Protein AF-0000000072554631 (afdb_homodimer)

Radius of gyration: 32.48 Å; Cα contacts (8 Å, |Δi|>4): 1352; chains: 2; bounding box: 65×140×111 Å

pLDDT: mean 81.52, std 19.83, range [14.2, 98.12]

Organism: Hypocrea jecorina (strain QM6a) (NCBI:txid431241)

Solvent-accessible surface area (backbone atoms only — not comparable to full-atom values): 56559 Å² total; per-residue (Å²): 144,92,68,101,90,84,92,73,87,81,87,83,80,81,96,60,106,76,72,94,81,90,83,83,86,79,78,63,80,74,73,62,67,75,71,69,82,63,75,74,68,67,48,66,67,54,29,20,47,50,18,34,48,52,49,35,28,46,73,69,54,62,84,66,83,65,58,38,76,36,33,58,37,76,24,46,62,38,50,48,47,54,66,61,38,86,85,57,84,58,62,60,59,30,58,34,63,57,68,80,80,60,80,77,50,71,66,53,51,48,47,40,49,74,62,43,60,75,63,73,75,53,72,66,46,49,51,50,31,51,35,29,25,42,58,64,42,33,52,75,52,57,61,69,62,56,44,60,54,52,48,30,52,74,68,72,38,57,88,74,44,62,58,31,49,52,27,16,46,45,28,57,12,46,73,55,50,61,71,65,49,40,47,74,73,70,35,92,40,65,60,57,42,30,51,51,30,40,51,24,14,53,49,40,60,72,66,60,54,76,76,55,57,68,58,51,27,44,26,25,55,39,52,21,75,47,43,66,43,74,83,35,58,56,40,25,58,48,26,45,48,51,24,48,48,39,35,55,54,52,35,38,44,41,40,69,49,73,90,41,84,52,82,88,56,51,69,65,54,51,25,48,40,40,38,43,41,51,45,48,51,43,51,44,48,53,48,17,54,56,48,23,48,76,71,60,77,58,67,45,62,38,62,45,68,79,75,55,58,58,44,70,54,54,44,51,63,83,52,56,64,73,55,48,65,71,38,36,52,91,58,47,71,59,39,33,48,49,36,47,49,49,47,55,51,40,55,52,46,46,50,41,42,58,56,71,60,40,71,64,54,71,70,43,39,59,66,57,54,50,52,50,50,52,56,57,64,62,56,70,61,90,85,72,52,59,68,55,28,33,46,46,24,62,56,24,49,54,43,40,77,48,69,40,65,74,55,56,75,89,52,38,62,60,51,18,51,50,29,42,50,52,24,50,50,29,27,51,52,44,52,50,52,52,48,52,34,58,74,67,65,42,63,69,70,56,54,91,56,50,57,62,50,43,46,53,37,47,45,54,27,50,45,29,42,70,73,40,54,73,67,46,21,53,52,20,47,51,52,44,50,52,52,48,53,49,29,58,64,44,30,73,77,34,42,59,20,22,24,49,44,15,35,51,50,49,41,49,40,69,76,54,62,129,143,88,79,94,78,85,83,96,77,82,92,87,80,68,103,73,82,93,74,88,74,85,79,73,89,75,73,72,74,78,73,69,68,74,73,69,81,64,76,74,70,67,49,65,66,53,27,19,47,49,17,34,46,52,50,34,28,45,72,68,53,62,81,67,82,65,56,37,76,36,31,57,37,78,23,45,62,39,50,48,49,54,66,61,37,85,85,56,85,58,61,61,59,31,58,33,64,56,67,80,79,59,80,76,50,71,66,53,51,49,47,41,50,73,61,41,62,76,62,73,75,56,70,68,47,49,51,51,32,53,34,29,24,41,57,65,40,33,52,75,49,56,61,68,62,57,43,60,54,50,48,29,52,75,68,71,40,58,88,75,43,60,59,30,50,52,28,16,47,46,28,56,14,47,74,55,51,61,70,63,50,40,47,72,75,70,33,94,41,66,60,57,40,30,52,51,30,40,51,25,16,54,49,38,59,73,66,60,54,77,77,56,59,66,58,52,27,46,25,24,56,40,52,24,74,46,41,66,43,75,84,34,58,55,41,25,57,49,24,44,48,52,24,47,47,40,36,56,55,54,34,39,44,42,41,69,49,73,90,40,83,52,82,89,56,49,70,68,53,51,26,47,40,40,39,43,40,50,45,47,53,41,51,45,48,54,48,19,55,54,47,22,46,76,72,61,78,59,67,47,63,38,62,45,68,80,75,55,56,58,45,68,53,54,45,51,66,83,52,55,63,74,54,47,64,71,38,35,54,90,59,47,71,58,39,32,48,50,36,49,48,48,47,53,51,39,54,51,45,46,52,43,43,57,58,71,59,42,72,63,54,71,71,43,38,58,64,56,53,50,53,51,50,53,56,53,67,62,61,71,60,89,85,74,52,59,69,55,28,32,46,46,24,62,56,23,49,55,41,40,77,46,69,38,66,75,55,56,76,88,50,38,62,60,52,18,52,50,29,41,49,52,24,50,50,30,26,51,50,45,52,50,52,53,46,51,33,57,74,68,65,41,64,69,70,56,56,91,57,50,57,63,49,44,46,54,35,48,46,54,28,50,45,28,42,70,74,41,53,74,67,46,21,52,52,20,47,53,52,44,49,50,53,49,53,50,30,58,63,44,29,73,78,34,42,60,22,23,24,49,44,16,35,52,49,48,41,47,39,68,76,54,61,132

Structure (mmCIF, N/CA/C/O backbone):
data_AF-0000000072554631-model_v1
#
loop_
_entity.id
_entity.type
_entity.pdbx_description
1 polymer 'Predicted protein'
#
loop_
_atom_site.group_PDB
_atom_site.id
_atom_site.type_symbol
_atom_site.label_atom_id
_atom_site.label_alt_id
_atom_site.label_comp_id
_atom_site.label_asym_id
_atom_site.label_entity_id
_atom_site.label_seq_id
_atom_site.pdbx_PDB_ins_code
_atom_site.Cartn_x
_atom_site.Cartn_y
_atom_site.Cartn_z
_atom_site.occupancy
_atom_site.B_iso_or_equiv
_atom_site.auth_seq_id
_atom_site.auth_comp_id
_atom_site.auth_asym_id
_atom_site.auth_atom_id
_atom_site.pdbx_PDB_model_num
ATOM 1 N N . MET A 1 1 ? 32.062 64.375 40.312 1 17.33 1 MET A N 1
ATOM 2 C CA . MET A 1 1 ? 32.719 63.094 40.344 1 17.33 1 MET A CA 1
ATOM 3 C C . MET A 1 1 ? 31.781 62 40.875 1 17.33 1 MET A C 1
ATOM 5 O O . MET A 1 1 ? 31.547 61 40.219 1 17.33 1 MET A O 1
ATOM 9 N N . SER A 1 2 ? 31.391 61.75 42.344 1 16.02 2 SER A N 1
ATOM 10 C CA . SER A 1 2 ? 31.094 60.531 43.062 1 16.02 2 SER A CA 1
ATOM 11 C C . SER A 1 2 ? 29.594 60.281 43.156 1 16.02 2 SER A C 1
ATOM 13 O O . SER A 1 2 ? 28.797 61.219 43 1 16.02 2 SER A O 1
ATOM 15 N N . THR A 1 3 ? 28.656 59.188 44.062 1 14.2 3 THR A N 1
ATOM 16 C CA . THR A 1 3 ? 28.953 57.812 44.531 1 14.2 3 THR A CA 1
ATOM 17 C C . THR A 1 3 ? 27.656 57.062 44.812 1 14.2 3 THR A C 1
ATOM 19 O O . THR A 1 3 ? 27.703 55.875 45.219 1 14.2 3 THR A O 1
ATOM 22 N N . ARG A 1 4 ? 26.453 57.281 44.969 1 16.92 4 ARG A N 1
ATOM 23 C CA . ARG A 1 4 ? 26.234 56.5 46.188 1 16.92 4 ARG A CA 1
ATOM 24 C C . ARG A 1 4 ? 26.484 55.031 45.938 1 16.92 4 ARG A C 1
ATOM 26 O O . ARG A 1 4 ? 26.406 54.562 44.781 1 16.92 4 ARG A O 1
ATOM 33 N N . ARG A 1 5 ? 26.406 53.875 47.062 1 16.06 5 ARG A N 1
ATOM 34 C CA . ARG A 1 5 ? 26.922 53.062 48.156 1 16.06 5 ARG A CA 1
ATOM 35 C C . ARG A 1 5 ? 26.359 51.625 48.094 1 16.06 5 ARG A C 1
ATOM 37 O O . ARG A 1 5 ? 25.172 51.438 47.812 1 16.06 5 ARG A O 1
ATOM 44 N N . TYR A 1 6 ? 27.094 50.438 48.344 1 15.67 6 TYR A N 1
ATOM 45 C CA . TYR A 1 6 ? 27.281 49 48.156 1 15.67 6 TYR A CA 1
ATOM 46 C C . TYR A 1 6 ? 26.344 48.219 49.062 1 15.67 6 TYR A C 1
ATOM 48 O O . TYR A 1 6 ? 26 47.062 48.75 1 15.67 6 TYR A O 1
ATOM 56 N N . ARG A 1 7 ? 25.625 48.312 50.219 1 16.34 7 ARG A N 1
ATOM 57 C CA . ARG A 1 7 ? 26.062 47.562 51.406 1 16.34 7 ARG A CA 1
ATOM 58 C C . ARG A 1 7 ? 25.531 46.125 51.344 1 16.34 7 ARG A C 1
ATOM 60 O O . ARG A 1 7 ? 24.406 45.875 50.938 1 16.34 7 ARG A O 1
ATOM 67 N N . SER A 1 8 ? 26.516 45 51.875 1 15.78 8 SER A N 1
ATOM 68 C CA . SER A 1 8 ? 27.203 43.719 52.125 1 15.78 8 SER A CA 1
ATOM 69 C C . SER A 1 8 ? 26.531 42.938 53.25 1 15.78 8 SER A C 1
ATOM 71 O O . SER A 1 8 ? 27.078 41.969 53.75 1 15.78 8 SER A O 1
ATOM 73 N N . ALA A 1 9 ? 25.438 43.312 53.781 1 16.83 9 ALA A N 1
ATOM 74 C CA . ALA A 1 9 ? 25.453 42.844 55.156 1 16.83 9 ALA A CA 1
ATOM 75 C C . ALA A 1 9 ? 25.656 41.312 55.219 1 16.83 9 ALA A C 1
ATOM 77 O O . ALA A 1 9 ? 25.234 40.594 54.344 1 16.83 9 ALA A O 1
ATOM 78 N N . ILE A 1 10 ? 26.328 40.875 56.344 1 16.53 10 ILE A N 1
ATOM 79 C CA . ILE A 1 10 ? 27.156 39.938 57.094 1 16.53 10 ILE A CA 1
ATOM 80 C C . ILE A 1 10 ? 26.406 38.625 57.312 1 16.53 10 ILE A C 1
ATOM 82 O O . ILE A 1 10 ? 25.188 38.562 57.125 1 16.53 10 ILE A O 1
ATOM 86 N N . ALA A 1 11 ? 26.438 38.156 58.531 1 15.95 11 ALA A N 1
ATOM 87 C CA . ALA A 1 11 ? 27.047 37.031 59.219 1 15.95 11 ALA A CA 1
ATOM 88 C C . ALA A 1 11 ? 26.047 35.844 59.344 1 15.95 11 ALA A C 1
ATOM 90 O O . ALA A 1 11 ? 24.844 36.062 59.25 1 15.95 11 ALA A O 1
ATOM 91 N N . CYS A 1 12 ? 26.484 34.531 59.75 1 16.08 12 CYS A N 1
ATOM 92 C CA . CYS A 1 12 ? 26.641 33.094 59.781 1 16.08 12 CYS A CA 1
ATOM 93 C C . CYS A 1 12 ? 25.766 32.5 60.875 1 16.08 12 CYS A C 1
ATOM 95 O O . CYS A 1 12 ? 25.797 31.281 61.125 1 16.08 12 CYS A O 1
ATOM 97 N N . GLN A 1 13 ? 25.109 33.312 61.781 1 16.2 13 GLN A N 1
ATOM 98 C CA . GLN A 1 13 ? 25.297 32.719 63.125 1 16.2 13 GLN A CA 1
ATOM 99 C C . GLN A 1 13 ? 24.594 31.375 63.219 1 16.2 13 GLN A C 1
ATOM 101 O O . GLN A 1 13 ? 23.672 31.078 62.469 1 16.2 13 GLN A O 1
ATOM 106 N N . THR A 1 14 ? 24.406 30.703 64.625 1 16.56 14 THR A N 1
ATOM 107 C CA . THR A 1 14 ? 24.688 29.516 65.438 1 16.56 14 THR A CA 1
ATOM 108 C C . THR A 1 14 ? 23.438 28.656 65.625 1 16.56 14 THR A C 1
ATOM 110 O O . THR A 1 14 ? 22.625 28.906 66.5 1 16.56 14 THR A O 1
ATOM 113 N N . CYS A 1 15 ? 22.281 28.594 64.75 1 17.08 15 CYS A N 1
ATOM 114 C CA . CYS A 1 15 ? 21.391 27.453 64.938 1 17.08 15 CYS A CA 1
ATOM 115 C C . CYS A 1 15 ? 22.188 26.203 65.312 1 17.08 15 CYS A C 1
ATOM 117 O O . CYS A 1 15 ? 22.844 25.609 64.438 1 17.08 15 CYS A O 1
ATOM 119 N N . ARG A 1 16 ? 22.75 25.969 66.5 1 16.31 16 ARG A N 1
ATOM 120 C CA . ARG A 1 16 ? 23.297 25.125 67.562 1 16.31 16 ARG A CA 1
ATOM 121 C C . ARG A 1 16 ? 22.578 23.781 67.625 1 16.31 16 ARG A C 1
ATOM 123 O O . ARG A 1 16 ? 23.219 22.719 67.625 1 16.31 16 ARG A O 1
ATOM 130 N N . VAL A 1 17 ? 21.516 23.391 68.562 1 19.11 17 VAL A N 1
ATOM 131 C CA . VAL A 1 17 ? 21.609 22.438 69.625 1 19.11 17 VAL A CA 1
ATOM 132 C C . VAL A 1 17 ? 21.172 21.062 69.188 1 19.11 17 VAL A C 1
ATOM 134 O O . VAL A 1 17 ? 19.969 20.75 69.188 1 19.11 17 VAL A O 1
ATOM 137 N N . ARG A 1 18 ? 21.625 20.188 67.875 1 19.2 18 ARG A N 1
ATOM 138 C CA . ARG A 1 18 ? 21.734 19.766 66.5 1 19.2 18 ARG A CA 1
ATOM 139 C C . ARG A 1 18 ? 22.172 18.312 66.375 1 19.2 18 ARG A C 1
ATOM 141 O O . ARG A 1 18 ? 22.266 17.766 65.312 1 19.2 18 ARG A O 1
ATOM 148 N N . LYS A 1 19 ? 22.906 17.578 67.312 1 18.33 19 LYS A N 1
ATOM 149 C CA . LYS A 1 19 ? 23.906 16.609 66.875 1 18.33 19 LYS A CA 1
ATOM 150 C C . LYS A 1 19 ? 23.297 15.234 66.688 1 18.33 19 LYS A C 1
ATOM 152 O O . LYS A 1 19 ? 23.672 14.516 65.75 1 18.33 19 LYS A O 1
ATOM 157 N N . VAL A 1 20 ? 22.656 14.445 67.625 1 18.59 20 VAL A N 1
ATOM 158 C CA . VAL A 1 20 ? 23.297 13.148 67.875 1 18.59 20 VAL A CA 1
ATOM 159 C C . VAL A 1 20 ? 23.125 12.266 66.625 1 18.59 20 VAL A C 1
ATOM 161 O O . VAL A 1 20 ? 22.188 12.438 65.875 1 18.59 20 VAL A O 1
ATOM 164 N N . ARG A 1 21 ? 23.984 11.047 66.5 1 19.05 21 ARG A N 1
ATOM 165 C CA . ARG A 1 21 ? 24.703 10.141 65.625 1 19.05 21 ARG A CA 1
ATOM 166 C C . ARG A 1 21 ? 23.766 9.156 65 1 19.05 21 ARG A C 1
ATOM 168 O O . ARG A 1 21 ? 23.781 9 63.75 1 19.05 21 ARG A O 1
ATOM 175 N N . CYS A 1 22 ? 23.484 7.945 65.688 1 18.08 22 CYS A N 1
ATOM 176 C CA . CYS A 1 22 ? 23.922 6.676 65.062 1 18.08 22 CYS A CA 1
ATOM 177 C C . CYS A 1 22 ? 22.984 6.246 63.969 1 18.08 22 CYS A C 1
ATOM 179 O O . CYS A 1 22 ? 21.906 6.805 63.812 1 18.08 22 CYS A O 1
ATOM 181 N N . SER A 1 23 ? 22.578 4.738 63.875 1 18.83 23 SER A N 1
ATOM 182 C CA . SER A 1 23 ? 23.094 3.688 63 1 18.83 23 SER A CA 1
ATOM 183 C C . SER A 1 23 ? 22.094 3.352 61.906 1 18.83 23 SER A C 1
ATOM 185 O O . SER A 1 23 ? 22.469 3.236 60.719 1 18.83 23 SER A O 1
ATOM 187 N N . PRO A 1 24 ? 20.922 2.539 62.25 1 21.47 24 PRO A N 1
ATOM 188 C CA . PRO A 1 24 ? 20.656 1.285 61.531 1 21.47 24 PRO A CA 1
ATOM 189 C C . PRO A 1 24 ? 19.953 1.504 60.188 1 21.47 24 PRO A C 1
ATOM 191 O O . PRO A 1 24 ? 19.141 2.428 60.062 1 21.47 24 PRO A O 1
ATOM 194 N N . PRO A 1 25 ? 20.297 0.829 58.969 1 20.75 25 PRO A N 1
ATOM 195 C CA . PRO A 1 25 ? 19.984 1.227 57.594 1 20.75 25 PRO A CA 1
ATOM 196 C C . PRO A 1 25 ? 18.484 1.284 57.312 1 20.75 25 PRO A C 1
ATOM 198 O O . PRO A 1 25 ? 17.703 0.635 58 1 20.75 25 PRO A O 1
ATOM 201 N N . LEU A 1 26 ? 17.922 2.291 56.594 1 21.56 26 LEU A N 1
ATOM 202 C CA . LEU A 1 26 ? 16.859 2.943 55.844 1 21.56 26 LEU A CA 1
ATOM 203 C C . LEU A 1 26 ? 16.297 1.999 54.781 1 21.56 26 LEU A C 1
ATOM 205 O O . LEU A 1 26 ? 16.641 2.094 53.594 1 21.56 26 LEU A O 1
ATOM 209 N N . GLY A 1 27 ? 16.156 0.712 55.031 1 21.73 27 GLY A N 1
ATOM 210 C CA . GLY A 1 27 ? 15.891 -0.145 53.875 1 21.73 27 GLY A CA 1
ATOM 211 C C . GLY A 1 27 ? 14.594 0.181 53.188 1 21.73 27 GLY A C 1
ATOM 212 O O . GLY A 1 27 ? 13.508 -0.108 53.688 1 21.73 27 GLY A O 1
ATOM 213 N N . THR A 1 28 ? 14.414 1.347 52.812 1 22.34 28 THR A N 1
ATOM 214 C CA . THR A 1 28 ? 13.148 1.858 52.281 1 22.34 28 THR A CA 1
ATOM 215 C C . THR A 1 28 ? 12.617 0.953 51.188 1 22.34 28 THR A C 1
ATOM 217 O O . THR A 1 28 ? 13.367 0.533 50.312 1 22.34 28 THR A O 1
ATOM 220 N N . PRO A 1 29 ? 11.57 0.308 51.5 1 23.88 29 PRO A N 1
ATOM 221 C CA . PRO A 1 29 ? 10.984 -0.619 50.531 1 23.88 29 PRO A CA 1
ATOM 222 C C . PRO A 1 29 ? 10.844 -0.005 49.125 1 23.88 29 PRO A C 1
ATOM 224 O O . PRO A 1 29 ? 10.352 1.121 49 1 23.88 29 PRO A O 1
ATOM 227 N N . ASP A 1 30 ? 11.875 -0.244 48.312 1 23.56 30 ASP A N 1
ATOM 228 C CA . ASP A 1 30 ? 12.016 0.192 46.938 1 23.56 30 ASP A CA 1
ATOM 229 C C . ASP A 1 30 ? 10.719 -0.024 46.156 1 23.56 30 ASP A C 1
ATOM 231 O O . ASP A 1 30 ? 10.406 -1.147 45.75 1 23.56 30 ASP A O 1
ATOM 235 N N . THR A 1 31 ? 9.656 0.295 46.719 1 23.02 31 THR A N 1
ATOM 236 C CA . THR A 1 31 ? 8.477 0.174 45.875 1 23.02 31 THR A CA 1
ATOM 237 C C . THR A 1 31 ? 8.727 0.812 44.5 1 23.02 31 THR A C 1
ATOM 239 O O . THR A 1 31 ? 8.312 1.947 44.25 1 23.02 31 THR A O 1
ATOM 242 N N . ARG A 1 32 ? 9.984 0.93 44.156 1 22.97 32 ARG A N 1
ATOM 243 C CA . ARG A 1 32 ? 10.25 1.479 42.844 1 22.97 32 ARG A CA 1
ATOM 244 C C . ARG A 1 32 ? 9.383 0.806 41.781 1 22.97 32 ARG A C 1
ATOM 246 O O . ARG A 1 32 ? 9.594 -0.363 41.438 1 22.97 32 ARG A O 1
ATOM 253 N N . VAL A 1 33 ? 8.18 1.037 41.906 1 26.08 33 VAL A N 1
ATOM 254 C CA . VAL A 1 33 ? 7.363 0.777 40.75 1 26.08 33 VAL A CA 1
ATOM 255 C C . VAL A 1 33 ? 8.203 0.942 39.469 1 26.08 33 VAL A C 1
ATOM 257 O O . VAL A 1 33 ? 8.812 1.992 39.25 1 26.08 33 VAL A O 1
ATOM 260 N N . SER A 1 34 ? 8.891 -0.016 39.125 1 26.23 34 SER A N 1
ATOM 261 C CA . SER A 1 34 ? 9.617 -0.109 37.875 1 26.23 34 SER A CA 1
ATOM 262 C C . SER A 1 34 ? 8.977 0.772 36.781 1 26.23 34 SER A C 1
ATOM 264 O O . SER A 1 34 ? 7.836 0.543 36.375 1 26.23 34 SER A O 1
ATOM 266 N N . ALA A 1 35 ? 9.164 2.066 36.875 1 28.8 35 ALA A N 1
ATOM 267 C CA . ALA A 1 35 ? 8.977 2.994 35.75 1 28.8 35 ALA A CA 1
ATOM 268 C C . ALA A 1 35 ? 9.156 2.287 34.406 1 28.8 35 ALA A C 1
ATOM 270 O O . ALA A 1 35 ? 10.227 1.746 34.125 1 28.8 35 ALA A O 1
ATOM 271 N N . ALA A 1 36 ? 8.258 1.647 33.938 1 32.06 36 ALA A N 1
ATOM 272 C CA . ALA A 1 36 ? 8.109 1.231 32.531 1 32.06 36 ALA A CA 1
ATOM 273 C C . ALA A 1 36 ? 9.023 2.043 31.625 1 32.06 36 ALA A C 1
ATOM 275 O O . ALA A 1 36 ? 9.047 3.275 31.703 1 32.06 36 ALA A O 1
ATOM 276 N N . SER A 1 37 ? 10.227 1.597 31.375 1 33.75 37 SER A N 1
ATOM 277 C CA . SER A 1 37 ? 11.156 2.037 30.344 1 33.75 37 SER A CA 1
ATOM 278 C C . SER A 1 37 ? 10.43 2.773 29.219 1 33.75 37 SER A C 1
ATOM 280 O O . SER A 1 37 ? 9.758 2.152 28.391 1 33.75 37 SER A O 1
ATOM 282 N N . SER A 1 38 ? 9.711 3.783 29.516 1 35.84 38 SER A N 1
ATOM 283 C CA . SER A 1 38 ? 9.094 4.73 28.594 1 35.84 38 SER A CA 1
ATOM 284 C C . SER A 1 38 ? 9.977 4.949 27.375 1 35.84 38 SER A C 1
ATOM 286 O O . SER A 1 38 ? 11.117 5.406 27.484 1 35.84 38 SER A O 1
ATOM 288 N N . SER A 1 39 ? 10.086 4.148 26.484 1 43.41 39 SER A N 1
ATOM 289 C CA . SER A 1 39 ? 10.594 4.531 25.172 1 43.41 39 SER A CA 1
ATOM 290 C C . SER A 1 39 ? 10.531 6.039 24.969 1 43.41 39 SER A C 1
ATOM 292 O O . SER A 1 39 ? 9.453 6.641 25.062 1 43.41 39 SER A O 1
ATOM 294 N N . SER A 1 40 ? 11.484 6.707 25.5 1 48.19 40 SER A N 1
ATOM 295 C CA . SER A 1 40 ? 11.68 8.156 25.453 1 48.19 40 SER A CA 1
ATOM 296 C C . SER A 1 40 ? 11.195 8.734 24.125 1 48.19 40 SER A C 1
ATOM 298 O O . SER A 1 40 ? 11.711 8.375 23.062 1 48.19 40 SER A O 1
ATOM 300 N N . ASN A 1 41 ? 9.93 9.07 24.078 1 57.31 41 ASN A N 1
ATOM 301 C CA . ASN A 1 41 ? 9.445 9.898 22.984 1 57.31 41 ASN A CA 1
ATOM 302 C C . ASN A 1 41 ? 10.461 10.969 22.609 1 57.31 41 ASN A C 1
ATOM 304 O O . ASN A 1 41 ? 11.016 11.641 23.469 1 57.31 41 ASN A O 1
ATOM 308 N N . PRO A 1 42 ? 10.969 10.844 21.5 1 61.81 42 PRO A N 1
ATOM 309 C CA . PRO A 1 42 ? 11.953 11.859 21.109 1 61.81 42 PRO A CA 1
ATOM 310 C C . PRO A 1 42 ? 11.539 13.266 21.531 1 61.81 42 PRO A C 1
ATOM 312 O O . PRO A 1 42 ? 10.359 13.609 21.453 1 61.81 42 PRO A O 1
ATOM 315 N N . SER A 1 43 ? 12.461 13.922 22.188 1 71.06 43 SER A N 1
ATOM 316 C CA . SER A 1 43 ? 12.266 15.328 22.531 1 71.06 43 SER A CA 1
ATOM 317 C C . SER A 1 43 ? 12.164 16.203 21.297 1 71.06 43 SER A C 1
ATOM 319 O O . SER A 1 43 ? 12.531 15.766 20.203 1 71.06 43 SER A O 1
ATOM 321 N N . THR A 1 44 ? 11.492 17.219 21.359 1 78.19 44 THR A N 1
ATOM 322 C CA . THR A 1 44 ? 11.406 18.219 20.297 1 78.19 44 THR A CA 1
ATOM 323 C C . THR A 1 44 ? 12.797 18.516 19.734 1 78.19 44 THR A C 1
ATOM 325 O O . THR A 1 44 ? 12.945 18.719 18.531 1 78.19 44 THR A O 1
ATOM 328 N N . ALA A 1 45 ? 13.781 18.438 20.625 1 78.69 45 ALA A N 1
ATOM 329 C CA . ALA A 1 45 ? 15.148 18.719 20.188 1 78.69 45 ALA A CA 1
ATOM 330 C C . ALA A 1 45 ? 15.672 17.594 19.297 1 78.69 45 ALA A C 1
ATOM 332 O O . ALA A 1 45 ? 16.391 17.859 18.328 1 78.69 45 ALA A O 1
ATOM 333 N N . ASP A 1 46 ? 15.242 16.438 19.594 1 77.19 46 ASP A N 1
ATOM 334 C CA . ASP A 1 46 ? 15.664 15.297 18.781 1 77.19 46 ASP A CA 1
ATOM 335 C C . ASP A 1 46 ? 15.031 15.344 17.391 1 77.19 46 ASP A C 1
ATOM 337 O O . ASP A 1 46 ? 15.672 15 16.406 1 77.19 46 ASP A O 1
ATOM 341 N N . GLU A 1 47 ? 13.891 15.852 17.359 1 79.75 47 GLU A N 1
ATOM 342 C CA . GLU A 1 47 ? 13.18 15.953 16.094 1 79.75 47 GLU A CA 1
ATOM 343 C C . GLU A 1 47 ? 13.805 17.016 15.188 1 79.75 47 GLU A C 1
ATOM 345 O O . GLU A 1 47 ? 13.961 16.812 13.984 1 79.75 47 GLU A O 1
ATOM 350 N N . GLU A 1 48 ? 14.148 18.078 15.828 1 83.88 48 GLU A N 1
ATOM 351 C CA . GLU A 1 48 ? 14.805 19.141 15.07 1 83.88 48 GLU A CA 1
ATOM 352 C C . GLU A 1 48 ? 16.172 18.688 14.555 1 83.88 48 GLU A C 1
ATOM 354 O O . GLU A 1 48 ? 16.562 19.047 13.438 1 83.88 48 GLU A O 1
ATOM 359 N N . GLN A 1 49 ? 16.781 17.922 15.383 1 82.62 49 GLN A N 1
ATOM 360 C CA . GLN A 1 49 ? 18.094 17.438 15.016 1 82.62 49 GLN A CA 1
ATOM 361 C C . GLN A 1 49 ? 18.016 16.516 13.805 1 82.62 49 GLN A C 1
ATOM 363 O O . GLN A 1 49 ? 18.953 16.469 12.984 1 82.62 49 GLN A O 1
ATOM 368 N N . LEU A 1 50 ? 16.984 15.828 13.719 1 78.56 50 LEU A N 1
ATOM 369 C CA . LEU A 1 50 ? 16.781 14.969 12.547 1 78.56 50 LEU A CA 1
ATOM 370 C C . LEU A 1 50 ? 16.766 15.797 11.273 1 78.56 50 LEU A C 1
ATOM 372 O O . LEU A 1 50 ? 17.391 15.422 10.273 1 78.56 50 LEU A O 1
ATOM 376 N N . GLY A 1 51 ? 16.062 16.906 11.328 1 79.88 51 GLY A N 1
ATOM 377 C CA . GLY A 1 51 ? 16.031 17.797 10.172 1 79.88 51 GLY A CA 1
ATOM 378 C C . GLY A 1 51 ? 17.406 18.344 9.812 1 79.88 51 GLY A C 1
ATOM 379 O O . GLY A 1 51 ? 17.766 18.406 8.641 1 79.88 51 GLY A O 1
ATOM 380 N N . VAL A 1 52 ? 18.047 18.641 10.836 1 82.75 52 VAL A N 1
ATOM 381 C CA . VAL A 1 52 ? 19.391 19.172 10.633 1 82.75 52 VAL A CA 1
ATOM 382 C C . VAL A 1 52 ? 20.281 18.109 10.016 1 82.75 52 VAL A C 1
ATOM 384 O O . VAL A 1 52 ? 21.031 18.375 9.078 1 82.75 52 VAL A O 1
ATOM 387 N N . GLU A 1 53 ? 20.156 16.922 10.508 1 79.75 53 GLU A N 1
ATOM 388 C CA . GLU A 1 53 ? 20.969 15.812 10.023 1 79.75 53 GLU A CA 1
ATOM 389 C C . GLU A 1 53 ? 20.641 15.484 8.562 1 79.75 53 GLU A C 1
ATOM 391 O O . GLU A 1 53 ? 21.531 15.102 7.801 1 79.75 53 GLU A O 1
ATOM 396 N N . MET A 1 54 ? 19.469 15.617 8.234 1 79.44 54 MET A N 1
ATOM 397 C CA . MET A 1 54 ? 19.062 15.359 6.859 1 79.44 54 MET A CA 1
ATOM 398 C C . MET A 1 54 ? 19.75 16.328 5.902 1 79.44 54 MET A C 1
ATOM 400 O O . MET A 1 54 ? 20.266 15.93 4.859 1 79.44 54 MET A O 1
ATOM 404 N N . VAL A 1 55 ? 19.766 17.531 6.32 1 80.44 55 VAL A N 1
ATOM 405 C CA . VAL A 1 55 ? 20.375 18.547 5.48 1 80.44 55 VAL A CA 1
ATOM 406 C C . VAL A 1 55 ? 21.891 18.344 5.441 1 80.44 55 VAL A C 1
ATOM 408 O O . VAL A 1 55 ? 22.516 18.469 4.383 1 80.44 55 VAL A O 1
ATOM 411 N N . GLU A 1 56 ? 22.391 18 6.523 1 80.06 56 GLU A N 1
ATOM 412 C CA . GLU A 1 56 ? 23.844 17.781 6.586 1 80.06 56 GLU A CA 1
ATOM 413 C C . GLU A 1 56 ? 24.25 16.578 5.734 1 80.06 56 GLU A C 1
ATOM 415 O O . GLU A 1 56 ? 25.281 16.609 5.07 1 80.06 56 GLU A O 1
ATOM 420 N N . ALA A 1 57 ? 23.484 15.586 5.863 1 77.31 57 ALA A N 1
ATOM 421 C CA . ALA A 1 57 ? 23.766 14.414 5.043 1 77.31 57 ALA A CA 1
ATOM 422 C C . ALA A 1 57 ? 23.656 14.742 3.557 1 77.31 57 ALA A C 1
ATOM 424 O O . ALA A 1 57 ? 24.438 14.242 2.748 1 77.31 57 ALA A O 1
ATOM 425 N N . ALA A 1 58 ? 22.75 15.539 3.234 1 76.12 58 ALA A N 1
ATOM 426 C CA . ALA A 1 58 ? 22.531 15.922 1.841 1 76.12 58 ALA A CA 1
ATOM 427 C C . ALA A 1 58 ? 23.688 16.781 1.326 1 76.12 58 ALA A C 1
ATOM 429 O O . ALA A 1 58 ? 24.047 16.703 0.145 1 76.12 58 ALA A O 1
ATOM 430 N N . LEU A 1 59 ? 24.266 17.484 2.189 1 74.88 59 LEU A N 1
ATOM 431 C CA . LEU A 1 59 ? 25.344 18.375 1.814 1 74.88 59 LEU A CA 1
ATOM 432 C C . LEU A 1 59 ? 26.688 17.672 1.881 1 74.88 59 LEU A C 1
ATOM 434 O O . LEU A 1 59 ? 27.719 18.25 1.544 1 74.88 59 LEU A O 1
ATOM 438 N N . GLY A 1 60 ? 26.672 16.266 2.078 1 68.06 60 GLY A N 1
ATOM 439 C CA . GLY A 1 60 ? 27.859 15.438 1.964 1 68.06 60 GLY A CA 1
ATOM 440 C C . GLY A 1 60 ? 28.641 15.32 3.264 1 68.06 60 GLY A C 1
ATOM 441 O O . GLY A 1 60 ? 29.797 14.906 3.268 1 68.06 60 GLY A O 1
ATOM 442 N N . HIS A 1 61 ? 28.203 15.805 4.246 1 63.25 61 HIS A N 1
ATOM 443 C CA . HIS A 1 61 ? 28.922 15.734 5.508 1 63.25 61 HIS A CA 1
ATOM 444 C C . HIS A 1 61 ? 28.203 14.828 6.504 1 63.25 61 HIS A C 1
ATOM 446 O O . HIS A 1 61 ? 27.703 15.297 7.523 1 63.25 61 HIS A O 1
ATOM 452 N N . PRO A 1 62 ? 28.328 13.5 6.047 1 58.97 62 PRO A N 1
ATOM 453 C CA . PRO A 1 62 ? 27.578 12.68 7 1 58.97 62 PRO A CA 1
ATOM 454 C C . PRO A 1 62 ? 28.281 12.547 8.352 1 58.97 62 PRO A C 1
ATOM 456 O O . PRO A 1 62 ? 29.5 12.406 8.398 1 58.97 62 PRO A O 1
ATOM 459 N N . ARG A 1 63 ? 27.812 12.953 9.445 1 54.34 63 ARG A N 1
ATOM 460 C CA . ARG A 1 63 ? 28.469 12.945 10.75 1 54.34 63 ARG A CA 1
ATOM 461 C C . ARG A 1 63 ? 28.641 11.523 11.273 1 54.34 63 ARG A C 1
ATOM 463 O O . ARG A 1 63 ? 29.484 11.273 12.133 1 54.34 63 ARG A O 1
ATOM 470 N N . ARG A 1 64 ? 27.641 10.648 11.312 1 52.72 64 ARG A N 1
ATOM 471 C CA . ARG A 1 64 ? 27.688 9.461 12.164 1 52.72 64 ARG A CA 1
ATOM 472 C C . ARG A 1 64 ? 27.891 8.203 11.336 1 52.72 64 ARG A C 1
ATOM 474 O O . ARG A 1 64 ? 27.516 8.148 10.164 1 52.72 64 ARG A O 1
ATOM 481 N N . GLU A 1 65 ? 28.641 7.156 12.062 1 51.84 65 GLU A N 1
ATOM 482 C CA . GLU A 1 65 ? 28.891 5.781 11.648 1 51.84 65 GLU A CA 1
ATOM 483 C C . GLU A 1 65 ? 27.625 4.945 11.664 1 51.84 65 GLU A C 1
ATOM 485 O O . GLU A 1 65 ? 26.688 5.242 12.414 1 51.84 65 GLU A O 1
ATOM 490 N N . GLY A 1 66 ? 27.344 3.82 10.711 1 53.62 66 GLY A N 1
ATOM 491 C CA . GLY A 1 66 ? 26.297 2.814 10.648 1 53.62 66 GLY A CA 1
ATOM 492 C C . GLY A 1 66 ? 25.078 3.27 9.859 1 53.62 66 GLY A C 1
ATOM 493 O O . GLY A 1 66 ? 24.016 3.516 10.43 1 53.62 66 GLY A O 1
ATOM 494 N N . ARG A 1 67 ? 25.203 3.311 8.656 1 61.31 67 ARG A N 1
ATOM 495 C CA . ARG A 1 67 ? 24.375 4.211 7.863 1 61.31 67 ARG A CA 1
ATOM 496 C C . ARG A 1 67 ? 23.391 3.436 7.004 1 61.31 67 ARG A C 1
ATOM 498 O O . ARG A 1 67 ? 23.719 2.373 6.473 1 61.31 67 ARG A O 1
ATOM 505 N N . VAL A 1 68 ? 22.109 3.629 7.367 1 72.31 68 VAL A N 1
ATOM 506 C CA . VAL A 1 68 ? 21.062 3.049 6.531 1 72.31 68 VAL A CA 1
ATOM 507 C C . VAL A 1 68 ? 20.672 4.035 5.43 1 72.31 68 VAL A C 1
ATOM 509 O O . VAL A 1 68 ? 20.641 5.246 5.66 1 72.31 68 VAL A O 1
ATOM 512 N N . PRO A 1 69 ? 20.609 3.455 4.258 1 73.5 69 PRO A N 1
ATOM 513 C CA . PRO A 1 69 ? 20.188 4.332 3.162 1 73.5 69 PRO A CA 1
ATOM 514 C C . PRO A 1 69 ? 18.828 4.977 3.408 1 73.5 69 PRO A C 1
ATOM 516 O O . PRO A 1 69 ? 17.906 4.32 3.914 1 73.5 69 PRO A O 1
ATOM 519 N N . TYR A 1 70 ? 18.812 6.289 3.225 1 78.31 70 TYR A N 1
ATOM 520 C CA . TYR A 1 70 ? 17.594 7.07 3.393 1 78.31 70 TYR A CA 1
ATOM 521 C C . TYR A 1 70 ? 17.266 7.855 2.127 1 78.31 70 TYR A C 1
ATOM 523 O O . TYR A 1 70 ? 18.109 8.586 1.607 1 78.31 70 TYR A O 1
ATOM 531 N N . TYR A 1 71 ? 16.109 7.637 1.628 1 83.19 71 TYR A N 1
ATOM 532 C CA . TYR A 1 71 ? 15.633 8.367 0.456 1 83.19 71 TYR A CA 1
ATOM 533 C C . TYR A 1 71 ? 14.867 9.617 0.866 1 83.19 71 TYR A C 1
ATOM 535 O O . TYR A 1 71 ? 13.867 9.531 1.583 1 83.19 71 TYR A O 1
ATOM 543 N N . ILE A 1 72 ? 15.281 10.719 0.504 1 75.44 72 ILE A N 1
ATOM 544 C CA . ILE A 1 72 ? 14.734 12 0.953 1 75.44 72 ILE A CA 1
ATOM 545 C C . ILE A 1 72 ? 13.43 12.289 0.219 1 75.44 72 ILE A C 1
ATOM 547 O O . ILE A 1 72 ? 12.523 12.906 0.779 1 75.44 72 ILE A O 1
ATOM 551 N N . GLY A 1 73 ? 13.297 11.836 -0.989 1 78.31 73 GLY A N 1
ATOM 552 C CA . GLY A 1 73 ? 12.109 12.156 -1.766 1 78.31 73 GLY A CA 1
ATOM 553 C C . GLY A 1 73 ? 12.383 13.125 -2.9 1 78.31 73 GLY A C 1
ATOM 554 O O . GLY A 1 73 ? 13.422 13.789 -2.92 1 78.31 73 GLY A O 1
ATOM 555 N N . LYS A 1 74 ? 11.477 13.188 -3.834 1 70.75 74 LYS A N 1
ATOM 556 C CA . LYS A 1 74 ? 11.617 14.031 -5.016 1 70.75 74 LYS A CA 1
ATOM 557 C C . LYS A 1 74 ? 11.32 15.492 -4.684 1 70.75 74 LYS A C 1
ATOM 559 O O . LYS A 1 74 ? 11.852 16.406 -5.328 1 70.75 74 LYS A O 1
ATOM 564 N N . ARG A 1 75 ? 10.547 15.586 -3.664 1 70.25 75 ARG A N 1
ATOM 565 C CA . ARG A 1 75 ? 10.07 16.922 -3.326 1 70.25 75 ARG A CA 1
ATOM 566 C C . ARG A 1 75 ? 10.172 17.188 -1.827 1 70.25 75 ARG A C 1
ATOM 568 O O . ARG A 1 75 ? 10.898 16.484 -1.12 1 70.25 75 ARG A O 1
ATOM 575 N N . GLY A 1 76 ? 9.789 18.25 -1.417 1 66 76 GLY A N 1
ATOM 576 C CA . GLY A 1 76 ? 9.812 18.531 0.008 1 66 76 GLY A CA 1
ATOM 577 C C . GLY A 1 76 ? 11.172 18.984 0.508 1 66 76 GLY A C 1
ATOM 578 O O . GLY A 1 76 ? 11.688 20.016 0.075 1 66 76 GLY A O 1
ATOM 579 N N . PRO A 1 77 ? 11.68 18.047 1.196 1 67 77 PRO A N 1
ATOM 580 C CA . PRO A 1 77 ? 12.969 18.422 1.784 1 67 77 PRO A CA 1
ATOM 581 C C . PRO A 1 77 ? 14.078 18.547 0.743 1 67 77 PRO A C 1
ATOM 583 O O . PRO A 1 77 ? 14.984 19.375 0.896 1 67 77 PRO A O 1
ATOM 586 N N . THR A 1 78 ? 13.914 17.75 -0.273 1 70.94 78 THR A N 1
ATOM 587 C CA . THR A 1 78 ? 14.93 17.766 -1.314 1 70.94 78 THR A CA 1
ATOM 588 C C . THR A 1 78 ? 14.969 19.125 -2.021 1 70.94 78 THR A C 1
ATOM 590 O O . THR A 1 78 ? 16.047 19.625 -2.35 1 70.94 78 THR A O 1
ATOM 593 N N . SER A 1 79 ? 13.797 19.641 -2.219 1 73.12 79 SER A N 1
ATOM 594 C CA . SER A 1 79 ? 13.727 20.938 -2.877 1 73.12 79 SER A CA 1
ATOM 595 C C . SER A 1 79 ? 14.406 22.016 -2.037 1 73.12 79 SER A C 1
ATOM 597 O O . SER A 1 79 ? 15.07 22.891 -2.576 1 73.12 79 SER A O 1
ATOM 599 N N . THR A 1 80 ? 14.234 21.875 -0.811 1 76.5 80 THR A N 1
ATOM 600 C CA . THR A 1 80 ? 14.867 22.828 0.1 1 76.5 80 THR A CA 1
ATOM 601 C C . THR A 1 80 ? 16.391 22.688 0.068 1 76.5 80 THR A C 1
ATOM 603 O O . THR A 1 80 ? 17.109 23.688 0.061 1 76.5 80 THR A O 1
ATOM 606 N N . MET A 1 81 ? 16.766 21.516 -0.004 1 76.94 81 MET A N 1
ATOM 607 C CA . MET A 1 81 ? 18.203 21.25 -0.01 1 76.94 81 MET A CA 1
ATOM 608 C C . MET A 1 81 ? 18.828 21.734 -1.314 1 76.94 81 MET A C 1
ATOM 610 O O . MET A 1 81 ? 19.953 22.234 -1.315 1 76.94 81 MET A O 1
ATOM 614 N N . HIS A 1 82 ? 18.141 21.531 -2.326 1 75.31 82 HIS A N 1
ATOM 615 C CA . HIS A 1 82 ? 18.641 21.969 -3.627 1 75.31 82 HIS A CA 1
ATOM 616 C C . HIS A 1 82 ? 18.797 23.484 -3.68 1 75.31 82 HIS A C 1
ATOM 618 O O . HIS A 1 82 ? 19.719 24 -4.328 1 75.31 82 HIS A O 1
ATOM 624 N N . ILE A 1 83 ? 17.938 24.125 -3.102 1 76.5 83 ILE A N 1
ATOM 625 C CA . ILE A 1 83 ? 18 25.578 -3.1 1 76.5 83 ILE A CA 1
ATOM 626 C C . ILE A 1 83 ? 19.25 26.047 -2.357 1 76.5 83 ILE A C 1
ATOM 628 O O . ILE A 1 83 ? 19.906 27 -2.783 1 76.5 83 ILE A O 1
ATOM 632 N N . CYS A 1 84 ? 19.578 25.266 -1.381 1 73.94 84 CYS A N 1
ATOM 633 C CA . CYS A 1 84 ? 20.672 25.719 -0.527 1 73.94 84 CYS A CA 1
ATOM 634 C C . CYS A 1 84 ? 22.016 25.219 -1.041 1 73.94 84 CYS A C 1
ATOM 636 O O . CYS A 1 84 ? 23.062 25.641 -0.567 1 73.94 84 CYS A O 1
ATOM 638 N N . SER A 1 85 ? 21.891 24.203 -1.941 1 72.88 85 SER A N 1
ATOM 639 C CA . SER A 1 85 ? 23.141 23.625 -2.412 1 72.88 85 SER A CA 1
ATOM 640 C C . SER A 1 85 ? 23.656 24.359 -3.65 1 72.88 85 SER A C 1
ATOM 642 O O . SER A 1 85 ? 22.891 24.641 -4.57 1 72.88 85 SER A O 1
ATOM 644 N N . THR A 1 86 ? 24.547 25.203 -3.674 1 61.53 86 THR A N 1
ATOM 645 C CA . THR A 1 86 ? 25.078 25.969 -4.805 1 61.53 86 THR A CA 1
ATOM 646 C C . THR A 1 86 ? 25.844 25.062 -5.762 1 61.53 86 THR A C 1
ATOM 648 O O . THR A 1 86 ? 25.781 25.25 -6.98 1 61.53 86 THR A O 1
ATOM 651 N N . ASP A 1 87 ? 26.562 24.141 -5.32 1 62.16 87 ASP A N 1
ATOM 652 C CA . ASP A 1 87 ? 27.562 23.547 -6.188 1 62.16 87 ASP A CA 1
ATOM 653 C C . ASP A 1 87 ? 27.578 22.016 -6.059 1 62.16 87 ASP A C 1
ATOM 655 O O . ASP A 1 87 ? 28.5 21.359 -6.527 1 62.16 87 ASP A O 1
ATOM 659 N N . HIS A 1 88 ? 26.516 21.578 -5.312 1 65.5 88 HIS A N 1
ATOM 660 C CA . HIS A 1 88 ? 26.688 20.141 -5.094 1 65.5 88 HIS A CA 1
ATOM 661 C C . HIS A 1 88 ? 25.438 19.375 -5.488 1 65.5 88 HIS A C 1
ATOM 663 O O . HIS A 1 88 ? 24.328 19.844 -5.289 1 65.5 88 HIS A O 1
ATOM 669 N N . VAL A 1 89 ? 25.719 18.453 -6.27 1 73 89 VAL A N 1
ATOM 670 C CA . VAL A 1 89 ? 24.641 17.516 -6.617 1 73 89 VAL A CA 1
ATOM 671 C C . VAL A 1 89 ? 24.219 16.734 -5.375 1 73 89 VAL A C 1
ATOM 673 O O . VAL A 1 89 ? 25.062 16.188 -4.664 1 73 89 VAL A O 1
ATOM 676 N N . ILE A 1 90 ? 23.047 16.875 -4.977 1 76.56 90 ILE A N 1
ATOM 677 C CA . ILE A 1 90 ? 22.531 16.172 -3.799 1 76.56 90 ILE A CA 1
ATOM 678 C C . ILE A 1 90 ? 22.094 14.758 -4.184 1 76.56 90 ILE A C 1
ATOM 680 O O . ILE A 1 90 ? 21.25 14.578 -5.059 1 76.56 90 ILE A O 1
ATOM 684 N N . PRO A 1 91 ? 22.734 13.781 -3.533 1 77.62 91 PRO A N 1
ATOM 685 C CA . PRO A 1 91 ? 22.281 12.414 -3.816 1 77.62 91 PRO A CA 1
ATOM 686 C C . PRO A 1 91 ? 20.844 12.156 -3.371 1 77.62 91 PRO A C 1
ATOM 688 O O . PRO A 1 91 ? 20.391 12.734 -2.385 1 77.62 91 PRO A O 1
ATOM 691 N N . LYS A 1 92 ? 20.203 11.391 -4.133 1 78.69 92 LYS A N 1
ATOM 692 C CA . LYS A 1 92 ? 18.828 11.047 -3.799 1 78.69 92 LYS A CA 1
ATOM 693 C C . LYS A 1 92 ? 18.766 10.164 -2.557 1 78.69 92 LYS A C 1
ATOM 695 O O . LYS A 1 92 ? 17.812 10.227 -1.786 1 78.69 92 LYS A O 1
ATOM 700 N N . HIS A 1 93 ? 19.781 9.305 -2.402 1 82.88 93 HIS A N 1
ATOM 701 C CA . HIS A 1 93 ? 19.875 8.414 -1.253 1 82.88 93 HIS A CA 1
ATOM 702 C C . HIS A 1 93 ? 21.016 8.836 -0.319 1 82.88 93 HIS A C 1
ATOM 704 O O . HIS A 1 93 ? 22.172 8.883 -0.726 1 82.88 93 HIS A O 1
ATOM 710 N N . LEU A 1 94 ? 20.531 9.094 0.861 1 79.44 94 LEU A N 1
ATOM 711 C CA . LEU A 1 94 ? 21.5 9.516 1.874 1 79.44 94 LEU A CA 1
ATOM 712 C C . LEU A 1 94 ? 21.75 8.391 2.879 1 79.44 94 LEU A C 1
ATOM 714 O O . LEU A 1 94 ? 20.969 7.438 2.959 1 79.44 94 LEU A O 1
ATOM 718 N N . LEU A 1 95 ? 22.859 8.438 3.459 1 74.81 95 LEU A N 1
ATOM 719 C CA . LEU A 1 95 ? 23.109 7.531 4.574 1 74.81 95 LEU A CA 1
ATOM 720 C C . LEU A 1 95 ? 22.781 8.203 5.902 1 74.81 95 LEU A C 1
ATOM 722 O O . LEU A 1 95 ? 23.344 9.25 6.227 1 74.81 95 LEU A O 1
ATOM 726 N N . MET A 1 96 ? 21.812 7.715 6.492 1 76.19 96 MET A N 1
ATOM 727 C CA . MET A 1 96 ? 21.406 8.242 7.797 1 76.19 96 MET A CA 1
ATOM 728 C C . MET A 1 96 ? 21.703 7.234 8.906 1 76.19 96 MET A C 1
ATOM 730 O O . MET A 1 96 ? 21.797 6.035 8.648 1 76.19 96 MET A O 1
ATOM 734 N N . PRO A 1 97 ? 21.938 7.816 10.031 1 70.38 97 PRO A N 1
ATOM 735 C CA . PRO A 1 97 ? 22.156 6.875 11.133 1 70.38 97 PRO A CA 1
ATOM 736 C C . PRO A 1 97 ? 20.969 5.938 11.359 1 70.38 97 PRO A C 1
ATOM 738 O O . PRO A 1 97 ? 19.828 6.344 11.203 1 70.38 97 PRO A O 1
ATOM 741 N N . ALA A 1 98 ? 21.406 4.738 11.719 1 68.88 98 ALA A N 1
ATOM 742 C CA . ALA A 1 98 ? 20.375 3.744 11.969 1 68.88 98 ALA A CA 1
ATOM 743 C C . ALA A 1 98 ? 19.547 4.109 13.195 1 68.88 98 ALA A C 1
ATOM 745 O O . ALA A 1 98 ? 20.047 4.711 14.141 1 68.88 98 ALA A O 1
ATOM 746 N N . ALA A 1 99 ? 18.25 3.848 13.031 1 67.38 99 ALA A N 1
ATOM 747 C CA . ALA A 1 99 ? 17.359 4.086 14.172 1 67.38 99 ALA A CA 1
ATOM 748 C C . ALA A 1 99 ? 17.781 3.258 15.375 1 67.38 99 ALA A C 1
ATOM 750 O O . ALA A 1 99 ? 18.359 2.174 15.227 1 67.38 99 ALA A O 1
ATOM 751 N N . LYS A 1 100 ? 17.609 3.814 16.484 1 69.31 100 LYS A N 1
ATOM 752 C CA . LYS A 1 100 ? 17.922 3.082 17.703 1 69.31 100 LYS A CA 1
ATOM 753 C C . LYS A 1 100 ? 17.031 1.845 17.844 1 69.31 100 LYS A C 1
ATOM 755 O O . LYS A 1 100 ? 15.844 1.892 17.547 1 69.31 100 LYS A O 1
ATOM 760 N N . GLN A 1 101 ? 17.672 0.75 18.141 1 72.12 101 GLN A N 1
ATOM 761 C CA . GLN A 1 101 ? 16.953 -0.502 18.312 1 72.12 101 GLN A CA 1
ATOM 762 C C . GLN A 1 101 ? 15.977 -0.419 19.484 1 72.12 101 GLN A C 1
ATOM 764 O O . GLN A 1 101 ? 16.312 0.16 20.531 1 72.12 101 GLN A O 1
ATOM 769 N N . THR A 1 102 ? 14.82 -0.865 19.25 1 77 102 THR A N 1
ATOM 770 C CA . THR A 1 102 ? 13.812 -0.908 20.297 1 77 102 THR A CA 1
ATOM 771 C C . THR A 1 102 ? 14.109 -2.037 21.281 1 77 102 THR A C 1
ATOM 773 O O . THR A 1 102 ? 14.453 -3.148 20.875 1 77 102 THR A O 1
ATOM 776 N N . ILE A 1 103 ? 14.125 -1.736 22.516 1 84.25 103 ILE A N 1
ATOM 777 C CA . ILE A 1 103 ? 14.305 -2.754 23.531 1 84.25 103 ILE A CA 1
ATOM 778 C C . ILE A 1 103 ? 12.953 -3.328 23.938 1 84.25 103 ILE A C 1
ATOM 780 O O . ILE A 1 103 ? 12.055 -2.59 24.359 1 84.25 103 ILE A O 1
ATOM 784 N N . LEU A 1 104 ? 12.883 -4.621 23.812 1 90.62 104 LEU A N 1
ATOM 785 C CA . LEU A 1 104 ? 11.633 -5.293 24.141 1 90.62 104 LEU A CA 1
ATOM 786 C C . LEU A 1 104 ? 11.461 -5.418 25.641 1 90.62 104 LEU A C 1
ATOM 788 O O . LEU A 1 104 ? 12.422 -5.707 26.359 1 90.62 104 LEU A O 1
ATOM 792 N N . THR A 1 105 ? 10.336 -5.156 26.141 1 90.75 105 THR A N 1
ATOM 793 C CA . THR A 1 105 ? 10.008 -5.375 27.531 1 90.75 105 THR A CA 1
ATOM 794 C C . THR A 1 105 ? 9.883 -6.863 27.844 1 90.75 105 THR A C 1
ATOM 796 O O . THR A 1 105 ? 9.789 -7.684 26.922 1 90.75 105 THR A O 1
ATOM 799 N N . ASP A 1 106 ? 9.898 -7.199 29.078 1 91.12 106 ASP A N 1
ATOM 800 C CA . ASP A 1 106 ? 9.781 -8.594 29.484 1 91.12 106 ASP A CA 1
ATOM 801 C C . ASP A 1 106 ? 8.438 -9.188 29.062 1 91.12 106 ASP A C 1
ATOM 803 O O . ASP A 1 106 ? 8.359 -10.359 28.703 1 91.12 106 ASP A O 1
ATOM 807 N N . ASP A 1 107 ? 7.438 -8.375 29.141 1 89.94 107 ASP A N 1
ATOM 808 C CA . ASP A 1 107 ? 6.117 -8.828 28.719 1 89.94 107 ASP A CA 1
ATOM 809 C C . ASP A 1 107 ? 6.094 -9.133 27.219 1 89.94 107 ASP A C 1
ATOM 811 O O . ASP A 1 107 ? 5.461 -10.094 26.797 1 89.94 107 ASP A O 1
ATOM 815 N N . GLU A 1 108 ? 6.754 -8.32 26.469 1 91.88 108 GLU A N 1
ATOM 816 C CA . GLU A 1 108 ? 6.805 -8.531 25.031 1 91.88 108 GLU A CA 1
ATOM 817 C C . GLU A 1 108 ? 7.594 -9.789 24.688 1 91.88 108 GLU A C 1
ATOM 819 O O . GLU A 1 108 ? 7.199 -10.555 23.797 1 91.88 108 GLU A O 1
ATOM 824 N N . LYS A 1 109 ? 8.672 -10 25.406 1 93.81 109 LYS A N 1
ATOM 825 C CA . LYS A 1 109 ? 9.461 -11.203 25.203 1 93.81 109 LYS A CA 1
ATOM 826 C C . LYS A 1 109 ? 8.664 -12.453 25.547 1 93.81 109 LYS A C 1
ATOM 828 O O . LYS A 1 109 ? 8.734 -13.461 24.844 1 93.81 109 LYS A O 1
ATOM 833 N N . ALA A 1 110 ? 7.934 -12.281 26.656 1 93.25 110 ALA A N 1
ATOM 834 C CA . ALA A 1 110 ? 7.105 -13.406 27.078 1 93.25 110 ALA A CA 1
ATOM 835 C C . ALA A 1 110 ? 6.02 -13.719 26.062 1 93.25 110 ALA A C 1
ATOM 837 O O . ALA A 1 110 ? 5.691 -14.883 25.828 1 93.25 110 ALA A O 1
ATOM 838 N N . PHE A 1 111 ? 5.465 -12.695 25.562 1 94.25 111 PHE A N 1
ATOM 839 C CA . PHE A 1 111 ? 4.441 -12.875 24.547 1 94.25 111 PHE A CA 1
ATOM 840 C C . PHE A 1 111 ? 5.02 -13.578 23.328 1 94.25 111 PHE A C 1
ATOM 842 O O . PHE A 1 111 ? 4.426 -14.531 22.812 1 94.25 111 PHE A O 1
ATOM 849 N N . LEU A 1 112 ? 6.188 -13.172 22.812 1 95.5 112 LEU A N 1
ATOM 850 C CA . LEU A 1 112 ? 6.848 -13.781 21.656 1 95.5 112 LEU A CA 1
ATOM 851 C C . LEU A 1 112 ? 7.172 -15.25 21.922 1 95.5 112 LEU A C 1
ATOM 853 O O . LEU A 1 112 ? 7.043 -16.094 21.031 1 95.5 112 LEU A O 1
ATOM 857 N N . ARG A 1 113 ? 7.551 -15.516 23.172 1 95.19 113 ARG A N 1
ATOM 858 C CA . ARG A 1 113 ? 7.848 -16.891 23.562 1 95.19 113 ARG A CA 1
ATOM 859 C C . ARG A 1 113 ? 6.59 -17.75 23.531 1 95.19 113 ARG A C 1
ATOM 861 O O . ARG A 1 113 ? 6.625 -18.891 23.078 1 95.19 113 ARG A O 1
ATOM 868 N N . SER A 1 114 ? 5.516 -17.156 23.984 1 94.06 114 SER A N 1
ATOM 869 C CA . SER A 1 114 ? 4.258 -17.906 24.031 1 94.06 114 SER A CA 1
ATOM 870 C C . SER A 1 114 ? 3.752 -18.219 22.625 1 94.06 114 SER A C 1
ATOM 872 O O . SER A 1 114 ? 3.068 -19.219 22.422 1 94.06 114 SER A O 1
ATOM 874 N N . LYS A 1 115 ? 4.086 -17.344 21.672 1 94.12 115 LYS A N 1
ATOM 875 C CA . LYS A 1 115 ? 3.637 -17.531 20.297 1 94.12 115 LYS A CA 1
ATOM 876 C C . LYS A 1 115 ? 4.602 -18.438 19.516 1 94.12 115 LYS A C 1
ATOM 878 O O . LYS A 1 115 ? 4.371 -18.734 18.344 1 94.12 115 LYS A O 1
ATOM 883 N N . GLY A 1 116 ? 5.676 -18.875 20.109 1 94.12 116 GLY A N 1
ATOM 884 C CA . GLY A 1 116 ? 6.59 -19.844 19.531 1 94.12 116 GLY A CA 1
ATOM 885 C C . GLY A 1 116 ? 7.672 -19.219 18.688 1 94.12 116 GLY A C 1
ATOM 886 O O . GLY A 1 116 ? 8.344 -19.891 17.906 1 94.12 116 GLY A O 1
ATOM 887 N N . VAL A 1 117 ? 7.891 -17.906 18.781 1 95.75 117 VAL A N 1
ATOM 888 C CA . VAL A 1 117 ? 8.852 -17.203 17.938 1 95.75 117 VAL A CA 1
ATOM 889 C C . VAL A 1 117 ? 10.266 -17.656 18.281 1 95.75 117 VAL A C 1
ATOM 891 O O . VAL A 1 117 ? 11.148 -17.656 17.406 1 95.75 117 VAL A O 1
ATOM 894 N N . TYR A 1 118 ? 10.5 -18.141 19.562 1 95.94 118 TYR A N 1
ATOM 895 C CA . TYR A 1 118 ? 11.844 -18.562 19.953 1 95.94 118 TYR A CA 1
ATOM 896 C C . TYR A 1 118 ? 11.945 -20.094 19.984 1 95.94 118 TYR A C 1
ATOM 898 O O . TYR A 1 118 ? 12.922 -20.641 20.484 1 95.94 118 TYR A O 1
ATOM 906 N N . SER A 1 119 ? 10.906 -20.781 19.5 1 94.94 119 SER A N 1
ATOM 907 C CA . SER A 1 119 ? 10.945 -22.234 19.375 1 94.94 119 SER A CA 1
ATOM 908 C C . SER A 1 119 ? 11.508 -22.656 18.031 1 94.94 119 SER A C 1
ATOM 910 O O . SER A 1 119 ? 10.75 -23.047 17.141 1 94.94 119 SER A O 1
ATOM 912 N N . PHE A 1 120 ? 12.789 -22.766 18.016 1 96.06 120 PHE A N 1
ATOM 913 C CA . PHE A 1 120 ? 13.469 -23.016 16.75 1 96.06 120 PHE A CA 1
ATOM 914 C C . PHE A 1 120 ? 13.336 -24.469 16.312 1 96.06 120 PHE A C 1
ATOM 916 O O . PHE A 1 120 ? 13.117 -25.344 17.156 1 96.06 120 PHE A O 1
ATOM 923 N N . LEU A 1 121 ? 13.406 -24.688 15.055 1 96.25 121 LEU A N 1
ATOM 924 C CA . LEU A 1 121 ? 13.305 -26.031 14.477 1 96.25 121 LEU A CA 1
ATOM 925 C C . LEU A 1 121 ? 14.602 -26.797 14.68 1 96.25 121 LEU A C 1
ATOM 927 O O . LEU A 1 121 ? 15.625 -26.234 15.07 1 96.25 121 LEU A O 1
ATOM 931 N N . SER A 1 122 ? 14.539 -28.094 14.484 1 95.69 122 SER A N 1
ATOM 932 C CA . SER A 1 122 ? 15.742 -28.922 14.531 1 95.69 122 SER A CA 1
ATOM 933 C C . SER A 1 122 ? 16.719 -28.531 13.43 1 95.69 122 SER A C 1
ATOM 935 O O . SER A 1 122 ? 16.328 -27.969 12.414 1 95.69 122 SER A O 1
ATOM 937 N N . GLU A 1 123 ? 17.969 -28.875 13.594 1 94.75 123 GLU A N 1
ATOM 938 C CA . GLU A 1 123 ? 19 -28.547 12.617 1 94.75 123 GLU A CA 1
ATOM 939 C C . GLU A 1 123 ? 18.734 -29.234 11.273 1 94.75 123 GLU A C 1
ATOM 941 O O . GLU A 1 123 ? 18.969 -28.641 10.219 1 94.75 123 GLU A O 1
ATOM 946 N N . ALA A 1 124 ? 18.219 -30.406 11.328 1 94.69 124 ALA A N 1
ATOM 947 C CA . ALA A 1 124 ? 17.922 -31.156 10.109 1 94.69 124 ALA A CA 1
ATOM 948 C C . ALA A 1 124 ? 16.797 -30.5 9.328 1 94.69 124 ALA A C 1
ATOM 950 O O . ALA A 1 124 ? 16.844 -30.422 8.102 1 94.69 124 ALA A O 1
ATOM 951 N N . SER A 1 125 ? 15.805 -30.125 10.07 1 96.5 125 SER A N 1
ATOM 952 C CA . SER A 1 125 ? 14.672 -29.469 9.422 1 96.5 125 SER A CA 1
ATOM 953 C C . SER A 1 125 ? 15.078 -28.125 8.836 1 96.5 125 SER A C 1
ATOM 955 O O . SER A 1 125 ? 14.664 -27.766 7.727 1 96.5 125 SER A O 1
ATOM 957 N N . ALA A 1 126 ? 15.875 -27.359 9.586 1 96.62 126 ALA A N 1
ATOM 958 C CA . ALA A 1 126 ? 16.359 -26.062 9.109 1 96.62 126 ALA A CA 1
ATOM 959 C C . ALA A 1 126 ? 17.188 -26.219 7.84 1 96.62 126 ALA A C 1
ATOM 961 O O . ALA A 1 126 ? 17.062 -25.438 6.898 1 96.62 126 ALA A O 1
ATOM 962 N N . ASP A 1 127 ? 18 -27.234 7.852 1 96.56 127 ASP A N 1
ATOM 963 C CA . ASP A 1 127 ? 18.859 -27.5 6.695 1 96.56 127 ASP A CA 1
ATOM 964 C C . ASP A 1 127 ? 18.016 -27.828 5.461 1 96.56 127 ASP A C 1
ATOM 966 O O . ASP A 1 127 ? 18.281 -27.312 4.371 1 96.56 127 ASP A O 1
ATOM 970 N N . SER A 1 128 ? 17.016 -28.641 5.664 1 96.31 128 SER A N 1
ATOM 971 C CA . SER A 1 128 ? 16.141 -29.016 4.559 1 96.31 128 SER A CA 1
ATOM 972 C C . SER A 1 128 ? 15.383 -27.812 4.016 1 96.31 128 SER A C 1
ATOM 974 O O . SER A 1 128 ? 15.219 -27.672 2.803 1 96.31 128 SER A O 1
ATOM 976 N N . LEU A 1 129 ? 14.938 -26.938 4.883 1 96.94 129 LEU A N 1
ATOM 977 C CA . LEU A 1 129 ? 14.172 -25.766 4.477 1 96.94 129 LEU A CA 1
ATOM 978 C C . LEU A 1 129 ? 15.055 -24.75 3.77 1 96.94 129 LEU A C 1
ATOM 980 O O . LEU A 1 129 ? 14.633 -24.125 2.793 1 96.94 129 LEU A O 1
ATOM 984 N N . ILE A 1 130 ? 16.266 -24.562 4.238 1 96.88 130 ILE A N 1
ATOM 985 C CA . ILE A 1 130 ? 17.203 -23.641 3.604 1 96.88 130 ILE A CA 1
ATOM 986 C C . ILE A 1 130 ? 17.547 -24.141 2.203 1 96.88 130 ILE A C 1
ATOM 988 O O . ILE A 1 130 ? 17.609 -23.359 1.253 1 96.88 130 ILE A O 1
ATOM 992 N N . ARG A 1 131 ? 17.734 -25.438 2.074 1 95.19 131 ARG A N 1
ATOM 993 C CA . ARG A 1 131 ? 17.984 -26.031 0.763 1 95.19 131 ARG A CA 1
ATOM 994 C C . ARG A 1 131 ? 16.797 -25.828 -0.169 1 95.19 131 ARG A C 1
ATOM 996 O O . ARG A 1 131 ? 16.969 -25.5 -1.342 1 95.19 131 ARG A O 1
ATOM 1003 N N . ALA A 1 132 ? 15.656 -26.047 0.367 1 93.75 132 ALA A N 1
ATOM 1004 C CA . ALA A 1 132 ? 14.445 -25.859 -0.423 1 93.75 132 ALA A CA 1
ATOM 1005 C C . ALA A 1 132 ? 14.297 -24.406 -0.87 1 93.75 132 ALA A C 1
ATOM 1007 O O . ALA A 1 132 ? 13.906 -24.141 -2.008 1 93.75 132 ALA A O 1
ATOM 1008 N N . TYR A 1 133 ? 14.602 -23.469 -0.018 1 95.19 133 TYR A N 1
ATOM 1009 C CA . TYR A 1 133 ? 14.508 -22.047 -0.349 1 95.19 133 TYR A CA 1
ATOM 1010 C C . TYR A 1 133 ? 15.438 -21.703 -1.505 1 95.19 133 TYR A C 1
ATOM 1012 O O . TYR A 1 133 ? 15.016 -21.062 -2.479 1 95.19 133 TYR A O 1
ATOM 1020 N N . PHE A 1 134 ? 16.688 -22.109 -1.414 1 95.38 134 PHE A N 1
ATOM 1021 C CA . PHE A 1 134 ? 17.672 -21.703 -2.396 1 95.38 134 PHE A CA 1
ATOM 1022 C C . PHE A 1 134 ? 17.453 -22.406 -3.729 1 95.38 134 PHE A C 1
ATOM 1024 O O . PHE A 1 134 ? 17.719 -21.844 -4.789 1 95.38 134 PHE A O 1
ATOM 1031 N N . HIS A 1 135 ? 16.812 -23.578 -3.727 1 92.88 135 HIS A N 1
ATOM 1032 C CA . HIS A 1 135 ? 16.609 -24.328 -4.969 1 92.88 135 HIS A CA 1
ATOM 1033 C C . HIS A 1 135 ? 15.344 -23.859 -5.68 1 92.88 135 HIS A C 1
ATOM 1035 O O . HIS A 1 135 ? 15.305 -23.812 -6.914 1 92.88 135 HIS A O 1
ATOM 1041 N N . HIS A 1 136 ? 14.375 -23.453 -4.852 1 90.19 136 HIS A N 1
ATOM 1042 C CA . HIS A 1 136 ? 13.078 -23.297 -5.5 1 90.19 136 HIS A CA 1
ATOM 1043 C C . HIS A 1 136 ? 12.562 -21.875 -5.367 1 90.19 136 HIS A C 1
ATOM 1045 O O . HIS A 1 136 ? 11.75 -21.422 -6.184 1 90.19 136 HIS A O 1
ATOM 1051 N N . VAL A 1 137 ? 12.938 -21.141 -4.383 1 92.44 137 VAL A N 1
ATOM 1052 C CA . VAL A 1 137 ? 12.352 -19.828 -4.125 1 92.44 137 VAL A CA 1
ATOM 1053 C C . VAL A 1 137 ? 13.328 -18.734 -4.562 1 92.44 137 VAL A C 1
ATOM 1055 O O . VAL A 1 137 ? 12.961 -17.812 -5.297 1 92.44 137 VAL A O 1
ATOM 1058 N N . HIS A 1 138 ? 14.578 -18.859 -4.215 1 94.12 138 HIS A N 1
ATOM 1059 C CA . HIS A 1 138 ? 15.594 -17.828 -4.41 1 94.12 138 HIS A CA 1
ATOM 1060 C C . HIS A 1 138 ? 15.758 -17.484 -5.887 1 94.12 138 HIS A C 1
ATOM 1062 O O . HIS A 1 138 ? 15.938 -16.312 -6.242 1 94.12 138 HIS A O 1
ATOM 1068 N N . PRO A 1 139 ? 15.688 -18.406 -6.824 1 91.56 139 PRO A N 1
ATOM 1069 C CA . PRO A 1 139 ? 15.875 -18.078 -8.234 1 91.56 139 PRO A CA 1
ATOM 1070 C C . PRO A 1 139 ? 14.727 -17.234 -8.797 1 91.56 139 PRO A C 1
ATOM 1072 O O . PRO A 1 139 ? 14.914 -16.484 -9.758 1 91.56 139 PRO A O 1
ATOM 1075 N N . ILE A 1 140 ? 13.578 -17.375 -8.203 1 89.06 140 ILE A N 1
ATOM 1076 C CA . ILE A 1 140 ? 12.414 -16.641 -8.695 1 89.06 140 ILE A CA 1
ATOM 1077 C C . ILE A 1 140 ? 12.219 -15.367 -7.887 1 89.06 140 ILE A C 1
ATOM 1079 O O . ILE A 1 140 ? 11.75 -14.359 -8.406 1 89.06 140 ILE A O 1
ATOM 1083 N N . MET A 1 141 ? 12.578 -15.445 -6.621 1 93.25 141 MET A N 1
ATOM 1084 C CA . MET A 1 141 ? 12.477 -14.32 -5.699 1 93.25 141 MET A CA 1
ATOM 1085 C C . MET A 1 141 ? 13.766 -14.148 -4.91 1 93.25 141 MET A C 1
ATOM 1087 O O . MET A 1 141 ? 13.805 -14.414 -3.705 1 93.25 141 MET A O 1
ATOM 1091 N N . PRO A 1 142 ? 14.75 -13.633 -5.566 1 96.12 142 PRO A N 1
ATOM 1092 C CA . PRO A 1 142 ? 16.047 -13.477 -4.914 1 96.12 142 PRO A CA 1
ATOM 1093 C C . PRO A 1 142 ? 16.094 -12.281 -3.961 1 96.12 142 PRO A C 1
ATOM 1095 O O . PRO A 1 142 ? 16.844 -11.328 -4.195 1 96.12 142 PRO A O 1
ATOM 1098 N N . ILE A 1 143 ? 15.469 -12.359 -2.828 1 96.81 143 ILE A N 1
ATOM 1099 C CA . ILE A 1 143 ? 15.25 -11.18 -1.996 1 96.81 143 ILE A CA 1
ATOM 1100 C C . ILE A 1 143 ? 16.125 -11.258 -0.752 1 96.81 143 ILE A C 1
ATOM 1102 O O . ILE A 1 143 ? 16.281 -10.266 -0.03 1 96.81 143 ILE A O 1
ATOM 1106 N N . LEU A 1 144 ? 16.719 -12.422 -0.451 1 97.06 144 LEU A N 1
ATOM 1107 C CA . LEU A 1 144 ? 17.594 -12.547 0.702 1 97.06 144 LEU A CA 1
ATOM 1108 C C . LEU A 1 144 ? 19.062 -12.547 0.269 1 97.06 144 LEU A C 1
ATOM 1110 O O . LEU A 1 144 ? 19.375 -12.977 -0.84 1 97.06 144 LEU A O 1
ATOM 1114 N N . GLU A 1 145 ? 19.859 -12.023 1.107 1 96.19 145 GLU A N 1
ATOM 1115 C CA . GLU A 1 145 ? 21.312 -12.109 0.88 1 96.19 145 GLU A CA 1
ATOM 1116 C C . GLU A 1 145 ? 21.828 -13.523 1.138 1 96.19 145 GLU A C 1
ATOM 1118 O O . GLU A 1 145 ? 21.984 -13.93 2.291 1 96.19 145 GLU A O 1
ATOM 1123 N N . ALA A 1 146 ? 22.234 -14.156 0.073 1 95.44 146 ALA A N 1
ATOM 1124 C CA . ALA A 1 146 ? 22.594 -15.57 0.139 1 95.44 146 ALA A CA 1
ATOM 1125 C C . ALA A 1 146 ? 23.844 -15.781 0.977 1 95.44 146 ALA A C 1
ATOM 1127 O O . ALA A 1 146 ? 23.953 -16.75 1.721 1 95.44 146 ALA A O 1
ATOM 1128 N N . ASP A 1 147 ? 24.75 -14.883 0.874 1 94.31 147 ASP A N 1
ATOM 1129 C CA . ASP A 1 147 ? 26.016 -15.023 1.598 1 94.31 147 ASP A CA 1
ATOM 1130 C C . ASP A 1 147 ? 25.797 -14.977 3.107 1 94.31 147 ASP A C 1
ATOM 1132 O O . ASP A 1 147 ? 26.297 -15.828 3.842 1 94.31 147 ASP A O 1
ATOM 1136 N N . LYS A 1 148 ? 24.953 -14.023 3.533 1 94.06 148 LYS A N 1
ATOM 1137 C CA . LYS A 1 148 ? 24.688 -13.859 4.961 1 94.06 148 LYS A CA 1
ATOM 1138 C C . LYS A 1 148 ? 23.922 -15.055 5.512 1 94.06 148 LYS A C 1
ATOM 1140 O O . LYS A 1 148 ? 24.266 -15.602 6.555 1 94.06 148 LYS A O 1
ATOM 1145 N N . LEU A 1 149 ? 22.906 -15.438 4.836 1 96.19 149 LEU A N 1
ATOM 1146 C CA . LEU A 1 149 ? 22.078 -16.547 5.285 1 96.19 149 LEU A CA 1
ATOM 1147 C C . LEU A 1 149 ? 22.891 -17.828 5.375 1 96.19 149 LEU A C 1
ATOM 1149 O O . LEU A 1 149 ? 22.797 -18.562 6.363 1 96.19 149 LEU A O 1
ATOM 1153 N N . LEU A 1 150 ? 23.719 -18.141 4.379 1 95.25 150 LEU A N 1
ATOM 1154 C CA . LEU A 1 150 ? 24.531 -19.359 4.352 1 95.25 150 LEU A CA 1
ATOM 1155 C C . LEU A 1 150 ? 25.609 -19.312 5.422 1 95.25 150 LEU A C 1
ATOM 1157 O O . LEU A 1 150 ? 25.969 -20.344 5.992 1 95.25 150 LEU A O 1
ATOM 1161 N N . GLU A 1 151 ? 26.078 -18.141 5.672 1 94.19 151 GLU A N 1
ATOM 1162 C CA . GLU A 1 151 ? 27.078 -18 6.723 1 94.19 151 GLU A CA 1
ATOM 1163 C C . GLU A 1 151 ? 26.484 -18.312 8.094 1 94.19 151 GLU A C 1
ATOM 1165 O O . GLU A 1 151 ? 27.078 -19.062 8.875 1 94.19 151 GLU A O 1
ATOM 1170 N N . TYR A 1 152 ? 25.312 -17.75 8.359 1 95.12 152 TYR A N 1
ATOM 1171 C CA . TYR A 1 152 ? 24.641 -18.031 9.633 1 95.12 152 TYR A CA 1
ATOM 1172 C C . TYR A 1 152 ? 24.312 -19.516 9.766 1 95.12 152 TYR A C 1
ATOM 1174 O O . TYR A 1 152 ? 24.422 -20.078 10.859 1 95.12 152 TYR A O 1
ATOM 1182 N N . HIS A 1 153 ? 23.938 -20.094 8.672 1 94.12 153 HIS A N 1
ATOM 1183 C CA . HIS A 1 153 ? 23.594 -21.516 8.688 1 94.12 153 HIS A CA 1
ATOM 1184 C C . HIS A 1 153 ? 24.828 -22.375 8.914 1 94.12 153 HIS A C 1
ATOM 1186 O O . HIS A 1 153 ? 24.781 -23.312 9.711 1 94.12 153 HIS A O 1
ATOM 1192 N N . ARG A 1 154 ? 25.875 -22.078 8.234 1 91.56 154 ARG A N 1
ATOM 1193 C CA . ARG A 1 154 ? 27.125 -22.828 8.359 1 91.56 154 ARG A CA 1
ATOM 1194 C C . ARG A 1 154 ? 27.656 -22.781 9.781 1 91.56 154 ARG A C 1
ATOM 1196 O O . ARG A 1 154 ? 28.172 -23.781 10.297 1 91.56 154 ARG A O 1
ATOM 1203 N N . LEU A 1 155 ? 27.484 -21.672 10.391 1 93.5 155 LEU A N 1
ATOM 1204 C CA . LEU A 1 155 ? 28 -21.469 11.734 1 93.5 155 LEU A CA 1
ATOM 1205 C C . LEU A 1 155 ? 27.016 -21.938 12.789 1 93.5 155 LEU A C 1
ATOM 1207 O O . LEU A 1 155 ? 27.25 -21.797 13.992 1 93.5 155 LEU A O 1
ATOM 1211 N N . LYS A 1 156 ? 25.891 -22.469 12.398 1 93.31 156 LYS A N 1
ATOM 1212 C CA . LYS A 1 156 ? 24.844 -22.969 13.297 1 93.31 156 LYS A CA 1
ATOM 1213 C C . LYS A 1 156 ? 24.344 -21.859 14.227 1 93.31 156 LYS A C 1
ATOM 1215 O O . LYS A 1 156 ? 24.188 -22.078 15.43 1 93.31 156 LYS A O 1
ATOM 1220 N N . ARG A 1 157 ? 24.188 -20.641 13.609 1 94.56 157 ARG A N 1
ATOM 1221 C CA . ARG A 1 157 ? 23.75 -19.469 14.367 1 94.56 157 ARG A CA 1
ATOM 1222 C C . ARG A 1 157 ? 22.484 -18.875 13.773 1 94.56 157 ARG A C 1
ATOM 1224 O O . ARG A 1 157 ? 22.328 -17.656 13.719 1 94.56 157 ARG A O 1
ATOM 1231 N N . LEU A 1 158 ? 21.641 -19.688 13.344 1 94.38 158 LEU A N 1
ATOM 1232 C CA . LEU A 1 158 ? 20.391 -19.203 12.734 1 94.38 158 LEU A CA 1
ATOM 1233 C C . LEU A 1 158 ? 19.516 -18.516 13.773 1 94.38 158 LEU A C 1
ATOM 1235 O O . LEU A 1 158 ? 18.656 -17.703 13.422 1 94.38 158 LEU A O 1
ATOM 1239 N N . ASN A 1 159 ? 19.719 -18.844 15.039 1 92.12 159 ASN A N 1
ATOM 1240 C CA . ASN A 1 159 ? 18.938 -18.219 16.109 1 92.12 159 ASN A CA 1
ATOM 1241 C C . ASN A 1 159 ? 19.266 -16.734 16.25 1 92.12 159 ASN A C 1
ATOM 1243 O O . ASN A 1 159 ? 18.516 -15.977 16.859 1 92.12 159 ASN A O 1
ATOM 1247 N N . GLU A 1 160 ? 20.391 -16.344 15.672 1 94 160 GLU A N 1
ATOM 1248 C CA . GLU A 1 160 ? 20.812 -14.938 15.719 1 94 160 GLU A CA 1
ATOM 1249 C C . GLU A 1 160 ? 20.406 -14.203 14.445 1 94 160 GLU A C 1
ATOM 1251 O O . GLU A 1 160 ? 20.5 -12.977 14.367 1 94 160 GLU A O 1
ATOM 1256 N N . TYR A 1 161 ? 20 -14.984 13.492 1 95.44 161 TYR A N 1
ATOM 1257 C CA . TYR A 1 161 ? 19.484 -14.383 12.266 1 95.44 161 TYR A CA 1
ATOM 1258 C C . TYR A 1 161 ? 18.188 -13.625 12.531 1 95.44 161 TYR A C 1
ATOM 1260 O O . TYR A 1 161 ? 17.547 -13.82 13.562 1 95.44 161 TYR A O 1
ATOM 1268 N N . ASN A 1 162 ? 17.875 -12.648 11.766 1 96.12 162 ASN A N 1
ATOM 1269 C CA . ASN A 1 162 ? 16.625 -11.922 11.953 1 96.12 162 ASN A CA 1
ATOM 1270 C C . ASN A 1 162 ? 15.43 -12.867 11.961 1 96.12 162 ASN A C 1
ATOM 1272 O O . ASN A 1 162 ? 15.227 -13.633 11.016 1 96.12 162 ASN A O 1
ATOM 1276 N N . LEU A 1 163 ? 14.656 -12.797 12.898 1 97.12 163 LEU A N 1
ATOM 1277 C CA . LEU A 1 163 ? 13.594 -13.766 13.125 1 97.12 163 LEU A CA 1
ATOM 1278 C C . LEU A 1 163 ? 12.477 -13.602 12.094 1 97.12 163 LEU A C 1
ATOM 1280 O O . LEU A 1 163 ? 11.82 -14.578 11.734 1 97.12 163 LEU A O 1
ATOM 1284 N N . ILE A 1 164 ? 12.188 -12.375 11.648 1 97.56 164 ILE A N 1
ATOM 1285 C CA . ILE A 1 164 ? 11.18 -12.148 10.617 1 97.56 164 ILE A CA 1
ATOM 1286 C C . ILE A 1 164 ? 11.57 -12.891 9.344 1 97.56 164 ILE A C 1
ATOM 1288 O O . ILE A 1 164 ? 10.758 -13.609 8.758 1 97.56 164 ILE A O 1
ATOM 1292 N N . LEU A 1 165 ? 12.82 -12.797 8.992 1 98.12 165 LEU A N 1
ATOM 1293 C CA . LEU A 1 165 ? 13.312 -13.406 7.762 1 98.12 165 LEU A CA 1
ATOM 1294 C C . LEU A 1 165 ? 13.391 -14.922 7.898 1 98.12 165 LEU A C 1
ATOM 1296 O O . LEU A 1 165 ? 13.062 -15.648 6.961 1 98.12 165 LEU A O 1
ATOM 1300 N N . LEU A 1 166 ? 13.82 -15.328 9.023 1 98.06 166 LEU A N 1
ATOM 1301 C CA . LEU A 1 166 ? 13.969 -16.766 9.25 1 98.06 166 LEU A CA 1
ATOM 1302 C C . LEU A 1 166 ? 12.617 -17.469 9.133 1 98.06 166 LEU A C 1
ATOM 1304 O O . LEU A 1 166 ? 12.469 -18.406 8.352 1 98.06 166 LEU A O 1
ATOM 1308 N N . TRP A 1 167 ? 11.617 -17.047 9.906 1 97.69 167 TRP A N 1
ATOM 1309 C CA . TRP A 1 167 ? 10.305 -17.672 9.891 1 97.69 167 TRP A CA 1
ATOM 1310 C C . TRP A 1 167 ? 9.609 -17.438 8.547 1 97.69 167 TRP A C 1
ATOM 1312 O O . TRP A 1 167 ? 8.859 -18.297 8.078 1 97.69 167 TRP A O 1
ATOM 1322 N N . GLY A 1 168 ? 9.82 -16.234 7.961 1 96.62 168 GLY A N 1
ATOM 1323 C CA . GLY A 1 168 ? 9.297 -16 6.621 1 96.62 168 GLY A CA 1
ATOM 1324 C C . GLY A 1 168 ? 9.844 -16.969 5.594 1 96.62 168 GLY A C 1
ATOM 1325 O O . GLY A 1 168 ? 9.086 -17.5 4.77 1 96.62 168 GLY A O 1
ATOM 1326 N N . LEU A 1 169 ? 11.156 -17.203 5.672 1 97.25 169 LEU A N 1
ATOM 1327 C CA . LEU A 1 169 ? 11.812 -18.156 4.781 1 97.25 169 LEU A CA 1
ATOM 1328 C C . LEU A 1 169 ? 11.234 -19.547 4.961 1 97.25 169 LEU A C 1
ATOM 1330 O O . LEU A 1 169 ? 10.953 -20.25 3.982 1 97.25 169 LEU A O 1
ATOM 1334 N N . TYR A 1 170 ? 11.016 -19.953 6.207 1 96.88 170 TYR A N 1
ATOM 1335 C CA . TYR A 1 170 ? 10.461 -21.266 6.488 1 96.88 170 TYR A CA 1
ATOM 1336 C C . TYR A 1 170 ? 9.039 -21.391 5.938 1 96.88 170 TYR A C 1
ATOM 1338 O O . TYR A 1 170 ? 8.641 -22.453 5.465 1 96.88 170 TYR A O 1
ATOM 1346 N N . THR A 1 171 ? 8.281 -20.297 5.965 1 93.88 171 THR A N 1
ATOM 1347 C CA . THR A 1 171 ? 6.902 -20.312 5.48 1 93.88 171 THR A CA 1
ATOM 1348 C C . THR A 1 171 ? 6.859 -20.625 3.984 1 93.88 171 THR A C 1
ATOM 1350 O O . THR A 1 171 ? 6.129 -21.516 3.549 1 93.88 171 THR A O 1
ATOM 1353 N N . ILE A 1 172 ? 7.645 -19.984 3.227 1 92.25 172 ILE A N 1
ATOM 1354 C CA . ILE A 1 172 ? 7.582 -20.156 1.779 1 92.25 172 ILE A CA 1
ATOM 1355 C C . ILE A 1 172 ? 8.297 -21.438 1.372 1 92.25 172 ILE A C 1
ATOM 1357 O O . ILE A 1 172 ? 7.875 -22.125 0.436 1 92.25 172 ILE A O 1
ATOM 1361 N N . ALA A 1 173 ? 9.383 -21.766 2.045 1 93.81 173 ALA A N 1
ATOM 1362 C CA . ALA A 1 173 ? 10.164 -22.953 1.711 1 93.81 173 ALA A CA 1
ATOM 1363 C C . ALA A 1 173 ? 9.391 -24.234 2.045 1 93.81 173 ALA A C 1
ATOM 1365 O O . ALA A 1 173 ? 9.656 -25.297 1.471 1 93.81 173 ALA A O 1
ATOM 1366 N N . SER A 1 174 ? 8.43 -24.156 2.934 1 92.12 174 SER A N 1
ATOM 1367 C CA . SER A 1 174 ? 7.668 -25.328 3.357 1 92.12 174 SER A CA 1
ATOM 1368 C C . SER A 1 174 ? 6.855 -25.906 2.203 1 92.12 174 SER A C 1
ATOM 1370 O O . SER A 1 174 ? 6.441 -27.062 2.25 1 92.12 174 SER A O 1
ATOM 1372 N N . ASN A 1 175 ? 6.668 -25.094 1.201 1 87.56 175 ASN A N 1
ATOM 1373 C CA . ASN A 1 175 ? 5.945 -25.578 0.031 1 87.56 175 ASN A CA 1
ATOM 1374 C C . ASN A 1 175 ? 6.711 -26.688 -0.673 1 87.56 175 ASN A C 1
ATOM 1376 O O . ASN A 1 175 ? 6.121 -27.5 -1.4 1 87.56 175 ASN A O 1
ATOM 1380 N N . TYR A 1 176 ? 8.008 -26.812 -0.429 1 89.88 176 TYR A N 1
ATOM 1381 C CA . TYR A 1 176 ? 8.844 -27.703 -1.224 1 89.88 176 TYR A CA 1
ATOM 1382 C C . TYR A 1 176 ? 9.539 -28.734 -0.339 1 89.88 176 TYR A C 1
ATOM 1384 O O . TYR A 1 176 ? 10.398 -29.484 -0.805 1 89.88 176 TYR A O 1
ATOM 1392 N N . MET A 1 177 ? 9.148 -28.766 0.857 1 89 177 MET A N 1
ATOM 1393 C CA . MET A 1 177 ? 9.812 -29.688 1.773 1 89 177 MET A CA 1
ATOM 1394 C C . MET A 1 177 ? 9.172 -31.062 1.712 1 89 177 MET A C 1
ATOM 1396 O O . MET A 1 177 ? 7.977 -31.188 1.435 1 89 177 MET A O 1
ATOM 1400 N N . PRO A 1 178 ? 9.922 -32.094 1.914 1 89.56 178 PRO A N 1
ATOM 1401 C CA . PRO A 1 178 ? 9.344 -33.438 1.997 1 89.56 178 PRO A CA 1
ATOM 1402 C C . PRO A 1 178 ? 8.508 -33.656 3.26 1 89.56 178 PRO A C 1
ATOM 1404 O O . PRO A 1 178 ? 8.656 -32.906 4.23 1 89.56 178 PRO A O 1
ATOM 1407 N N . ALA A 1 179 ? 7.715 -34.625 3.252 1 89.94 179 ALA A N 1
ATOM 1408 C CA . ALA A 1 179 ? 6.77 -34.875 4.336 1 89.94 179 ALA A CA 1
ATOM 1409 C C . ALA A 1 179 ? 7.504 -35.219 5.629 1 89.94 179 ALA A C 1
ATOM 1411 O O . ALA A 1 179 ? 7.035 -34.906 6.723 1 89.94 179 ALA A O 1
ATOM 1412 N N . GLU A 1 180 ? 8.633 -35.75 5.504 1 93.69 180 GLU A N 1
ATOM 1413 C CA . GLU A 1 180 ? 9.398 -36.188 6.668 1 93.69 180 GLU A CA 1
ATOM 1414 C C . GLU A 1 180 ? 9.789 -35 7.543 1 93.69 180 GLU A C 1
ATOM 1416 O O . GLU A 1 180 ? 9.891 -35.156 8.766 1 93.69 180 GLU A O 1
ATOM 1421 N N . VAL A 1 181 ? 9.922 -33.906 6.98 1 94.75 181 VAL A N 1
ATOM 1422 C CA . VAL A 1 181 ? 10.414 -32.75 7.695 1 94.75 181 VAL A CA 1
ATOM 1423 C C . VAL A 1 181 ? 9.352 -32.25 8.672 1 94.75 181 VAL A C 1
ATOM 1425 O O . VAL A 1 181 ? 9.625 -32.062 9.859 1 94.75 181 VAL A O 1
ATOM 1428 N N . TYR A 1 182 ? 8.07 -32.031 8.203 1 93.38 182 TYR A N 1
ATOM 1429 C CA . TYR A 1 182 ? 7.051 -31.484 9.102 1 93.38 182 TYR A CA 1
ATOM 1430 C C . TYR A 1 182 ? 6.566 -32.562 10.062 1 93.38 182 TYR A C 1
ATOM 1432 O O . TYR A 1 182 ? 6.148 -32.281 11.188 1 93.38 182 TYR A O 1
ATOM 1440 N N . GLU A 1 183 ? 6.707 -33.906 9.641 1 95.06 183 GLU A N 1
ATOM 1441 C CA . GLU A 1 183 ? 6.34 -35 10.539 1 95.06 183 GLU A CA 1
ATOM 1442 C C . GLU A 1 183 ? 7.309 -35.094 11.711 1 95.06 183 GLU A C 1
ATOM 1444 O O . GLU A 1 183 ? 6.895 -35.312 12.852 1 95.06 183 GLU A O 1
ATOM 1449 N N . ASN A 1 184 ? 8.523 -34.906 11.414 1 94.44 184 ASN A N 1
ATOM 1450 C CA . ASN A 1 184 ? 9.539 -34.969 12.453 1 94.44 184 ASN A CA 1
ATOM 1451 C C . ASN A 1 184 ? 9.398 -33.812 13.445 1 94.44 184 ASN A C 1
ATOM 1453 O O . ASN A 1 184 ? 9.82 -33.938 14.602 1 94.44 184 ASN A O 1
ATOM 1457 N N . GLU A 1 185 ? 8.852 -32.688 13.039 1 95.06 185 GLU A N 1
ATOM 1458 C CA . GLU A 1 185 ? 8.633 -31.547 13.914 1 95.06 185 GLU A CA 1
ATOM 1459 C C . GLU A 1 185 ? 7.305 -31.641 14.648 1 95.06 185 GLU A C 1
ATOM 1461 O O . GLU A 1 185 ? 6.98 -30.797 15.477 1 95.06 185 GLU A O 1
ATOM 1466 N N . GLY A 1 186 ? 6.523 -32.688 14.297 1 93.44 186 GLY A N 1
ATOM 1467 C CA . GLY A 1 186 ? 5.324 -33 15.062 1 93.44 186 GLY A CA 1
ATOM 1468 C C . GLY A 1 186 ? 4.059 -32.438 14.43 1 93.44 186 GLY A C 1
ATOM 1469 O O . GLY A 1 186 ? 3.029 -32.312 15.094 1 93.44 186 GLY A O 1
ATOM 1470 N N . PHE A 1 187 ? 4.109 -32.062 13.188 1 93.12 187 PHE A N 1
ATOM 1471 C CA . PHE A 1 187 ? 2.922 -31.547 12.516 1 93.12 187 PHE A CA 1
ATOM 1472 C C . PHE A 1 187 ? 2.246 -32.625 11.688 1 93.12 187 PHE A C 1
ATOM 1474 O O . PHE A 1 187 ? 2.912 -33.5 11.141 1 93.12 187 PHE A O 1
ATOM 1481 N N . ALA A 1 188 ? 0.911 -32.531 11.57 1 89.38 188 ALA A N 1
ATOM 1482 C CA . ALA A 1 188 ? 0.11 -33.531 10.891 1 89.38 188 ALA A CA 1
ATOM 1483 C C . ALA A 1 188 ? 0.114 -33.312 9.383 1 89.38 188 ALA A C 1
ATOM 1485 O O . ALA A 1 188 ? -0.088 -34.25 8.609 1 89.38 188 ALA A O 1
ATOM 1486 N N . SER A 1 189 ? 0.278 -32.125 8.961 1 87.25 189 SER A N 1
ATOM 1487 C CA . SER A 1 189 ? 0.231 -31.812 7.539 1 87.25 189 SER A CA 1
ATOM 1488 C C . SER A 1 189 ? 1.153 -30.641 7.195 1 87.25 189 SER A C 1
ATOM 1490 O O . SER A 1 189 ? 1.574 -29.891 8.086 1 87.25 189 SER A O 1
ATOM 1492 N N . ARG A 1 190 ? 1.465 -30.531 5.918 1 87.44 190 ARG A N 1
ATOM 1493 C CA . ARG A 1 190 ? 2.275 -29.422 5.422 1 87.44 190 ARG A CA 1
ATOM 1494 C C . ARG A 1 190 ? 1.592 -28.078 5.684 1 87.44 190 ARG A C 1
ATOM 1496 O O . ARG A 1 190 ? 2.248 -27.109 6.051 1 87.44 190 ARG A O 1
ATOM 1503 N N . LYS A 1 191 ? 0.328 -28.062 5.523 1 83.69 191 LYS A N 1
ATOM 1504 C CA . LYS A 1 191 ? -0.442 -26.844 5.723 1 83.69 191 LYS A CA 1
ATOM 1505 C C . LYS A 1 191 ? -0.383 -26.391 7.176 1 83.69 191 LYS A C 1
ATOM 1507 O O . LYS A 1 191 ? -0.28 -25.188 7.453 1 83.69 191 LYS A O 1
ATOM 1512 N N . ALA A 1 192 ? -0.496 -27.359 8.016 1 87.69 192 ALA A N 1
ATOM 1513 C CA . ALA A 1 192 ? -0.423 -27.031 9.438 1 87.69 192 ALA A CA 1
ATOM 1514 C C . ALA A 1 192 ? 0.944 -26.453 9.797 1 87.69 192 ALA A C 1
ATOM 1516 O O . ALA A 1 192 ? 1.039 -25.5 10.57 1 87.69 192 ALA A O 1
ATOM 1517 N N . PHE A 1 193 ? 1.979 -27.125 9.289 1 92.88 193 PHE A N 1
ATOM 1518 C CA . PHE A 1 193 ? 3.336 -26.641 9.5 1 92.88 193 PHE A CA 1
ATOM 1519 C C . PHE A 1 193 ? 3.492 -25.219 8.969 1 92.88 193 PHE A C 1
ATOM 1521 O O . PHE A 1 193 ? 4.004 -24.344 9.664 1 92.88 193 PHE A O 1
ATOM 1528 N N . ARG A 1 194 ? 3.061 -24.969 7.75 1 90.81 194 ARG A N 1
ATOM 1529 C CA . ARG A 1 194 ? 3.16 -23.672 7.09 1 90.81 194 ARG A CA 1
ATOM 1530 C C . ARG A 1 194 ? 2.402 -22.594 7.871 1 90.81 194 ARG A C 1
ATOM 1532 O O . ARG A 1 194 ? 2.879 -21.469 8.016 1 90.81 194 ARG A O 1
ATOM 1539 N N . ALA A 1 195 ? 1.224 -22.938 8.344 1 88.06 195 ALA A N 1
ATOM 1540 C CA . ALA A 1 195 ? 0.407 -22.016 9.109 1 88.06 195 ALA A CA 1
ATOM 1541 C C . ALA A 1 195 ? 1.124 -21.578 10.391 1 88.06 195 ALA A C 1
ATOM 1543 O O . ALA A 1 195 ? 1.05 -20.422 10.789 1 88.06 195 ALA A O 1
ATOM 1544 N N . GLU A 1 196 ? 1.771 -22.531 11 1 93.31 196 GLU A N 1
ATOM 1545 C CA . GLU A 1 196 ? 2.502 -22.219 12.219 1 93.31 196 GLU A CA 1
ATOM 1546 C C . GLU A 1 196 ? 3.699 -21.312 11.938 1 93.31 196 GLU A C 1
ATOM 1548 O O . GLU A 1 196 ? 3.953 -20.359 12.672 1 93.31 196 GLU A O 1
ATOM 1553 N N . MET A 1 197 ? 4.477 -21.656 10.938 1 95.06 197 MET A N 1
ATOM 1554 C CA . MET A 1 197 ? 5.609 -20.812 10.57 1 95.06 197 MET A CA 1
ATOM 1555 C C . MET A 1 197 ? 5.152 -19.406 10.211 1 95.06 197 MET A C 1
ATOM 1557 O O . MET A 1 197 ? 5.793 -18.422 10.586 1 95.06 197 MET A O 1
ATOM 1561 N N . PHE A 1 198 ? 4.02 -19.344 9.523 1 92.69 198 PHE A N 1
ATOM 1562 C CA . PHE A 1 198 ? 3.457 -18.047 9.133 1 92.69 198 PHE A CA 1
ATOM 1563 C C . PHE A 1 198 ? 3.053 -17.234 10.359 1 92.69 198 PHE A C 1
ATOM 1565 O O . PHE A 1 198 ? 3.338 -16.047 10.438 1 92.69 198 PHE A O 1
ATOM 1572 N N . SER A 1 199 ? 2.408 -17.859 11.211 1 92.25 199 SER A N 1
ATOM 1573 C CA . SER A 1 199 ? 1.967 -17.188 12.43 1 92.25 199 SER A CA 1
ATOM 1574 C C . SER A 1 199 ? 3.152 -16.656 13.227 1 92.25 199 SER A C 1
ATOM 1576 O O . SER A 1 199 ? 3.098 -15.539 13.75 1 92.25 199 SER A O 1
ATOM 1578 N N . ARG A 1 200 ? 4.203 -17.422 13.289 1 95.94 200 ARG A N 1
ATOM 1579 C CA . ARG A 1 200 ? 5.406 -16.984 13.984 1 95.94 200 ARG A CA 1
ATOM 1580 C C . ARG A 1 200 ? 6.035 -15.781 13.281 1 95.94 200 ARG A C 1
ATOM 1582 O O . ARG A 1 200 ? 6.48 -14.836 13.938 1 95.94 200 ARG A O 1
ATOM 1589 N N . ALA A 1 201 ? 6.07 -15.859 11.961 1 96.19 201 ALA A N 1
ATOM 1590 C CA . ALA A 1 201 ? 6.66 -14.773 11.18 1 96.19 201 ALA A CA 1
ATOM 1591 C C . ALA A 1 201 ? 5.855 -13.492 11.336 1 96.19 201 ALA A C 1
ATOM 1593 O O . ALA A 1 201 ? 6.43 -12.414 11.516 1 96.19 201 ALA A O 1
ATOM 1594 N N . VAL A 1 202 ? 4.523 -13.609 11.273 1 94.44 202 VAL A N 1
ATOM 1595 C CA . VAL A 1 202 ? 3.652 -12.445 11.398 1 94.44 202 VAL A CA 1
ATOM 1596 C C . VAL A 1 202 ? 3.781 -11.844 12.797 1 94.44 202 VAL A C 1
ATOM 1598 O O . VAL A 1 202 ? 3.83 -10.625 12.953 1 94.44 202 VAL A O 1
ATOM 1601 N N . CYS A 1 203 ? 3.795 -12.695 13.781 1 95.56 203 CYS A N 1
ATOM 1602 C CA . CYS A 1 203 ? 3.967 -12.227 15.148 1 95.56 203 CYS A CA 1
ATOM 1603 C C . CYS A 1 203 ? 5.289 -11.484 15.312 1 95.56 203 CYS A C 1
ATOM 1605 O O . CYS A 1 203 ? 5.332 -10.406 15.906 1 95.56 203 CYS A O 1
ATOM 1607 N N . ALA A 1 204 ? 6.344 -12.062 14.781 1 96.62 204 ALA A N 1
ATOM 1608 C CA . ALA A 1 204 ? 7.652 -11.414 14.852 1 96.62 204 ALA A CA 1
ATOM 1609 C C . ALA A 1 204 ? 7.637 -10.078 14.109 1 96.62 204 ALA A C 1
ATOM 1611 O O . ALA A 1 204 ? 8.203 -9.094 14.586 1 96.62 204 ALA A O 1
ATOM 1612 N N . TYR A 1 205 ? 6.984 -10.031 12.992 1 96.25 205 TYR A N 1
ATOM 1613 C CA . TYR A 1 205 ? 6.941 -8.844 12.141 1 96.25 205 TYR A CA 1
ATOM 1614 C C . TYR A 1 205 ? 6.316 -7.668 12.883 1 96.25 205 TYR A C 1
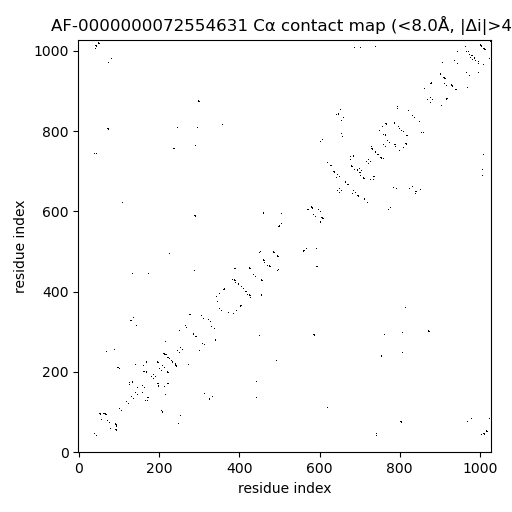ATOM 1616 O O . TYR A 1 205 ? 6.773 -6.527 12.758 1 96.25 205 TYR A O 1
ATOM 1624 N N . HIS A 1 206 ? 5.371 -7.914 13.695 1 93.5 206 HIS A N 1
ATOM 1625 C CA . HIS A 1 206 ? 4.605 -6.828 14.289 1 93.5 206 HIS A CA 1
ATOM 1626 C C . HIS A 1 206 ? 5.059 -6.547 15.719 1 93.5 206 HIS A C 1
ATOM 1628 O O . HIS A 1 206 ? 4.781 -5.477 16.266 1 93.5 206 HIS A O 1
ATOM 1634 N N . ASN A 1 207 ? 5.781 -7.461 16.328 1 93.5 207 ASN A N 1
ATOM 1635 C CA . ASN A 1 207 ? 5.945 -7.312 17.781 1 93.5 207 ASN A CA 1
ATOM 1636 C C . ASN A 1 207 ? 7.422 -7.289 18.172 1 93.5 207 ASN A C 1
ATOM 1638 O O . ASN A 1 207 ? 7.75 -7.117 19.344 1 93.5 207 ASN A O 1
ATOM 1642 N N . THR A 1 208 ? 8.359 -7.492 17.266 1 91.44 208 THR A N 1
ATOM 1643 C CA . THR A 1 208 ? 9.773 -7.457 17.609 1 91.44 208 THR A CA 1
ATOM 1644 C C . THR A 1 208 ? 10.297 -6.023 17.609 1 91.44 208 THR A C 1
ATOM 1646 O O . THR A 1 208 ? 11.398 -5.758 18.094 1 91.44 208 THR A O 1
ATOM 1649 N N . GLY A 1 209 ? 9.531 -5.102 17.078 1 86.69 209 GLY A N 1
ATOM 1650 C CA . GLY A 1 209 ? 9.961 -3.713 17.031 1 86.69 209 GLY A CA 1
ATOM 1651 C C . GLY A 1 209 ? 11.023 -3.453 15.992 1 86.69 209 GLY A C 1
ATOM 1652 O O . GLY A 1 209 ? 11.828 -2.529 16.125 1 86.69 209 GLY A O 1
ATOM 1653 N N . GLU A 1 210 ? 11.07 -4.305 14.922 1 89.12 210 GLU A N 1
ATOM 1654 C CA . GLU A 1 210 ? 12.031 -4.117 13.844 1 89.12 210 GLU A CA 1
ATOM 1655 C C . GLU A 1 210 ? 11.836 -2.773 13.148 1 89.12 210 GLU A C 1
ATOM 1657 O O . GLU A 1 210 ? 10.711 -2.416 12.789 1 89.12 210 GLU A O 1
ATOM 1662 N N . LYS A 1 211 ? 12.953 -2.029 13.07 1 85 211 LYS A N 1
ATOM 1663 C CA . LYS A 1 211 ? 12.852 -0.695 12.484 1 85 211 LYS A CA 1
ATOM 1664 C C . LYS A 1 211 ? 13.562 -0.623 11.141 1 85 211 LYS A C 1
ATOM 1666 O O . LYS A 1 211 ? 13.43 0.361 10.406 1 85 211 LYS A O 1
ATOM 1671 N N . ASN A 1 212 ? 14.336 -1.64 10.852 1 89 212 ASN A N 1
ATOM 1672 C CA . ASN A 1 212 ? 15.008 -1.672 9.555 1 89 212 ASN A CA 1
ATOM 1673 C C . ASN A 1 212 ? 14.023 -1.938 8.422 1 89 212 ASN A C 1
ATOM 1675 O O . ASN A 1 212 ? 13.539 -3.061 8.266 1 89 212 ASN A O 1
ATOM 1679 N N . ASN A 1 213 ? 13.82 -0.886 7.613 1 90.38 213 ASN A N 1
ATOM 1680 C CA . ASN A 1 213 ? 12.836 -0.978 6.539 1 90.38 213 ASN A CA 1
ATOM 1681 C C . ASN A 1 213 ? 13.227 -2.037 5.512 1 90.38 213 ASN A C 1
ATOM 1683 O O . ASN A 1 213 ? 12.359 -2.625 4.863 1 90.38 213 ASN A O 1
ATOM 1687 N N . LEU A 1 214 ? 14.539 -2.295 5.32 1 92.38 214 LEU A N 1
ATOM 1688 C CA . LEU A 1 214 ? 14.977 -3.322 4.383 1 92.38 214 LEU A CA 1
ATOM 1689 C C . LEU A 1 214 ? 14.539 -4.707 4.844 1 92.38 214 LEU A C 1
ATOM 1691 O O . LEU A 1 214 ? 14.039 -5.504 4.047 1 92.38 214 LEU A O 1
ATOM 1695 N N . ILE A 1 215 ? 14.711 -4.953 6.102 1 94.69 215 ILE A N 1
ATOM 1696 C CA . ILE A 1 215 ? 14.312 -6.23 6.684 1 94.69 215 ILE A CA 1
ATOM 1697 C C . ILE A 1 215 ? 12.797 -6.383 6.613 1 94.69 215 ILE A C 1
ATOM 1699 O O . ILE A 1 215 ? 12.289 -7.449 6.262 1 94.69 215 ILE A O 1
ATOM 1703 N N . LEU A 1 216 ? 12.109 -5.328 6.953 1 94.88 216 LEU A N 1
ATOM 1704 C CA . LEU A 1 216 ? 10.648 -5.355 6.898 1 94.88 216 LEU A CA 1
ATOM 1705 C C . LEU A 1 216 ? 10.164 -5.605 5.477 1 94.88 216 LEU A C 1
ATOM 1707 O O . LEU A 1 216 ? 9.188 -6.332 5.266 1 94.88 216 LEU A O 1
ATOM 1711 N N . LEU A 1 217 ? 10.859 -4.984 4.523 1 96.62 217 LEU A N 1
ATOM 1712 C CA . LEU A 1 217 ? 10.523 -5.184 3.117 1 96.62 217 LEU A CA 1
ATOM 1713 C C . LEU A 1 217 ? 10.727 -6.641 2.715 1 96.62 217 LEU A C 1
ATOM 1715 O O . LEU A 1 217 ? 9.836 -7.25 2.119 1 96.62 217 LEU A O 1
ATOM 1719 N N . GLN A 1 218 ? 11.852 -7.191 3.037 1 97.88 218 GLN A N 1
ATOM 1720 C CA . GLN A 1 218 ? 12.133 -8.594 2.732 1 97.88 218 GLN A CA 1
ATOM 1721 C C . GLN A 1 218 ? 11.125 -9.516 3.412 1 97.88 218 GLN A C 1
ATOM 1723 O O . GLN A 1 218 ? 10.633 -10.461 2.799 1 97.88 218 GLN A O 1
ATOM 1728 N N . GLY A 1 219 ? 10.875 -9.211 4.664 1 97.44 219 GLY A N 1
ATOM 1729 C CA . GLY A 1 219 ? 9.883 -9.992 5.391 1 97.44 219 GLY A CA 1
ATOM 1730 C C . GLY A 1 219 ? 8.508 -9.945 4.762 1 97.44 219 GLY A C 1
ATOM 1731 O O . GLY A 1 219 ? 7.844 -10.977 4.637 1 97.44 219 GLY A O 1
ATOM 1732 N N . ALA A 1 220 ? 8.07 -8.75 4.367 1 96.88 220 ALA A N 1
ATOM 1733 C CA . ALA A 1 220 ? 6.762 -8.594 3.74 1 96.88 220 ALA A CA 1
ATOM 1734 C C . ALA A 1 220 ? 6.672 -9.398 2.449 1 96.88 220 ALA A C 1
ATOM 1736 O O . ALA A 1 220 ? 5.637 -10 2.158 1 96.88 220 ALA A O 1
ATOM 1737 N N . LEU A 1 221 ? 7.688 -9.453 1.671 1 96.56 221 LEU A N 1
ATOM 1738 C CA . LEU A 1 221 ? 7.711 -10.203 0.422 1 96.56 221 LEU A CA 1
ATOM 1739 C C . LEU A 1 221 ? 7.641 -11.703 0.69 1 96.56 221 LEU A C 1
ATOM 1741 O O . LEU A 1 221 ? 6.961 -12.438 -0.031 1 96.56 221 LEU A O 1
ATOM 1745 N N . LEU A 1 222 ? 8.305 -12.117 1.718 1 95.75 222 LEU A N 1
ATOM 1746 C CA . LEU A 1 222 ? 8.289 -13.539 2.066 1 95.75 222 LEU A CA 1
ATOM 1747 C C . LEU A 1 222 ? 6.898 -13.961 2.521 1 95.75 222 LEU A C 1
ATOM 1749 O O . LEU A 1 222 ? 6.43 -15.047 2.168 1 95.75 222 LEU A O 1
ATOM 1753 N N . LEU A 1 223 ? 6.246 -13.094 3.244 1 92.69 223 LEU A N 1
ATOM 1754 C CA . LEU A 1 223 ? 4.945 -13.422 3.818 1 92.69 223 LEU A CA 1
ATOM 1755 C C . LEU A 1 223 ? 3.838 -13.266 2.779 1 92.69 223 LEU A C 1
ATOM 1757 O O . LEU A 1 223 ? 2.725 -13.766 2.973 1 92.69 223 LEU A O 1
ATOM 1761 N N . GLY A 1 224 ? 4.102 -12.609 1.685 1 88.06 224 GLY A N 1
ATOM 1762 C CA . GLY A 1 224 ? 3.096 -12.32 0.675 1 88.06 224 GLY A CA 1
ATOM 1763 C C . GLY A 1 224 ? 2.695 -13.539 -0.135 1 88.06 224 GLY A C 1
ATOM 1764 O O . GLY A 1 224 ? 1.76 -13.477 -0.936 1 88.06 224 GLY A O 1
ATOM 1765 N N . PHE A 1 225 ? 3.275 -14.648 0.025 1 77.19 225 PHE A N 1
ATOM 1766 C CA . PHE A 1 225 ? 2.936 -15.844 -0.744 1 77.19 225 PHE A CA 1
ATOM 1767 C C . PHE A 1 225 ? 2.006 -16.75 0.05 1 77.19 225 PHE A C 1
ATOM 1769 O O . PHE A 1 225 ? 1.638 -17.828 -0.417 1 77.19 225 PHE A O 1
ATOM 1776 N N . TRP A 1 226 ? 1.642 -16.266 1.153 1 64.25 226 TRP A N 1
ATOM 1777 C CA . TRP A 1 226 ? 0.709 -17.016 1.995 1 64.25 226 TRP A CA 1
ATOM 1778 C C . TRP A 1 226 ? -0.729 -16.781 1.544 1 64.25 226 TRP A C 1
ATOM 1780 O O . TRP A 1 226 ? -1.144 -15.648 1.315 1 64.25 226 TRP A O 1
ATOM 1790 N N . ASN A 1 227 ? -1.467 -17.828 1.13 1 61.09 227 ASN A N 1
ATOM 1791 C CA . ASN A 1 227 ? -2.863 -17.688 0.728 1 61.09 227 ASN A CA 1
ATOM 1792 C C . ASN A 1 227 ? -3.783 -18.531 1.61 1 61.09 227 ASN A C 1
ATOM 1794 O O . ASN A 1 227 ? -4.898 -18.875 1.209 1 61.09 227 ASN A O 1
ATOM 1798 N N . SER A 1 228 ? -3.479 -18.953 2.74 1 49.38 228 SER A N 1
ATOM 1799 C CA . SER A 1 228 ? -4.184 -20.125 3.258 1 49.38 228 SER A CA 1
ATOM 1800 C C . SER A 1 228 ? -5.59 -19.766 3.721 1 49.38 228 SER A C 1
ATOM 1802 O O . SER A 1 228 ? -6.512 -20.578 3.611 1 49.38 228 SER A O 1
ATOM 1804 N N . ASP A 1 229 ? -5.883 -18.703 4.559 1 49.88 229 ASP A N 1
ATOM 1805 C CA . ASP A 1 229 ? -7.148 -18.734 5.285 1 49.88 229 ASP A CA 1
ATOM 1806 C C . ASP A 1 229 ? -8.273 -18.125 4.461 1 49.88 229 ASP A C 1
ATOM 1808 O O . ASP A 1 229 ? -8.039 -17.234 3.639 1 49.88 229 ASP A O 1
ATOM 1812 N N . ILE A 1 230 ? -9.344 -18.891 4.234 1 49.78 230 ILE A N 1
ATOM 1813 C CA . ILE A 1 230 ? -10.555 -18.438 3.562 1 49.78 230 ILE A CA 1
ATOM 1814 C C . ILE A 1 230 ? -10.695 -16.922 3.715 1 49.78 230 ILE A C 1
ATOM 1816 O O . ILE A 1 230 ? -10.961 -16.219 2.74 1 49.78 230 ILE A O 1
ATOM 1820 N N . GLU A 1 231 ? -10.711 -16.484 4.922 1 51.5 231 GLU A N 1
ATOM 1821 C CA . GLU A 1 231 ? -10.945 -15.062 5.219 1 51.5 231 GLU A CA 1
ATOM 1822 C C . GLU A 1 231 ? -9.719 -14.219 4.867 1 51.5 231 GLU A C 1
ATOM 1824 O O . GLU A 1 231 ? -9.828 -13 4.719 1 51.5 231 GLU A O 1
ATOM 1829 N N . ASP A 1 232 ? -8.727 -14.969 4.543 1 60.28 232 ASP A N 1
ATOM 1830 C CA . ASP A 1 232 ? -7.453 -14.258 4.438 1 60.28 232 ASP A CA 1
ATOM 1831 C C . ASP A 1 232 ? -6.887 -14.352 3.023 1 60.28 232 ASP A C 1
ATOM 1833 O O . ASP A 1 232 ? -5.668 -14.352 2.836 1 60.28 232 ASP A O 1
ATOM 1837 N N . HIS A 1 233 ? -7.824 -14.453 2.123 1 68.38 233 HIS A N 1
ATOM 1838 C CA . HIS A 1 233 ? -7.309 -14.656 0.773 1 68.38 233 HIS A CA 1
ATOM 1839 C C . HIS A 1 233 ? -6.691 -13.375 0.221 1 68.38 233 HIS A C 1
ATOM 1841 O O . HIS A 1 233 ? -6.023 -13.406 -0.815 1 68.38 233 HIS A O 1
ATOM 1847 N N . MET A 1 234 ? -6.863 -12.352 0.96 1 79 234 MET A N 1
ATOM 1848 C CA . MET A 1 234 ? -6.336 -11.094 0.453 1 79 234 MET A CA 1
ATOM 1849 C C . MET A 1 234 ? -5.035 -10.719 1.163 1 79 234 MET A C 1
ATOM 1851 O O . MET A 1 234 ? -4.52 -9.617 0.988 1 79 234 MET A O 1
ATOM 1855 N N . GLN A 1 235 ? -4.461 -11.68 1.857 1 84.56 235 GLN A N 1
ATOM 1856 C CA . GLN A 1 235 ? -3.217 -11.43 2.576 1 84.56 235 GLN A CA 1
ATOM 1857 C C . GLN A 1 235 ? -2.076 -11.125 1.61 1 84.56 235 GLN A C 1
ATOM 1859 O O . GLN A 1 235 ? -1.287 -10.203 1.842 1 84.56 235 GLN A O 1
ATOM 1864 N N . PRO A 1 236 ? -2.062 -11.93 0.517 1 88.31 236 PRO A N 1
ATOM 1865 C CA . PRO A 1 236 ? -0.981 -11.609 -0.417 1 88.31 236 PRO A CA 1
ATOM 1866 C C . PRO A 1 236 ? -1.053 -10.172 -0.932 1 88.31 236 PRO A C 1
ATOM 1868 O O . PRO A 1 236 ? -0.018 -9.531 -1.11 1 88.31 236 PRO A O 1
ATOM 1871 N N . TRP A 1 237 ? -2.26 -9.664 -1.145 1 91.38 237 TRP A N 1
ATOM 1872 C CA . TRP A 1 237 ? -2.438 -8.289 -1.597 1 91.38 237 TRP A CA 1
ATOM 1873 C C . TRP A 1 237 ? -1.942 -7.297 -0.544 1 91.38 237 TRP A C 1
ATOM 1875 O O . TRP A 1 237 ? -1.245 -6.336 -0.867 1 91.38 237 TRP A O 1
ATOM 1885 N N . GLN A 1 238 ? -2.277 -7.582 0.68 1 92 238 GLN A N 1
ATOM 1886 C CA . GLN A 1 238 ? -1.907 -6.691 1.774 1 92 238 GLN A CA 1
ATOM 1887 C C . GLN A 1 238 ? -0.394 -6.664 1.973 1 92 238 GLN A C 1
ATOM 1889 O O . GLN A 1 238 ? 0.202 -5.594 2.098 1 92 238 GLN A O 1
ATOM 1894 N N . TRP A 1 239 ? 0.205 -7.82 1.979 1 94.62 239 TRP A N 1
ATOM 1895 C CA . TRP A 1 239 ? 1.646 -7.898 2.197 1 94.62 239 TRP A CA 1
ATOM 1896 C C . TRP A 1 239 ? 2.406 -7.301 1.018 1 94.62 239 TRP A C 1
ATOM 1898 O O . TRP A 1 239 ? 3.43 -6.637 1.202 1 94.62 239 TRP A O 1
ATOM 1908 N N . SER A 1 240 ? 1.935 -7.574 -0.187 1 94.5 240 SER A N 1
ATOM 1909 C CA . SER A 1 240 ? 2.57 -6.973 -1.354 1 94.5 240 SER A CA 1
ATOM 1910 C C . SER A 1 240 ? 2.467 -5.453 -1.319 1 94.5 240 SER A C 1
ATOM 1912 O O . SER A 1 240 ? 3.4 -4.75 -1.714 1 94.5 240 SER A O 1
ATOM 1914 N N . GLY A 1 241 ? 1.293 -4.98 -0.924 1 95.88 241 GLY A N 1
ATOM 1915 C CA . GLY A 1 241 ? 1.142 -3.541 -0.768 1 95.88 241 GLY A CA 1
ATOM 1916 C C . GLY A 1 241 ? 2.109 -2.945 0.238 1 95.88 241 GLY A C 1
ATOM 1917 O O . GLY A 1 241 ? 2.686 -1.884 -0.002 1 95.88 241 GLY A O 1
ATOM 1918 N N . LYS A 1 242 ? 2.209 -3.623 1.326 1 95.62 242 LYS A N 1
ATOM 1919 C CA . LYS A 1 242 ? 3.164 -3.186 2.342 1 95.62 242 LYS A CA 1
ATOM 1920 C C . LYS A 1 242 ? 4.586 -3.158 1.783 1 95.62 242 LYS A C 1
ATOM 1922 O O . LYS A 1 242 ? 5.352 -2.236 2.066 1 95.62 242 LYS A O 1
ATOM 1927 N N . ALA A 1 243 ? 4.953 -4.188 1.06 1 97.38 243 ALA A N 1
ATOM 1928 C CA . ALA A 1 243 ? 6.281 -4.262 0.456 1 97.38 243 ALA A CA 1
ATOM 1929 C C . ALA A 1 243 ? 6.516 -3.094 -0.497 1 97.38 243 ALA A C 1
ATOM 1931 O O . ALA A 1 243 ? 7.586 -2.48 -0.483 1 97.38 243 ALA A O 1
ATOM 1932 N N . ILE A 1 244 ? 5.574 -2.764 -1.283 1 97.25 244 ILE A N 1
ATOM 1933 C CA . ILE A 1 244 ? 5.699 -1.675 -2.246 1 97.25 244 ILE A CA 1
ATOM 1934 C C . ILE A 1 244 ? 5.855 -0.348 -1.507 1 97.25 244 ILE A C 1
ATOM 1936 O O . ILE A 1 244 ? 6.664 0.497 -1.901 1 97.25 244 ILE A O 1
ATOM 1940 N N . ASN A 1 245 ? 5.066 -0.188 -0.468 1 95.25 245 ASN A N 1
ATOM 1941 C CA . ASN A 1 245 ? 5.207 1.016 0.344 1 95.25 245 ASN A CA 1
ATOM 1942 C C . ASN A 1 245 ? 6.625 1.162 0.887 1 95.25 245 ASN A C 1
ATOM 1944 O O . ASN A 1 245 ? 7.195 2.256 0.865 1 95.25 245 ASN A O 1
ATOM 1948 N N . LEU A 1 246 ? 7.148 0.087 1.349 1 95 246 LEU A N 1
ATOM 1949 C CA . LEU A 1 246 ? 8.5 0.101 1.907 1 95 246 LEU A CA 1
ATOM 1950 C C . LEU A 1 246 ? 9.531 0.372 0.822 1 95 246 LEU A C 1
ATOM 1952 O O . LEU A 1 246 ? 10.531 1.054 1.067 1 95 246 LEU A O 1
ATOM 1956 N N . CYS A 1 247 ? 9.312 -0.132 -0.423 1 95.62 247 CYS A N 1
ATOM 1957 C CA . CYS A 1 247 ? 10.18 0.189 -1.548 1 95.62 247 CYS A CA 1
ATOM 1958 C C . CYS A 1 247 ? 10.227 1.692 -1.793 1 95.62 247 CYS A C 1
ATOM 1960 O O . CYS A 1 247 ? 11.297 2.254 -2.043 1 95.62 247 CYS A O 1
ATOM 1962 N N . GLN A 1 248 ? 9.109 2.305 -1.668 1 93.31 248 GLN A N 1
ATOM 1963 C CA . GLN A 1 248 ? 9.008 3.734 -1.938 1 93.31 248 GLN A CA 1
ATOM 1964 C C . GLN A 1 248 ? 9.625 4.555 -0.809 1 93.31 248 GLN A C 1
ATOM 1966 O O . GLN A 1 248 ? 10.18 5.629 -1.045 1 93.31 248 GLN A O 1
ATOM 1971 N N . ILE A 1 249 ? 9.492 4.02 0.4 1 91 249 ILE A N 1
ATOM 1972 C CA . ILE A 1 249 ? 10.133 4.672 1.534 1 91 249 ILE A CA 1
ATOM 1973 C C . ILE A 1 249 ? 11.648 4.637 1.359 1 91 249 ILE A C 1
ATOM 1975 O O . ILE A 1 249 ? 12.328 5.645 1.574 1 91 249 ILE A O 1
ATOM 1979 N N . LEU A 1 250 ? 12.164 3.525 0.899 1 91 250 LEU A N 1
ATOM 1980 C CA . LEU A 1 250 ? 13.602 3.336 0.735 1 91 250 LEU A CA 1
ATOM 1981 C C . LEU A 1 250 ? 14.094 3.982 -0.557 1 91 250 LEU A C 1
ATOM 1983 O O . LEU A 1 250 ? 15.297 4.148 -0.754 1 91 250 LEU A O 1
ATOM 1987 N N . GLY A 1 251 ? 13.18 4.375 -1.411 1 92.31 251 GLY A N 1
ATOM 1988 C CA . GLY A 1 251 ? 13.531 5 -2.676 1 92.31 251 GLY A CA 1
ATOM 1989 C C . GLY A 1 251 ? 14.062 4.016 -3.701 1 92.31 251 GLY A C 1
ATOM 1990 O O . GLY A 1 251 ? 14.898 4.371 -4.535 1 92.31 251 GLY A O 1
ATOM 1991 N N . LEU A 1 252 ? 13.586 2.77 -3.635 1 95.12 252 LEU A N 1
ATOM 1992 C CA . LEU A 1 252 ? 14.102 1.751 -4.539 1 95.12 252 LEU A CA 1
ATOM 1993 C C . LEU A 1 252 ? 13.562 1.948 -5.949 1 95.12 252 LEU A C 1
ATOM 1995 O O . LEU A 1 252 ? 14.07 1.355 -6.906 1 95.12 252 LEU A O 1
ATOM 1999 N N . HIS A 1 253 ? 12.523 2.734 -6.137 1 94.44 253 HIS A N 1
ATOM 2000 C CA . HIS A 1 253 ? 11.969 3.031 -7.457 1 94.44 253 HIS A CA 1
ATOM 2001 C C . HIS A 1 253 ? 12.82 4.066 -8.188 1 94.44 253 HIS A C 1
ATOM 2003 O O . HIS A 1 253 ? 12.547 4.398 -9.344 1 94.44 253 HIS A O 1
ATOM 2009 N N . ARG A 1 254 ? 13.828 4.543 -7.484 1 91.94 254 ARG A N 1
ATOM 2010 C CA . ARG A 1 254 ? 14.711 5.543 -8.078 1 91.94 254 ARG A CA 1
ATOM 2011 C C . ARG A 1 254 ? 16.109 4.98 -8.289 1 91.94 254 ARG A C 1
ATOM 2013 O O . ARG A 1 254 ? 16.609 4.211 -7.461 1 91.94 254 ARG A O 1
ATOM 2020 N N . ASP A 1 255 ? 16.656 5.453 -9.32 1 90 255 ASP A N 1
ATOM 2021 C CA . ASP A 1 255 ? 18.031 5.062 -9.578 1 90 255 ASP A CA 1
ATOM 2022 C C . ASP A 1 255 ? 18.984 5.699 -8.57 1 90 255 ASP A C 1
ATOM 2024 O O . ASP A 1 255 ? 19.078 6.926 -8.477 1 90 255 ASP A O 1
ATOM 2028 N N . ILE A 1 256 ? 19.703 4.922 -7.938 1 85.12 256 ILE A N 1
ATOM 2029 C CA . ILE A 1 256 ? 20.609 5.371 -6.879 1 85.12 256 ILE A CA 1
ATOM 2030 C C . ILE A 1 256 ? 21.75 6.191 -7.48 1 85.12 256 ILE A C 1
ATOM 2032 O O . ILE A 1 256 ? 22.281 7.09 -6.828 1 85.12 256 ILE A O 1
ATOM 2036 N N . ASP A 1 257 ? 22.062 5.973 -8.734 1 84.81 257 ASP A N 1
ATOM 2037 C CA . ASP A 1 257 ? 23.203 6.621 -9.352 1 84.81 257 ASP A CA 1
ATOM 2038 C C . ASP A 1 257 ? 22.766 7.625 -10.414 1 84.81 257 ASP A C 1
ATOM 2040 O O . ASP A 1 257 ? 23.531 7.957 -11.32 1 84.81 257 ASP A O 1
ATOM 2044 N N . SER A 1 258 ? 21.578 8.094 -10.344 1 79.56 258 SER A N 1
ATOM 2045 C CA . SER A 1 258 ? 21.062 8.992 -11.367 1 79.56 258 SER A CA 1
ATOM 2046 C C . SER A 1 258 ? 21.844 10.297 -11.406 1 79.56 258 SER A C 1
ATOM 2048 O O . SER A 1 258 ? 22.062 10.859 -12.477 1 79.56 258 SER A O 1
ATOM 2050 N N . VAL A 1 259 ? 22.203 10.883 -10.312 1 75.38 259 VAL A N 1
ATOM 2051 C CA . VAL A 1 259 ? 22.891 12.172 -10.25 1 75.38 259 VAL A CA 1
ATOM 2052 C C . VAL A 1 259 ? 24.406 11.945 -10.164 1 75.38 259 VAL A C 1
ATOM 2054 O O . VAL A 1 259 ? 25.188 12.867 -10.367 1 75.38 259 VAL A O 1
ATOM 2057 N N . GLY A 1 260 ? 24.797 10.711 -9.977 1 78.12 260 GLY A N 1
ATOM 2058 C CA . GLY A 1 260 ? 26.188 10.32 -9.82 1 78.12 260 GLY A CA 1
ATOM 2059 C C . GLY A 1 260 ? 26.359 9.055 -9.008 1 78.12 260 GLY A C 1
ATOM 2060 O O . GLY A 1 260 ? 25.469 8.672 -8.25 1 78.12 260 GLY A O 1
ATOM 2061 N N . TYR A 1 261 ? 27.469 8.609 -9.289 1 81.38 261 TYR A N 1
ATOM 2062 C CA . TYR A 1 261 ? 27.75 7.363 -8.578 1 81.38 261 TYR A CA 1
ATOM 2063 C C . TYR A 1 261 ? 27.812 7.598 -7.074 1 81.38 261 TYR A C 1
ATOM 2065 O O . TYR A 1 261 ? 28.578 8.445 -6.6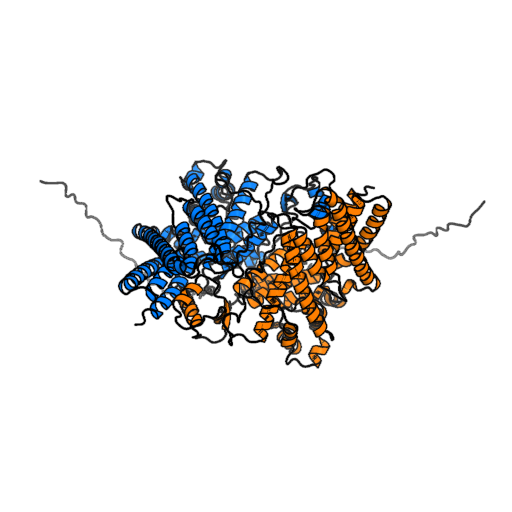05 1 81.38 261 TYR A O 1
ATOM 2073 N N . ASN A 1 262 ? 26.984 6.945 -6.328 1 79.31 262 ASN A N 1
ATOM 2074 C CA . ASN A 1 262 ? 26.953 7.051 -4.875 1 79.31 262 ASN A CA 1
ATOM 2075 C C . ASN A 1 262 ? 27.891 6.039 -4.219 1 79.31 262 ASN A C 1
ATOM 2077 O O . ASN A 1 262 ? 27.531 4.871 -4.062 1 79.31 262 ASN A O 1
ATOM 2081 N N . SER A 1 263 ? 28.953 6.406 -3.752 1 79.06 263 SER A N 1
ATOM 2082 C CA . SER A 1 263 ? 30 5.523 -3.23 1 79.06 263 SER A CA 1
ATOM 2083 C C . SER A 1 263 ? 29.609 4.961 -1.866 1 79.06 263 SER A C 1
ATOM 2085 O O . SER A 1 263 ? 30.203 3.996 -1.393 1 79.06 263 SER A O 1
ATOM 2087 N N . SER A 1 264 ? 28.594 5.535 -1.271 1 77.25 264 SER A N 1
ATOM 2088 C CA . SER A 1 264 ? 28.172 5.09 0.058 1 77.25 264 SER A CA 1
ATOM 2089 C C . SER A 1 264 ? 27.391 3.789 -0.015 1 77.25 264 SER A C 1
ATOM 2091 O O . SER A 1 264 ? 27.219 3.1 0.993 1 77.25 264 SER A O 1
ATOM 2093 N N . ILE A 1 265 ? 26.984 3.475 -1.13 1 84.75 265 ILE A N 1
ATOM 2094 C CA . ILE A 1 265 ? 26.203 2.254 -1.32 1 84.75 265 ILE A CA 1
ATOM 2095 C C . ILE A 1 265 ? 27.062 1.201 -2.018 1 84.75 265 ILE A C 1
ATOM 2097 O O . ILE A 1 265 ? 27.625 1.457 -3.084 1 84.75 265 ILE A O 1
ATOM 2101 N N . THR A 1 266 ? 27.203 0.102 -1.393 1 88 266 THR A N 1
ATOM 2102 C CA . THR A 1 266 ? 28.047 -0.966 -1.939 1 88 266 THR A CA 1
ATOM 2103 C C . THR A 1 266 ? 27.375 -1.605 -3.152 1 88 266 THR A C 1
ATOM 2105 O O . THR A 1 266 ? 26.172 -1.441 -3.359 1 88 266 THR A O 1
ATOM 2108 N N . GLU A 1 267 ? 28.141 -2.324 -3.934 1 90.56 267 GLU A N 1
ATOM 2109 C CA . GLU A 1 267 ? 27.594 -3.008 -5.102 1 90.56 267 GLU A CA 1
ATOM 2110 C C . GLU A 1 267 ? 26.594 -4.086 -4.699 1 90.56 267 GLU A C 1
ATOM 2112 O O . GLU A 1 267 ? 25.625 -4.332 -5.406 1 90.56 267 GLU A O 1
ATOM 2117 N N . GLN A 1 268 ? 26.875 -4.73 -3.633 1 91.69 268 GLN A N 1
ATOM 2118 C CA . GLN A 1 268 ? 25.953 -5.742 -3.125 1 91.69 268 GLN A CA 1
ATOM 2119 C C . GLN A 1 268 ? 24.609 -5.121 -2.738 1 91.69 268 GLN A C 1
ATOM 2121 O O . GLN A 1 268 ? 23.562 -5.703 -3 1 91.69 268 GLN A O 1
ATOM 2126 N N . GLN A 1 269 ? 24.719 -3.982 -2.131 1 90.62 269 GLN A N 1
ATOM 2127 C CA . GLN A 1 269 ? 23.484 -3.289 -1.75 1 90.62 269 GLN A CA 1
ATOM 2128 C C . GLN A 1 269 ? 22.719 -2.824 -2.98 1 90.62 269 GLN A C 1
ATOM 2130 O O . GLN A 1 269 ? 21.484 -2.918 -3.018 1 90.62 269 GLN A O 1
ATOM 2135 N N . ARG A 1 270 ? 23.453 -2.348 -3.936 1 91.81 270 ARG A N 1
ATOM 2136 C CA . ARG A 1 270 ? 22.828 -1.93 -5.188 1 91.81 270 ARG A CA 1
ATOM 2137 C C . ARG A 1 270 ? 22.078 -3.086 -5.84 1 91.81 270 ARG A C 1
ATOM 2139 O O . ARG A 1 270 ? 20.953 -2.914 -6.309 1 91.81 270 ARG A O 1
ATOM 2146 N N . SER A 1 271 ? 22.75 -4.18 -5.879 1 95.25 271 SER A N 1
ATOM 2147 C CA . SER A 1 271 ? 22.156 -5.375 -6.465 1 95.25 271 SER A CA 1
ATOM 2148 C C . SER A 1 271 ? 20.922 -5.809 -5.676 1 95.25 271 SER A C 1
ATOM 2150 O O . SER A 1 271 ? 19.922 -6.227 -6.262 1 95.25 271 SER A O 1
ATOM 2152 N N . LEU A 1 272 ? 21 -5.766 -4.379 1 95.5 272 LEU A N 1
ATOM 2153 C CA . LEU A 1 272 ? 19.875 -6.133 -3.539 1 95.5 272 LEU A CA 1
ATOM 2154 C C . LEU A 1 272 ? 18.688 -5.203 -3.791 1 95.5 272 LEU A C 1
ATOM 2156 O O . LEU A 1 272 ? 17.547 -5.652 -3.871 1 95.5 272 LEU A O 1
ATOM 2160 N N . PHE A 1 273 ? 18.969 -3.881 -3.906 1 94.88 273 PHE A N 1
ATOM 2161 C CA . PHE A 1 273 ? 17.922 -2.902 -4.148 1 94.88 273 PHE A CA 1
ATOM 2162 C C . PHE A 1 273 ? 17.203 -3.203 -5.453 1 94.88 273 PHE A C 1
ATOM 2164 O O . PHE A 1 273 ? 15.961 -3.172 -5.508 1 94.88 273 PHE A O 1
ATOM 2171 N N . ARG A 1 274 ? 17.953 -3.531 -6.484 1 96.5 274 ARG A N 1
ATOM 2172 C CA . ARG A 1 274 ? 17.344 -3.852 -7.773 1 96.5 274 ARG A CA 1
ATOM 2173 C C . ARG A 1 274 ? 16.516 -5.125 -7.688 1 96.5 274 ARG A C 1
ATOM 2175 O O . ARG A 1 274 ? 15.398 -5.18 -8.211 1 96.5 274 ARG A O 1
ATOM 2182 N N . ARG A 1 275 ? 17.031 -6.117 -7.02 1 97.56 275 ARG A N 1
ATOM 2183 C CA . ARG A 1 275 ? 16.312 -7.375 -6.871 1 97.56 275 ARG A CA 1
ATOM 2184 C C . ARG A 1 275 ? 14.992 -7.16 -6.125 1 97.56 275 ARG A C 1
ATOM 2186 O O . ARG A 1 275 ? 13.953 -7.688 -6.527 1 97.56 275 ARG A O 1
ATOM 2193 N N . LEU A 1 276 ? 15.055 -6.383 -5.086 1 97.62 276 LEU A N 1
ATOM 2194 C CA . LEU A 1 276 ? 13.867 -6.141 -4.281 1 97.62 276 LEU A CA 1
ATOM 2195 C C . LEU A 1 276 ? 12.828 -5.359 -5.07 1 97.62 276 LEU A C 1
ATOM 2197 O O . LEU A 1 276 ? 11.641 -5.715 -5.07 1 97.62 276 LEU A O 1
ATOM 2201 N N . TRP A 1 277 ? 13.234 -4.324 -5.742 1 97.88 277 TRP A N 1
ATOM 2202 C CA . TRP A 1 277 ? 12.312 -3.498 -6.512 1 97.88 277 TRP A CA 1
ATOM 2203 C C . TRP A 1 277 ? 11.609 -4.32 -7.59 1 97.88 277 TRP A C 1
ATOM 2205 O O . TRP A 1 277 ? 10.383 -4.301 -7.695 1 97.88 277 TRP A O 1
ATOM 2215 N N . TRP A 1 278 ? 12.359 -5.074 -8.328 1 97.94 278 TRP A N 1
ATOM 2216 C CA . TRP A 1 278 ? 11.789 -5.773 -9.477 1 97.94 278 TRP A CA 1
ATOM 2217 C C . TRP A 1 278 ? 10.984 -6.988 -9.023 1 97.94 278 TRP A C 1
ATOM 2219 O O . TRP A 1 278 ? 10.047 -7.406 -9.703 1 97.94 278 TRP A O 1
ATOM 2229 N N . THR A 1 279 ? 11.367 -7.57 -7.875 1 96.88 279 THR A N 1
ATOM 2230 C CA . THR A 1 279 ? 10.508 -8.609 -7.312 1 96.88 279 THR A CA 1
ATOM 2231 C C . THR A 1 279 ? 9.156 -8.031 -6.902 1 96.88 279 THR A C 1
ATOM 2233 O O . THR A 1 279 ? 8.117 -8.648 -7.137 1 96.88 279 THR A O 1
ATOM 2236 N N . CYS A 1 280 ? 9.164 -6.863 -6.285 1 97.19 280 CYS A N 1
ATOM 2237 C CA . CYS A 1 280 ? 7.914 -6.191 -5.93 1 97.19 280 CYS A CA 1
ATOM 2238 C C . CYS A 1 280 ? 7.086 -5.891 -7.172 1 97.19 280 CYS A C 1
ATOM 2240 O O . CYS A 1 280 ? 5.863 -6.066 -7.164 1 97.19 280 CYS A O 1
ATOM 2242 N N . PHE A 1 281 ? 7.797 -5.453 -8.227 1 97.12 281 PHE A N 1
ATOM 2243 C CA . PHE A 1 281 ? 7.148 -5.148 -9.492 1 97.12 281 PHE A CA 1
ATOM 2244 C C . PHE A 1 281 ? 6.473 -6.387 -10.07 1 97.12 281 PHE A C 1
ATOM 2246 O O . PHE A 1 281 ? 5.316 -6.336 -10.484 1 97.12 281 PHE A O 1
ATOM 2253 N N . TRP A 1 282 ? 7.23 -7.488 -10.039 1 94.81 282 TRP A N 1
ATOM 2254 C CA . TRP A 1 282 ? 6.723 -8.758 -10.539 1 94.81 282 TRP A CA 1
ATOM 2255 C C . TRP A 1 282 ? 5.48 -9.188 -9.773 1 94.81 282 TRP A C 1
ATOM 2257 O O . TRP A 1 282 ? 4.461 -9.547 -10.367 1 94.81 282 TRP A O 1
ATOM 2267 N N . ARG A 1 283 ? 5.488 -9.125 -8.477 1 93.75 283 ARG A N 1
ATOM 2268 C CA . ARG A 1 283 ? 4.371 -9.539 -7.633 1 93.75 283 ARG A CA 1
ATOM 2269 C C . ARG A 1 283 ? 3.16 -8.641 -7.844 1 93.75 283 ARG A C 1
ATOM 2271 O O . ARG A 1 283 ? 2.021 -9.109 -7.852 1 93.75 283 ARG A O 1
ATOM 2278 N N . ASP A 1 284 ? 3.402 -7.379 -7.965 1 95.06 284 ASP A N 1
ATOM 2279 C CA . ASP A 1 284 ? 2.33 -6.406 -8.141 1 95.06 284 ASP A CA 1
ATOM 2280 C C . ASP A 1 284 ? 1.499 -6.723 -9.383 1 95.06 284 ASP A C 1
ATOM 2282 O O . ASP A 1 284 ? 0.268 -6.758 -9.32 1 95.06 284 ASP A O 1
ATOM 2286 N N . ARG A 1 285 ? 2.121 -7.02 -10.523 1 93.44 285 ARG A N 1
ATOM 2287 C CA . ARG A 1 285 ? 1.42 -7.242 -11.781 1 93.44 285 ARG A CA 1
ATOM 2288 C C . ARG A 1 285 ? 0.634 -8.547 -11.75 1 93.44 285 ARG A C 1
ATOM 2290 O O . ARG A 1 285 ? -0.538 -8.586 -12.125 1 93.44 285 ARG A O 1
ATOM 2297 N N . TRP A 1 286 ? 1.235 -9.523 -11.281 1 88.62 286 TRP A N 1
ATOM 2298 C CA . TRP A 1 286 ? 0.609 -10.844 -11.336 1 88.62 286 TRP A CA 1
ATOM 2299 C C . TRP A 1 286 ? -0.522 -10.945 -10.32 1 88.62 286 TRP A C 1
ATOM 2301 O O . TRP A 1 286 ? -1.538 -11.594 -10.578 1 88.62 286 TRP A O 1
ATOM 2311 N N . LEU A 1 287 ? -0.389 -10.336 -9.18 1 88.81 287 LEU A N 1
ATOM 2312 C CA . LEU A 1 287 ? -1.486 -10.305 -8.219 1 88.81 287 LEU A CA 1
ATOM 2313 C C . LEU A 1 287 ? -2.652 -9.477 -8.742 1 88.81 287 LEU A C 1
ATOM 2315 O O . LEU A 1 287 ? -3.814 -9.812 -8.508 1 88.81 287 LEU A O 1
ATOM 2319 N N . SER A 1 288 ? -2.285 -8.367 -9.398 1 90.12 288 SER A N 1
ATOM 2320 C CA . SER A 1 288 ? -3.334 -7.539 -9.984 1 90.12 288 SER A CA 1
ATOM 2321 C C . SER A 1 288 ? -4.172 -8.32 -10.984 1 90.12 288 SER A C 1
ATOM 2323 O O . SER A 1 288 ? -5.398 -8.234 -10.984 1 90.12 288 SER A O 1
ATOM 2325 N N . VAL A 1 289 ? -3.57 -9.156 -11.789 1 85.38 289 VAL A N 1
ATOM 2326 C CA . VAL A 1 289 ? -4.273 -9.953 -12.789 1 85.38 289 VAL A CA 1
ATOM 2327 C C . VAL A 1 289 ? -5.117 -11.023 -12.094 1 85.38 289 VAL A C 1
ATOM 2329 O O . VAL A 1 289 ? -6.273 -11.242 -12.461 1 85.38 289 VAL A O 1
ATOM 2332 N N . SER A 1 290 ? -4.516 -11.617 -11.148 1 82.12 290 SER A N 1
ATOM 2333 C CA . SER A 1 290 ? -5.164 -12.742 -10.492 1 82.12 290 SER A CA 1
ATOM 2334 C C . SER A 1 290 ? -6.352 -12.281 -9.648 1 82.12 290 SER A C 1
ATOM 2336 O O . SER A 1 290 ? -7.375 -12.969 -9.594 1 82.12 290 SER A O 1
ATOM 2338 N N . LEU A 1 291 ? -6.25 -11.156 -9.008 1 83.94 291 LEU A N 1
ATOM 2339 C CA . LEU A 1 291 ? -7.273 -10.727 -8.062 1 83.94 291 LEU A CA 1
ATOM 2340 C C . LEU A 1 291 ? -8.164 -9.648 -8.68 1 83.94 291 LEU A C 1
ATOM 2342 O O . LEU A 1 291 ? -9.188 -9.281 -8.102 1 83.94 291 LEU A O 1
ATOM 2346 N N . GLY A 1 292 ? -7.754 -9.141 -9.828 1 86.56 292 GLY A N 1
ATOM 2347 C CA . GLY A 1 292 ? -8.547 -8.109 -10.477 1 86.56 292 GLY A CA 1
ATOM 2348 C C . GLY A 1 292 ? -8.5 -6.777 -9.758 1 86.56 292 GLY A C 1
ATOM 2349 O O . GLY A 1 292 ? -9.539 -6.16 -9.516 1 86.56 292 GLY A O 1
ATOM 2350 N N . ARG A 1 293 ? -7.391 -6.387 -9.305 1 90.38 293 ARG A N 1
ATOM 2351 C CA . ARG A 1 293 ? -7.184 -5.121 -8.609 1 90.38 293 ARG A CA 1
ATOM 2352 C C . ARG A 1 293 ? -6.281 -4.195 -9.414 1 90.38 293 ARG A C 1
ATOM 2354 O O . ARG A 1 293 ? -5.613 -4.633 -10.352 1 90.38 293 ARG A O 1
ATOM 2361 N N . PRO A 1 294 ? -6.297 -2.85 -9.109 1 91.81 294 PRO A N 1
ATOM 2362 C CA . PRO A 1 294 ? -5.477 -1.903 -9.875 1 91.81 294 PRO A CA 1
ATOM 2363 C C . PRO A 1 294 ? -3.98 -2.098 -9.641 1 91.81 294 PRO A C 1
ATOM 2365 O O . PRO A 1 294 ? -3.576 -2.648 -8.617 1 91.81 294 PRO A O 1
ATOM 2368 N N . LEU A 1 295 ? -3.256 -1.7 -10.641 1 93.38 295 LEU A N 1
ATOM 2369 C CA . LEU A 1 295 ? -1.805 -1.719 -10.5 1 93.38 295 LEU A CA 1
ATOM 2370 C C . LEU A 1 295 ? -1.35 -0.689 -9.469 1 93.38 295 LEU A C 1
ATOM 2372 O O . LEU A 1 295 ? -1.845 0.44 -9.453 1 93.38 295 LEU A O 1
ATOM 2376 N N . ARG A 1 296 ? -0.4 -1.06 -8.625 1 94.25 296 ARG A N 1
ATOM 2377 C CA . ARG A 1 296 ? 0.066 -0.156 -7.578 1 94.25 296 ARG A CA 1
ATOM 2378 C C . ARG A 1 296 ? 1.337 0.57 -8.008 1 94.25 296 ARG A C 1
ATOM 2380 O O . ARG A 1 296 ? 1.619 1.672 -7.535 1 94.25 296 ARG A O 1
ATOM 2387 N N . ILE A 1 297 ? 2.125 -0.091 -8.82 1 96.12 297 ILE A N 1
ATOM 2388 C CA . ILE A 1 297 ? 3.389 0.499 -9.242 1 96.12 297 ILE A CA 1
ATOM 2389 C C . ILE A 1 297 ? 3.225 1.141 -10.617 1 96.12 297 ILE A C 1
ATOM 2391 O O . ILE A 1 297 ? 2.781 0.488 -11.562 1 96.12 297 ILE A O 1
ATOM 2395 N N . ASN A 1 298 ? 3.477 2.391 -10.711 1 93.38 298 ASN A N 1
ATOM 2396 C CA . ASN A 1 298 ? 3.551 3.129 -11.961 1 93.38 298 ASN A CA 1
ATOM 2397 C C . ASN A 1 298 ? 4.992 3.281 -12.445 1 93.38 298 ASN A C 1
ATOM 2399 O O . ASN A 1 298 ? 5.781 4.004 -11.828 1 93.38 298 ASN A O 1
ATOM 2403 N N . LEU A 1 299 ? 5.301 2.68 -13.555 1 92.94 299 LEU A N 1
ATOM 2404 C CA . LEU A 1 299 ? 6.68 2.676 -14.031 1 92.94 299 LEU A CA 1
ATOM 2405 C C . LEU A 1 299 ? 7.086 4.059 -14.531 1 92.94 299 LEU A C 1
ATOM 2407 O O . LEU A 1 299 ? 8.273 4.348 -14.672 1 92.94 299 LEU A O 1
ATOM 2411 N N . ASP A 1 300 ? 6.129 4.883 -14.742 1 91.62 300 ASP A N 1
ATOM 2412 C CA . ASP A 1 300 ? 6.453 6.246 -15.156 1 91.62 300 ASP A CA 1
ATOM 2413 C C . ASP A 1 300 ? 7.031 7.047 -13.992 1 91.62 300 ASP A C 1
ATOM 2415 O O . ASP A 1 300 ? 7.602 8.117 -14.188 1 91.62 300 ASP A O 1
ATOM 2419 N N . GLU A 1 301 ? 6.891 6.52 -12.828 1 91.69 301 GLU A N 1
ATOM 2420 C CA . GLU A 1 301 ? 7.441 7.168 -11.641 1 91.69 301 GLU A CA 1
ATOM 2421 C C . GLU A 1 301 ? 8.719 6.469 -11.18 1 91.69 301 GLU A C 1
ATOM 2423 O O . GLU A 1 301 ? 9.211 6.734 -10.078 1 91.69 301 GLU A O 1
ATOM 2428 N N . SER A 1 302 ? 9.227 5.582 -11.977 1 93.44 302 SER A N 1
ATOM 2429 C CA . SER A 1 302 ? 10.414 4.82 -11.602 1 93.44 302 SER A CA 1
ATOM 2430 C C . SER A 1 302 ? 11.516 4.949 -12.648 1 93.44 302 SER A C 1
ATOM 2432 O O . SER A 1 302 ? 11.234 4.992 -13.844 1 93.44 302 SER A O 1
ATOM 2434 N N . ASP A 1 303 ? 12.711 5.109 -12.227 1 93.19 303 ASP A N 1
ATOM 2435 C CA . ASP A 1 303 ? 13.852 5.117 -13.141 1 93.19 303 ASP A CA 1
ATOM 2436 C C . ASP A 1 303 ? 14.898 4.086 -12.727 1 93.19 303 ASP A C 1
ATOM 2438 O O . ASP A 1 303 ? 16.078 4.207 -13.078 1 93.19 303 ASP A O 1
ATOM 2442 N N . THR A 1 304 ? 14.477 3.127 -11.938 1 94.19 304 THR A N 1
ATOM 2443 C CA . THR A 1 304 ? 15.367 2.061 -11.508 1 94.19 304 THR A CA 1
ATOM 2444 C C . THR A 1 304 ? 15.883 1.27 -12.711 1 94.19 304 THR A C 1
ATOM 2446 O O . THR A 1 304 ? 15.125 0.969 -13.633 1 94.19 304 THR A O 1
ATOM 2449 N N . SER A 1 305 ? 17.156 0.946 -12.688 1 93.75 305 SER A N 1
ATOM 2450 C CA . SER A 1 305 ? 17.766 0.216 -13.789 1 93.75 305 SER A CA 1
ATOM 2451 C C . SER A 1 305 ? 17.234 -1.207 -13.883 1 93.75 305 SER A C 1
ATOM 2453 O O . SER A 1 305 ? 16.797 -1.781 -12.883 1 93.75 305 SER A O 1
ATOM 2455 N N . ASP A 1 306 ? 17.266 -1.744 -15.047 1 95 306 ASP A N 1
ATOM 2456 C CA . ASP A 1 306 ? 16.828 -3.115 -15.273 1 95 306 ASP A CA 1
ATOM 2457 C C . ASP A 1 306 ? 17.672 -4.109 -14.484 1 95 306 ASP A C 1
ATOM 2459 O O . ASP A 1 306 ? 18.828 -3.838 -14.188 1 95 306 ASP A O 1
ATOM 2463 N N . PRO A 1 307 ? 17.094 -5.164 -14.141 1 95.38 307 PRO A N 1
ATOM 2464 C CA . PRO A 1 307 ? 17.859 -6.168 -13.398 1 95.38 307 PRO A CA 1
ATOM 2465 C C . PRO A 1 307 ? 18.938 -6.824 -14.258 1 95.38 307 PRO A C 1
ATOM 2467 O O . PRO A 1 307 ? 18.797 -6.914 -15.477 1 95.38 307 PRO A O 1
ATOM 2470 N N . LEU A 1 308 ? 19.969 -7.285 -13.602 1 95.06 308 LEU A N 1
ATOM 2471 C CA . LEU A 1 308 ? 21.094 -7.945 -14.242 1 95.06 308 LEU A CA 1
ATOM 2472 C C . LEU A 1 308 ? 21.297 -9.352 -13.68 1 95.06 308 LEU A C 1
ATOM 2474 O O . LEU A 1 308 ? 20.922 -9.625 -12.539 1 95.06 308 LEU A O 1
ATOM 2478 N N . VAL A 1 309 ? 21.906 -10.195 -14.508 1 93.69 309 VAL A N 1
ATOM 2479 C CA . VAL A 1 309 ? 22.234 -11.547 -14.078 1 93.69 309 VAL A CA 1
ATOM 2480 C C . VAL A 1 309 ? 23.203 -11.492 -12.898 1 93.69 309 VAL A C 1
ATOM 2482 O O . VAL A 1 309 ? 23.109 -12.297 -11.969 1 93.69 309 VAL A O 1
ATOM 2485 N N . SER A 1 310 ? 23.984 -10.531 -12.875 1 94.12 310 SER A N 1
ATOM 2486 C CA . SER A 1 310 ? 25 -10.383 -11.852 1 94.12 310 SER A CA 1
ATOM 2487 C C . SER A 1 310 ? 24.391 -10.008 -10.508 1 94.12 310 SER A C 1
ATOM 2489 O O . SER A 1 310 ? 25.031 -10.156 -9.461 1 94.12 310 SER A O 1
ATOM 2491 N N . ASP A 1 311 ? 23.156 -9.516 -10.516 1 94.88 311 ASP A N 1
ATOM 2492 C CA . ASP A 1 311 ? 22.516 -9.125 -9.273 1 94.88 311 ASP A CA 1
ATOM 2493 C C . ASP A 1 311 ? 22.328 -10.32 -8.344 1 94.88 311 ASP A C 1
ATOM 2495 O O . ASP A 1 311 ? 22.328 -10.18 -7.121 1 94.88 311 ASP A O 1
ATOM 2499 N N . ILE A 1 312 ? 22.172 -11.477 -8.906 1 92.81 312 ILE A N 1
ATOM 2500 C CA . ILE A 1 312 ? 21.953 -12.688 -8.117 1 92.81 312 ILE A CA 1
ATOM 2501 C C . ILE A 1 312 ? 23.297 -13.336 -7.801 1 92.81 312 ILE A C 1
ATOM 2503 O O . ILE A 1 312 ? 23.5 -13.859 -6.703 1 92.81 312 ILE A O 1
ATOM 2507 N N . ALA A 1 313 ? 24.266 -13.203 -8.664 1 91.06 313 ALA A N 1
ATOM 2508 C CA . ALA A 1 313 ? 25.547 -13.891 -8.555 1 91.06 313 ALA A CA 1
ATOM 2509 C C . ALA A 1 313 ? 26.469 -13.172 -7.57 1 91.06 313 ALA A C 1
ATOM 2511 O O . ALA A 1 313 ? 27.344 -13.797 -6.957 1 91.06 313 ALA A O 1
ATOM 2512 N N . ILE A 1 314 ? 26.203 -11.953 -7.359 1 91.88 314 ILE A N 1
ATOM 2513 C CA . ILE A 1 314 ? 27.141 -11.117 -6.621 1 91.88 314 ILE A CA 1
ATOM 2514 C C . ILE A 1 314 ? 27.234 -11.594 -5.172 1 91.88 314 ILE A C 1
ATOM 2516 O O . ILE A 1 314 ? 28.281 -11.516 -4.551 1 91.88 314 ILE A O 1
ATOM 2520 N N . ASP A 1 315 ? 26.203 -12.023 -4.578 1 90.44 315 ASP A N 1
ATOM 2521 C CA . ASP A 1 315 ? 26.188 -12.484 -3.193 1 90.44 315 ASP A CA 1
ATOM 2522 C C . ASP A 1 315 ? 27.062 -13.719 -3.016 1 90.44 315 ASP A C 1
ATOM 2524 O O . ASP A 1 315 ? 27.484 -14.039 -1.9 1 90.44 315 ASP A O 1
ATOM 2528 N N . LEU A 1 316 ? 27.312 -14.391 -4.027 1 90.62 316 LEU A N 1
ATOM 2529 C CA . LEU A 1 316 ? 28 -15.672 -3.938 1 90.62 316 LEU A CA 1
ATOM 2530 C C . LEU A 1 316 ? 29.516 -15.5 -4.129 1 90.62 316 LEU A C 1
ATOM 2532 O O . LEU A 1 316 ? 30.281 -16.453 -3.939 1 90.62 316 LEU A O 1
ATOM 2536 N N . GLU A 1 317 ? 29.703 -14.125 -4.32 1 87.31 317 GLU A N 1
ATOM 2537 C CA . GLU A 1 317 ? 31.141 -13.844 -4.449 1 87.31 317 GLU A CA 1
ATOM 2538 C C . GLU A 1 317 ? 31.859 -14.039 -3.121 1 87.31 317 GLU A C 1
ATOM 2540 O O . GLU A 1 317 ? 31.484 -13.461 -2.104 1 87.31 317 GLU A O 1
ATOM 2545 N N . GLY A 1 318 ? 32.5 -14.977 -2.84 1 84.81 318 GLY A N 1
ATOM 2546 C CA . GLY A 1 318 ? 33.281 -15.234 -1.63 1 84.81 318 GLY A CA 1
ATOM 2547 C C . GLY A 1 318 ? 32.781 -16.453 -0.861 1 84.81 318 GLY A C 1
ATOM 2548 O O . GLY A 1 318 ? 33.344 -16.812 0.162 1 84.81 318 GLY A O 1
ATOM 2549 N N . VAL A 1 319 ? 31.688 -16.891 -1.298 1 90.44 319 VAL A N 1
ATOM 2550 C CA . VAL A 1 319 ? 31.188 -18.109 -0.66 1 90.44 319 VAL A CA 1
ATOM 2551 C C . VAL A 1 319 ? 31.906 -19.328 -1.226 1 90.44 319 VAL A C 1
ATOM 2553 O O . VAL A 1 319 ? 32.031 -19.484 -2.445 1 90.44 319 VAL A O 1
ATOM 2556 N N . PRO A 1 320 ? 32.406 -20.109 -0.416 1 91 320 PRO A N 1
ATOM 2557 C CA . PRO A 1 320 ? 33.125 -21.297 -0.89 1 91 320 PRO A CA 1
ATOM 2558 C C . PRO A 1 320 ? 32.281 -22.172 -1.821 1 91 320 PRO A C 1
ATOM 2560 O O . PRO A 1 320 ? 31.062 -22.328 -1.607 1 91 320 PRO A O 1
ATOM 2563 N N . GLU A 1 321 ? 32.875 -22.766 -2.766 1 89.31 321 GLU A N 1
ATOM 2564 C CA . GLU A 1 321 ? 32.219 -23.578 -3.779 1 89.31 321 GLU A CA 1
ATOM 2565 C C . GLU A 1 321 ? 31.547 -24.797 -3.154 1 89.31 321 GLU A C 1
ATOM 2567 O O . GLU A 1 321 ? 30.5 -25.25 -3.637 1 89.31 321 GLU A O 1
ATOM 2572 N N . SER A 1 322 ? 32.125 -25.281 -2.148 1 90.31 322 SER A N 1
ATOM 2573 C CA . SER A 1 322 ? 31.547 -26.438 -1.464 1 90.31 322 SER A CA 1
ATOM 2574 C C . SER A 1 322 ? 30.156 -26.125 -0.915 1 90.31 322 SER A C 1
ATOM 2576 O O . SER A 1 322 ? 29.266 -26.984 -0.94 1 90.31 322 SER A O 1
ATOM 2578 N N . ILE A 1 323 ? 30.031 -24.922 -0.537 1 90.56 323 ILE A N 1
ATOM 2579 C CA . ILE A 1 323 ? 28.75 -24.5 0.037 1 90.56 323 ILE A CA 1
ATOM 2580 C C . ILE A 1 323 ? 27.766 -24.188 -1.081 1 90.56 323 ILE A C 1
ATOM 2582 O O . ILE A 1 323 ? 26.609 -24.609 -1.027 1 90.56 323 ILE A O 1
ATOM 2586 N N . THR A 1 324 ? 28.25 -23.484 -2.068 1 90.31 324 THR A N 1
ATOM 2587 C CA . THR A 1 324 ? 27.375 -23.125 -3.17 1 90.31 324 THR A CA 1
ATOM 2588 C C . THR A 1 324 ? 26.859 -24.359 -3.891 1 90.31 324 THR A C 1
ATOM 2590 O O . THR A 1 324 ? 25.688 -24.406 -4.293 1 90.31 324 THR A O 1
ATOM 2593 N N . SER A 1 325 ? 27.688 -25.344 -3.996 1 90.38 325 SER A N 1
ATOM 2594 C CA . SER A 1 325 ? 27.281 -26.562 -4.688 1 90.38 325 SER A CA 1
ATOM 2595 C C . SER A 1 325 ? 26.297 -27.375 -3.848 1 90.38 325 SER A C 1
ATOM 2597 O O . SER A 1 325 ? 25.484 -28.109 -4.391 1 90.38 325 SER A O 1
ATOM 2599 N N . ALA A 1 326 ? 26.359 -27.188 -2.617 1 90.31 326 ALA A N 1
ATOM 2600 C CA . ALA A 1 326 ? 25.516 -27.969 -1.714 1 90.31 326 ALA A CA 1
ATOM 2601 C C . ALA A 1 326 ? 24.125 -27.359 -1.604 1 90.31 326 ALA A C 1
ATOM 2603 O O . ALA A 1 326 ? 23.125 -28.078 -1.451 1 90.31 326 ALA A O 1
ATOM 2604 N N . TYR A 1 327 ? 24.031 -26.047 -1.701 1 92.25 327 TYR A N 1
ATOM 2605 C CA . TYR A 1 327 ? 22.766 -25.422 -1.347 1 92.25 327 TYR A CA 1
ATOM 2606 C C . TYR A 1 327 ? 22.141 -24.75 -2.559 1 92.25 327 TYR A C 1
ATOM 2608 O O . TYR A 1 327 ? 20.922 -24.516 -2.582 1 92.25 327 TYR A O 1
ATOM 2616 N N . LEU A 1 328 ? 22.844 -24.406 -3.525 1 92.69 328 LEU A N 1
ATOM 2617 C CA . LEU A 1 328 ? 22.312 -23.703 -4.688 1 92.69 328 LEU A CA 1
ATOM 2618 C C . LEU A 1 328 ? 22.25 -24.625 -5.898 1 92.69 328 LEU A C 1
ATOM 2620 O O . LEU A 1 328 ? 23.031 -25.578 -6.008 1 92.69 328 LEU A O 1
ATOM 2624 N N . PRO A 1 329 ? 21.281 -24.391 -6.715 1 91.19 329 PRO A N 1
ATOM 2625 C CA . PRO A 1 329 ? 21.234 -25.188 -7.938 1 91.19 329 PRO A CA 1
ATOM 2626 C C . PRO A 1 329 ? 22.469 -24.984 -8.828 1 91.19 329 PRO A C 1
ATOM 2628 O O . PRO A 1 329 ? 22.984 -23.875 -8.914 1 91.19 329 PRO A O 1
ATOM 2631 N N . ARG A 1 330 ? 22.812 -25.984 -9.555 1 87.44 330 ARG A N 1
ATOM 2632 C CA . ARG A 1 330 ? 23.984 -25.953 -10.414 1 87.44 330 ARG A CA 1
ATOM 2633 C C . ARG A 1 330 ? 23.781 -25 -11.586 1 87.44 330 ARG A C 1
ATOM 2635 O O . ARG A 1 330 ? 24.75 -24.391 -12.062 1 87.44 330 ARG A O 1
ATOM 2642 N N . ASP A 1 331 ? 22.578 -24.828 -11.969 1 90 331 ASP A N 1
ATOM 2643 C CA . ASP A 1 331 ? 22.281 -23.984 -13.117 1 90 331 ASP A CA 1
ATOM 2644 C C . ASP A 1 331 ? 21.766 -22.609 -12.672 1 90 331 ASP A C 1
ATOM 2646 O O . ASP A 1 331 ? 20.891 -22.031 -13.312 1 90 331 ASP A O 1
ATOM 2650 N N . LEU A 1 332 ? 22.312 -22.062 -11.602 1 89.12 332 LEU A N 1
ATOM 2651 C CA . LEU A 1 332 ? 21.844 -20.797 -11.039 1 89.12 332 LEU A CA 1
ATOM 2652 C C . LEU A 1 332 ? 22.016 -19.656 -12.031 1 89.12 332 LEU A C 1
ATOM 2654 O O . LEU A 1 332 ? 21.141 -18.797 -12.156 1 89.12 332 LEU A O 1
ATOM 2658 N N . PRO A 1 333 ? 23.109 -19.594 -12.812 1 88.06 333 PRO A N 1
ATOM 2659 C CA . PRO A 1 333 ? 23.234 -18.5 -13.781 1 88.06 333 PRO A CA 1
ATOM 2660 C C . PRO A 1 333 ? 22.141 -18.531 -14.852 1 88.06 333 PRO A C 1
ATOM 2662 O O . PRO A 1 333 ? 21.672 -17.469 -15.273 1 88.06 333 PRO A O 1
ATOM 2665 N N . ARG A 1 334 ? 21.828 -19.719 -15.242 1 89.94 334 ARG A N 1
ATOM 2666 C CA . ARG A 1 334 ? 20.734 -19.844 -16.203 1 89.94 334 ARG A CA 1
ATOM 2667 C C . ARG A 1 334 ? 19.406 -19.422 -15.578 1 89.94 334 ARG A C 1
ATOM 2669 O O . ARG A 1 334 ? 18.594 -18.75 -16.219 1 89.94 334 ARG A O 1
ATOM 2676 N N . LEU A 1 335 ? 19.234 -19.875 -14.398 1 91.06 335 LEU A N 1
ATOM 2677 C CA . LEU A 1 335 ? 18.016 -19.5 -13.695 1 91.06 335 LEU A CA 1
ATOM 2678 C C . LEU A 1 335 ? 17.938 -17.984 -13.492 1 91.06 335 LEU A C 1
ATOM 2680 O O . LEU A 1 335 ? 16.844 -17.406 -13.516 1 91.06 335 LEU A O 1
ATOM 2684 N N . ALA A 1 336 ? 19.062 -17.359 -13.305 1 93.38 336 ALA A N 1
ATOM 2685 C CA . ALA A 1 336 ? 19.109 -15.906 -13.188 1 93.38 336 ALA A CA 1
ATOM 2686 C C . ALA A 1 336 ? 18.672 -15.234 -14.484 1 93.38 336 ALA A C 1
ATOM 2688 O O . ALA A 1 336 ? 18.016 -14.195 -14.461 1 93.38 336 ALA A O 1
ATOM 2689 N N . GLU A 1 337 ? 19.016 -15.781 -15.57 1 91.31 337 GLU A N 1
ATOM 2690 C CA . GLU A 1 337 ? 18.578 -15.273 -16.859 1 91.31 337 GLU A CA 1
ATOM 2691 C C . GLU A 1 337 ? 17.062 -15.391 -17 1 91.31 337 GLU A C 1
ATOM 2693 O O . GLU A 1 337 ? 16.422 -14.508 -17.578 1 91.31 337 GLU A O 1
ATOM 2698 N N . TYR A 1 338 ? 16.609 -16.5 -16.5 1 88.38 338 TYR A N 1
ATOM 2699 C CA . TYR A 1 338 ? 15.164 -16.688 -16.547 1 88.38 338 TYR A CA 1
ATOM 2700 C C . TYR A 1 338 ? 14.445 -15.656 -15.688 1 88.38 338 TYR A C 1
ATOM 2702 O O . TYR A 1 338 ? 13.344 -15.227 -16.016 1 88.38 338 TYR A O 1
ATOM 2710 N N . TRP A 1 339 ? 15.039 -15.336 -14.617 1 92.5 339 TRP A N 1
ATOM 2711 C CA . TRP A 1 339 ? 14.445 -14.312 -13.758 1 92.5 339 TRP A CA 1
ATOM 2712 C C . TRP A 1 339 ? 14.359 -12.977 -14.484 1 92.5 339 TRP A C 1
ATOM 2714 O O . TRP A 1 339 ? 13.352 -12.273 -14.383 1 92.5 339 TRP A O 1
ATOM 2724 N N . ILE A 1 340 ? 15.336 -12.609 -15.211 1 92.94 340 ILE A N 1
ATOM 2725 C CA . ILE A 1 340 ? 15.344 -11.375 -16 1 92.94 340 ILE A CA 1
ATOM 2726 C C . ILE A 1 340 ? 14.242 -11.43 -17.047 1 92.94 340 ILE A C 1
ATOM 2728 O O . ILE A 1 340 ? 13.523 -10.445 -17.266 1 92.94 340 ILE A O 1
ATOM 2732 N N . GLN A 1 341 ? 14.102 -12.594 -17.641 1 89.81 341 GLN A N 1
ATOM 2733 C CA . GLN A 1 341 ? 13.055 -12.758 -18.641 1 89.81 341 GLN A CA 1
ATOM 2734 C C . GLN A 1 341 ? 11.672 -12.641 -18 1 89.81 341 GLN A C 1
ATOM 2736 O O . GLN A 1 341 ? 10.742 -12.133 -18.625 1 89.81 341 GLN A O 1
ATOM 2741 N N . LEU A 1 342 ? 11.602 -13.188 -16.844 1 90.25 342 LEU A N 1
ATOM 2742 C CA . LEU A 1 342 ? 10.344 -13.078 -16.125 1 90.25 342 LEU A CA 1
ATOM 2743 C C . LEU A 1 342 ? 9.969 -11.617 -15.891 1 90.25 342 LEU A C 1
ATOM 2745 O O . LEU A 1 342 ? 8.805 -11.242 -16.031 1 90.25 342 LEU A O 1
ATOM 2749 N N . ILE A 1 343 ? 10.914 -10.797 -15.516 1 93.81 343 ILE A N 1
ATOM 2750 C CA . ILE A 1 343 ? 10.672 -9.375 -15.281 1 93.81 343 ILE A CA 1
ATOM 2751 C C . ILE A 1 343 ? 10.281 -8.695 -16.594 1 93.81 343 ILE A C 1
ATOM 2753 O O . ILE A 1 343 ? 9.383 -7.855 -16.625 1 93.81 343 ILE A O 1
ATOM 2757 N N . ARG A 1 344 ? 10.922 -9.055 -17.641 1 91.94 344 ARG A N 1
ATOM 2758 C CA . ARG A 1 344 ? 10.586 -8.492 -18.953 1 91.94 344 ARG A CA 1
ATOM 2759 C C . ARG A 1 344 ? 9.148 -8.836 -19.328 1 91.94 344 ARG A C 1
ATOM 2761 O O . ARG A 1 344 ? 8.414 -7.992 -19.844 1 91.94 344 ARG A O 1
ATOM 2768 N N . MET A 1 345 ? 8.812 -10.078 -19.125 1 90.75 345 MET A N 1
ATOM 2769 C CA . MET A 1 345 ? 7.445 -10.523 -19.375 1 90.75 345 MET A CA 1
ATOM 2770 C C . MET A 1 345 ? 6.445 -9.75 -18.531 1 90.75 345 MET A C 1
ATOM 2772 O O . MET A 1 345 ? 5.355 -9.414 -18.984 1 90.75 345 MET A O 1
ATOM 2776 N N . THR A 1 346 ? 6.848 -9.531 -17.312 1 93 346 THR A N 1
ATOM 2777 C CA . THR A 1 346 ? 5.988 -8.805 -16.391 1 93 346 THR A CA 1
ATOM 2778 C C . THR A 1 346 ? 5.773 -7.371 -16.859 1 93 346 THR A C 1
ATOM 2780 O O . THR A 1 346 ? 4.691 -6.809 -16.688 1 93 346 THR A O 1
ATOM 2783 N N . LYS A 1 347 ? 6.785 -6.746 -17.422 1 94.06 347 LYS A N 1
ATOM 2784 C CA . LYS A 1 347 ? 6.645 -5.41 -17.984 1 94.06 347 LYS A CA 1
ATOM 2785 C C . LYS A 1 347 ? 5.602 -5.395 -19.109 1 94.06 347 LYS A C 1
ATOM 2787 O O . LYS A 1 347 ? 4.77 -4.488 -19.172 1 94.06 347 LYS A O 1
ATOM 2792 N N . LEU A 1 348 ? 5.621 -6.434 -19.922 1 92.38 348 LEU A N 1
ATOM 2793 C CA . LEU A 1 348 ? 4.664 -6.535 -21.016 1 92.38 348 LEU A CA 1
ATOM 2794 C C . LEU A 1 348 ? 3.26 -6.809 -20.484 1 92.38 348 LEU A C 1
ATOM 2796 O O . LEU A 1 348 ? 2.273 -6.348 -21.078 1 92.38 348 LEU A O 1
ATOM 2800 N N . LEU A 1 349 ? 3.213 -7.629 -19.469 1 92.62 349 LEU A N 1
ATOM 2801 C CA . LEU A 1 349 ? 1.924 -7.848 -18.828 1 92.62 349 LEU A CA 1
ATOM 2802 C C . LEU A 1 349 ? 1.324 -6.527 -18.344 1 92.62 349 LEU A C 1
ATOM 2804 O O . LEU A 1 349 ? 0.128 -6.289 -18.531 1 92.62 349 LEU A O 1
ATOM 2808 N N . GLY A 1 350 ? 2.174 -5.707 -17.734 1 93.44 350 GLY A N 1
ATOM 2809 C CA . GLY A 1 350 ? 1.714 -4.395 -17.297 1 93.44 350 GLY A CA 1
ATOM 2810 C C . GLY A 1 350 ? 1.176 -3.547 -18.438 1 93.44 350 GLY A C 1
ATOM 2811 O O . GLY A 1 350 ? 0.132 -2.904 -18.297 1 93.44 350 GLY A O 1
ATOM 2812 N N . LYS A 1 351 ? 1.834 -3.566 -19.516 1 92.56 351 LYS A N 1
ATOM 2813 C CA . LYS A 1 351 ? 1.386 -2.834 -20.688 1 92.56 351 LYS A CA 1
ATOM 2814 C C . LYS A 1 351 ? 0.046 -3.367 -21.203 1 92.56 351 LYS A C 1
ATOM 2816 O O . LYS A 1 351 ? -0.82 -2.592 -21.609 1 92.56 351 LYS A O 1
ATOM 2821 N N . THR A 1 352 ? -0.055 -4.664 -21.172 1 91.44 352 THR A N 1
ATOM 2822 C CA . THR A 1 352 ? -1.299 -5.301 -21.594 1 91.44 352 THR A CA 1
ATOM 2823 C C . THR A 1 352 ? -2.455 -4.875 -20.703 1 91.44 352 THR A C 1
ATOM 2825 O O . THR A 1 352 ? -3.537 -4.535 -21.188 1 91.44 352 THR A O 1
ATOM 2828 N N . LEU A 1 353 ? -2.254 -4.91 -19.422 1 90.62 353 LEU A N 1
ATOM 2829 C CA . LEU A 1 353 ? -3.295 -4.559 -18.453 1 90.62 353 LEU A CA 1
ATOM 2830 C C . LEU A 1 353 ? -3.709 -3.1 -18.609 1 90.62 353 LEU A C 1
ATOM 2832 O O . LEU A 1 353 ? -4.895 -2.775 -18.547 1 90.62 353 LEU A O 1
ATOM 2836 N N . THR A 1 354 ? -2.748 -2.23 -18.828 1 90.5 354 THR A N 1
ATOM 2837 C CA . THR A 1 354 ? -3.027 -0.804 -18.953 1 90.5 354 THR A CA 1
ATOM 2838 C C . THR A 1 354 ? -3.742 -0.509 -20.281 1 90.5 354 THR A C 1
ATOM 2840 O O . THR A 1 354 ? -4.648 0.327 -20.328 1 90.5 354 THR A O 1
ATOM 2843 N N . THR A 1 355 ? -3.418 -1.226 -21.328 1 89.5 355 THR A N 1
ATOM 2844 C CA . THR A 1 355 ? -3.957 -0.961 -22.656 1 89.5 355 THR A CA 1
ATOM 2845 C C . THR A 1 355 ? -5.332 -1.604 -22.828 1 89.5 355 THR A C 1
ATOM 2847 O O . THR A 1 355 ? -6.234 -1.007 -23.422 1 89.5 355 THR A O 1
ATOM 2850 N N . CYS A 1 356 ? -5.484 -2.812 -22.188 1 88 356 CYS A N 1
ATOM 2851 C CA . CYS A 1 356 ? -6.672 -3.588 -22.531 1 88 356 CYS A CA 1
ATOM 2852 C C . CYS A 1 356 ? -7.656 -3.617 -21.359 1 88 356 CYS A C 1
ATOM 2854 O O . CYS A 1 356 ? -8.844 -3.857 -21.562 1 88 356 CYS A O 1
ATOM 2856 N N . TYR A 1 357 ? -7.188 -3.363 -20.203 1 86.75 357 TYR A N 1
ATOM 2857 C CA . TYR A 1 357 ? -8.062 -3.686 -19.078 1 86.75 357 TYR A CA 1
ATOM 2858 C C . TYR A 1 357 ? -8.305 -2.461 -18.203 1 86.75 357 TYR A C 1
ATOM 2860 O O . TYR A 1 357 ? -9.172 -2.477 -17.328 1 86.75 357 TYR A O 1
ATOM 2868 N N . GLN A 1 358 ? -7.57 -1.412 -18.359 1 86.38 358 GLN A N 1
ATOM 2869 C CA . GLN A 1 358 ? -7.789 -0.223 -17.547 1 86.38 358 GLN A CA 1
ATOM 2870 C C . GLN A 1 358 ? -9.219 0.281 -17.672 1 86.38 358 GLN A C 1
ATOM 2872 O O . GLN A 1 358 ? -9.789 0.274 -18.766 1 86.38 358 GLN A O 1
ATOM 2877 N N . LEU A 1 359 ? -9.844 0.726 -16.594 1 85.69 359 LEU A N 1
ATOM 2878 C CA . LEU A 1 359 ? -11.25 1.102 -16.531 1 85.69 359 LEU A CA 1
ATOM 2879 C C . LEU A 1 359 ? -11.531 2.291 -17.453 1 85.69 359 LEU A C 1
ATOM 2881 O O . LEU A 1 359 ? -12.406 2.223 -18.312 1 85.69 359 LEU A O 1
ATOM 2885 N N . ARG A 1 360 ? -10.812 3.418 -17.078 1 84.81 360 ARG A N 1
ATOM 2886 C CA . ARG A 1 360 ? -10.945 4.602 -17.922 1 84.81 360 ARG A CA 1
ATOM 2887 C C . ARG A 1 360 ? -9.82 4.676 -18.953 1 84.81 360 ARG A C 1
ATOM 2889 O O . ARG A 1 360 ? -8.688 5.02 -18.609 1 84.81 360 ARG A O 1
ATOM 2896 N N . ARG A 1 361 ? -10.156 4.07 -20.109 1 78.5 361 ARG A N 1
ATOM 2897 C CA . ARG A 1 361 ? -9.156 4.059 -21.172 1 78.5 361 ARG A CA 1
ATOM 2898 C C . ARG A 1 361 ? -9.789 4.332 -22.531 1 78.5 361 ARG A C 1
ATOM 2900 O O . ARG A 1 361 ? -10.961 4.02 -22.75 1 78.5 361 ARG A O 1
ATOM 2907 N N . PRO A 1 362 ? -8.977 4.957 -23.234 1 84.25 362 PRO A N 1
ATOM 2908 C CA . PRO A 1 362 ? -9.438 4.965 -24.625 1 84.25 362 PRO A CA 1
ATOM 2909 C C . PRO A 1 362 ? -9.367 3.588 -25.281 1 84.25 362 PRO A C 1
ATOM 2911 O O . PRO A 1 362 ? -8.508 2.773 -24.922 1 84.25 362 PRO A O 1
ATOM 2914 N N . LYS A 1 363 ? -10.32 3.256 -26.109 1 87.12 363 LYS A N 1
ATOM 2915 C CA . LYS A 1 363 ? -10.227 2.014 -26.875 1 87.12 363 LYS A CA 1
ATOM 2916 C C . LYS A 1 363 ? -8.93 1.956 -27.672 1 87.12 363 LYS A C 1
ATOM 2918 O O . LYS A 1 363 ? -8.555 2.926 -28.344 1 87.12 363 LYS A O 1
ATOM 2923 N N . PRO A 1 364 ? -8.25 0.82 -27.484 1 90.94 364 PRO A N 1
ATOM 2924 C CA . PRO A 1 364 ? -6.969 0.729 -28.188 1 90.94 364 PRO A CA 1
ATOM 2925 C C . PRO A 1 364 ? -7.137 0.66 -29.703 1 90.94 364 PRO A C 1
ATOM 2927 O O . PRO A 1 364 ? -8.141 0.139 -30.203 1 90.94 364 PRO A O 1
ATOM 2930 N N . THR A 1 365 ? -6.266 1.186 -30.422 1 92.44 365 THR A N 1
ATOM 2931 C CA . THR A 1 365 ? -6.234 1.105 -31.875 1 92.44 365 THR A CA 1
ATOM 2932 C C . THR A 1 365 ? -5.621 -0.215 -32.312 1 92.44 365 THR A C 1
ATOM 2934 O O . THR A 1 365 ? -4.961 -0.901 -31.547 1 92.44 365 THR A O 1
ATOM 2937 N N . ILE A 1 366 ? -5.887 -0.569 -33.562 1 92.06 366 ILE A N 1
ATOM 2938 C CA . ILE A 1 366 ? -5.336 -1.804 -34.094 1 92.06 366 ILE A CA 1
ATOM 2939 C C . ILE A 1 366 ? -3.811 -1.734 -34.094 1 92.06 366 ILE A C 1
ATOM 2941 O O . ILE A 1 366 ? -3.137 -2.746 -33.875 1 92.06 366 ILE A O 1
ATOM 2945 N N . SER A 1 367 ? -3.352 -0.549 -34.281 1 92.62 367 SER A N 1
ATOM 2946 C CA . SER A 1 367 ? -1.904 -0.364 -34.281 1 92.62 367 SER A CA 1
ATOM 2947 C C . SER A 1 367 ? -1.301 -0.644 -32.938 1 92.62 367 SER A C 1
ATOM 2949 O O . SER A 1 367 ? -0.224 -1.236 -32.812 1 92.62 367 SER A O 1
ATOM 2951 N N . GLN A 1 368 ? -1.907 -0.206 -31.922 1 91.69 368 GLN A N 1
ATOM 2952 C CA . GLN A 1 368 ? -1.435 -0.441 -30.562 1 91.69 368 GLN A CA 1
ATOM 2953 C C . GLN A 1 368 ? -1.469 -1.927 -30.203 1 91.69 368 GLN A C 1
ATOM 2955 O O . GLN A 1 368 ? -0.552 -2.439 -29.562 1 91.69 368 GLN A O 1
ATOM 2960 N N . ILE A 1 369 ? -2.516 -2.615 -30.625 1 92.19 369 ILE A N 1
ATOM 2961 C CA . ILE A 1 369 ? -2.666 -4.043 -30.359 1 92.19 369 ILE A CA 1
ATOM 2962 C C . ILE A 1 369 ? -1.599 -4.824 -31.109 1 92.19 369 ILE A C 1
ATOM 2964 O O . ILE A 1 369 ? -0.972 -5.73 -30.562 1 92.19 369 ILE A O 1
ATOM 2968 N N . ASP A 1 370 ? -1.399 -4.41 -32.312 1 92.44 370 ASP A N 1
ATOM 2969 C CA . ASP A 1 370 ? -0.392 -5.082 -33.125 1 92.44 370 ASP A CA 1
ATOM 2970 C C . ASP A 1 370 ? 1.008 -4.871 -32.562 1 92.44 370 ASP A C 1
ATOM 2972 O O . ASP A 1 370 ? 1.836 -5.785 -32.562 1 92.44 370 ASP A O 1
ATOM 2976 N N . ALA A 1 371 ? 1.271 -3.689 -32.156 1 93.38 371 ALA A N 1
ATOM 2977 C CA . ALA A 1 371 ? 2.574 -3.391 -31.562 1 93.38 371 ALA A CA 1
ATOM 2978 C C . ALA A 1 371 ? 2.811 -4.215 -30.297 1 93.38 371 ALA A C 1
ATOM 2980 O O . ALA A 1 371 ? 3.912 -4.727 -30.078 1 93.38 371 ALA A O 1
ATOM 2981 N N . LEU A 1 372 ? 1.837 -4.293 -29.5 1 91.56 372 LEU A N 1
ATOM 2982 C CA . LEU A 1 372 ? 1.934 -5.07 -28.266 1 91.56 372 LEU A CA 1
ATOM 2983 C C . LEU A 1 372 ? 2.104 -6.555 -28.578 1 91.56 372 LEU A C 1
ATOM 2985 O O . LEU A 1 372 ? 2.889 -7.242 -27.922 1 91.56 372 LEU A O 1
ATOM 2989 N N . GLU A 1 373 ? 1.349 -7.074 -29.516 1 90.81 373 GLU A N 1
ATOM 2990 C CA . GLU A 1 373 ? 1.481 -8.477 -29.922 1 90.81 373 GLU A CA 1
ATOM 2991 C C . GLU A 1 373 ? 2.889 -8.766 -30.438 1 90.81 373 GLU A C 1
ATOM 2993 O O . GLU A 1 373 ? 3.459 -9.82 -30.125 1 90.81 373 GLU A O 1
ATOM 2998 N N . ALA A 1 374 ? 3.346 -7.852 -31.188 1 91.19 374 ALA A N 1
ATOM 2999 C CA . ALA A 1 374 ? 4.691 -8.023 -31.734 1 91.19 374 ALA A CA 1
ATOM 3000 C C . ALA A 1 374 ? 5.727 -8.102 -30.609 1 91.19 374 ALA A C 1
ATOM 3002 O O . ALA A 1 374 ? 6.664 -8.898 -30.672 1 91.19 374 ALA A O 1
ATOM 3003 N N . GLU A 1 375 ? 5.602 -7.266 -29.641 1 90.31 375 GLU A N 1
ATOM 3004 C CA . GLU A 1 375 ? 6.512 -7.285 -28.5 1 90.31 375 GLU A CA 1
ATOM 3005 C C . GLU A 1 375 ? 6.406 -8.602 -27.734 1 90.31 375 GLU A C 1
ATOM 3007 O O . GLU A 1 375 ? 7.414 -9.133 -27.266 1 90.31 375 GLU A O 1
ATOM 3012 N N . LEU A 1 376 ? 5.223 -9.117 -27.625 1 88.25 376 LEU A N 1
ATOM 3013 C CA . LEU A 1 376 ? 4.988 -10.375 -26.922 1 88.25 376 LEU A CA 1
ATOM 3014 C C . LEU A 1 376 ? 5.629 -11.539 -27.672 1 88.25 376 LEU A C 1
ATOM 3016 O O . LEU A 1 376 ? 6.211 -12.438 -27.062 1 88.25 376 LEU A O 1
ATOM 3020 N N . MET A 1 377 ? 5.523 -11.5 -28.953 1 86.25 377 MET A N 1
ATOM 3021 C CA . MET A 1 377 ? 6.043 -12.594 -29.781 1 86.25 377 MET A CA 1
ATOM 3022 C C . MET A 1 377 ? 7.566 -12.586 -29.797 1 86.25 377 MET A C 1
ATOM 3024 O O . MET A 1 377 ? 8.195 -13.617 -30.031 1 86.25 377 MET A O 1
ATOM 3028 N N . ARG A 1 378 ? 8.094 -11.445 -29.484 1 83.62 378 ARG A N 1
ATOM 3029 C CA . ARG A 1 378 ? 9.547 -11.336 -29.453 1 83.62 378 ARG A CA 1
ATOM 3030 C C . ARG A 1 378 ? 10.109 -11.953 -28.172 1 83.62 378 ARG A C 1
ATOM 3032 O O . ARG A 1 378 ? 11.289 -12.32 -28.125 1 83.62 378 ARG A O 1
ATOM 3039 N N . LEU A 1 379 ? 9.266 -12.016 -27.156 1 79.88 379 LEU A N 1
ATOM 3040 C CA . LEU A 1 379 ? 9.719 -12.594 -25.891 1 79.88 379 LEU A CA 1
ATOM 3041 C C . LEU A 1 379 ? 9.906 -14.102 -26.016 1 79.88 379 LEU A C 1
ATOM 3043 O O . LEU A 1 379 ? 10.773 -14.688 -25.359 1 79.88 379 LEU A O 1
ATOM 3047 N N . ASN A 1 380 ? 10.594 -14.672 -27 1 61.44 380 ASN A N 1
ATOM 3048 C CA . ASN A 1 380 ? 10.812 -16.094 -27.25 1 61.44 380 ASN A CA 1
ATOM 3049 C C . ASN A 1 380 ? 11.391 -16.797 -26.016 1 61.44 380 ASN A C 1
ATOM 3051 O O . ASN A 1 380 ? 12.562 -16.609 -25.688 1 61.44 380 ASN A O 1
ATOM 3055 N N . MET A 1 381 ? 10.5 -17.156 -25.047 1 60.62 381 MET A N 1
ATOM 3056 C CA . MET A 1 381 ? 11.086 -17.922 -23.969 1 60.62 381 MET A CA 1
ATOM 3057 C C . MET A 1 381 ? 11.164 -19.406 -24.344 1 60.62 381 MET A C 1
ATOM 3059 O O . MET A 1 381 ? 10.148 -20.047 -24.609 1 60.62 381 MET A O 1
ATOM 3063 N N . PRO A 1 382 ? 12.305 -19.875 -24.812 1 53.97 382 PRO A N 1
ATOM 3064 C CA . PRO A 1 382 ? 12.406 -21.25 -25.328 1 53.97 382 PRO A CA 1
ATOM 3065 C C . PRO A 1 382 ? 11.781 -22.281 -24.375 1 53.97 382 PRO A C 1
ATOM 3067 O O . PRO A 1 382 ? 11.117 -23.219 -24.844 1 53.97 382 PRO A O 1
ATOM 3070 N N . ASP A 1 383 ? 12.102 -22.391 -22.875 1 51.5 383 ASP A N 1
ATOM 3071 C CA . ASP A 1 383 ? 11.938 -23.609 -22.094 1 51.5 383 ASP A CA 1
ATOM 3072 C C . ASP A 1 383 ? 10.773 -23.484 -21.125 1 51.5 383 ASP A C 1
ATOM 3074 O O . ASP A 1 383 ? 10.258 -24.484 -20.625 1 51.5 383 ASP A O 1
ATOM 3078 N N . HIS A 1 384 ? 10.461 -22.469 -20.578 1 55.56 384 HIS A N 1
ATOM 3079 C CA . HIS A 1 384 ? 9.469 -22.438 -19.516 1 55.56 384 HIS A CA 1
ATOM 3080 C C . HIS A 1 384 ? 8.383 -21.406 -19.797 1 55.56 384 HIS A C 1
ATOM 3082 O O . HIS A 1 384 ? 8.406 -20.312 -19.234 1 55.56 384 HIS A O 1
ATOM 3088 N N . PRO A 1 385 ? 7.316 -22 -20.688 1 60.25 385 PRO A N 1
ATOM 3089 C CA . PRO A 1 385 ? 6.484 -21 -21.359 1 60.25 385 PRO A CA 1
ATOM 3090 C C . PRO A 1 385 ? 5.242 -20.625 -20.547 1 60.25 385 PRO A C 1
ATOM 3092 O O . PRO A 1 385 ? 4.418 -19.828 -21 1 60.25 385 PRO A O 1
ATOM 3095 N N . ASP A 1 386 ? 5.219 -21.031 -19.094 1 67.75 386 ASP A N 1
ATOM 3096 C CA . ASP A 1 386 ? 3.904 -20.984 -18.453 1 67.75 386 ASP A CA 1
ATOM 3097 C C . ASP A 1 386 ? 3.451 -19.531 -18.25 1 67.75 386 ASP A C 1
ATOM 3099 O O . ASP A 1 386 ? 2.377 -19.141 -18.703 1 67.75 386 ASP A O 1
ATOM 3103 N N . PRO A 1 387 ? 4.262 -18.688 -17.719 1 68.56 387 PRO A N 1
ATOM 3104 C CA . PRO A 1 387 ? 3.768 -17.328 -17.516 1 68.56 387 PRO A CA 1
ATOM 3105 C C . PRO A 1 387 ? 3.504 -16.594 -18.828 1 68.56 387 PRO A C 1
ATOM 3107 O O . PRO A 1 387 ? 2.576 -15.781 -18.906 1 68.56 387 PRO A O 1
ATOM 3110 N N . MET A 1 388 ? 4.184 -17.078 -19.766 1 71.88 388 MET A N 1
ATOM 3111 C CA . MET A 1 388 ? 4.004 -16.453 -21.078 1 71.88 388 MET A CA 1
ATOM 3112 C C . MET A 1 388 ? 2.656 -16.828 -21.688 1 71.88 388 MET A C 1
ATOM 3114 O O . MET A 1 388 ? 1.968 -15.984 -22.25 1 71.88 388 MET A O 1
ATOM 3118 N N . LEU A 1 389 ? 2.338 -18.047 -21.453 1 73.38 389 LEU A N 1
ATOM 3119 C CA . LEU A 1 389 ? 1.081 -18.516 -22.031 1 73.38 389 LEU A CA 1
ATOM 3120 C C . LEU A 1 389 ? -0.11 -17.891 -21.312 1 73.38 389 LEU A C 1
ATOM 3122 O O . LEU A 1 389 ? -1.103 -17.531 -21.953 1 73.38 389 LEU A O 1
ATOM 3126 N N . ALA A 1 390 ? 0.042 -17.734 -20.078 1 72.06 390 ALA A N 1
ATOM 3127 C CA . ALA A 1 390 ? -1.002 -17.047 -19.328 1 72.06 390 ALA A CA 1
ATOM 3128 C C . ALA A 1 390 ? -1.111 -15.586 -19.766 1 72.06 390 ALA A C 1
ATOM 3130 O O . ALA A 1 390 ? -2.215 -15.047 -19.891 1 72.06 390 ALA A O 1
ATOM 3131 N N . LEU A 1 391 ? -0.018 -15.016 -20.016 1 79.38 391 LEU A N 1
ATOM 3132 C CA . LEU A 1 391 ? 0.021 -13.641 -20.5 1 79.38 391 LEU A CA 1
ATOM 3133 C C . LEU A 1 391 ? -0.638 -13.531 -21.875 1 79.38 391 LEU A C 1
ATOM 3135 O O . LEU A 1 391 ? -1.401 -12.602 -22.125 1 79.38 391 LEU A O 1
ATOM 3139 N N . LEU A 1 392 ? -0.386 -14.508 -22.672 1 76.06 392 LEU A N 1
ATOM 3140 C CA . LEU A 1 392 ? -0.951 -14.484 -24.016 1 76.06 392 LEU A CA 1
ATOM 3141 C C . LEU A 1 392 ? -2.471 -14.602 -23.969 1 76.06 392 LEU A C 1
ATOM 3143 O O . LEU A 1 392 ? -3.174 -13.859 -24.656 1 76.06 392 LEU A O 1
ATOM 3147 N N . VAL A 1 393 ? -2.928 -15.391 -23.156 1 77.38 393 VAL A N 1
ATOM 3148 C CA . VAL A 1 393 ? -4.375 -15.523 -23.031 1 77.38 393 VAL A CA 1
ATOM 3149 C C . VAL A 1 393 ? -4.965 -14.227 -22.484 1 77.38 393 VAL A C 1
ATOM 3151 O O . VAL A 1 393 ? -5.996 -13.75 -22.969 1 77.38 393 VAL A O 1
ATOM 3154 N N . THR A 1 394 ? -4.34 -13.719 -21.562 1 79.06 394 THR A N 1
ATOM 3155 C CA . THR A 1 394 ? -4.781 -12.461 -20.969 1 79.06 394 THR A CA 1
ATOM 3156 C C . THR A 1 394 ? -4.809 -11.352 -22.016 1 79.06 394 THR A C 1
ATOM 3158 O O . THR A 1 394 ? -5.688 -10.492 -22 1 79.06 394 THR A O 1
ATOM 3161 N N . PHE A 1 395 ? -3.906 -11.406 -22.828 1 84.25 395 PHE A N 1
ATOM 3162 C CA . PHE A 1 395 ? -3.809 -10.398 -23.875 1 84.25 395 PHE A CA 1
ATOM 3163 C C . PHE A 1 395 ? -4.898 -10.602 -24.922 1 84.25 395 PHE A C 1
ATOM 3165 O O . PHE A 1 395 ? -5.562 -9.641 -25.328 1 84.25 395 PHE A O 1
ATOM 3172 N N . TYR A 1 396 ? -5.207 -11.781 -25.328 1 87.06 396 TYR A N 1
ATOM 3173 C CA . TYR A 1 396 ? -6.098 -12.039 -26.453 1 87.06 396 TYR A CA 1
ATOM 3174 C C . TYR A 1 396 ? -7.555 -12.047 -26.016 1 87.06 396 TYR A C 1
ATOM 3176 O O . TYR A 1 396 ? -8.461 -11.773 -26.797 1 87.06 396 TYR A O 1
ATOM 3184 N N . ARG A 1 397 ? -7.816 -12.219 -24.859 1 82.88 397 ARG A N 1
ATOM 3185 C CA . ARG A 1 397 ? -9.18 -12.398 -24.375 1 82.88 397 ARG A CA 1
ATOM 3186 C C . ARG A 1 397 ? -10 -11.125 -24.562 1 82.88 397 ARG A C 1
ATOM 3188 O O . ARG A 1 397 ? -11.094 -11.172 -25.156 1 82.88 397 ARG A O 1
ATOM 3195 N N . PRO A 1 398 ? -9.492 -10.047 -24.078 1 80.56 398 PRO A N 1
ATOM 3196 C CA . PRO A 1 398 ? -10.289 -8.844 -24.297 1 80.56 398 PRO A CA 1
ATOM 3197 C C . PRO A 1 398 ? -10.484 -8.523 -25.766 1 80.56 398 PRO A C 1
ATOM 3199 O O . PRO A 1 398 ? -11.508 -7.949 -26.156 1 80.56 398 PRO A O 1
ATOM 3202 N N . CYS A 1 399 ? -9.562 -8.906 -26.562 1 82.5 399 CYS A N 1
ATOM 3203 C CA . CYS A 1 399 ? -9.617 -8.648 -28 1 82.5 399 CYS A CA 1
ATOM 3204 C C . CYS A 1 399 ? -10.672 -9.531 -28.672 1 82.5 399 CYS A C 1
ATOM 3206 O O . CYS A 1 399 ? -11.156 -9.203 -29.766 1 82.5 399 CYS A O 1
ATOM 3208 N N . SER A 1 400 ? -11.062 -10.539 -27.984 1 79.81 400 SER A N 1
ATOM 3209 C CA . SER A 1 400 ? -12.078 -11.438 -28.516 1 79.81 400 SER A CA 1
ATOM 3210 C C . SER A 1 400 ? -13.477 -10.867 -28.312 1 79.81 400 SER A C 1
ATOM 3212 O O . SER A 1 400 ? -14.414 -11.25 -29.031 1 79.81 400 SER A O 1
ATOM 3214 N N . VAL A 1 401 ? -13.625 -9.961 -27.375 1 76.81 401 VAL A N 1
ATOM 3215 C CA . VAL A 1 401 ? -14.938 -9.438 -27.031 1 76.81 401 VAL A CA 1
ATOM 3216 C C . VAL A 1 401 ? -15.086 -8.016 -27.562 1 76.81 401 VAL A C 1
ATOM 3218 O O . VAL A 1 401 ? -16.156 -7.633 -28.047 1 76.81 401 VAL A O 1
ATOM 3221 N N . GLU A 1 402 ? -14 -7.27 -27.469 1 82.69 402 GLU A N 1
ATOM 3222 C CA . GLU A 1 402 ? -14.047 -5.867 -27.875 1 82.69 402 GLU A CA 1
ATOM 3223 C C . GLU A 1 402 ? -13.07 -5.586 -29 1 82.69 402 GLU A C 1
ATOM 3225 O O . GLU A 1 402 ? -11.875 -5.887 -28.891 1 82.69 402 GLU A O 1
ATOM 3230 N N . ALA A 1 403 ? -13.625 -4.992 -30.078 1 86.69 403 ALA A N 1
ATOM 3231 C CA . ALA A 1 403 ? -12.797 -4.645 -31.234 1 86.69 403 ALA A CA 1
ATOM 3232 C C . ALA A 1 403 ? -12.141 -3.279 -31.047 1 86.69 403 ALA A C 1
ATOM 3234 O O . ALA A 1 403 ? -12.664 -2.428 -30.328 1 86.69 403 ALA A O 1
ATOM 3235 N N . PRO A 1 404 ? -11.008 -3.105 -31.656 1 89.06 404 PRO A N 1
ATOM 3236 C CA . PRO A 1 404 ? -10.344 -1.801 -31.594 1 89.06 404 PRO A CA 1
ATOM 3237 C C . PRO A 1 404 ? -11.203 -0.671 -32.156 1 89.06 404 PRO A C 1
ATOM 3239 O O . PRO A 1 404 ? -12.125 -0.923 -32.938 1 89.06 404 PRO A O 1
ATOM 3242 N N . SER A 1 405 ? -10.859 0.476 -31.781 1 86.62 405 SER A N 1
ATOM 3243 C CA . SER A 1 405 ? -11.672 1.646 -32.094 1 86.62 405 SER A CA 1
ATOM 3244 C C . SER A 1 405 ? -11.633 1.949 -33.594 1 86.62 405 SER A C 1
ATOM 3246 O O . SER A 1 405 ? -12.617 2.434 -34.156 1 86.62 405 SER A O 1
ATOM 3248 N N . ASP A 1 406 ? -10.562 1.652 -34.25 1 90.88 406 ASP A N 1
ATOM 3249 C CA . ASP A 1 406 ? -10.383 2.072 -35.625 1 90.88 406 ASP A CA 1
ATOM 3250 C C . ASP A 1 406 ? -10.617 0.912 -36.594 1 90.88 406 ASP A C 1
ATOM 3252 O O . ASP A 1 406 ? -10.344 1.021 -37.781 1 90.88 406 ASP A O 1
ATOM 3256 N N . LEU A 1 407 ? -11.117 -0.161 -36.156 1 91.12 407 LEU A N 1
ATOM 3257 C CA . LEU A 1 407 ? -11.406 -1.297 -37 1 91.12 407 LEU A CA 1
ATOM 3258 C C . LEU A 1 407 ? -12.797 -1.175 -37.625 1 91.12 407 LEU A C 1
ATOM 3260 O O . LEU A 1 407 ? -13.781 -1 -36.906 1 91.12 407 LEU A O 1
ATOM 3264 N N . PRO A 1 408 ? -12.812 -1.237 -38.875 1 91.94 408 PRO A N 1
ATOM 3265 C CA . PRO A 1 408 ? -14.125 -1.157 -39.531 1 91.94 408 PRO A CA 1
ATOM 3266 C C . PRO A 1 408 ? -15.078 -2.256 -39.062 1 91.94 408 PRO A C 1
ATOM 3268 O O . PRO A 1 408 ? -14.648 -3.389 -38.812 1 91.94 408 PRO A O 1
ATOM 3271 N N . THR A 1 409 ? -16.359 -1.991 -39.031 1 90.25 409 THR A N 1
ATOM 3272 C CA . THR A 1 409 ? -17.391 -2.861 -38.469 1 90.25 409 THR A CA 1
ATOM 3273 C C . THR A 1 409 ? -17.438 -4.184 -39.219 1 90.25 409 THR A C 1
ATOM 3275 O O . THR A 1 409 ? -17.672 -5.238 -38.625 1 90.25 409 THR A O 1
ATOM 3278 N N . TYR A 1 410 ? -17.203 -4.105 -40.5 1 90.88 410 TYR A N 1
ATOM 3279 C CA . TYR A 1 410 ? -17.328 -5.309 -41.312 1 90.88 410 TYR A CA 1
ATOM 3280 C C . TYR A 1 410 ? -16.172 -6.27 -41.062 1 90.88 410 TYR A C 1
ATOM 3282 O O . TYR A 1 410 ? -16.281 -7.465 -41.344 1 90.88 410 TYR A O 1
ATOM 3290 N N . ARG A 1 411 ? -15.109 -5.848 -40.469 1 92.25 411 ARG A N 1
ATOM 3291 C CA . ARG A 1 411 ? -13.938 -6.684 -40.219 1 92.25 411 ARG A CA 1
ATOM 3292 C C . ARG A 1 411 ? -13.875 -7.109 -38.75 1 92.25 411 ARG A C 1
ATOM 3294 O O . ARG A 1 411 ? -13.031 -7.926 -38.375 1 92.25 411 ARG A O 1
ATOM 3301 N N . GLN A 1 412 ? -14.742 -6.617 -37.969 1 90.62 412 GLN A N 1
ATOM 3302 C CA . GLN A 1 412 ? -14.672 -6.816 -36.531 1 90.62 412 GLN A CA 1
ATOM 3303 C C . GLN A 1 412 ? -14.906 -8.281 -36.156 1 90.62 412 GLN A C 1
ATOM 3305 O O . GLN A 1 412 ? -14.18 -8.844 -35.344 1 90.62 412 GLN A O 1
ATOM 3310 N N . ARG A 1 413 ? -15.852 -8.852 -36.781 1 89.69 413 ARG A N 1
ATOM 3311 C CA . ARG A 1 413 ? -16.188 -10.234 -36.469 1 89.69 413 ARG A CA 1
ATOM 3312 C C . ARG A 1 413 ? -15.055 -11.18 -36.812 1 89.69 413 ARG A C 1
ATOM 3314 O O . ARG A 1 413 ? -14.695 -12.055 -36.031 1 89.69 413 ARG A O 1
ATOM 3321 N N . GLU A 1 414 ? -14.547 -11.047 -37.906 1 91.25 414 GLU A N 1
ATOM 3322 C CA . GLU A 1 414 ? -13.43 -11.875 -38.375 1 91.25 414 GLU A CA 1
ATOM 3323 C C . GLU A 1 414 ? -12.211 -11.688 -37.469 1 91.25 414 GLU A C 1
ATOM 3325 O O . GLU A 1 414 ? -11.523 -12.656 -37.125 1 91.25 414 GLU A O 1
ATOM 3330 N N . TRP A 1 415 ? -11.93 -10.492 -37.219 1 91.88 415 TRP A N 1
ATOM 3331 C CA . TRP A 1 415 ? -10.797 -10.172 -36.344 1 91.88 415 TRP A CA 1
ATOM 3332 C C . TRP A 1 415 ? -10.977 -10.797 -34.969 1 91.88 415 TRP A C 1
ATOM 3334 O O . TRP A 1 415 ? -10.031 -11.352 -34.406 1 91.88 415 TRP A O 1
ATOM 3344 N N . GLN A 1 416 ? -12.102 -10.703 -34.406 1 90.25 416 GLN A N 1
ATOM 3345 C CA . GLN A 1 416 ? -12.398 -11.258 -33.094 1 90.25 416 GLN A CA 1
ATOM 3346 C C . GLN A 1 416 ? -12.273 -12.781 -33.125 1 90.25 416 GLN A C 1
ATOM 3348 O O . GLN A 1 416 ? -11.797 -13.375 -32.156 1 90.25 416 GLN A O 1
ATOM 3353 N N . GLN A 1 417 ? -12.68 -13.375 -34.156 1 88.12 417 GLN A N 1
ATOM 3354 C CA . GLN A 1 417 ? -12.547 -14.82 -34.312 1 88.12 417 GLN A CA 1
ATOM 3355 C C . GLN A 1 417 ? -11.078 -15.234 -34.375 1 88.12 417 GLN A C 1
ATOM 3357 O O . GLN A 1 417 ? -10.695 -16.266 -33.812 1 88.12 417 GLN A O 1
ATOM 3362 N N . GLU A 1 418 ? -10.367 -14.414 -35 1 91.62 418 GLU A N 1
ATOM 3363 C CA . GLU A 1 418 ? -8.93 -14.672 -35.062 1 91.62 418 GLU A CA 1
ATOM 3364 C C . GLU A 1 418 ? -8.305 -14.586 -33.688 1 91.62 418 GLU A C 1
ATOM 3366 O O . GLU A 1 418 ? -7.465 -15.422 -33.312 1 91.62 418 GLU A O 1
ATOM 3371 N N . MET A 1 419 ? -8.656 -13.57 -33.031 1 91 419 MET A N 1
ATOM 3372 C CA . MET A 1 419 ? -8.133 -13.391 -31.672 1 91 419 MET A CA 1
ATOM 3373 C C . MET A 1 419 ? -8.578 -14.531 -30.766 1 91 419 MET A C 1
ATOM 3375 O O . MET A 1 419 ? -7.82 -14.984 -29.906 1 91 419 MET A O 1
ATOM 3379 N N . GLN A 1 420 ? -9.766 -14.969 -30.922 1 88.62 420 GLN A N 1
ATOM 3380 C CA . GLN A 1 420 ? -10.273 -16.109 -30.156 1 88.62 420 GLN A CA 1
ATOM 3381 C C . GLN A 1 420 ? -9.469 -17.359 -30.453 1 88.62 420 GLN A C 1
ATOM 3383 O O . GLN A 1 420 ? -9.203 -18.172 -29.547 1 88.62 420 GLN A O 1
ATOM 3388 N N . GLY A 1 421 ? -9.18 -17.531 -31.656 1 88.62 421 GLY A N 1
ATOM 3389 C CA . GLY A 1 421 ? -8.359 -18.656 -32.062 1 88.62 421 GLY A CA 1
ATOM 3390 C C . GLY A 1 421 ? -6.98 -18.641 -31.422 1 88.62 421 GLY A C 1
ATOM 3391 O O . GLY A 1 421 ? -6.461 -19.688 -31.016 1 88.62 421 GLY A O 1
ATOM 3392 N N . LYS A 1 422 ? -6.438 -17.5 -31.375 1 90.12 422 LYS A N 1
ATOM 3393 C CA . LYS A 1 422 ? -5.125 -17.359 -30.766 1 90.12 422 LYS A CA 1
ATOM 3394 C C . LYS A 1 422 ? -5.191 -17.609 -29.266 1 90.12 422 LYS A C 1
ATOM 3396 O O . LYS A 1 422 ? -4.281 -18.219 -28.688 1 90.12 422 LYS A O 1
ATOM 3401 N N . ALA A 1 423 ? -6.219 -17.125 -28.672 1 89.56 423 ALA A N 1
ATOM 3402 C CA . ALA A 1 423 ? -6.43 -17.391 -27.25 1 89.56 423 ALA A CA 1
ATOM 3403 C C . ALA A 1 423 ? -6.574 -18.891 -26.984 1 89.56 423 ALA A C 1
ATOM 3405 O O . ALA A 1 423 ? -6.023 -19.406 -26 1 89.56 423 ALA A O 1
ATOM 3406 N N . MET A 1 424 ? -7.285 -19.578 -27.828 1 88.75 424 MET A N 1
ATOM 3407 C CA . MET A 1 424 ? -7.496 -21.016 -27.688 1 88.75 424 MET A CA 1
ATOM 3408 C C . MET A 1 424 ? -6.184 -21.781 -27.875 1 88.75 424 MET A C 1
ATOM 3410 O O . MET A 1 424 ? -5.934 -22.766 -27.172 1 88.75 424 MET A O 1
ATOM 3414 N N . SER A 1 425 ? -5.48 -21.328 -28.75 1 89.06 425 SER A N 1
ATOM 3415 C CA . SER A 1 425 ? -4.184 -21.953 -28.969 1 89.06 425 SER A CA 1
ATOM 3416 C C . SER A 1 425 ? -3.281 -21.812 -27.75 1 89.06 425 SER A C 1
ATOM 3418 O O . SER A 1 425 ? -2.609 -22.766 -27.359 1 89.06 425 SER A O 1
ATOM 3420 N N . ALA A 1 426 ? -3.23 -20.609 -27.234 1 88.19 426 ALA A N 1
ATOM 3421 C CA . ALA A 1 426 ? -2.439 -20.375 -26.031 1 88.19 426 ALA A CA 1
ATOM 3422 C C . ALA A 1 426 ? -2.945 -21.219 -24.875 1 88.19 426 ALA A C 1
ATOM 3424 O O . ALA A 1 426 ? -2.15 -21.75 -24.094 1 88.19 426 ALA A O 1
ATOM 3425 N N . ALA A 1 427 ? -4.238 -21.312 -24.703 1 89.25 427 ALA A N 1
ATOM 3426 C CA . ALA A 1 427 ? -4.832 -22.125 -23.641 1 89.25 427 ALA A CA 1
ATOM 3427 C C . ALA A 1 427 ? -4.461 -23.594 -23.797 1 89.25 427 ALA A C 1
ATOM 3429 O O . ALA A 1 427 ? -4.141 -24.266 -22.812 1 89.25 427 ALA A O 1
ATOM 3430 N N . SER A 1 428 ? -4.512 -24.047 -25 1 88.19 428 SER A N 1
ATOM 3431 C CA . SER A 1 428 ? -4.176 -25.438 -25.281 1 88.19 428 SER A CA 1
ATOM 3432 C C . SER A 1 428 ? -2.717 -25.719 -24.953 1 88.19 428 SER A C 1
ATOM 3434 O O . SER A 1 428 ? -2.396 -26.781 -24.406 1 88.19 428 SER A O 1
ATOM 3436 N N . LYS A 1 429 ? -1.895 -24.812 -25.312 1 86 429 LYS A N 1
ATOM 3437 C CA . LYS A 1 429 ? -0.477 -24.969 -25 1 86 429 LYS A CA 1
ATOM 3438 C C . LYS A 1 429 ? -0.24 -25 -23.5 1 86 429 LYS A C 1
ATOM 3440 O O . LYS A 1 429 ? 0.618 -25.734 -23.016 1 86 429 LYS A O 1
ATOM 3445 N N . THR A 1 430 ? -0.901 -24.156 -22.797 1 85.5 430 THR A N 1
ATOM 3446 C CA . THR A 1 430 ? -0.807 -24.141 -21.344 1 85.5 430 THR A CA 1
ATOM 3447 C C . THR A 1 430 ? -1.182 -25.5 -20.766 1 85.5 430 THR A C 1
ATOM 3449 O O . THR A 1 430 ? -0.471 -26.031 -19.906 1 85.5 430 THR A O 1
ATOM 3452 N N . CYS A 1 431 ? -2.246 -26.016 -21.219 1 82.81 431 CYS A N 1
ATOM 3453 C CA . CYS A 1 431 ? -2.727 -27.297 -20.703 1 82.81 431 CYS A CA 1
ATOM 3454 C C . CYS A 1 431 ? -1.75 -28.422 -21.047 1 82.81 431 CYS A C 1
ATOM 3456 O O . CYS A 1 431 ? -1.574 -29.359 -20.25 1 82.81 431 CYS A O 1
ATOM 3458 N N . ASN A 1 432 ? -1.132 -28.312 -22.188 1 83.56 432 ASN A N 1
ATOM 3459 C CA . ASN A 1 432 ? -0.144 -29.312 -22.562 1 83.56 432 ASN A CA 1
ATOM 3460 C C . ASN A 1 432 ? 1.064 -29.297 -21.641 1 83.56 432 ASN A C 1
ATOM 3462 O O . ASN A 1 432 ? 1.601 -30.359 -21.281 1 83.56 432 ASN A O 1
ATOM 3466 N N . ILE A 1 433 ? 1.445 -28.172 -21.297 1 81.5 433 ILE A N 1
ATOM 3467 C CA . ILE A 1 433 ? 2.59 -28.031 -20.406 1 81.5 433 ILE A CA 1
ATOM 3468 C C . ILE A 1 433 ? 2.25 -28.594 -19.031 1 81.5 433 ILE A C 1
ATOM 3470 O O . ILE A 1 433 ? 3.043 -29.344 -18.453 1 81.5 433 ILE A O 1
ATOM 3474 N N . VAL A 1 434 ? 1.18 -28.281 -18.547 1 79.31 434 VAL A N 1
ATOM 3475 C CA . VAL A 1 434 ? 0.795 -28.719 -17.219 1 79.31 434 VAL A CA 1
ATOM 3476 C C . VAL A 1 434 ? 0.563 -30.234 -17.219 1 79.31 434 VAL A C 1
ATOM 3478 O O . VAL A 1 434 ? 0.851 -30.922 -16.234 1 79.31 434 VAL A O 1
ATOM 3481 N N . TYR A 1 435 ? 0.049 -30.688 -18.297 1 79.88 435 TYR A N 1
ATOM 3482 C CA . TYR A 1 435 ? -0.117 -32.125 -18.453 1 79.88 435 TYR A CA 1
ATOM 3483 C C . TYR A 1 435 ? 1.23 -32.844 -18.422 1 79.88 435 TYR A C 1
ATOM 3485 O O . TYR A 1 435 ? 1.366 -33.906 -17.797 1 79.88 435 TYR A O 1
ATOM 3493 N N . ALA A 1 436 ? 2.094 -32.25 -19.062 1 80.44 436 ALA A N 1
ATOM 3494 C CA . ALA A 1 436 ? 3.443 -32.812 -19.062 1 80.44 436 ALA A CA 1
ATOM 3495 C C . ALA A 1 436 ? 4.027 -32.812 -17.641 1 80.44 436 ALA A C 1
ATOM 3497 O O . ALA A 1 436 ? 4.742 -33.75 -17.266 1 80.44 436 ALA A O 1
ATOM 3498 N N . LEU A 1 437 ? 3.77 -31.812 -16.906 1 79.5 437 LEU A N 1
ATOM 3499 C CA . LEU A 1 437 ? 4.227 -31.766 -15.516 1 79.5 437 LEU A CA 1
ATOM 3500 C C . LEU A 1 437 ? 3.572 -32.875 -14.688 1 79.5 437 LEU A C 1
ATOM 3502 O O . LEU A 1 437 ? 4.219 -33.469 -13.828 1 79.5 437 LEU A O 1
ATOM 3506 N N . ALA A 1 438 ? 2.373 -33.094 -14.945 1 80 438 ALA A N 1
ATOM 3507 C CA . ALA A 1 438 ? 1.629 -34.125 -14.234 1 80 438 ALA A CA 1
ATOM 3508 C C . ALA A 1 438 ? 2.168 -35.531 -14.555 1 80 438 ALA A C 1
ATOM 3510 O O . ALA A 1 438 ? 2.287 -36.375 -13.672 1 80 438 ALA A O 1
ATOM 3511 N N . GLN A 1 439 ? 2.477 -35.719 -15.797 1 83.38 439 GLN A N 1
ATOM 3512 C CA . GLN A 1 439 ? 2.975 -37 -16.234 1 83.38 439 GLN A CA 1
ATOM 3513 C C . GLN A 1 439 ? 4.336 -37.312 -15.617 1 83.38 439 GLN A C 1
ATOM 3515 O O . GLN A 1 439 ? 4.637 -38.469 -15.289 1 83.38 439 GLN A O 1
ATOM 3520 N N . GLY A 1 440 ? 5.117 -36.312 -15.453 1 82.19 440 GLY A N 1
ATOM 3521 C CA . GLY A 1 440 ? 6.445 -36.469 -14.875 1 82.19 440 GLY A CA 1
ATOM 3522 C C . GLY A 1 440 ? 6.449 -36.375 -13.367 1 82.19 440 GLY A C 1
ATOM 3523 O O . GLY A 1 440 ? 7.504 -36.5 -12.734 1 82.19 440 GLY A O 1
ATOM 3524 N N . ASN A 1 441 ? 5.285 -36.25 -12.75 1 80.06 441 ASN A N 1
ATOM 3525 C CA . ASN A 1 441 ? 5.148 -36.094 -11.297 1 80.06 441 ASN A CA 1
ATOM 3526 C C . ASN A 1 441 ? 5.973 -34.938 -10.773 1 80.06 441 ASN A C 1
ATOM 3528 O O . ASN A 1 441 ? 6.695 -35.062 -9.781 1 80.06 441 ASN A O 1
ATOM 3532 N N . PHE A 1 442 ? 5.918 -33.844 -11.547 1 78.88 442 PHE A N 1
ATOM 3533 C CA . PHE A 1 442 ? 6.711 -32.688 -11.195 1 78.88 442 PHE A CA 1
ATOM 3534 C C . PHE A 1 442 ? 5.867 -31.656 -10.445 1 78.88 442 PHE A C 1
ATOM 3536 O O . PHE A 1 442 ? 6.234 -30.484 -10.359 1 78.88 442 PHE A O 1
ATOM 3543 N N . PHE A 1 443 ? 4.758 -32.031 -9.852 1 77.5 443 PHE A N 1
ATOM 3544 C CA . PHE A 1 443 ? 3.877 -31.094 -9.172 1 77.5 443 PHE A CA 1
ATOM 3545 C C . PHE A 1 443 ? 4.516 -30.594 -7.883 1 77.5 443 PHE A C 1
ATOM 3547 O O . PHE A 1 443 ? 4.16 -29.531 -7.383 1 77.5 443 PHE A O 1
ATOM 3554 N N . SER A 1 444 ? 5.465 -31.391 -7.492 1 75.38 444 SER A N 1
ATOM 3555 C CA . SER A 1 444 ? 6.16 -30.953 -6.277 1 75.38 444 SER A CA 1
ATOM 3556 C C . SER A 1 444 ? 7 -29.719 -6.531 1 75.38 444 SER A C 1
ATOM 3558 O O . SER A 1 444 ? 7.367 -29 -5.59 1 75.38 444 SER A O 1
ATOM 3560 N N . TYR A 1 445 ? 7.137 -29.438 -7.863 1 76 445 TYR A N 1
ATOM 3561 C CA . TYR A 1 445 ? 7.961 -28.297 -8.211 1 76 445 TYR A CA 1
ATOM 3562 C C . TYR A 1 445 ? 7.094 -27.109 -8.641 1 76 445 TYR A C 1
ATOM 3564 O O . TYR A 1 445 ? 7.609 -26.031 -8.961 1 76 445 TYR A O 1
ATOM 3572 N N . ALA A 1 446 ? 5.793 -27.391 -8.57 1 77.94 446 ALA A N 1
ATOM 3573 C CA . ALA A 1 446 ? 4.895 -26.312 -8.961 1 77.94 446 ALA A CA 1
ATOM 3574 C C . ALA A 1 446 ? 4.891 -25.203 -7.914 1 77.94 446 ALA A C 1
ATOM 3576 O O . ALA A 1 446 ? 4.82 -25.469 -6.715 1 77.94 446 ALA A O 1
ATOM 3577 N N . GLY A 1 447 ? 5.035 -24.031 -8.391 1 76.5 447 GLY A N 1
ATOM 3578 C CA . GLY A 1 447 ? 5.07 -22.891 -7.496 1 76.5 447 GLY A CA 1
ATOM 3579 C C . GLY A 1 447 ? 3.689 -22.375 -7.129 1 76.5 447 GLY A C 1
ATOM 3580 O O . GLY A 1 447 ? 2.684 -22.859 -7.645 1 76.5 447 GLY A O 1
ATOM 3581 N N . PRO A 1 448 ? 3.689 -21.453 -6.254 1 76.94 448 PRO A N 1
ATOM 3582 C CA . PRO A 1 448 ? 2.418 -20.922 -5.754 1 76.94 448 PRO A CA 1
ATOM 3583 C C . PRO A 1 448 ? 1.61 -20.203 -6.836 1 76.94 448 PRO A C 1
ATOM 3585 O O . PRO A 1 448 ? 0.394 -20.047 -6.699 1 76.94 448 PRO A O 1
ATOM 3588 N N . MET A 1 449 ? 2.137 -19.891 -7.887 1 79.19 449 MET A N 1
ATOM 3589 C CA . MET A 1 449 ? 1.434 -19.141 -8.922 1 79.19 449 MET A CA 1
ATOM 3590 C C . MET A 1 449 ? 0.819 -20.078 -9.953 1 79.19 449 MET A C 1
ATOM 3592 O O . MET A 1 449 ? 0.006 -19.656 -10.781 1 79.19 449 MET A O 1
ATOM 3596 N N . THR A 1 450 ? 1.146 -21.297 -9.898 1 81.12 450 THR A N 1
ATOM 3597 C CA . THR A 1 450 ? 0.729 -22.25 -10.922 1 81.12 450 THR A CA 1
ATOM 3598 C C . THR A 1 450 ? -0.792 -22.312 -11.016 1 81.12 450 THR A C 1
ATOM 3600 O O . THR A 1 450 ? -1.353 -22.234 -12.109 1 81.12 450 THR A O 1
ATOM 3603 N N . PRO A 1 451 ? -1.476 -22.422 -9.867 1 82.88 451 PRO A N 1
ATOM 3604 C CA . PRO A 1 451 ? -2.936 -22.453 -9.992 1 82.88 451 PRO A CA 1
ATOM 3605 C C . PRO A 1 451 ? -3.504 -21.188 -10.633 1 82.88 451 PRO A C 1
ATOM 3607 O O . PRO A 1 451 ? -4.398 -21.281 -11.477 1 82.88 451 PRO A O 1
ATOM 3610 N N . THR A 1 452 ? -2.973 -20.109 -10.281 1 80.81 452 THR A N 1
ATOM 3611 C CA . THR A 1 452 ? -3.445 -18.828 -10.797 1 80.81 452 THR A CA 1
ATOM 3612 C C . THR A 1 452 ? -3.16 -18.719 -12.297 1 80.81 452 THR A C 1
ATOM 3614 O O . THR A 1 452 ? -3.951 -18.125 -13.039 1 80.81 452 THR A O 1
ATOM 3617 N N . LEU A 1 453 ? -2.1 -19.312 -12.711 1 82.38 453 LEU A N 1
ATOM 3618 C CA . LEU A 1 453 ? -1.691 -19.234 -14.109 1 82.38 453 LEU A CA 1
ATOM 3619 C C . LEU A 1 453 ? -2.551 -20.141 -14.984 1 82.38 453 LEU A C 1
ATOM 3621 O O . LEU A 1 453 ? -2.578 -19.984 -16.203 1 82.38 453 LEU A O 1
ATOM 3625 N N . LEU A 1 454 ? -3.293 -21.031 -14.344 1 87.25 454 LEU A N 1
ATOM 3626 C CA . LEU A 1 454 ? -4.16 -21.938 -15.078 1 87.25 454 LEU A CA 1
ATOM 3627 C C . LEU A 1 454 ? -5.52 -21.297 -15.352 1 87.25 454 LEU A C 1
ATOM 3629 O O . LEU A 1 454 ? -6.246 -21.734 -16.25 1 87.25 454 LEU A O 1
ATOM 3633 N N . VAL A 1 455 ? -5.828 -20.297 -14.609 1 87.31 455 VAL A N 1
ATOM 3634 C CA . VAL A 1 455 ? -7.172 -19.734 -14.586 1 87.31 455 VAL A CA 1
ATOM 3635 C C . VAL A 1 455 ? -7.516 -19.156 -15.953 1 87.31 455 VAL A C 1
ATOM 3637 O O . VAL A 1 455 ? -8.586 -19.422 -16.5 1 87.31 455 VAL A O 1
ATOM 3640 N N . PRO A 1 456 ? -6.617 -18.438 -16.578 1 86.44 456 PRO A N 1
ATOM 3641 C CA . PRO A 1 456 ? -6.969 -17.891 -17.891 1 86.44 456 PRO A CA 1
ATOM 3642 C C . PRO A 1 456 ? -7.273 -18.984 -18.922 1 86.44 456 PRO A C 1
ATOM 3644 O O . PRO A 1 456 ? -8.219 -18.844 -19.703 1 86.44 456 PRO A O 1
ATOM 3647 N N . ALA A 1 457 ? -6.531 -20 -18.938 1 89.38 457 ALA A N 1
ATOM 3648 C CA . ALA A 1 457 ? -6.793 -21.109 -19.859 1 89.38 457 ALA A CA 1
ATOM 3649 C C . ALA A 1 457 ? -8.133 -21.781 -19.547 1 89.38 457 ALA A C 1
ATOM 3651 O O . ALA A 1 457 ? -8.883 -22.141 -20.453 1 89.38 457 ALA A O 1
ATOM 3652 N N . MET A 1 458 ? -8.391 -21.969 -18.281 1 91.12 458 MET A N 1
ATOM 3653 C CA . MET A 1 458 ? -9.648 -22.594 -17.875 1 91.12 458 MET A CA 1
ATOM 3654 C C . MET A 1 458 ? -10.836 -21.719 -18.266 1 91.12 458 MET A C 1
ATOM 3656 O O . MET A 1 458 ? -11.898 -22.25 -18.625 1 91.12 458 MET A O 1
ATOM 3660 N N . GLN A 1 459 ? -10.672 -20.469 -18.234 1 88.5 459 GLN A N 1
ATOM 3661 C CA . GLN A 1 459 ? -11.734 -19.547 -18.641 1 88.5 459 GLN A CA 1
ATOM 3662 C C . GLN A 1 459 ? -12.023 -19.672 -20.141 1 88.5 459 GLN A C 1
ATOM 3664 O O . GLN A 1 459 ? -13.172 -19.578 -20.562 1 88.5 459 GLN A O 1
ATOM 3669 N N . VAL A 1 460 ? -11.008 -19.797 -20.922 1 88.75 460 VAL A N 1
ATOM 3670 C CA . VAL A 1 460 ? -11.188 -19.953 -22.359 1 88.75 460 VAL A CA 1
ATOM 3671 C C . VAL A 1 460 ? -12 -21.219 -22.641 1 88.75 460 VAL A C 1
ATOM 3673 O O . VAL A 1 460 ? -12.906 -21.203 -23.469 1 88.75 460 VAL A O 1
ATOM 3676 N N . TYR A 1 461 ? -11.656 -22.234 -21.953 1 90.12 461 TYR A N 1
ATOM 3677 C CA . TYR A 1 461 ? -12.383 -23.484 -22.156 1 90.12 461 TYR A CA 1
ATOM 3678 C C . TYR A 1 461 ? -13.82 -23.359 -21.672 1 90.12 461 TYR A C 1
ATOM 3680 O O . TYR A 1 461 ? -14.727 -23.953 -22.25 1 90.12 461 TYR A O 1
ATOM 3688 N N . LEU A 1 462 ? -13.984 -22.672 -20.625 1 89.12 462 LEU A N 1
ATOM 3689 C CA . LEU A 1 462 ? -15.344 -22.406 -20.141 1 89.12 462 LEU A CA 1
ATOM 3690 C C . LEU A 1 462 ? -16.156 -21.656 -21.188 1 89.12 462 LEU A C 1
ATOM 3692 O O . LEU A 1 462 ? -17.328 -21.938 -21.391 1 89.12 462 LEU A O 1
ATOM 3696 N N . LEU A 1 463 ? -15.57 -20.719 -21.797 1 86.06 463 LEU A N 1
ATOM 3697 C CA . LEU A 1 463 ? -16.219 -19.953 -22.859 1 86.06 463 LEU A CA 1
ATOM 3698 C C . LEU A 1 463 ? -16.594 -20.859 -24.031 1 86.06 463 LEU A C 1
ATOM 3700 O O . LEU A 1 463 ? -17.672 -20.703 -24.609 1 86.06 463 LEU A O 1
ATOM 3704 N N . ASN A 1 464 ? -15.711 -21.719 -24.297 1 86.19 464 ASN A N 1
ATOM 3705 C CA . ASN A 1 464 ? -15.969 -22.672 -25.375 1 86.19 464 ASN A CA 1
ATOM 3706 C C . ASN A 1 464 ? -17.125 -23.609 -25.016 1 86.19 464 ASN A C 1
ATOM 3708 O O . ASN A 1 464 ? -17.859 -24.047 -25.906 1 86.19 464 ASN A O 1
ATOM 3712 N N . CYS A 1 465 ? -17.234 -23.922 -23.812 1 88.31 465 CYS A N 1
ATOM 3713 C CA . CYS A 1 465 ? -18.328 -24.781 -23.375 1 88.31 465 CYS A CA 1
ATOM 3714 C C . CYS A 1 465 ? -19.656 -24.047 -23.5 1 88.31 465 CYS A C 1
ATOM 3716 O O . CYS A 1 465 ? -20.688 -24.656 -23.797 1 88.31 465 CYS A O 1
ATOM 3718 N N . LYS A 1 466 ? -19.641 -22.828 -23.25 1 86.06 466 LYS A N 1
ATOM 3719 C CA . LYS A 1 466 ? -20.875 -22.047 -23.266 1 86.06 466 LYS A CA 1
ATOM 3720 C C . LYS A 1 466 ? -21.281 -21.688 -24.688 1 86.06 466 LYS A C 1
ATOM 3722 O O . LYS A 1 466 ? -22.453 -21.766 -25.062 1 86.06 466 LYS A O 1
ATOM 3727 N N . PHE A 1 467 ? -20.312 -21.266 -25.578 1 82.88 467 PHE A N 1
ATOM 3728 C CA . PHE A 1 467 ? -20.656 -20.656 -26.859 1 82.88 467 PHE A CA 1
ATOM 3729 C C . PHE A 1 467 ? -20.234 -21.562 -28.016 1 82.88 467 PHE A C 1
ATOM 3731 O O . PHE A 1 467 ? -20.625 -21.328 -29.156 1 82.88 467 PHE A O 1
ATOM 3738 N N . GLY A 1 468 ? -19.547 -22.578 -27.734 1 82.31 468 GLY A N 1
ATOM 3739 C CA . GLY A 1 468 ? -19.016 -23.438 -28.797 1 82.31 468 GLY A CA 1
ATOM 3740 C C . GLY A 1 468 ? -20.047 -24.422 -29.328 1 82.31 468 GLY A C 1
ATOM 3741 O O . GLY A 1 468 ? -21.125 -24.562 -28.75 1 82.31 468 GLY A O 1
ATOM 3742 N N . ASP A 1 469 ? -19.656 -24.984 -30.438 1 88.56 469 ASP A N 1
ATOM 3743 C CA . ASP A 1 469 ? -20.484 -26.047 -31 1 88.56 469 ASP A CA 1
ATOM 3744 C C . ASP A 1 469 ? -20.422 -27.312 -30.141 1 88.56 469 ASP A C 1
ATOM 3746 O O . ASP A 1 469 ? -19.703 -27.344 -29.141 1 88.56 469 ASP A O 1
ATOM 3750 N N . ALA A 1 470 ? -21.188 -28.297 -30.531 1 90 470 ALA A N 1
ATOM 3751 C CA . ALA A 1 470 ? -21.312 -29.5 -29.719 1 90 470 ALA A CA 1
ATOM 3752 C C . ALA A 1 470 ? -19.953 -30.172 -29.5 1 90 470 ALA A C 1
ATOM 3754 O O . ALA A 1 470 ? -19.656 -30.609 -28.391 1 90 470 ALA A O 1
ATOM 3755 N N . LEU A 1 471 ? -19.219 -30.281 -30.547 1 89.19 471 LEU A N 1
ATOM 3756 C CA . LEU A 1 471 ? -17.906 -30.906 -30.422 1 89.19 471 LEU A CA 1
ATOM 3757 C C . LEU A 1 471 ? -16.984 -30.047 -29.547 1 89.19 471 LEU A C 1
ATOM 3759 O O . LEU A 1 471 ? -16.281 -30.578 -28.688 1 89.19 471 LEU A O 1
ATOM 3763 N N . SER A 1 472 ? -16.969 -28.781 -29.812 1 85.75 472 SER A N 1
ATOM 3764 C CA . SER A 1 472 ? -16.156 -27.859 -29.031 1 85.75 472 SER A CA 1
ATOM 3765 C C . SER A 1 472 ? -16.547 -27.875 -27.562 1 85.75 472 SER A C 1
ATOM 3767 O O . SER A 1 472 ? -15.695 -27.75 -26.672 1 85.75 472 SER A O 1
ATOM 3769 N N . ARG A 1 473 ? -17.766 -27.969 -27.297 1 90.31 473 ARG A N 1
ATOM 3770 C CA . ARG A 1 473 ? -18.266 -28.031 -25.938 1 90.31 473 ARG A CA 1
ATOM 3771 C C . ARG A 1 473 ? -17.719 -29.266 -25.203 1 90.31 473 ARG A C 1
ATOM 3773 O O . ARG A 1 473 ? -17.312 -29.172 -24.047 1 90.31 473 ARG A O 1
ATOM 3780 N N . ARG A 1 474 ? -17.766 -30.359 -25.938 1 91 474 ARG A N 1
ATOM 3781 C CA . ARG A 1 474 ? -17.281 -31.609 -25.328 1 91 474 ARG A CA 1
ATOM 3782 C C . ARG A 1 474 ? -15.773 -31.547 -25.078 1 91 474 ARG A C 1
ATOM 3784 O O . ARG A 1 474 ? -15.289 -31.984 -24.047 1 91 474 ARG A O 1
ATOM 3791 N N . LEU A 1 475 ? -15.102 -31.094 -26.078 1 87.94 475 LEU A N 1
ATOM 3792 C CA . LEU A 1 475 ? -13.656 -30.969 -25.938 1 87.94 475 LEU A CA 1
ATOM 3793 C C . LEU A 1 475 ? -13.289 -30 -24.828 1 87.94 475 LEU A C 1
ATOM 3795 O O . LEU A 1 475 ? -12.359 -30.25 -24.062 1 87.94 475 LEU A O 1
ATOM 3799 N N . GLY A 1 476 ? -13.977 -28.859 -24.797 1 89.56 476 GLY A N 1
ATOM 3800 C CA . GLY A 1 476 ? -13.758 -27.891 -23.75 1 89.56 476 GLY A CA 1
ATOM 3801 C C . GLY A 1 476 ? -13.992 -28.453 -22.359 1 89.56 476 GLY A C 1
ATOM 3802 O O . GLY A 1 476 ? -13.211 -28.203 -21.438 1 89.56 476 GLY A O 1
ATOM 3803 N N . LEU A 1 477 ? -15 -29.188 -22.234 1 92.62 477 LEU A N 1
ATOM 3804 C CA . LEU A 1 477 ? -15.32 -29.797 -20.953 1 92.62 477 LEU A CA 1
ATOM 3805 C C . LEU A 1 477 ? -14.242 -30.797 -20.531 1 92.62 477 LEU A C 1
ATOM 3807 O O . LEU A 1 477 ? -13.898 -30.875 -19.359 1 92.62 477 LEU A O 1
ATOM 3811 N N . ASN A 1 478 ? -13.758 -31.547 -21.438 1 91.56 478 ASN A N 1
ATOM 3812 C CA . ASN A 1 478 ? -12.703 -32.5 -21.156 1 91.56 478 ASN A CA 1
ATOM 3813 C C . ASN A 1 478 ? -11.438 -31.812 -20.641 1 91.56 478 ASN A C 1
ATOM 3815 O O . ASN A 1 478 ? -10.797 -32.281 -19.703 1 91.56 478 ASN A O 1
ATOM 3819 N N . MET A 1 479 ? -11.109 -30.797 -21.344 1 90.38 479 MET A N 1
ATOM 3820 C CA . MET A 1 479 ? -9.922 -30.062 -20.922 1 90.38 479 MET A CA 1
ATOM 3821 C C . MET A 1 479 ? -10.125 -29.422 -19.562 1 90.38 479 MET A C 1
ATOM 3823 O O . MET A 1 479 ? -9.203 -29.375 -18.75 1 90.38 479 MET A O 1
ATOM 3827 N N . LEU A 1 480 ? -11.281 -28.891 -19.297 1 91.88 480 LEU A N 1
ATOM 3828 C CA . LEU A 1 480 ? -11.609 -28.328 -17.984 1 91.88 480 LEU A CA 1
ATOM 3829 C C . LEU A 1 480 ? -11.484 -29.375 -16.891 1 91.88 480 LEU A C 1
ATOM 3831 O O . LEU A 1 480 ? -10.977 -29.094 -15.805 1 91.88 480 LEU A O 1
ATOM 3835 N N . ASN A 1 481 ? -11.953 -30.516 -17.234 1 92.19 481 ASN A N 1
ATOM 3836 C CA . ASN A 1 481 ? -11.875 -31.594 -16.266 1 92.19 481 ASN A CA 1
ATOM 3837 C C . ASN A 1 481 ? -10.43 -31.984 -15.961 1 92.19 481 ASN A C 1
ATOM 3839 O O . ASN A 1 481 ? -10.094 -32.312 -14.828 1 92.19 481 ASN A O 1
ATOM 3843 N N . MET A 1 482 ? -9.695 -31.969 -16.938 1 91.44 482 MET A N 1
ATOM 3844 C CA . MET A 1 482 ? -8.273 -32.25 -16.734 1 91.44 482 MET A CA 1
ATOM 3845 C C . MET A 1 482 ? -7.656 -31.203 -15.805 1 91.44 482 MET A C 1
ATOM 3847 O O . MET A 1 482 ? -6.902 -31.547 -14.891 1 91.44 482 MET A O 1
ATOM 3851 N N . CYS A 1 483 ? -7.938 -29.938 -16.062 1 90.62 483 CYS A N 1
ATOM 3852 C CA . CYS A 1 483 ? -7.418 -28.875 -15.219 1 90.62 483 CYS A CA 1
ATOM 3853 C C . CYS A 1 483 ? -7.918 -29.016 -13.789 1 90.62 483 CYS A C 1
ATOM 3855 O O . CYS A 1 483 ? -7.18 -28.75 -12.844 1 90.62 483 CYS A O 1
ATOM 3857 N N . MET A 1 484 ? -9.141 -29.453 -13.672 1 92.75 484 MET A N 1
ATOM 3858 C CA . MET A 1 484 ? -9.727 -29.672 -12.344 1 92.75 484 MET A CA 1
ATOM 3859 C C . MET A 1 484 ? -8.961 -30.75 -11.586 1 92.75 484 MET A C 1
ATOM 3861 O O . MET A 1 484 ? -8.789 -30.641 -10.367 1 92.75 484 MET A O 1
ATOM 3865 N N . MET A 1 485 ? -8.547 -31.719 -12.258 1 91.69 485 MET A N 1
ATOM 3866 C CA . MET A 1 485 ? -7.762 -32.781 -11.641 1 91.69 485 MET A CA 1
ATOM 3867 C C . MET A 1 485 ? -6.398 -32.281 -11.188 1 91.69 485 MET A C 1
ATOM 3869 O O . MET A 1 485 ? -5.902 -32.688 -10.133 1 91.69 485 MET A O 1
ATOM 3873 N N . ILE A 1 486 ? -5.902 -31.5 -12.023 1 88.75 486 ILE A N 1
ATOM 3874 C CA . ILE A 1 486 ? -4.609 -30.922 -11.68 1 88.75 486 ILE A CA 1
ATOM 3875 C C . ILE A 1 486 ? -4.75 -30.016 -10.453 1 88.75 486 ILE A C 1
ATOM 3877 O O . ILE A 1 486 ? -3.92 -30.078 -9.539 1 88.75 486 ILE A O 1
ATOM 3881 N N . LEU A 1 487 ? -5.781 -29.156 -10.414 1 90.06 487 LEU A N 1
ATOM 3882 C CA . LEU A 1 487 ? -6.039 -28.297 -9.266 1 90.06 487 LEU A CA 1
ATOM 3883 C C . LEU A 1 487 ? -6.238 -29.125 -8 1 90.06 487 LEU A C 1
ATOM 3885 O O . LEU A 1 487 ? -5.871 -28.703 -6.902 1 90.06 487 LEU A O 1
ATOM 3889 N N . GLU A 1 488 ? -6.82 -30.297 -8.164 1 91.06 488 GLU A N 1
ATOM 3890 C CA . GLU A 1 488 ? -7.023 -31.188 -7.027 1 91.06 488 GLU A CA 1
ATOM 3891 C C . GLU A 1 488 ? -5.688 -31.609 -6.418 1 91.06 488 GLU A C 1
ATOM 3893 O O . GLU A 1 488 ? -5.562 -31.703 -5.195 1 91.06 488 GLU A O 1
ATOM 3898 N N . GLU A 1 489 ? -4.758 -31.844 -7.27 1 87.25 489 GLU A N 1
ATOM 3899 C CA . GLU A 1 489 ? -3.428 -32.219 -6.781 1 87.25 489 GLU A CA 1
ATOM 3900 C C . GLU A 1 489 ? -2.738 -31.016 -6.129 1 87.25 489 GLU A C 1
ATOM 3902 O O . GLU A 1 489 ? -2.039 -31.172 -5.125 1 87.25 489 GLU A O 1
ATOM 3907 N N . LEU A 1 490 ? -2.893 -29.906 -6.73 1 85.56 490 LEU A N 1
ATOM 3908 C CA . LEU A 1 490 ? -2.221 -28.703 -6.25 1 85.56 490 LEU A CA 1
ATOM 3909 C C . LEU A 1 490 ? -2.859 -28.203 -4.957 1 85.56 490 LEU A C 1
ATOM 3911 O O . LEU A 1 490 ? -2.219 -27.5 -4.176 1 85.56 490 LEU A O 1
ATOM 3915 N N . GLN A 1 491 ? -4.168 -28.531 -4.707 1 87.31 491 GLN A N 1
ATOM 3916 C CA . GLN A 1 491 ? -4.887 -28 -3.551 1 87.31 491 GLN A CA 1
ATOM 3917 C C . GLN A 1 491 ? -4.324 -28.578 -2.252 1 87.31 491 GLN A C 1
ATOM 3919 O O . GLN A 1 491 ? -4.566 -28.031 -1.172 1 87.31 491 GLN A O 1
ATOM 3924 N N . LYS A 1 492 ? -3.564 -29.625 -2.359 1 81.81 492 LYS A N 1
ATOM 3925 C CA . LYS A 1 492 ? -2.92 -30.203 -1.184 1 81.81 492 LYS A CA 1
ATOM 3926 C C . LYS A 1 492 ? -1.876 -29.25 -0.606 1 81.81 492 LYS A C 1
ATOM 3928 O O . LYS A 1 492 ? -1.613 -29.266 0.598 1 81.81 492 LYS A O 1
ATOM 3933 N N . THR A 1 493 ? -1.38 -28.422 -1.479 1 80.94 493 THR A N 1
ATOM 3934 C CA . THR A 1 493 ? -0.324 -27.516 -1.059 1 80.94 493 THR A CA 1
ATOM 3935 C C . THR A 1 493 ? -0.83 -26.062 -1.044 1 80.94 493 THR A C 1
ATOM 3937 O O . THR A 1 493 ? -0.514 -25.297 -0.131 1 80.94 493 THR A O 1
ATOM 3940 N N . TYR A 1 494 ? -1.617 -25.766 -2.047 1 83.06 494 TYR A N 1
ATOM 3941 C CA . TYR A 1 494 ? -1.994 -24.359 -2.221 1 83.06 494 TYR A CA 1
ATOM 3942 C C . TYR A 1 494 ? -3.494 -24.172 -2.023 1 83.06 494 TYR A C 1
ATOM 3944 O O . TYR A 1 494 ? -4.301 -24.734 -2.77 1 83.06 494 TYR A O 1
ATOM 3952 N N . SER A 1 495 ? -3.854 -23.312 -1.131 1 81.62 495 SER A N 1
ATOM 3953 C CA . SER A 1 495 ? -5.258 -23.062 -0.825 1 81.62 495 SER A CA 1
ATOM 3954 C C . SER A 1 495 ? -5.969 -22.391 -1.995 1 81.62 495 SER A C 1
ATOM 3956 O O . SER A 1 495 ? -7.168 -22.594 -2.193 1 81.62 495 SER A O 1
ATOM 3958 N N . VAL A 1 496 ? -5.289 -21.641 -2.766 1 82.38 496 VAL A N 1
ATOM 3959 C CA . VAL A 1 496 ? -5.879 -20.953 -3.908 1 82.38 496 VAL A CA 1
ATOM 3960 C C . VAL A 1 496 ? -6.422 -21.969 -4.906 1 82.38 496 VAL A C 1
ATOM 3962 O O . VAL A 1 496 ? -7.434 -21.719 -5.562 1 82.38 496 VAL A O 1
ATOM 3965 N N . ALA A 1 497 ? -5.738 -23.078 -5.031 1 87.06 497 ALA A N 1
ATOM 3966 C CA . ALA A 1 497 ? -6.203 -24.125 -5.926 1 87.06 497 ALA A CA 1
ATOM 3967 C C . ALA A 1 497 ? -7.566 -24.656 -5.488 1 87.06 497 ALA A C 1
ATOM 3969 O O . ALA A 1 497 ? -8.406 -25 -6.328 1 87.06 497 ALA A O 1
ATOM 3970 N N . SER A 1 498 ? -7.781 -24.672 -4.188 1 87.69 498 SER A N 1
ATOM 3971 C CA . SER A 1 498 ? -9.07 -25.109 -3.67 1 87.69 498 SER A CA 1
ATOM 3972 C C . SER A 1 498 ? -10.18 -24.125 -4.023 1 87.69 498 SER A C 1
ATOM 3974 O O . SER A 1 498 ? -11.281 -24.531 -4.398 1 87.69 498 SER A O 1
ATOM 3976 N N . VAL A 1 499 ? -9.898 -22.953 -3.869 1 83.81 499 VAL A N 1
ATOM 3977 C CA . VAL A 1 499 ? -10.875 -21.922 -4.191 1 83.81 499 VAL A CA 1
ATOM 3978 C C . VAL A 1 499 ? -11.203 -21.953 -5.684 1 83.81 499 VAL A C 1
ATOM 3980 O O . VAL A 1 499 ? -12.367 -21.875 -6.07 1 83.81 499 VAL A O 1
ATOM 3983 N N . CYS A 1 500 ? -10.195 -22.078 -6.492 1 86.81 500 CYS A N 1
ATOM 3984 C CA . CYS A 1 500 ? -10.398 -22.156 -7.938 1 86.81 500 CYS A CA 1
ATOM 3985 C C . CYS A 1 500 ? -11.25 -23.375 -8.297 1 86.81 500 CYS A C 1
ATOM 3987 O O . CYS A 1 500 ? -12.117 -23.297 -9.172 1 86.81 500 CYS A O 1
ATOM 3989 N N . ARG A 1 501 ? -10.953 -24.406 -7.598 1 90.81 501 ARG A N 1
ATOM 3990 C CA . ARG A 1 501 ? -11.734 -25.609 -7.852 1 90.81 501 ARG A CA 1
ATOM 3991 C C . ARG A 1 501 ? -13.203 -25.391 -7.504 1 90.81 501 ARG A C 1
ATOM 3993 O O . ARG A 1 501 ? -14.094 -25.875 -8.203 1 90.81 501 ARG A O 1
ATOM 4000 N N . GLY A 1 502 ? -13.414 -24.719 -6.438 1 88.62 502 GLY A N 1
ATOM 4001 C CA . GLY A 1 502 ? -14.789 -24.391 -6.07 1 88.62 502 GLY A CA 1
ATOM 4002 C C . GLY A 1 502 ? -15.484 -23.516 -7.086 1 88.62 502 GLY A C 1
ATOM 4003 O O . GLY A 1 502 ? -16.641 -23.766 -7.441 1 88.62 502 GLY A O 1
ATOM 4004 N N . ILE A 1 503 ? -14.836 -22.547 -7.578 1 87.31 503 ILE A N 1
ATOM 4005 C CA . ILE A 1 503 ? -15.406 -21.578 -8.523 1 87.31 503 ILE A CA 1
ATOM 4006 C C . ILE A 1 503 ? -15.719 -22.281 -9.844 1 87.31 503 ILE A C 1
ATOM 4008 O O . ILE A 1 503 ? -16.844 -22.203 -10.336 1 87.31 503 ILE A O 1
ATOM 4012 N N . PHE A 1 504 ? -14.773 -22.984 -10.383 1 91.25 504 PHE A N 1
ATOM 4013 C CA . PHE A 1 504 ? -14.953 -23.625 -11.688 1 91.25 504 PHE A CA 1
ATOM 4014 C C . PHE A 1 504 ? -15.875 -24.828 -11.57 1 91.25 504 PHE A C 1
ATOM 4016 O O . PHE A 1 504 ? -16.609 -25.156 -12.508 1 91.25 504 PHE A O 1
ATOM 4023 N N . GLY A 1 505 ? -15.781 -25.469 -10.352 1 90.38 505 GLY A N 1
ATOM 4024 C CA . GLY A 1 505 ? -16.719 -26.562 -10.141 1 90.38 505 GLY A CA 1
ATOM 4025 C C . GLY A 1 505 ? -18.172 -26.125 -10.234 1 90.38 505 GLY A C 1
ATOM 4026 O O . GLY A 1 505 ? -18.984 -26.766 -10.891 1 90.38 505 GLY A O 1
ATOM 4027 N N . LYS A 1 506 ? -18.422 -25.094 -9.633 1 88.69 506 LYS A N 1
ATOM 4028 C CA . LYS A 1 506 ? -19.781 -24.562 -9.672 1 88.69 506 LYS A CA 1
ATOM 4029 C C . LYS A 1 506 ? -20.125 -24.031 -11.055 1 88.69 506 LYS A C 1
ATOM 4031 O O . LYS A 1 506 ? -21.266 -24.125 -11.5 1 88.69 506 LYS A O 1
ATOM 4036 N N . ALA A 1 507 ? -19.203 -23.422 -11.688 1 87.19 507 ALA A N 1
ATOM 4037 C CA . ALA A 1 507 ? -19.406 -22.906 -13.039 1 87.19 507 ALA A CA 1
ATOM 4038 C C . ALA A 1 507 ? -19.734 -24.047 -14.008 1 87.19 507 ALA A C 1
ATOM 4040 O O . ALA A 1 507 ? -20.641 -23.922 -14.844 1 87.19 507 ALA A O 1
ATOM 4041 N N . ILE A 1 508 ? -19 -25.109 -13.883 1 89.31 508 ILE A N 1
ATOM 4042 C CA . ILE A 1 508 ? -19.234 -26.266 -14.742 1 89.31 508 ILE A CA 1
ATOM 4043 C C . ILE A 1 508 ? -20.609 -26.859 -14.461 1 89.31 508 ILE A C 1
ATOM 4045 O O . ILE A 1 508 ? -21.344 -27.234 -15.391 1 89.31 508 ILE A O 1
ATOM 4049 N N . GLN A 1 509 ? -20.938 -26.828 -13.227 1 88.88 509 GLN A N 1
ATOM 4050 C CA . GLN A 1 509 ? -22.25 -27.344 -12.844 1 88.88 509 GLN A CA 1
ATOM 4051 C C . GLN A 1 509 ? -23.375 -26.484 -13.43 1 88.88 509 GLN A C 1
ATOM 4053 O O . GLN A 1 509 ? -24.438 -27 -13.781 1 88.88 509 GLN A O 1
ATOM 4058 N N . GLN A 1 510 ? -23.203 -25.266 -13.523 1 84.81 510 GLN A N 1
ATOM 4059 C CA . GLN A 1 510 ? -24.203 -24.359 -14.078 1 84.81 510 GLN A CA 1
ATOM 4060 C C . GLN A 1 510 ? -24.359 -24.562 -15.578 1 84.81 510 GLN A C 1
ATOM 4062 O O . GLN A 1 510 ? -25.453 -24.438 -16.125 1 84.81 510 GLN A O 1
ATOM 4067 N N . LEU A 1 511 ? -23.281 -24.828 -16.25 1 85.56 511 LEU A N 1
ATOM 4068 C CA . LEU A 1 511 ? -23.312 -25.016 -17.688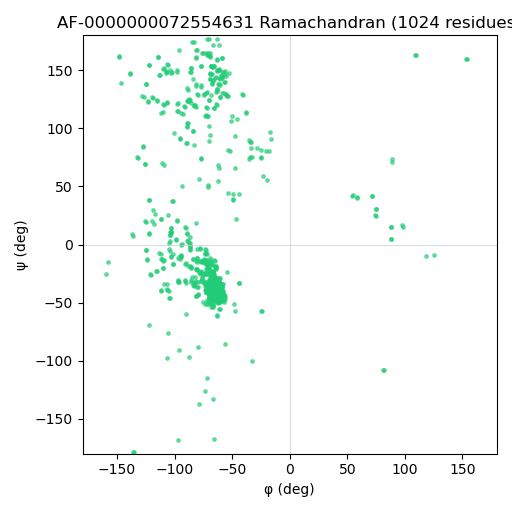 1 85.56 511 LEU A CA 1
ATOM 4069 C C . LEU A 1 511 ? -23.797 -26.422 -18.062 1 85.56 511 LEU A C 1
ATOM 4071 O O . LEU A 1 511 ? -24.391 -26.625 -19.109 1 85.56 511 LEU A O 1
ATOM 4075 N N . PHE A 1 512 ? -23.422 -27.312 -17.141 1 86.81 512 PHE A N 1
ATOM 4076 C CA . PHE A 1 512 ? -23.797 -28.703 -17.375 1 86.81 512 PHE A CA 1
ATOM 4077 C C . PHE A 1 512 ? -24.562 -29.266 -16.172 1 86.81 512 PHE A C 1
ATOM 4079 O O . PHE A 1 512 ? -24.031 -30.109 -15.438 1 86.81 512 PHE A O 1
ATOM 4086 N N . PRO A 1 513 ? -25.828 -28.688 -16.047 1 79.44 513 PRO A N 1
ATOM 4087 C CA . PRO A 1 513 ? -26.594 -29.188 -14.898 1 79.44 513 PRO A CA 1
ATOM 4088 C C . PRO A 1 513 ? -26.875 -30.688 -14.977 1 79.44 513 PRO A C 1
ATOM 4090 O O . PRO A 1 513 ? -26.969 -31.234 -16.078 1 79.44 513 PRO A O 1
ATOM 4093 N N . ASP A 1 514 ? -26.891 -31.484 -13.961 1 63.34 514 ASP A N 1
ATOM 4094 C CA . ASP A 1 514 ? -27.281 -32.875 -13.969 1 63.34 514 ASP A CA 1
ATOM 4095 C C . ASP A 1 514 ? -28.703 -33.062 -14.469 1 63.34 514 ASP A C 1
ATOM 4097 O O . ASP A 1 514 ? -29.562 -32.219 -14.227 1 63.34 514 ASP A O 1
ATOM 4101 N N . MET B 1 1 ? 21.781 -75.562 -17.016 1 17.31 1 MET B N 1
ATOM 4102 C CA . MET B 1 1 ? 21.766 -76.625 -15.992 1 17.31 1 MET B CA 1
ATOM 4103 C C . MET B 1 1 ? 21.484 -76 -14.609 1 17.31 1 MET B C 1
ATOM 4105 O O . MET B 1 1 ? 21.141 -74.875 -14.492 1 17.31 1 MET B O 1
ATOM 4109 N N . SER B 1 2 ? 22.469 -76.25 -13.492 1 15.77 2 SER B N 1
ATOM 4110 C CA . SER B 1 2 ? 22.484 -76.812 -12.164 1 15.77 2 SER B CA 1
ATOM 4111 C C . SER B 1 2 ? 22.156 -75.812 -11.086 1 15.77 2 SER B C 1
ATOM 4113 O O . SER B 1 2 ? 21.266 -76 -10.25 1 15.77 2 SER B O 1
ATOM 4115 N N . THR B 1 3 ? 23.062 -75.062 -10.266 1 15.32 3 THR B N 1
ATOM 4116 C CA . THR B 1 3 ? 23.562 -75.438 -8.938 1 15.32 3 THR B CA 1
ATOM 4117 C C . THR B 1 3 ? 22.875 -74.562 -7.875 1 15.32 3 THR B C 1
ATOM 4119 O O . THR B 1 3 ? 22.406 -75.062 -6.863 1 15.32 3 THR B O 1
ATOM 4122 N N . ARG B 1 4 ? 23.672 -73.312 -7.363 1 16.92 4 ARG B N 1
ATOM 4123 C CA . ARG B 1 4 ? 24.141 -73.125 -5.996 1 16.92 4 ARG B CA 1
ATOM 4124 C C . ARG B 1 4 ? 23.047 -72.562 -5.113 1 16.92 4 ARG B C 1
ATOM 4126 O O . ARG B 1 4 ? 22.641 -71.438 -5.277 1 16.92 4 ARG B O 1
ATOM 4133 N N . ARG B 1 5 ? 21.938 -73.375 -4.352 1 16.78 5 ARG B N 1
ATOM 4134 C CA . ARG B 1 5 ? 20.656 -73.312 -3.652 1 16.78 5 ARG B CA 1
ATOM 4135 C C . ARG B 1 5 ? 20.828 -72.875 -2.213 1 16.78 5 ARG B C 1
ATOM 4137 O O . ARG B 1 5 ? 19.906 -72.938 -1.405 1 16.78 5 ARG B O 1
ATOM 4144 N N . TYR B 1 6 ? 22 -72.25 -1.89 1 16.19 6 TYR B N 1
ATOM 4145 C CA . TYR B 1 6 ? 22.391 -72.5 -0.504 1 16.19 6 TYR B CA 1
ATOM 4146 C C . TYR B 1 6 ? 21.312 -71.938 0.455 1 16.19 6 TYR B C 1
ATOM 4148 O O . TYR B 1 6 ? 20.609 -71 0.149 1 16.19 6 TYR B O 1
ATOM 4156 N N . ARG B 1 7 ? 21.297 -72.188 1.98 1 16.59 7 ARG B N 1
ATOM 4157 C CA . ARG B 1 7 ? 20.672 -72.938 3.1 1 16.59 7 ARG B CA 1
ATOM 4158 C C . ARG B 1 7 ? 20.109 -71.938 4.113 1 16.59 7 ARG B C 1
ATOM 4160 O O . ARG B 1 7 ? 18.953 -72.062 4.547 1 16.59 7 ARG B O 1
ATOM 4167 N N . SER B 1 8 ? 20.891 -71.062 4.973 1 16.17 8 SER B N 1
ATOM 4168 C CA . SER B 1 8 ? 20.938 -71.312 6.398 1 16.17 8 SER B CA 1
ATOM 4169 C C . SER B 1 8 ? 19.781 -70.688 7.137 1 16.17 8 SER B C 1
ATOM 4171 O O . SER B 1 8 ? 19.5 -69.5 6.922 1 16.17 8 SER B O 1
ATOM 4173 N N . ALA B 1 9 ? 18.734 -71.312 7.996 1 17.69 9 ALA B N 1
ATOM 4174 C CA . ALA B 1 9 ? 17.484 -71.5 8.703 1 17.69 9 ALA B CA 1
ATOM 4175 C C . ALA B 1 9 ? 17.484 -70.812 10.055 1 17.69 9 ALA B C 1
ATOM 4177 O O . ALA B 1 9 ? 16.422 -70.438 10.555 1 17.69 9 ALA B O 1
ATOM 4178 N N . ILE B 1 10 ? 18.578 -70.688 10.859 1 17.64 10 ILE B N 1
ATOM 4179 C CA . ILE B 1 10 ? 18.438 -71.25 12.18 1 17.64 10 ILE B CA 1
ATOM 4180 C C . ILE B 1 10 ? 17.531 -70.375 13.047 1 17.64 10 ILE B C 1
ATOM 4182 O O . ILE B 1 10 ? 17.047 -69.375 12.594 1 17.64 10 ILE B O 1
ATOM 4186 N N . ALA B 1 11 ? 17.984 -69.875 14.367 1 16.47 11 ALA B N 1
ATOM 4187 C CA . ALA B 1 11 ? 17.641 -70.188 15.758 1 16.47 11 ALA B CA 1
ATOM 4188 C C . ALA B 1 11 ? 16.656 -69.125 16.328 1 16.47 11 ALA B C 1
ATOM 4190 O O . ALA B 1 11 ? 16.953 -67.938 16.375 1 16.47 11 ALA B O 1
ATOM 4191 N N . CYS B 1 12 ? 15.133 -69.25 16.391 1 17.17 12 CYS B N 1
ATOM 4192 C CA . CYS B 1 12 ? 13.812 -68.75 16.766 1 17.17 12 CYS B CA 1
ATOM 4193 C C . CYS B 1 12 ? 13.766 -68.438 18.25 1 17.17 12 CYS B C 1
ATOM 4195 O O . CYS B 1 12 ? 12.758 -67.938 18.734 1 17.17 12 CYS B O 1
ATOM 4197 N N . GLN B 1 13 ? 14.648 -69.062 19.125 1 15.91 13 GLN B N 1
ATOM 4198 C CA . GLN B 1 13 ? 14.023 -69.688 20.266 1 15.91 13 GLN B CA 1
ATOM 4199 C C . GLN B 1 13 ? 13.492 -68.688 21.281 1 15.91 13 GLN B C 1
ATOM 4201 O O . GLN B 1 13 ? 12.328 -68.75 21.672 1 15.91 13 GLN B O 1
ATOM 4206 N N . THR B 1 14 ? 14.055 -68.562 22.719 1 16.48 14 THR B N 1
ATOM 4207 C CA . THR B 1 14 ? 13.594 -68.938 24.062 1 16.48 14 THR B CA 1
ATOM 4208 C C . THR B 1 14 ? 13.117 -67.688 24.812 1 16.48 14 THR B C 1
ATOM 4210 O O . THR B 1 14 ? 12.453 -67.812 25.844 1 16.48 14 THR B O 1
ATOM 4213 N N . CYS B 1 15 ? 13.68 -66.438 24.812 1 18.22 15 CYS B N 1
ATOM 4214 C CA . CYS B 1 15 ? 13.789 -65.875 26.141 1 18.22 15 CYS B CA 1
ATOM 4215 C C . CYS B 1 15 ? 12.406 -65.5 26.703 1 18.22 15 CYS B C 1
ATOM 4217 O O . CYS B 1 15 ? 11.703 -64.688 26.156 1 18.22 15 CYS B O 1
ATOM 4219 N N . ARG B 1 16 ? 11.641 -66.438 27.422 1 16.72 16 ARG B N 1
ATOM 4220 C CA . ARG B 1 16 ? 10.375 -66.812 28.016 1 16.72 16 ARG B CA 1
ATOM 4221 C C . ARG B 1 16 ? 9.867 -65.812 29 1 16.72 16 ARG B C 1
ATOM 4223 O O . ARG B 1 16 ? 8.719 -65.375 28.922 1 16.72 16 ARG B O 1
ATOM 4230 N N . VAL B 1 17 ? 10.227 -65.75 30.422 1 17.31 17 VAL B N 1
ATOM 4231 C CA . VAL B 1 17 ? 9.336 -66.125 31.516 1 17.31 17 VAL B CA 1
ATOM 4232 C C . VAL B 1 17 ? 8.641 -64.875 32.062 1 17.31 17 VAL B C 1
ATOM 4234 O O . VAL B 1 17 ? 7.418 -64.875 32.188 1 17.31 17 VAL B O 1
ATOM 4237 N N . ARG B 1 18 ? 9.227 -64.125 33.156 1 19.05 18 ARG B N 1
ATOM 4238 C CA . ARG B 1 18 ? 8.562 -63.938 34.438 1 19.05 18 ARG B CA 1
ATOM 4239 C C . ARG B 1 18 ? 7.559 -62.812 34.375 1 19.05 18 ARG B C 1
ATOM 4241 O O . ARG B 1 18 ? 7.816 -61.781 33.75 1 19.05 18 ARG B O 1
ATOM 4248 N N . LYS B 1 19 ? 6.203 -62.875 35 1 19.86 19 LYS B N 1
ATOM 4249 C CA . LYS B 1 19 ? 4.793 -62.5 35.062 1 19.86 19 LYS B CA 1
ATOM 4250 C C . LYS B 1 19 ? 4.59 -61.219 35.875 1 19.86 19 LYS B C 1
ATOM 4252 O O . LYS B 1 19 ? 3.502 -60.656 35.844 1 19.86 19 LYS B O 1
ATOM 4257 N N . VAL B 1 20 ? 5.5 -60.688 36.781 1 19.94 20 VAL B N 1
ATOM 4258 C CA . VAL B 1 20 ? 4.871 -60.25 38 1 19.94 20 VAL B CA 1
ATOM 4259 C C . VAL B 1 20 ? 4.004 -59.031 37.719 1 19.94 20 VAL B C 1
ATOM 4261 O O . VAL B 1 20 ? 4.426 -58.094 37.031 1 19.94 20 VAL B O 1
ATOM 4264 N N . ARG B 1 21 ? 2.604 -58.969 38.156 1 20.88 21 ARG B N 1
ATOM 4265 C CA . ARG B 1 21 ? 1.347 -58.281 37.938 1 20.88 21 ARG B CA 1
ATOM 4266 C C . ARG B 1 21 ? 1.339 -56.938 38.688 1 20.88 21 ARG B C 1
ATOM 4268 O O . ARG B 1 21 ? 0.328 -56.219 38.688 1 20.88 21 ARG B O 1
ATOM 4275 N N . CYS B 1 22 ? 2.389 -56.625 39.469 1 19.41 22 CYS B N 1
ATOM 4276 C CA . CYS B 1 22 ? 2.02 -55.781 40.594 1 19.41 22 CYS B CA 1
ATOM 4277 C C . CYS B 1 22 ? 1.249 -54.531 40.125 1 19.41 22 CYS B C 1
ATOM 4279 O O . CYS B 1 22 ? 1.521 -54 39.062 1 19.41 22 CYS B O 1
ATOM 4281 N N . SER B 1 23 ? 0.272 -54 40.969 1 21.33 23 SER B N 1
ATOM 4282 C CA . SER B 1 23 ? -1.056 -53.406 41.062 1 21.33 23 SER B CA 1
ATOM 4283 C C . SER B 1 23 ? -0.997 -51.906 40.938 1 21.33 23 SER B C 1
ATOM 4285 O O . SER B 1 23 ? -1.995 -51.281 40.562 1 21.33 23 SER B O 1
ATOM 4287 N N . PRO B 1 24 ? 0.121 -51.219 41.438 1 23.22 24 PRO B N 1
ATOM 4288 C CA . PRO B 1 24 ? -0.171 -50.094 42.312 1 23.22 24 PRO B CA 1
ATOM 4289 C C . PRO B 1 24 ? -0.872 -48.938 41.594 1 23.22 24 PRO B C 1
ATOM 4291 O O . PRO B 1 24 ? -0.77 -48.812 40.375 1 23.22 24 PRO B O 1
ATOM 4294 N N . PRO B 1 25 ? -1.409 -47.781 42.469 1 25.92 25 PRO B N 1
ATOM 4295 C CA . PRO B 1 25 ? -2.598 -46.938 42.344 1 25.92 25 PRO B CA 1
ATOM 4296 C C . PRO B 1 25 ? -2.424 -45.844 41.312 1 25.92 25 PRO B C 1
ATOM 4298 O O . PRO B 1 25 ? -1.582 -44.969 41.5 1 25.92 25 PRO B O 1
ATOM 4301 N N . LEU B 1 26 ? -2.105 -46.031 40.031 1 21.83 26 LEU B N 1
ATOM 4302 C CA . LEU B 1 26 ? -1.482 -45.219 39 1 21.83 26 LEU B CA 1
ATOM 43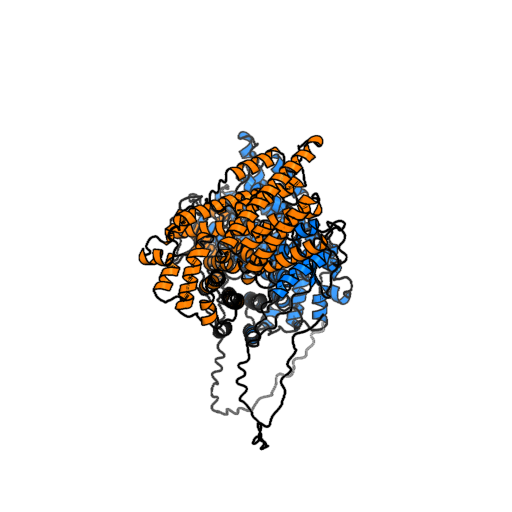03 C C . LEU B 1 26 ? -2.307 -43.969 38.719 1 21.83 26 LEU B C 1
ATOM 4305 O O . LEU B 1 26 ? -3.379 -44.031 38.125 1 21.83 26 LEU B O 1
ATOM 4309 N N . GLY B 1 27 ? -2.387 -43.062 39.781 1 23.78 27 GLY B N 1
ATOM 4310 C CA . GLY B 1 27 ? -3.195 -41.844 39.688 1 23.78 27 GLY B CA 1
ATOM 4311 C C . GLY B 1 27 ? -2.92 -41.031 38.469 1 23.78 27 GLY B C 1
ATOM 4312 O O . GLY B 1 27 ? -1.761 -40.812 38.094 1 23.78 27 GLY B O 1
ATOM 4313 N N . THR B 1 28 ? -3.783 -41.031 37.531 1 22.58 28 THR B N 1
ATOM 4314 C CA . THR B 1 28 ? -3.744 -40.625 36.125 1 22.58 28 THR B CA 1
ATOM 4315 C C . THR B 1 28 ? -3.455 -39.125 36 1 22.58 28 THR B C 1
ATOM 4317 O O . THR B 1 28 ? -4.25 -38.312 36.469 1 22.58 28 THR B O 1
ATOM 4320 N N . PRO B 1 29 ? -2.211 -38.719 36.375 1 24.62 29 PRO B N 1
ATOM 4321 C CA . PRO B 1 29 ? -2.082 -37.281 36.344 1 24.62 29 PRO B CA 1
ATOM 4322 C C . PRO B 1 29 ? -2.662 -36.656 35.062 1 24.62 29 PRO B C 1
ATOM 4324 O O . PRO B 1 29 ? -2.477 -37.219 33.969 1 24.62 29 PRO B O 1
ATOM 4327 N N . ASP B 1 30 ? -3.82 -35.969 35.219 1 23.77 30 ASP B N 1
ATOM 4328 C CA . ASP B 1 30 ? -4.645 -35.344 34.219 1 23.77 30 ASP B CA 1
ATOM 4329 C C . ASP B 1 30 ? -3.812 -34.375 33.344 1 23.77 30 ASP B C 1
ATOM 4331 O O . ASP B 1 30 ? -3.436 -33.312 33.781 1 23.77 30 ASP B O 1
ATOM 4335 N N . THR B 1 31 ? -2.711 -34.812 32.969 1 22.52 31 THR B N 1
ATOM 4336 C CA . THR B 1 31 ? -1.864 -33.938 32.156 1 22.52 31 THR B CA 1
ATOM 4337 C C . THR B 1 31 ? -2.666 -33.344 31 1 22.52 31 THR B C 1
ATOM 4339 O O . THR B 1 31 ? -2.688 -33.906 29.891 1 22.52 31 THR B O 1
ATOM 4342 N N . ARG B 1 32 ? -3.982 -32.969 31.281 1 25.81 32 ARG B N 1
ATOM 4343 C CA . ARG B 1 32 ? -4.719 -32.25 30.25 1 25.81 32 ARG B CA 1
ATOM 4344 C C . ARG B 1 32 ? -3.893 -31.078 29.703 1 25.81 32 ARG B C 1
ATOM 4346 O O . ARG B 1 32 ? -3.812 -30.016 30.312 1 25.81 32 ARG B O 1
ATOM 4353 N N . VAL B 1 33 ? -2.67 -31.281 29.469 1 26.02 33 VAL B N 1
ATOM 4354 C CA . VAL B 1 33 ? -2.039 -30.219 28.688 1 26.02 33 VAL B CA 1
ATOM 4355 C C . VAL B 1 33 ? -3.041 -29.656 27.672 1 26.02 33 VAL B C 1
ATOM 4357 O O . VAL B 1 33 ? -3.588 -30.391 26.859 1 26.02 33 VAL B O 1
ATOM 4360 N N . SER B 1 34 ? -3.754 -28.719 28.016 1 27.28 34 SER B N 1
ATOM 4361 C CA . SER B 1 34 ? -4.699 -27.938 27.234 1 27.28 34 SER B CA 1
ATOM 4362 C C . SER B 1 34 ? -4.227 -27.781 25.797 1 27.28 34 SER B C 1
ATOM 4364 O O . SER B 1 34 ? -3.156 -27.219 25.547 1 27.28 34 SER B O 1
ATOM 4366 N N . ALA B 1 35 ? -4.438 -28.688 24.953 1 29.58 35 ALA B N 1
ATOM 4367 C CA . ALA B 1 35 ? -4.469 -28.562 23.5 1 29.58 35 ALA B CA 1
ATOM 4368 C C . ALA B 1 35 ? -4.824 -27.141 23.062 1 29.58 35 ALA B C 1
ATOM 4370 O O . ALA B 1 35 ? -5.922 -26.656 23.359 1 29.58 35 ALA B O 1
ATOM 4371 N N . ALA B 1 36 ? -3.992 -26.234 23.141 1 32.41 36 ALA B N 1
ATOM 4372 C CA . ALA B 1 36 ? -4.051 -24.938 22.453 1 32.41 36 ALA B CA 1
ATOM 4373 C C . ALA B 1 36 ? -5.047 -24.969 21.297 1 32.41 36 ALA B C 1
ATOM 4375 O O . ALA B 1 36 ? -5.023 -25.891 20.484 1 32.41 36 ALA B O 1
ATOM 4376 N N . SER B 1 37 ? -6.262 -24.516 21.484 1 34.28 37 SER B N 1
ATOM 4377 C CA . SER B 1 37 ? -7.312 -24.172 20.547 1 34.28 37 SER B CA 1
ATOM 4378 C C . SER B 1 37 ? -6.73 -23.844 19.172 1 34.28 37 SER B C 1
ATOM 4380 O O . SER B 1 37 ? -6.129 -22.781 18.984 1 34.28 37 SER B O 1
ATOM 4382 N N . SER B 1 38 ? -6.043 -24.719 18.547 1 35.69 38 SER B N 1
ATOM 4383 C CA . SER B 1 38 ? -5.605 -24.688 17.156 1 35.69 38 SER B CA 1
ATOM 4384 C C . SER B 1 38 ? -6.625 -23.969 16.281 1 35.69 38 SER B C 1
ATOM 4386 O O . SER B 1 38 ? -7.777 -24.406 16.172 1 35.69 38 SER B O 1
ATOM 4388 N N . SER B 1 39 ? -6.766 -22.797 16.25 1 43.19 39 SER B N 1
ATOM 4389 C CA . SER B 1 39 ? -7.438 -22.125 15.148 1 43.19 39 SER B CA 1
ATOM 4390 C C . SER B 1 39 ? -7.457 -23 13.898 1 43.19 39 SER B C 1
ATOM 4392 O O . SER B 1 39 ? -6.406 -23.406 13.398 1 43.19 39 SER B O 1
ATOM 4394 N N . SER B 1 40 ? -8.352 -23.906 13.867 1 48.28 40 SER B N 1
ATOM 4395 C CA . SER B 1 40 ? -8.609 -24.891 12.812 1 48.28 40 SER B CA 1
ATOM 4396 C C . SER B 1 40 ? -8.328 -24.297 11.438 1 48.28 40 SER B C 1
ATOM 4398 O O . SER B 1 40 ? -8.961 -23.312 11.039 1 48.28 40 SER B O 1
ATOM 4400 N N . ASN B 1 41 ? -7.094 -24.406 11.008 1 57.16 41 ASN B N 1
ATOM 4401 C CA . ASN B 1 41 ? -6.793 -24.141 9.602 1 57.16 41 ASN B CA 1
ATOM 4402 C C . ASN B 1 41 ? -7.898 -24.672 8.688 1 57.16 41 ASN B C 1
ATOM 4404 O O . ASN B 1 41 ? -8.375 -25.781 8.859 1 57.16 41 ASN B O 1
ATOM 4408 N N . PRO B 1 42 ? -8.523 -23.797 8.078 1 61.88 42 PRO B N 1
ATOM 4409 C CA . PRO B 1 42 ? -9.602 -24.281 7.211 1 61.88 42 PRO B CA 1
ATOM 4410 C C . PRO B 1 42 ? -9.219 -25.531 6.418 1 61.88 42 PRO B C 1
ATOM 4412 O O . PRO B 1 42 ? -8.07 -25.656 5.984 1 61.88 42 PRO B O 1
ATOM 4415 N N . SER B 1 43 ? -10.086 -26.5 6.504 1 71.62 43 SER B N 1
ATOM 4416 C CA . SER B 1 43 ? -9.93 -27.719 5.707 1 71.62 43 SER B CA 1
ATOM 4417 C C . SER B 1 43 ? -10.023 -27.422 4.215 1 71.62 43 SER B C 1
ATOM 4419 O O . SER B 1 43 ? -10.492 -26.344 3.82 1 71.62 43 SER B O 1
ATOM 4421 N N . THR B 1 44 ? -9.398 -28.125 3.443 1 78.44 44 THR B N 1
ATOM 4422 C CA . THR B 1 44 ? -9.492 -28.047 1.991 1 78.44 44 THR B CA 1
ATOM 4423 C C . THR B 1 44 ? -10.953 -27.922 1.556 1 78.44 44 THR B C 1
ATOM 4425 O O . THR B 1 44 ? -11.258 -27.203 0.606 1 78.44 44 THR B O 1
ATOM 4428 N N . ALA B 1 45 ? -11.812 -28.562 2.336 1 79.56 45 ALA B N 1
ATOM 4429 C CA . ALA B 1 45 ? -13.234 -28.516 2.012 1 79.56 45 ALA B CA 1
ATOM 4430 C C . ALA B 1 45 ? -13.805 -27.109 2.268 1 79.56 45 ALA B C 1
ATOM 4432 O O . ALA B 1 45 ? -14.641 -26.625 1.5 1 79.56 45 ALA B O 1
ATOM 4433 N N . ASP B 1 46 ? -13.289 -26.484 3.26 1 77.62 46 ASP B N 1
ATOM 4434 C CA . ASP B 1 46 ? -13.75 -25.141 3.576 1 77.62 46 ASP B CA 1
ATOM 4435 C C . ASP B 1 46 ? -13.289 -24.141 2.514 1 77.62 46 ASP B C 1
ATOM 4437 O O . ASP B 1 46 ? -14.023 -23.219 2.168 1 77.62 46 ASP B O 1
ATOM 4441 N N . GLU B 1 47 ? -12.195 -24.422 1.98 1 80.19 47 GLU B N 1
ATOM 4442 C CA . GLU B 1 47 ? -11.648 -23.531 0.952 1 80.19 47 GLU B CA 1
ATOM 4443 C C . GLU B 1 47 ? -12.43 -23.656 -0.352 1 80.19 47 GLU B C 1
ATOM 4445 O O . GLU B 1 47 ? -12.719 -22.656 -1.005 1 80.19 47 GLU B O 1
ATOM 4450 N N . GLU B 1 48 ? -12.75 -24.859 -0.651 1 84.38 48 GLU B N 1
ATOM 4451 C CA . GLU B 1 48 ? -13.555 -25.094 -1.851 1 84.38 48 GLU B CA 1
ATOM 4452 C C . GLU B 1 48 ? -14.938 -24.469 -1.708 1 84.38 48 GLU B C 1
ATOM 4454 O O . GLU B 1 48 ? -15.484 -23.922 -2.672 1 84.38 48 GLU B O 1
ATOM 4459 N N . GLN B 1 49 ? -15.406 -24.578 -0.526 1 82.75 49 GLN B N 1
ATOM 4460 C CA . GLN B 1 49 ? -16.734 -24.031 -0.262 1 82.75 49 GLN B CA 1
ATOM 4461 C C . GLN B 1 49 ? -16.75 -22.516 -0.431 1 82.75 49 GLN B C 1
ATOM 4463 O O . GLN B 1 49 ? -17.766 -21.953 -0.848 1 82.75 49 GLN B O 1
ATOM 4468 N N . LEU B 1 50 ? -15.688 -21.938 -0.12 1 78.75 50 LEU B N 1
ATOM 4469 C CA . LEU B 1 50 ? -15.594 -20.484 -0.325 1 78.75 50 LEU B CA 1
ATOM 4470 C C . LEU B 1 50 ? -15.766 -20.141 -1.799 1 78.75 50 LEU B C 1
ATOM 4472 O O . LEU B 1 50 ? -16.484 -19.188 -2.137 1 78.75 50 LEU B O 1
ATOM 4476 N N . GLY B 1 51 ? -15.117 -20.906 -2.645 1 80.38 51 GLY B N 1
ATOM 4477 C CA . GLY B 1 51 ? -15.273 -20.703 -4.074 1 80.38 51 GLY B CA 1
ATOM 4478 C C . GLY B 1 51 ? -16.703 -20.891 -4.555 1 80.38 51 GLY B C 1
ATOM 4479 O O . GLY B 1 51 ? -17.203 -20.094 -5.352 1 80.38 51 GLY B O 1
ATOM 4480 N N . VAL B 1 52 ? -17.234 -21.859 -3.992 1 83.38 52 VAL B N 1
ATOM 4481 C CA . VAL B 1 52 ? -18.625 -22.156 -4.355 1 83.38 52 VAL B CA 1
ATOM 4482 C C . VAL B 1 52 ? -19.531 -21.016 -3.896 1 83.38 52 VAL B C 1
ATOM 4484 O O . VAL B 1 52 ? -20.391 -20.562 -4.645 1 83.38 52 VAL B O 1
ATOM 4487 N N . GLU B 1 53 ? -19.281 -20.531 -2.736 1 80.06 53 GLU B N 1
ATOM 4488 C CA . GLU B 1 53 ? -20.078 -19.469 -2.168 1 80.06 53 GLU B CA 1
ATOM 4489 C C . GLU B 1 53 ? -19.922 -18.172 -2.965 1 80.06 53 GLU B C 1
ATOM 4491 O O . GLU B 1 53 ? -20.875 -17.406 -3.105 1 80.06 53 GLU B O 1
ATOM 4496 N N . MET B 1 54 ? -18.797 -17.969 -3.412 1 79.62 54 MET B N 1
ATOM 4497 C CA . MET B 1 54 ? -18.547 -16.766 -4.219 1 79.62 54 MET B CA 1
ATOM 4498 C C . MET B 1 54 ? -19.391 -16.797 -5.492 1 79.62 54 MET B C 1
ATOM 4500 O O . MET B 1 54 ? -20 -15.781 -5.852 1 79.62 54 MET B O 1
ATOM 4504 N N . VAL B 1 55 ? -19.422 -17.922 -6.074 1 80.81 55 VAL B N 1
ATOM 4505 C CA . VAL B 1 55 ? -20.172 -18.047 -7.312 1 80.81 55 VAL B CA 1
ATOM 4506 C C . VAL B 1 55 ? -21.672 -17.953 -7.016 1 80.81 55 VAL B C 1
ATOM 4508 O O . VAL B 1 55 ? -22.422 -17.312 -7.758 1 80.81 55 VAL B O 1
ATOM 4511 N N . GLU B 1 56 ? -22.031 -18.516 -5.969 1 80.38 56 GLU B N 1
ATOM 4512 C CA . GLU B 1 56 ? -23.438 -18.484 -5.598 1 80.38 56 GLU B CA 1
ATOM 4513 C C . GLU B 1 56 ? -23.891 -17.062 -5.266 1 80.38 56 GLU B C 1
ATOM 4515 O O . GLU B 1 56 ? -25 -16.656 -5.621 1 80.38 56 GLU B O 1
ATOM 4520 N N . ALA B 1 57 ? -23.062 -16.438 -4.551 1 77.44 57 ALA B N 1
ATOM 4521 C CA . ALA B 1 57 ? -23.375 -15.047 -4.227 1 77.44 57 ALA B CA 1
ATOM 4522 C C . ALA B 1 57 ? -23.453 -14.203 -5.492 1 77.44 57 ALA B C 1
ATOM 4524 O O . ALA B 1 57 ? -24.312 -13.312 -5.598 1 77.44 57 ALA B O 1
ATOM 4525 N N . ALA B 1 58 ? -22.625 -14.469 -6.398 1 76.31 58 ALA B N 1
ATOM 4526 C CA . ALA B 1 58 ? -22.594 -13.719 -7.652 1 76.31 58 ALA B CA 1
ATOM 4527 C C . ALA B 1 58 ? -23.844 -13.992 -8.484 1 76.31 58 ALA B C 1
ATOM 4529 O O . ALA B 1 58 ? -24.328 -13.117 -9.195 1 76.31 58 ALA B O 1
ATOM 4530 N N . LEU B 1 59 ? -24.359 -15.133 -8.344 1 74.94 59 LEU B N 1
ATOM 4531 C CA . LEU B 1 59 ? -25.516 -15.539 -9.125 1 74.94 59 LEU B CA 1
ATOM 4532 C C . LEU B 1 59 ? -26.812 -15.164 -8.414 1 74.94 59 LEU B C 1
ATOM 4534 O O . LEU B 1 59 ? -27.906 -15.375 -8.945 1 74.94 59 LEU B O 1
ATOM 4538 N N . GLY B 1 60 ? -26.688 -14.336 -7.266 1 68.06 60 GLY B N 1
ATOM 4539 C CA . GLY B 1 60 ? -27.844 -13.75 -6.609 1 68.06 60 GLY B CA 1
ATOM 4540 C C . GLY B 1 60 ? -28.453 -14.648 -5.551 1 68.06 60 GLY B C 1
ATOM 4541 O O . GLY B 1 60 ? -29.594 -14.43 -5.117 1 68.06 60 GLY B O 1
ATOM 4542 N N . HIS B 1 61 ? -27.938 -15.672 -5.281 1 63.28 61 HIS B N 1
ATOM 4543 C CA . HIS B 1 61 ? -28.5 -16.578 -4.285 1 63.28 61 HIS B CA 1
ATOM 4544 C C . HIS B 1 61 ? -27.656 -16.609 -3.023 1 63.28 61 HIS B C 1
ATOM 4546 O O . HIS B 1 61 ? -27.047 -17.641 -2.707 1 63.28 61 HIS B O 1
ATOM 4552 N N . PRO B 1 62 ? -27.766 -15.352 -2.389 1 58.72 62 PRO B N 1
ATOM 4553 C CA . PRO B 1 62 ? -26.875 -15.422 -1.227 1 58.72 62 PRO B CA 1
ATOM 4554 C C . PRO B 1 62 ? -27.406 -16.328 -0.12 1 58.72 62 PRO B C 1
ATOM 4556 O O . PRO B 1 62 ? -28.625 -16.344 0.138 1 58.72 62 PRO B O 1
ATOM 4559 N N . ARG B 1 63 ? -26.828 -17.375 0.275 1 54.94 63 ARG B N 1
ATOM 4560 C CA . ARG B 1 63 ? -27.344 -18.328 1.259 1 54.94 63 ARG B CA 1
ATOM 4561 C C . ARG B 1 63 ? -27.375 -17.703 2.65 1 54.94 63 ARG B C 1
ATOM 4563 O O . ARG B 1 63 ? -28.141 -18.156 3.514 1 54.94 63 ARG B O 1
ATOM 4570 N N . ARG B 1 64 ? -26.312 -17.141 3.199 1 52.53 64 ARG B N 1
ATOM 4571 C CA . ARG B 1 64 ? -26.203 -16.953 4.645 1 52.53 64 ARG B CA 1
ATOM 4572 C C . ARG B 1 64 ? -26.438 -15.5 5.031 1 52.53 64 ARG B C 1
ATOM 4574 O O . ARG B 1 64 ? -26.203 -14.594 4.234 1 52.53 64 ARG B O 1
ATOM 4581 N N . GLU B 1 65 ? -27.016 -15.344 6.363 1 51.88 65 GLU B N 1
ATOM 4582 C CA . GLU B 1 65 ? -27.234 -14.125 7.129 1 51.88 65 GLU B CA 1
ATOM 4583 C C . GLU B 1 65 ? -25.922 -13.5 7.582 1 51.88 65 GLU B C 1
ATOM 4585 O O . GLU B 1 65 ? -24.922 -14.211 7.746 1 51.88 65 GLU B O 1
ATOM 4590 N N . GLY B 1 66 ? -25.688 -12.008 7.73 1 53.38 66 GLY B N 1
ATOM 4591 C CA . GLY B 1 66 ? -24.594 -11.234 8.297 1 53.38 66 GLY B CA 1
ATOM 4592 C C . GLY B 1 66 ? -23.5 -10.906 7.285 1 53.38 66 GLY B C 1
ATOM 4593 O O . GLY B 1 66 ? -22.359 -11.336 7.438 1 53.38 66 GLY B O 1
ATOM 4594 N N . ARG B 1 67 ? -23.797 -10.094 6.434 1 61.59 67 ARG B N 1
ATOM 4595 C CA . ARG B 1 67 ? -23.125 -10.109 5.141 1 61.59 67 ARG B CA 1
ATOM 4596 C C . ARG B 1 67 ? -22.219 -8.891 4.988 1 61.59 67 ARG B C 1
ATOM 4598 O O . ARG B 1 67 ? -22.562 -7.793 5.434 1 61.59 67 ARG B O 1
ATOM 4605 N N . VAL B 1 68 ? -20.906 -9.203 4.934 1 72.44 68 VAL B N 1
ATOM 4606 C CA . VAL B 1 68 ? -19.953 -8.141 4.664 1 72.44 68 VAL B CA 1
ATOM 4607 C C . VAL B 1 68 ? -19.75 -8 3.156 1 72.44 68 VAL B C 1
ATOM 4609 O O . VAL B 1 68 ? -19.734 -9 2.432 1 72.44 68 VAL B O 1
ATOM 4612 N N . PRO B 1 69 ? -19.781 -6.754 2.764 1 73.69 69 PRO B N 1
ATOM 4613 C CA . PRO B 1 69 ? -19.547 -6.547 1.334 1 73.69 69 PRO B CA 1
ATOM 4614 C C . PRO B 1 69 ? -18.188 -7.094 0.875 1 73.69 69 PRO B C 1
ATOM 4616 O O . PRO B 1 69 ? -17.188 -6.961 1.584 1 73.69 69 PRO B O 1
ATOM 4619 N N . TYR B 1 70 ? -18.266 -7.875 -0.205 1 78.44 70 TYR B N 1
ATOM 4620 C CA . TYR B 1 70 ? -17.078 -8.477 -0.801 1 78.44 70 TYR B CA 1
ATOM 4621 C C . TYR B 1 70 ? -16.938 -8.086 -2.268 1 78.44 70 TYR B C 1
ATOM 4623 O O . TYR B 1 70 ? -17.891 -8.242 -3.047 1 78.44 70 TYR B O 1
ATOM 4631 N N . TYR B 1 71 ? -15.844 -7.508 -2.59 1 83.62 71 TYR B N 1
ATOM 4632 C CA . TYR B 1 71 ? -15.547 -7.141 -3.971 1 83.62 71 TYR B CA 1
ATOM 4633 C C . TYR B 1 71 ? -14.797 -8.258 -4.684 1 83.62 71 TYR B C 1
ATOM 4635 O O . TYR B 1 71 ? -13.719 -8.664 -4.254 1 83.62 71 TYR B O 1
ATOM 4643 N N . ILE B 1 72 ? -15.305 -8.789 -5.664 1 75.81 72 ILE B N 1
ATOM 4644 C CA . ILE B 1 72 ? -14.773 -9.969 -6.34 1 75.81 72 ILE B CA 1
ATOM 4645 C C . ILE B 1 72 ? -13.586 -9.578 -7.203 1 75.81 72 ILE B C 1
ATOM 4647 O O . ILE B 1 72 ? -12.641 -10.359 -7.371 1 75.81 72 ILE B O 1
ATOM 4651 N N . GLY B 1 73 ? -13.578 -8.391 -7.73 1 78.81 73 GLY B N 1
ATOM 4652 C CA . GLY B 1 73 ? -12.508 -7.98 -8.625 1 78.81 73 GLY B CA 1
ATOM 4653 C C . GLY B 1 73 ? -12.961 -7.848 -10.07 1 78.81 73 GLY B C 1
ATOM 4654 O O . GLY B 1 73 ? -14.023 -8.344 -10.445 1 78.81 73 GLY B O 1
ATOM 4655 N N . LYS B 1 74 ? -12.172 -7.164 -10.867 1 71 74 LYS B N 1
ATOM 4656 C CA . LYS B 1 74 ? -12.492 -6.902 -12.273 1 71 74 LYS B CA 1
ATOM 4657 C C . LYS B 1 74 ? -12.242 -8.133 -13.133 1 71 74 LYS B C 1
ATOM 4659 O O . LYS B 1 74 ? -12.891 -8.328 -14.164 1 71 74 LYS B O 1
ATOM 4664 N N . ARG B 1 75 ? -11.367 -8.906 -12.594 1 70.88 75 ARG B N 1
ATOM 4665 C CA . ARG B 1 75 ? -10.922 -10.047 -13.383 1 70.88 75 ARG B CA 1
ATOM 4666 C C . ARG B 1 75 ? -10.859 -11.312 -12.539 1 70.88 75 ARG B C 1
ATOM 4668 O O . ARG B 1 75 ? -11.484 -11.383 -11.477 1 70.88 75 ARG B O 1
ATOM 4675 N N . GLY B 1 76 ? -10.469 -12.328 -13.07 1 66.38 76 GLY B N 1
ATOM 4676 C CA . GLY B 1 76 ? -10.336 -13.562 -12.305 1 66.38 76 GLY B CA 1
ATOM 4677 C C . GLY B 1 76 ? -11.648 -14.297 -12.133 1 66.38 76 GLY B C 1
ATOM 4678 O O . GLY B 1 76 ? -12.266 -14.727 -13.109 1 66.38 76 GLY B O 1
ATOM 4679 N N . PRO B 1 77 ? -12.031 -14.18 -10.922 1 67.94 77 PRO B N 1
ATOM 4680 C CA . PRO B 1 77 ? -13.258 -14.93 -10.633 1 67.94 77 PRO B CA 1
ATOM 4681 C C . PRO B 1 77 ? -14.492 -14.32 -11.305 1 67.94 77 PRO B C 1
ATOM 4683 O O . PRO B 1 77 ? -15.414 -15.047 -11.688 1 67.94 77 PRO B O 1
ATOM 4686 N N . THR B 1 78 ? -14.398 -13.023 -11.445 1 72.06 78 THR B N 1
ATOM 4687 C CA . THR B 1 78 ? -15.539 -12.336 -12.047 1 72.06 78 THR B CA 1
ATOM 4688 C C . THR B 1 78 ? -15.727 -12.758 -13.5 1 72.06 78 THR B C 1
ATOM 4690 O O . THR B 1 78 ? -16.859 -12.93 -13.953 1 72.06 78 THR B O 1
ATOM 4693 N N . SER B 1 79 ? -14.617 -12.914 -14.148 1 73.75 79 SER B N 1
ATOM 4694 C CA . SER B 1 79 ? -14.703 -13.336 -15.547 1 73.75 79 SER B CA 1
ATOM 4695 C C . SER B 1 79 ? -15.328 -14.719 -15.672 1 73.75 79 SER B C 1
ATOM 4697 O O . SER B 1 79 ? -16.109 -14.969 -16.594 1 73.75 79 SER B O 1
ATOM 4699 N N . THR B 1 80 ? -15.016 -15.5 -14.75 1 77.06 80 THR B N 1
ATOM 4700 C CA . THR B 1 80 ? -15.578 -16.844 -14.742 1 77.06 80 THR B CA 1
ATOM 4701 C C . THR B 1 80 ? -17.078 -16.797 -14.477 1 77.06 80 THR B C 1
ATOM 4703 O O . THR B 1 80 ? -17.859 -17.516 -15.117 1 77.06 80 THR B O 1
ATOM 4706 N N . MET B 1 81 ? -17.406 -15.961 -13.641 1 77.38 81 MET B N 1
ATOM 4707 C CA . MET B 1 81 ? -18.828 -15.844 -13.281 1 77.38 81 MET B CA 1
ATOM 4708 C C . MET B 1 81 ? -19.625 -15.25 -14.43 1 77.38 81 MET B C 1
ATOM 4710 O O . MET B 1 81 ? -20.766 -15.656 -14.664 1 77.38 81 MET B O 1
ATOM 4714 N N . HIS B 1 82 ? -19.047 -14.359 -15.055 1 75.69 82 HIS B N 1
ATOM 4715 C CA . HIS B 1 82 ? -19.719 -13.742 -16.203 1 75.69 82 HIS B CA 1
ATOM 4716 C C . HIS B 1 82 ? -19.969 -14.758 -17.312 1 75.69 82 HIS B C 1
ATOM 4718 O O . HIS B 1 82 ? -20.984 -14.695 -18 1 75.69 82 HIS B O 1
ATOM 4724 N N . ILE B 1 83 ? -19.062 -15.578 -17.484 1 76.81 83 ILE B N 1
ATOM 4725 C CA . ILE B 1 83 ? -19.203 -16.594 -18.531 1 76.81 83 ILE B CA 1
ATOM 4726 C C . ILE B 1 83 ? -20.375 -17.516 -18.219 1 76.81 83 ILE B C 1
ATOM 4728 O O . ILE B 1 83 ? -21.141 -17.891 -19.109 1 76.81 83 ILE B O 1
ATOM 4732 N N . CYS B 1 84 ? -20.547 -17.688 -16.953 1 74.69 84 CYS B N 1
ATOM 4733 C CA . CYS B 1 84 ? -21.547 -18.688 -16.562 1 74.69 84 CYS B CA 1
ATOM 4734 C C . CYS B 1 84 ? -22.922 -18.031 -16.391 1 74.69 84 CYS B C 1
ATOM 4736 O O . CYS B 1 84 ? -23.938 -18.734 -16.266 1 74.69 84 CYS B O 1
ATOM 4738 N N . SER B 1 85 ? -22.859 -16.688 -16.281 1 73.44 85 SER B N 1
ATOM 4739 C CA . SER B 1 85 ? -24.141 -16.016 -16.047 1 73.44 85 SER B CA 1
ATOM 4740 C C . SER B 1 85 ? -24.828 -15.641 -17.359 1 73.44 85 SER B C 1
ATOM 4742 O O . SER B 1 85 ? -24.188 -15.156 -18.281 1 73.44 85 SER B O 1
ATOM 4744 N N . THR B 1 86 ? -25.766 -16.25 -17.875 1 61.59 86 THR B N 1
ATOM 4745 C CA . THR B 1 86 ? -26.453 -15.977 -19.141 1 61.59 86 THR B CA 1
ATOM 4746 C C . THR B 1 86 ? -27.281 -14.695 -19.047 1 61.59 86 THR B C 1
ATOM 4748 O O . THR B 1 86 ? -27.359 -13.938 -20.016 1 61.59 86 THR B O 1
ATOM 4751 N N . ASP B 1 87 ? -27.891 -14.414 -18 1 62.41 87 ASP B N 1
ATOM 4752 C CA . ASP B 1 87 ? -28.969 -13.422 -18.047 1 62.41 87 ASP B CA 1
ATOM 4753 C C . ASP B 1 87 ? -28.859 -12.461 -16.859 1 62.41 87 ASP B C 1
ATOM 4755 O O . ASP B 1 87 ? -29.781 -11.688 -16.609 1 62.41 87 ASP B O 1
ATOM 4759 N N . HIS B 1 88 ? -27.719 -12.656 -16.156 1 65.56 88 HIS B N 1
ATOM 4760 C CA . HIS B 1 88 ? -27.781 -11.844 -14.945 1 65.56 88 HIS B CA 1
ATOM 4761 C C . HIS B 1 88 ? -26.547 -10.961 -14.805 1 65.56 88 HIS B C 1
ATOM 4763 O O . HIS B 1 88 ? -25.438 -11.375 -15.148 1 65.56 88 HIS B O 1
ATOM 4769 N N . VAL B 1 89 ? -26.859 -9.758 -14.641 1 73.12 89 VAL B N 1
ATOM 4770 C CA . VAL B 1 89 ? -25.781 -8.82 -14.336 1 73.12 89 VAL B CA 1
ATOM 4771 C C . VAL B 1 89 ? -25.172 -9.148 -12.977 1 73.12 89 VAL B C 1
ATOM 4773 O O . VAL B 1 89 ? -25.906 -9.297 -11.984 1 73.12 89 VAL B O 1
ATOM 4776 N N . ILE B 1 90 ? -23.984 -9.477 -12.938 1 76.88 90 ILE B N 1
ATOM 4777 C CA . ILE B 1 90 ? -23.297 -9.82 -11.695 1 76.88 90 ILE B CA 1
ATOM 4778 C C . ILE B 1 90 ? -22.844 -8.547 -10.984 1 76.88 90 ILE B C 1
ATOM 4780 O O . ILE B 1 90 ? -22.094 -7.746 -11.555 1 76.88 90 ILE B O 1
ATOM 4784 N N . PRO B 1 91 ? -23.344 -8.359 -9.758 1 77.69 91 PRO B N 1
ATOM 4785 C CA . PRO B 1 91 ? -22.875 -7.188 -9.016 1 77.69 91 PRO B CA 1
ATOM 4786 C C . PRO B 1 91 ? -21.391 -7.258 -8.695 1 77.69 91 PRO B C 1
ATOM 4788 O O . PRO B 1 91 ? -20.844 -8.352 -8.492 1 77.69 91 PRO B O 1
ATOM 4791 N N . LYS B 1 92 ? -20.781 -6.152 -8.742 1 78.94 92 LYS B N 1
ATOM 4792 C CA . LYS B 1 92 ? -19.359 -6.09 -8.43 1 78.94 92 LYS B CA 1
ATOM 4793 C C . LYS B 1 92 ? -19.109 -6.371 -6.949 1 78.94 92 LYS B C 1
ATOM 4795 O O . LYS B 1 92 ? -18.078 -6.926 -6.582 1 78.94 92 LYS B O 1
ATOM 4800 N N . HIS B 1 93 ? -20.062 -5.93 -6.102 1 82.94 93 HIS B N 1
ATOM 4801 C CA . HIS B 1 93 ? -19.969 -6.145 -4.664 1 82.94 93 HIS B CA 1
ATOM 4802 C C . HIS B 1 93 ? -21 -7.168 -4.195 1 82.94 93 HIS B C 1
ATOM 4804 O O . HIS B 1 93 ? -22.203 -6.961 -4.363 1 82.94 93 HIS B O 1
ATOM 4810 N N . LEU B 1 94 ? -20.406 -8.188 -3.643 1 79.69 94 LEU B N 1
ATOM 4811 C CA . LEU B 1 94 ? -21.266 -9.25 -3.139 1 79.69 94 LEU B CA 1
ATOM 4812 C C . LEU B 1 94 ? -21.328 -9.219 -1.616 1 79.69 94 LEU B C 1
ATOM 4814 O O . LEU B 1 94 ? -20.5 -8.586 -0.965 1 79.69 94 LEU B O 1
ATOM 4818 N N . LEU B 1 95 ? -22.375 -9.719 -1.115 1 74.94 95 LEU B N 1
ATOM 4819 C CA . LEU B 1 95 ? -22.453 -9.914 0.328 1 74.94 95 LEU B CA 1
ATOM 4820 C C . LEU B 1 95 ? -22 -11.32 0.709 1 74.94 95 LEU B C 1
ATOM 4822 O O . LEU B 1 95 ? -22.562 -12.305 0.237 1 74.94 95 LEU B O 1
ATOM 4826 N N . MET B 1 96 ? -20.922 -11.367 1.354 1 76.38 96 MET B N 1
ATOM 4827 C CA . MET B 1 96 ? -20.391 -12.648 1.811 1 76.38 96 MET B CA 1
ATOM 4828 C C . MET B 1 96 ? -20.516 -12.781 3.326 1 76.38 96 MET B C 1
ATOM 4830 O O . MET B 1 96 ? -20.578 -11.773 4.035 1 76.38 96 MET B O 1
ATOM 4834 N N . PRO B 1 97 ? -20.625 -14.008 3.701 1 70.62 97 PRO B N 1
ATOM 4835 C CA . PRO B 1 97 ? -20.672 -14.18 5.156 1 70.62 97 PRO B CA 1
ATOM 4836 C C . PRO B 1 97 ? -19.438 -13.625 5.852 1 70.62 97 PRO B C 1
ATOM 4838 O O . PRO B 1 97 ? -18.328 -13.727 5.316 1 70.62 97 PRO B O 1
ATOM 4841 N N . ALA B 1 98 ? -19.75 -13.078 7.008 1 69.25 98 ALA B N 1
ATOM 4842 C CA . ALA B 1 98 ? -18.641 -12.508 7.773 1 69.25 98 ALA B CA 1
ATOM 4843 C C . ALA B 1 98 ? -17.688 -13.602 8.25 1 69.25 98 ALA B C 1
ATOM 4845 O O . ALA B 1 98 ? -18.109 -14.734 8.516 1 69.25 98 ALA B O 1
ATOM 4846 N N . ALA B 1 99 ? -16.406 -13.234 8.195 1 67.94 99 ALA B N 1
ATOM 4847 C CA . ALA B 1 99 ? -15.406 -14.164 8.688 1 67.94 99 ALA B CA 1
ATOM 4848 C C . ALA B 1 99 ? -15.633 -14.492 10.156 1 67.94 99 ALA B C 1
ATOM 4850 O O . ALA B 1 99 ? -16.172 -13.68 10.906 1 67.94 99 ALA B O 1
ATOM 4851 N N . LYS B 1 100 ? -15.328 -15.664 10.484 1 69.81 100 LYS B N 1
ATOM 4852 C CA . LYS B 1 100 ? -15.445 -16.062 11.883 1 69.81 100 LYS B CA 1
ATOM 4853 C C . LYS B 1 100 ? -14.492 -15.266 12.766 1 69.81 100 LYS B C 1
ATOM 4855 O O . LYS B 1 100 ? -13.352 -15 12.375 1 69.81 100 LYS B O 1
ATOM 4860 N N . GLN B 1 101 ? -15.062 -14.75 13.836 1 72.38 101 GLN B N 1
ATOM 4861 C CA . GLN B 1 101 ? -14.25 -13.969 14.766 1 72.38 101 GLN B CA 1
ATOM 4862 C C . GLN B 1 101 ? -13.156 -14.828 15.391 1 72.38 101 GLN B C 1
ATOM 4864 O O . GLN B 1 101 ? -13.383 -15.992 15.719 1 72.38 101 GLN B O 1
ATOM 4869 N N . THR B 1 102 ? -12.008 -14.273 15.406 1 77.31 102 THR B N 1
ATOM 4870 C CA . THR B 1 102 ? -10.891 -14.953 16.047 1 77.31 102 THR B CA 1
ATOM 4871 C C . THR B 1 102 ? -11.008 -14.891 17.562 1 77.31 102 THR B C 1
ATOM 4873 O O . THR B 1 102 ? -11.336 -13.844 18.125 1 77.31 102 THR B O 1
ATOM 4876 N N . ILE B 1 103 ? -10.891 -15.992 18.172 1 84.5 103 ILE B N 1
ATOM 4877 C CA . ILE B 1 103 ? -10.898 -16.047 19.641 1 84.5 103 ILE B CA 1
ATOM 4878 C C . ILE B 1 103 ? -9.484 -15.867 20.172 1 84.5 103 ILE B C 1
ATOM 4880 O O . ILE B 1 103 ? -8.578 -16.625 19.812 1 84.5 103 ILE B O 1
ATOM 4884 N N . LEU B 1 104 ? -9.367 -14.875 21.016 1 90.62 104 LEU B N 1
ATOM 4885 C CA . LEU B 1 104 ? -8.055 -14.578 21.578 1 90.62 104 LEU B CA 1
ATOM 4886 C C . LEU B 1 104 ? -7.695 -15.578 22.672 1 90.62 104 LEU B C 1
ATOM 4888 O O . LEU B 1 104 ? -8.547 -15.945 23.484 1 90.62 104 LEU B O 1
ATOM 4892 N N . THR B 1 105 ? -6.531 -16.031 22.688 1 90.75 105 THR B N 1
ATOM 4893 C CA . THR B 1 105 ? -6.023 -16.875 23.766 1 90.75 105 THR B CA 1
ATOM 4894 C C . THR B 1 105 ? -5.789 -16.062 25.031 1 90.75 105 THR B C 1
ATOM 4896 O O . THR B 1 105 ? -5.77 -14.828 24.984 1 90.75 105 THR B O 1
ATOM 4899 N N . ASP B 1 106 ? -5.641 -16.719 26.125 1 91.12 106 ASP B N 1
ATOM 4900 C CA . ASP B 1 106 ? -5.406 -16.047 27.406 1 91.12 106 ASP B CA 1
ATOM 4901 C C . ASP B 1 106 ? -4.094 -15.266 27.391 1 91.12 106 ASP B C 1
ATOM 4903 O O . ASP B 1 106 ? -4 -14.188 27.969 1 91.12 106 ASP B O 1
ATOM 4907 N N . ASP B 1 107 ? -3.141 -15.836 26.719 1 89.94 107 ASP B N 1
ATOM 4908 C CA . ASP B 1 107 ? -1.856 -15.156 26.594 1 89.94 107 ASP B CA 1
ATOM 4909 C C . ASP B 1 107 ? -1.994 -13.867 25.797 1 89.94 107 ASP B C 1
ATOM 4911 O O . ASP B 1 107 ? -1.368 -12.852 26.125 1 89.94 107 ASP B O 1
ATOM 4915 N N . GLU B 1 108 ? -2.775 -13.914 24.781 1 91.81 108 GLU B N 1
ATOM 4916 C CA . GLU B 1 108 ? -2.99 -12.734 23.953 1 91.81 108 GLU B CA 1
ATOM 4917 C C . GLU B 1 108 ? -3.75 -11.648 24.719 1 91.81 108 GLU B C 1
ATOM 4919 O O . GLU B 1 108 ? -3.422 -10.469 24.609 1 91.81 108 GLU B O 1
ATOM 4924 N N . LYS B 1 109 ? -4.719 -12.078 25.484 1 93.88 109 LYS B N 1
ATOM 4925 C CA . LYS B 1 109 ? -5.465 -11.133 26.312 1 93.88 109 LYS B CA 1
ATOM 4926 C C . LYS B 1 109 ? -4.566 -10.484 27.359 1 93.88 109 LYS B C 1
ATOM 4928 O O . LYS B 1 109 ? -4.664 -9.281 27.609 1 93.88 109 LYS B O 1
ATOM 4933 N N . ALA B 1 110 ? -3.721 -11.352 27.891 1 93.31 110 ALA B N 1
ATOM 4934 C CA . ALA B 1 110 ? -2.793 -10.844 28.906 1 93.31 110 ALA B CA 1
ATOM 4935 C C . ALA B 1 110 ? -1.821 -9.836 28.297 1 93.31 110 ALA B C 1
ATOM 4937 O O . ALA B 1 110 ? -1.468 -8.836 28.938 1 93.31 110 ALA B O 1
ATOM 4938 N N . PHE B 1 111 ? -1.381 -10.156 27.156 1 94.12 111 PHE B N 1
ATOM 4939 C CA . PHE B 1 111 ? -0.479 -9.242 26.469 1 94.12 111 PHE B CA 1
ATOM 4940 C C . PHE B 1 111 ? -1.159 -7.906 26.203 1 94.12 111 PHE B C 1
ATOM 4942 O O . PHE B 1 111 ? -0.583 -6.852 26.469 1 94.12 111 PHE B O 1
ATOM 4949 N N . LEU B 1 112 ? -2.408 -7.879 25.703 1 95.56 112 LEU B N 1
ATOM 4950 C CA . LEU B 1 112 ? -3.172 -6.664 25.438 1 95.56 112 LEU B CA 1
ATOM 4951 C C . LEU B 1 112 ? -3.385 -5.859 26.703 1 95.56 112 LEU B C 1
ATOM 4953 O O . LEU B 1 112 ? -3.314 -4.629 26.688 1 95.56 112 LEU B O 1
ATOM 4957 N N . ARG B 1 113 ? -3.598 -6.586 27.812 1 95.25 113 ARG B N 1
ATOM 4958 C CA . ARG B 1 113 ? -3.771 -5.93 29.094 1 95.25 113 ARG B CA 1
ATOM 4959 C C . ARG B 1 113 ? -2.482 -5.25 29.547 1 95.25 113 ARG B C 1
ATOM 4961 O O . ARG B 1 113 ? -2.512 -4.129 30.062 1 95.25 113 ARG B O 1
ATOM 4968 N N . SER B 1 114 ? -1.4 -5.934 29.297 1 94.19 114 SER B N 1
ATOM 4969 C CA . SER B 1 114 ? -0.109 -5.391 29.703 1 94.19 114 SER B CA 1
ATOM 4970 C C . SER B 1 114 ? 0.245 -4.137 28.906 1 94.19 114 SER B C 1
ATOM 4972 O O . SER B 1 114 ? 0.949 -3.258 29.422 1 94.19 114 SER B O 1
ATOM 4974 N N . LYS B 1 115 ? -0.245 -4.066 27.656 1 94.19 115 LYS B N 1
ATOM 4975 C CA . LYS B 1 115 ? 0.048 -2.916 26.812 1 94.19 115 LYS B CA 1
ATOM 4976 C C . LYS B 1 115 ? -0.954 -1.789 27.047 1 94.19 115 LYS B C 1
ATOM 4978 O O . LYS B 1 115 ? -0.852 -0.725 26.422 1 94.19 115 LYS B O 1
ATOM 4983 N N . GLY B 1 116 ? -1.929 -1.966 27.906 1 94.19 116 GLY B N 1
ATOM 4984 C CA . GLY B 1 116 ? -2.855 -0.922 28.312 1 94.19 116 GLY B CA 1
ATOM 4985 C C . GLY B 1 116 ? -4.062 -0.804 27.406 1 94.19 116 GLY B C 1
ATOM 4986 O O . GLY B 1 116 ? -4.789 0.191 27.453 1 94.19 116 GLY B O 1
ATOM 4987 N N . VAL B 1 117 ? -4.328 -1.793 26.562 1 95.81 117 VAL B N 1
ATOM 4988 C CA . VAL B 1 117 ? -5.418 -1.73 25.594 1 95.81 117 VAL B CA 1
ATOM 4989 C C . VAL B 1 117 ? -6.762 -1.725 26.312 1 95.81 117 VAL B C 1
ATOM 4991 O O . VAL B 1 117 ? -7.738 -1.152 25.828 1 95.81 117 VAL B O 1
ATOM 4994 N N . TYR B 1 118 ? -6.816 -2.33 27.578 1 96 118 TYR B N 1
ATOM 4995 C CA . TYR B 1 118 ? -8.07 -2.393 28.312 1 96 118 TYR B CA 1
ATOM 4996 C C . TYR B 1 118 ? -8.094 -1.363 29.438 1 96 118 TYR B C 1
ATOM 4998 O O . TYR B 1 118 ? -8.977 -1.393 30.297 1 96 118 TYR B O 1
ATOM 5006 N N . SER B 1 119 ? -7.09 -0.483 29.469 1 95 119 SER B N 1
ATOM 5007 C CA . SER B 1 119 ? -7.07 0.606 30.438 1 95 119 SER B CA 1
ATOM 5008 C C . SER B 1 119 ? -7.766 1.848 29.891 1 95 119 SER B C 1
ATOM 5010 O O . SER B 1 119 ? -7.105 2.793 29.453 1 95 119 SER B O 1
ATOM 5012 N N . PHE B 1 120 ? -9.031 1.87 30.109 1 96.12 120 PHE B N 1
ATOM 5013 C CA . PHE B 1 120 ? -9.844 2.91 29.5 1 96.12 120 PHE B CA 1
ATOM 5014 C C . PHE B 1 120 ? -9.688 4.23 30.25 1 96.12 120 PHE B C 1
ATOM 5016 O O . PHE B 1 120 ? -9.328 4.246 31.422 1 96.12 120 PHE B O 1
ATOM 5023 N N . LEU B 1 121 ? -9.898 5.297 29.547 1 96.19 121 LEU B N 1
ATOM 5024 C CA . LEU B 1 121 ? -9.812 6.641 30.109 1 96.19 121 LEU B CA 1
ATOM 5025 C C . LEU B 1 121 ? -11.031 6.957 30.969 1 96.19 121 LEU B C 1
ATOM 5027 O O . LEU B 1 121 ? -12.023 6.223 30.938 1 96.19 121 LEU B O 1
ATOM 5031 N N . SER B 1 122 ? -10.93 7.992 31.766 1 95.75 122 SER B N 1
ATOM 5032 C CA . SER B 1 122 ? -12.078 8.469 32.531 1 95.75 122 SER B CA 1
ATOM 5033 C C . SER B 1 122 ? -13.195 8.945 31.625 1 95.75 122 SER B C 1
ATOM 5035 O O . SER B 1 122 ? -12.953 9.305 30.469 1 95.75 122 SER B O 1
ATOM 5037 N N . GLU B 1 123 ? -14.391 9 32.125 1 94.81 123 GLU B N 1
ATOM 5038 C CA . GLU B 1 123 ? -15.547 9.422 31.344 1 94.81 123 GLU B CA 1
ATOM 5039 C C . GLU B 1 123 ? -15.406 10.875 30.875 1 94.81 123 GLU B C 1
ATOM 5041 O O . GLU B 1 123 ? -15.797 11.219 29.766 1 94.81 123 GLU B O 1
ATOM 5046 N N . ALA B 1 124 ? -14.844 11.664 31.719 1 94.88 124 ALA B N 1
ATOM 5047 C CA . ALA B 1 124 ? -14.664 13.07 31.391 1 94.88 124 ALA B CA 1
ATOM 5048 C C . ALA B 1 124 ? -13.664 13.25 30.25 1 94.88 124 ALA B C 1
ATOM 5050 O O . ALA B 1 124 ? -13.875 14.07 29.359 1 94.88 124 ALA B O 1
ATOM 5051 N N . SER B 1 125 ? -12.594 12.5 30.344 1 96.44 125 SER B N 1
ATOM 5052 C CA . SER B 1 125 ? -11.586 12.578 29.297 1 96.44 125 SER B CA 1
ATOM 5053 C C . SER B 1 125 ? -12.125 12.047 27.969 1 96.44 125 SER B C 1
ATOM 5055 O O . SER B 1 125 ? -11.867 12.625 26.906 1 96.44 125 SER B O 1
ATOM 5057 N N . ALA B 1 126 ? -12.875 10.945 28.047 1 96.62 126 ALA B N 1
ATOM 5058 C CA . ALA B 1 126 ? -13.469 10.367 26.844 1 96.62 126 ALA B CA 1
ATOM 5059 C C . ALA B 1 126 ? -14.445 11.344 26.188 1 96.62 126 ALA B C 1
ATOM 5061 O O . ALA B 1 126 ? -14.469 11.477 24.953 1 96.62 126 ALA B O 1
ATOM 5062 N N . ASP B 1 127 ? -15.203 11.992 27.016 1 96.56 127 ASP B N 1
ATOM 5063 C CA . ASP B 1 127 ? -16.172 12.969 26.516 1 96.56 127 ASP B CA 1
ATOM 5064 C C . ASP B 1 127 ? -15.469 14.125 25.797 1 96.56 127 ASP B C 1
ATOM 5066 O O . ASP B 1 127 ? -15.898 14.539 24.719 1 96.56 127 ASP B O 1
ATOM 5070 N N . SER B 1 128 ? -14.406 14.594 26.422 1 96.31 128 SER B N 1
ATOM 5071 C CA . SER B 1 128 ? -13.656 15.695 25.828 1 96.31 128 SER B CA 1
ATOM 5072 C C . SER B 1 128 ? -13.039 15.289 24.5 1 96.31 128 SER B C 1
ATOM 5074 O O . SER B 1 128 ? -13.016 16.078 23.547 1 96.31 128 SER B O 1
ATOM 5076 N N . LEU B 1 129 ? -12.539 14.086 24.406 1 97 129 LEU B N 1
ATOM 5077 C CA . LEU B 1 129 ? -11.875 13.617 23.203 1 97 129 LEU B CA 1
ATOM 5078 C C . LEU B 1 129 ? -12.891 13.367 22.094 1 97 129 LEU B C 1
ATOM 5080 O O . LEU B 1 129 ? -12.625 13.664 20.922 1 97 129 LEU B O 1
ATOM 5084 N N . ILE B 1 130 ? -14.047 12.836 22.422 1 96.88 130 ILE B N 1
ATOM 5085 C CA . ILE B 1 130 ? -15.094 12.602 21.422 1 96.88 130 ILE B CA 1
ATOM 5086 C C . ILE B 1 130 ? -15.586 13.938 20.875 1 96.88 130 ILE B C 1
ATOM 5088 O O . ILE B 1 130 ? -15.797 14.078 19.672 1 96.88 130 ILE B O 1
ATOM 5092 N N . ARG B 1 131 ? -15.719 14.93 21.75 1 95.25 131 ARG B N 1
ATOM 5093 C CA . ARG B 1 131 ? -16.109 16.266 21.312 1 95.25 131 ARG B CA 1
ATOM 5094 C C . ARG B 1 131 ? -15.047 16.859 20.391 1 95.25 131 ARG B C 1
ATOM 5096 O O . ARG B 1 131 ? -15.375 17.469 19.375 1 95.25 131 ARG B O 1
ATOM 5103 N N . ALA B 1 132 ? -13.82 16.688 20.781 1 93.75 132 ALA B N 1
ATOM 5104 C CA . ALA B 1 132 ? -12.727 17.188 19.953 1 93.75 132 ALA B CA 1
ATOM 5105 C C . ALA B 1 132 ? -12.711 16.516 18.594 1 93.75 132 ALA B C 1
ATOM 5107 O O . ALA B 1 132 ? -12.469 17.172 17.562 1 93.75 132 ALA B O 1
ATOM 5108 N N . TYR B 1 133 ? -12.969 15.25 18.531 1 95.25 133 TYR B N 1
ATOM 5109 C CA . TYR B 1 133 ? -12.977 14.508 17.281 1 95.25 133 TYR B CA 1
ATOM 5110 C C . TYR B 1 133 ? -14.055 15.047 16.344 1 95.25 133 TYR B C 1
ATOM 5112 O O . TYR B 1 133 ? -13.781 15.336 15.18 1 95.25 133 TYR B O 1
ATOM 5120 N N . PHE B 1 134 ? -15.266 15.188 16.828 1 95.44 134 PHE B N 1
ATOM 5121 C CA . PHE B 1 134 ? -16.391 15.562 15.984 1 95.44 134 PHE B CA 1
ATOM 5122 C C . PHE B 1 134 ? -16.281 17.016 15.562 1 95.44 134 PHE B C 1
ATOM 5124 O O . PHE B 1 134 ? -16.703 17.391 14.461 1 95.44 134 PHE B O 1
ATOM 5131 N N . HIS B 1 135 ? -15.594 17.859 16.344 1 92.94 135 HIS B N 1
ATOM 5132 C CA . HIS B 1 135 ? -15.508 19.281 16 1 92.94 135 HIS B CA 1
ATOM 5133 C C . HIS B 1 135 ? -14.359 19.547 15.039 1 92.94 135 HIS B C 1
ATOM 5135 O O . HIS B 1 135 ? -14.469 20.391 14.156 1 92.94 135 HIS B O 1
ATOM 5141 N N . HIS B 1 136 ? -13.305 18.703 15.18 1 90.12 136 HIS B N 1
ATOM 5142 C CA . HIS B 1 136 ? -12.102 19.141 14.469 1 90.12 136 HIS B CA 1
ATOM 5143 C C . HIS B 1 136 ? -11.648 18.094 13.469 1 90.12 136 HIS B C 1
ATOM 5145 O O . HIS B 1 136 ? -10.961 18.406 12.492 1 90.12 136 HIS B O 1
ATOM 5151 N N . VAL B 1 137 ? -11.953 16.859 13.664 1 92.38 137 VAL B N 1
ATOM 5152 C CA . VAL B 1 137 ? -11.406 15.789 12.82 1 92.38 137 VAL B CA 1
ATOM 5153 C C . VAL B 1 137 ? -12.484 15.305 11.852 1 92.38 137 VAL B C 1
ATOM 5155 O O . VAL B 1 137 ? -12.25 15.219 10.648 1 92.38 137 VAL B O 1
ATOM 5158 N N . HIS B 1 138 ? -13.68 15.07 12.328 1 94.19 138 HIS B N 1
ATOM 5159 C CA . HIS B 1 138 ? -14.758 14.445 11.57 1 94.19 138 HIS B CA 1
ATOM 5160 C C . HIS B 1 138 ? -15.109 15.266 10.336 1 94.19 138 HIS B C 1
ATOM 5162 O O . HIS B 1 138 ? -15.391 14.711 9.273 1 94.19 138 HIS B O 1
ATOM 5168 N N . PRO B 1 139 ? -15.094 16.594 10.367 1 91.56 139 PRO B N 1
ATOM 5169 C CA . PRO B 1 139 ? -15.461 17.375 9.18 1 91.56 139 PRO B CA 1
ATOM 5170 C C . PRO B 1 139 ? -14.438 17.25 8.055 1 91.56 139 PRO B C 1
ATOM 5172 O O . PRO B 1 139 ? -14.781 17.406 6.879 1 91.56 139 PRO B O 1
ATOM 5175 N N . ILE B 1 140 ? -13.219 16.984 8.414 1 89 140 ILE B N 1
ATOM 5176 C CA . ILE B 1 140 ? -12.164 16.891 7.414 1 89 140 ILE B CA 1
ATOM 5177 C C . ILE B 1 140 ? -11.938 15.438 7.023 1 89 140 ILE B C 1
ATOM 5179 O O . ILE B 1 140 ? -11.586 15.141 5.879 1 89 140 ILE B O 1
ATOM 5183 N N . MET B 1 141 ? -12.141 14.562 7.992 1 93.31 141 MET B N 1
ATOM 5184 C CA . MET B 1 141 ? -11.984 13.125 7.797 1 93.31 141 MET B CA 1
ATOM 5185 C C . MET B 1 141 ? -13.18 12.367 8.359 1 93.31 141 MET B C 1
ATOM 5187 O O . MET B 1 141 ? -13.062 11.68 9.375 1 93.31 141 MET B O 1
ATOM 5191 N N . PRO B 1 142 ? -14.266 12.438 7.668 1 96.12 142 PRO B N 1
ATOM 5192 C CA . PRO B 1 142 ? -15.484 11.789 8.156 1 96.12 142 PRO B CA 1
ATOM 5193 C C . PRO B 1 142 ? -15.469 10.273 7.949 1 96.12 142 PRO B C 1
ATOM 5195 O O . PRO B 1 142 ? -16.281 9.742 7.184 1 96.12 142 PRO B O 1
ATOM 5198 N N . ILE B 1 143 ? -14.727 9.547 8.711 1 96.81 143 ILE B N 1
ATOM 5199 C CA . ILE B 1 143 ? -14.461 8.141 8.398 1 96.81 143 ILE B CA 1
ATOM 5200 C C . ILE B 1 143 ? -15.188 7.254 9.406 1 96.81 143 ILE B C 1
ATOM 5202 O O . ILE B 1 143 ? -15.305 6.043 9.203 1 96.81 143 ILE B O 1
ATOM 5206 N N . LEU B 1 144 ? -15.664 7.809 10.523 1 97.06 144 LEU B N 1
ATOM 5207 C CA . LEU B 1 144 ? -16.391 7.016 11.508 1 97.06 144 LEU B CA 1
ATOM 5208 C C . LEU B 1 144 ? -17.906 7.254 11.383 1 97.06 144 LEU B C 1
ATOM 5210 O O . LEU B 1 144 ? -18.328 8.328 10.969 1 97.06 144 LEU B O 1
ATOM 5214 N N . GLU B 1 145 ? -18.625 6.246 11.68 1 96.12 145 GLU B N 1
ATOM 5215 C CA . GLU B 1 145 ? -20.078 6.391 11.758 1 96.12 145 GLU B CA 1
ATOM 5216 C C . GLU B 1 145 ? -20.5 7.152 13.016 1 96.12 145 GLU B C 1
ATOM 5218 O O . GLU B 1 145 ? -20.5 6.594 14.109 1 96.12 145 GLU B O 1
ATOM 5223 N N . ALA B 1 146 ? -20.984 8.344 12.789 1 95.38 146 ALA B N 1
ATOM 5224 C CA . ALA B 1 146 ? -21.266 9.25 13.898 1 95.38 146 ALA B CA 1
ATOM 5225 C C . ALA B 1 146 ? -22.406 8.727 14.766 1 95.38 146 ALA B C 1
ATOM 5227 O O . ALA B 1 146 ? -22.359 8.859 15.992 1 95.38 146 ALA B O 1
ATOM 5228 N N . ASP B 1 147 ? -23.359 8.133 14.156 1 94.31 147 ASP B N 1
ATOM 5229 C CA . ASP B 1 147 ? -24.516 7.648 14.906 1 94.31 147 ASP B CA 1
ATOM 5230 C C . ASP B 1 147 ? -24.109 6.539 15.875 1 94.31 147 ASP B C 1
ATOM 5232 O O . ASP B 1 147 ? -24.484 6.566 17.047 1 94.31 147 ASP B O 1
ATOM 5236 N N . LYS B 1 148 ? -23.281 5.613 15.383 1 94 148 LYS B N 1
ATOM 5237 C CA . LYS B 1 148 ? -22.859 4.484 16.203 1 94 148 LYS B CA 1
ATOM 5238 C C . LYS B 1 148 ? -21.969 4.949 17.359 1 94 148 LYS B C 1
ATOM 5240 O O . LYS B 1 148 ? -22.156 4.555 18.5 1 94 148 LYS B O 1
ATOM 5245 N N . LEU B 1 149 ? -21.016 5.754 17.031 1 96.12 149 LEU B N 1
ATOM 5246 C CA . LEU B 1 149 ? -20.078 6.238 18.047 1 96.12 149 LEU B CA 1
ATOM 5247 C C . LEU B 1 149 ? -20.812 7.016 19.141 1 96.12 149 LEU B C 1
ATOM 5249 O O . LEU B 1 149 ? -20.562 6.812 20.328 1 96.12 149 LEU B O 1
ATOM 5253 N N . LEU B 1 150 ? -21.75 7.902 18.781 1 95.25 150 LEU B N 1
ATOM 5254 C CA . LEU B 1 150 ? -22.484 8.719 19.734 1 95.25 150 LEU B CA 1
ATOM 5255 C C . LEU B 1 150 ? -23.438 7.867 20.562 1 95.25 150 LEU B C 1
ATOM 5257 O O . LEU B 1 150 ? -23.656 8.148 21.75 1 95.25 150 LEU B O 1
ATOM 5261 N N . GLU B 1 151 ? -23.938 6.852 19.953 1 94.19 151 GLU B N 1
ATOM 5262 C CA . GLU B 1 151 ? -24.812 5.941 20.688 1 94.19 151 GLU B CA 1
ATOM 5263 C C . GLU B 1 151 ? -24.047 5.195 21.766 1 94.19 151 GLU B C 1
ATOM 5265 O O . GLU B 1 151 ? -24.5 5.113 22.906 1 94.19 151 GLU B O 1
ATOM 5270 N N . TYR B 1 152 ? -22.859 4.684 21.406 1 95.06 152 TYR B N 1
ATOM 5271 C CA . TYR B 1 152 ? -22.031 3.992 22.391 1 95.06 152 TYR B CA 1
ATOM 5272 C C . TYR B 1 152 ? -21.625 4.934 23.516 1 95.06 152 TYR B C 1
ATOM 5274 O O . TYR B 1 152 ? -21.562 4.535 24.688 1 95.06 152 TYR B O 1
ATOM 5282 N N . HIS B 1 153 ? -21.344 6.148 23.141 1 94.12 153 HIS B N 1
ATOM 5283 C CA . HIS B 1 153 ? -20.922 7.141 24.125 1 94.12 153 HIS B CA 1
ATOM 5284 C C . HIS B 1 153 ? -22.078 7.508 25.062 1 94.12 153 HIS B C 1
ATOM 5286 O O . HIS B 1 153 ? -21.906 7.582 26.281 1 94.12 153 HIS B O 1
ATOM 5292 N N . ARG B 1 154 ? -23.234 7.719 24.5 1 91.5 154 ARG B N 1
ATOM 5293 C CA . ARG B 1 154 ? -24.406 8.086 25.281 1 91.5 154 ARG B CA 1
ATOM 5294 C C . ARG B 1 154 ? -24.766 6.992 26.281 1 91.5 154 ARG B C 1
ATOM 5296 O O . ARG B 1 154 ? -25.156 7.285 27.406 1 91.5 154 ARG B O 1
ATOM 5303 N N . LEU B 1 155 ? -24.578 5.789 25.875 1 93.44 155 LEU B N 1
ATOM 5304 C CA . LEU B 1 155 ? -24.938 4.648 26.703 1 93.44 155 LEU B CA 1
ATOM 5305 C C . LEU B 1 155 ? -23.797 4.277 27.656 1 93.44 155 LEU B C 1
ATOM 5307 O O . LEU B 1 155 ? -23.906 3.307 28.406 1 93.44 155 LEU B O 1
ATOM 5311 N N . LYS B 1 156 ? -22.703 4.992 27.641 1 93.25 156 LYS B N 1
ATOM 5312 C CA . LYS B 1 156 ? -21.547 4.746 28.484 1 93.25 156 LYS B CA 1
ATOM 5313 C C . LYS B 1 156 ? -20.984 3.342 28.266 1 93.25 156 LYS B C 1
ATOM 5315 O O . LYS B 1 156 ? -20.672 2.639 29.219 1 93.25 156 LYS B O 1
ATOM 5320 N N . ARG B 1 157 ? -20.969 2.939 26.953 1 94.5 157 ARG B N 1
ATOM 5321 C CA . ARG B 1 157 ? -20.5 1.607 26.578 1 94.5 157 ARG B CA 1
ATOM 5322 C C . ARG B 1 157 ? -19.344 1.689 25.578 1 94.5 157 ARG B C 1
ATOM 5324 O O . ARG B 1 157 ? -19.266 0.894 24.641 1 94.5 157 ARG B O 1
ATOM 5331 N N . LEU B 1 158 ? -18.516 2.617 25.766 1 94.31 158 LEU B N 1
ATOM 5332 C CA . LEU B 1 158 ? -17.391 2.793 24.859 1 94.31 158 LEU B CA 1
ATOM 5333 C C . LEU B 1 158 ? -16.422 1.621 24.953 1 94.31 158 LEU B C 1
ATOM 5335 O O . LEU B 1 158 ? -15.656 1.359 24.031 1 94.31 158 LEU B O 1
ATOM 5339 N N . ASN B 1 159 ? -16.453 0.917 26.078 1 92.19 159 ASN B N 1
ATOM 5340 C CA . ASN B 1 159 ? -15.586 -0.245 26.266 1 92.19 159 ASN B CA 1
ATOM 5341 C C . ASN B 1 159 ? -15.969 -1.386 25.328 1 92.19 159 ASN B C 1
ATOM 5343 O O . ASN B 1 159 ? -15.18 -2.301 25.094 1 92.19 159 ASN B O 1
ATOM 5347 N N . GLU B 1 160 ? -17.172 -1.321 24.797 1 94 160 GLU B N 1
ATOM 5348 C CA . GLU B 1 160 ? -17.641 -2.342 23.859 1 94 160 GLU B CA 1
ATOM 5349 C C . GLU B 1 160 ? -17.422 -1.91 22.406 1 94 160 GLU B C 1
ATOM 5351 O O . GLU B 1 160 ? -17.594 -2.709 21.484 1 94 160 GLU B O 1
ATOM 5356 N N . TYR B 1 161 ? -17.109 -0.651 22.281 1 95.44 161 TYR B N 1
ATOM 5357 C CA . TYR B 1 161 ? -16.781 -0.157 20.938 1 95.44 161 TYR B CA 1
ATOM 5358 C C . TYR B 1 161 ? -15.508 -0.799 20.422 1 95.44 161 TYR B C 1
ATOM 5360 O O . TYR B 1 161 ? -14.742 -1.38 21.188 1 95.44 161 TYR B O 1
ATOM 5368 N N . ASN B 1 162 ? -15.336 -0.898 19.156 1 96.06 162 ASN B N 1
ATOM 5369 C CA . ASN B 1 162 ? -14.109 -1.469 18.609 1 96.06 162 ASN B CA 1
ATOM 5370 C C . ASN B 1 162 ? -12.875 -0.76 19.156 1 96.06 162 ASN B C 1
ATOM 5372 O O . ASN B 1 162 ? -12.75 0.46 19.031 1 96.06 162 ASN B O 1
ATOM 5376 N N . LEU B 1 163 ? -12 -1.451 19.656 1 97.12 163 LEU B N 1
ATOM 5377 C CA . LEU B 1 163 ? -10.867 -0.891 20.391 1 97.12 163 LEU B CA 1
ATOM 5378 C C . LEU B 1 163 ? -9.898 -0.2 19.438 1 97.12 163 LEU B C 1
ATOM 5380 O O . LEU B 1 163 ? -9.242 0.775 19.812 1 97.12 163 LEU B O 1
ATOM 5384 N N . ILE B 1 164 ? -9.727 -0.713 18.203 1 97.56 164 ILE B N 1
ATOM 5385 C CA . ILE B 1 164 ? -8.859 -0.073 17.219 1 97.56 164 ILE B CA 1
ATOM 5386 C C . ILE B 1 164 ? -9.367 1.341 16.922 1 97.56 164 ILE B C 1
ATOM 5388 O O . ILE B 1 164 ? -8.586 2.299 16.953 1 97.56 164 ILE B O 1
ATOM 5392 N N . LEU B 1 165 ? -10.656 1.46 16.766 1 98.06 165 LEU B N 1
ATOM 5393 C CA . LEU B 1 165 ? -11.258 2.744 16.438 1 98.06 165 LEU B CA 1
ATOM 5394 C C . LEU B 1 165 ? -11.234 3.688 17.625 1 98.06 165 LEU B C 1
ATOM 5396 O O . LEU B 1 165 ? -10.992 4.887 17.469 1 98.06 165 LEU B O 1
ATOM 5400 N N . LEU B 1 166 ? -11.516 3.141 18.75 1 98.06 166 LEU B N 1
ATOM 5401 C CA . LEU B 1 166 ? -11.555 3.965 19.953 1 98.06 166 LEU B CA 1
ATOM 5402 C C . LEU B 1 166 ? -10.195 4.602 20.219 1 98.06 166 LEU B C 1
ATOM 5404 O O . LEU B 1 166 ? -10.094 5.824 20.359 1 98.06 166 LEU B O 1
ATOM 5408 N N . TRP B 1 167 ? -9.133 3.803 20.312 1 97.69 167 TRP B N 1
ATOM 5409 C CA . TRP B 1 167 ? -7.801 4.32 20.594 1 97.69 167 TRP B CA 1
ATOM 5410 C C . TRP B 1 167 ? -7.289 5.164 19.438 1 97.69 167 TRP B C 1
ATOM 5412 O O . TRP B 1 167 ? -6.551 6.133 19.641 1 97.69 167 TRP B O 1
ATOM 5422 N N . GLY B 1 168 ? -7.625 4.742 18.188 1 96.69 168 GLY B N 1
ATOM 5423 C CA . GLY B 1 168 ? -7.277 5.574 17.047 1 96.69 168 GLY B CA 1
ATOM 5424 C C . GLY B 1 168 ? -7.891 6.961 17.109 1 96.69 168 GLY B C 1
ATOM 5425 O O . GLY B 1 168 ? -7.219 7.957 16.828 1 96.69 168 GLY B O 1
ATOM 5426 N N . LEU B 1 169 ? -9.18 6.988 17.484 1 97.25 169 LEU B N 1
ATOM 5427 C CA . LEU B 1 169 ? -9.891 8.25 17.641 1 97.25 169 LEU B CA 1
ATOM 5428 C C . LEU B 1 169 ? -9.227 9.117 18.703 1 97.25 169 LEU B C 1
ATOM 5430 O O . LEU B 1 169 ? -9.031 10.32 18.5 1 97.25 169 LEU B O 1
ATOM 5434 N N . TYR B 1 170 ? -8.844 8.516 19.812 1 96.88 170 TYR B N 1
ATOM 5435 C CA . TYR B 1 170 ? -8.188 9.258 20.891 1 96.88 170 TYR B CA 1
ATOM 5436 C C . TYR B 1 170 ? -6.844 9.805 20.438 1 96.88 170 TYR B C 1
ATOM 5438 O O . TYR B 1 170 ? -6.449 10.906 20.828 1 96.88 170 TYR B O 1
ATOM 5446 N N . THR B 1 171 ? -6.133 9.07 19.578 1 93.81 171 THR B N 1
ATOM 5447 C CA . THR B 1 171 ? -4.824 9.5 19.094 1 93.81 171 THR B CA 1
ATOM 5448 C C . THR B 1 171 ? -4.945 10.797 18.281 1 93.81 171 THR B C 1
ATOM 5450 O O . THR B 1 171 ? -4.219 11.758 18.531 1 93.81 171 THR B O 1
ATOM 5453 N N . ILE B 1 172 ? -5.855 10.867 17.406 1 92.19 172 ILE B N 1
ATOM 5454 C CA . ILE B 1 172 ? -5.957 12.031 16.531 1 92.19 172 ILE B CA 1
ATOM 5455 C C . ILE B 1 172 ? -6.652 13.172 17.266 1 92.19 172 ILE B C 1
ATOM 5457 O O . ILE B 1 172 ? -6.312 14.344 17.062 1 92.19 172 ILE B O 1
ATOM 5461 N N . ALA B 1 173 ? -7.625 12.867 18.094 1 93.75 173 ALA B N 1
ATOM 5462 C CA . ALA B 1 173 ? -8.383 13.891 18.828 1 93.75 173 ALA B CA 1
ATOM 5463 C C . ALA B 1 173 ? -7.508 14.562 19.875 1 93.75 173 ALA B C 1
ATOM 5465 O O . ALA B 1 173 ? -7.781 15.703 20.281 1 93.75 173 ALA B O 1
ATOM 5466 N N . SER B 1 174 ? -6.453 13.914 20.312 1 92.06 174 SER B N 1
ATOM 5467 C CA . SER B 1 174 ? -5.586 14.453 21.344 1 92.06 174 SER B CA 1
ATOM 5468 C C . SER B 1 174 ? -4.887 15.727 20.891 1 92.06 174 SER B C 1
ATOM 5470 O O . SER B 1 174 ? -4.414 16.516 21.703 1 92.06 174 SER B O 1
ATOM 5472 N N . ASN B 1 175 ? -4.859 15.906 19.578 1 87.44 175 ASN B N 1
ATOM 5473 C CA . ASN B 1 175 ? -4.258 17.125 19.047 1 87.44 175 ASN B CA 1
ATOM 5474 C C . ASN B 1 175 ? -5.039 18.359 19.469 1 87.44 175 ASN B C 1
ATOM 5476 O O . ASN B 1 175 ? -4.496 19.469 19.484 1 87.44 175 ASN B O 1
ATOM 5480 N N . TYR B 1 176 ? -6.301 18.188 19.875 1 89.75 176 TYR B N 1
ATOM 5481 C CA . TYR B 1 176 ? -7.176 19.344 20.078 1 89.75 176 TYR B CA 1
ATOM 5482 C C . TYR B 1 176 ? -7.703 19.375 21.5 1 89.75 176 TYR B C 1
ATOM 5484 O O . TYR B 1 176 ? -8.562 20.203 21.828 1 89.75 176 TYR B O 1
ATOM 5492 N N . MET B 1 177 ? -7.176 18.562 22.281 1 88.94 177 MET B N 1
ATOM 5493 C CA . MET B 1 177 ? -7.676 18.5 23.656 1 88.94 177 MET B CA 1
ATOM 5494 C C . MET B 1 177 ? -6.988 19.531 24.531 1 88.94 177 MET B C 1
ATOM 5496 O O . MET B 1 177 ? -5.832 19.891 24.297 1 88.94 177 MET B O 1
ATOM 5500 N N . PRO B 1 178 ? -7.656 20.062 25.516 1 89.62 178 PRO B N 1
ATOM 5501 C CA . PRO B 1 178 ? -7.012 20.953 26.484 1 89.62 178 PRO B CA 1
ATOM 5502 C C . PRO B 1 178 ? -6.016 20.234 27.391 1 89.62 178 PRO B C 1
ATOM 5504 O O . PRO B 1 178 ? -6.074 19.016 27.516 1 89.62 178 PRO B O 1
ATOM 5507 N N . ALA B 1 179 ? -5.18 20.969 27.984 1 89.88 179 ALA B N 1
ATOM 5508 C CA . ALA B 1 179 ? -4.098 20.422 28.797 1 89.88 179 ALA B CA 1
ATOM 5509 C C . ALA B 1 179 ? -4.652 19.688 30.016 1 89.88 179 ALA B C 1
ATOM 5511 O O . ALA B 1 179 ? -4.074 18.688 30.469 1 89.88 179 ALA B O 1
ATOM 5512 N N . GLU B 1 180 ? -5.77 20.078 30.453 1 93.81 180 GLU B N 1
ATOM 5513 C CA . GLU B 1 180 ? -6.367 19.5 31.656 1 93.81 180 GLU B CA 1
ATOM 5514 C C . GLU B 1 180 ? -6.715 18.016 31.453 1 93.81 180 GLU B C 1
ATOM 5516 O O . GLU B 1 180 ? -6.664 17.234 32.375 1 93.81 180 GLU B O 1
ATOM 5521 N N . VAL B 1 181 ? -6.992 17.656 30.266 1 94.56 181 VAL B N 1
ATOM 5522 C CA . VAL B 1 181 ? -7.453 16.297 29.969 1 94.56 181 VAL B CA 1
ATOM 5523 C C . VAL B 1 181 ? -6.305 15.305 30.156 1 94.56 181 VAL B C 1
ATOM 5525 O O . VAL B 1 181 ? -6.449 14.305 30.859 1 94.56 181 VAL B O 1
ATOM 5528 N N . TYR B 1 182 ? -5.086 15.562 29.531 1 93.19 182 TYR B N 1
ATOM 5529 C CA . TYR B 1 182 ? -3.994 14.602 29.641 1 93.19 182 TYR B CA 1
ATOM 5530 C C . TYR B 1 182 ? -3.35 14.688 31.031 1 93.19 182 TYR B C 1
ATOM 5532 O O . TYR B 1 182 ? -2.814 13.688 31.531 1 93.19 182 TYR B O 1
ATOM 5540 N N . GLU B 1 183 ? -3.461 15.891 31.688 1 94.81 183 GLU B N 1
ATOM 5541 C CA . GLU B 1 183 ? -2.936 16.016 33.062 1 94.81 183 GLU B CA 1
ATOM 5542 C C . GLU B 1 183 ? -3.752 15.195 34.031 1 94.81 183 GLU B C 1
ATOM 5544 O O . GLU B 1 183 ? -3.193 14.57 34.938 1 94.81 183 GLU B O 1
ATOM 5549 N N . ASN B 1 184 ? -4.992 15.227 33.844 1 94.38 184 ASN B N 1
ATOM 5550 C CA . ASN B 1 184 ? -5.871 14.469 34.719 1 94.38 184 ASN B CA 1
ATOM 5551 C C . ASN B 1 184 ? -5.672 12.961 34.562 1 94.38 184 ASN B C 1
ATOM 5553 O O . ASN B 1 184 ? -5.949 12.188 35.469 1 94.38 184 ASN B O 1
ATOM 5557 N N . GLU B 1 185 ? -5.25 12.5 33.406 1 95 185 GLU B N 1
ATOM 5558 C CA . GLU B 1 185 ? -4.992 11.086 33.156 1 95 185 GLU B CA 1
ATOM 5559 C C . GLU B 1 185 ? -3.582 10.688 33.562 1 95 185 GLU B C 1
ATOM 5561 O O . GLU B 1 185 ? -3.207 9.516 33.5 1 95 185 GLU B O 1
ATOM 5566 N N . GLY B 1 186 ? -2.777 11.711 34 1 93.38 186 GLY B N 1
ATOM 5567 C CA . GLY B 1 186 ? -1.483 11.422 34.594 1 93.38 186 GLY B CA 1
ATOM 5568 C C . GLY B 1 186 ? -0.33 11.57 33.625 1 93.38 186 GLY B C 1
ATOM 5569 O O . GLY B 1 186 ? 0.762 11.055 33.844 1 93.38 186 GLY B O 1
ATOM 5570 N N . PHE B 1 187 ? -0.546 12.203 32.5 1 93.12 187 PHE B N 1
ATOM 5571 C CA . PHE B 1 187 ? 0.523 12.383 31.516 1 93.12 187 PHE B CA 1
ATOM 5572 C C . PHE B 1 187 ? 1.153 13.758 31.656 1 93.12 187 PHE B C 1
ATOM 5574 O O . PHE B 1 187 ? 0.473 14.727 32 1 93.12 187 PHE B O 1
ATOM 5581 N N . ALA B 1 188 ? 2.453 13.844 31.312 1 88.94 188 ALA B N 1
ATOM 5582 C CA . ALA B 1 188 ? 3.221 15.078 31.5 1 88.94 188 ALA B CA 1
ATOM 5583 C C . ALA B 1 188 ? 3.023 16.016 30.312 1 88.94 188 ALA B C 1
ATOM 5585 O O . ALA B 1 188 ? 3.168 17.234 30.453 1 88.94 188 ALA B O 1
ATOM 5586 N N . SER B 1 189 ? 2.752 15.484 29.188 1 87.31 189 SER B N 1
ATOM 5587 C CA . SER B 1 189 ? 2.613 16.297 27.984 1 87.31 189 SER B CA 1
ATOM 5588 C C . SER B 1 189 ? 1.604 15.695 27.016 1 87.31 189 SER B C 1
ATOM 5590 O O . SER B 1 189 ? 1.258 14.516 27.125 1 87.31 189 SER B O 1
ATOM 5592 N N . ARG B 1 190 ? 1.152 16.516 26.109 1 87.31 190 ARG B N 1
ATOM 5593 C CA . ARG B 1 190 ? 0.234 16.078 25.062 1 87.31 190 ARG B CA 1
ATOM 5594 C C . ARG B 1 190 ? 0.873 15 24.203 1 87.31 190 ARG B C 1
ATOM 5596 O O . ARG B 1 190 ? 0.215 14.023 23.828 1 87.31 190 ARG B O 1
ATOM 5603 N N . LYS B 1 191 ? 2.094 15.172 23.938 1 83.56 191 LYS B N 1
ATOM 5604 C CA . LYS B 1 191 ? 2.816 14.219 23.094 1 83.56 191 LYS B CA 1
ATOM 5605 C C . LYS B 1 191 ? 2.906 12.852 23.766 1 83.56 191 LYS B C 1
ATOM 5607 O O . LYS B 1 191 ? 2.781 11.82 23.094 1 83.56 191 LYS B O 1
ATOM 5612 N N . ALA B 1 192 ? 3.166 12.914 25.031 1 87.69 192 ALA B N 1
ATOM 5613 C CA . ALA B 1 192 ? 3.244 11.656 25.766 1 87.69 192 ALA B CA 1
ATOM 5614 C C . ALA B 1 192 ? 1.902 10.938 25.766 1 87.69 192 ALA B C 1
ATOM 5616 O O . ALA B 1 192 ? 1.851 9.711 25.609 1 87.69 192 ALA B O 1
ATOM 5617 N N . PHE B 1 193 ? 0.851 11.719 26.016 1 92.88 193 PHE B N 1
ATOM 5618 C CA . PHE B 1 193 ? -0.493 11.156 25.969 1 92.88 193 PHE B CA 1
ATOM 5619 C C . PHE B 1 193 ? -0.786 10.562 24.609 1 92.88 193 PHE B C 1
ATOM 5621 O O . PHE B 1 193 ? -1.257 9.43 24.5 1 92.88 193 PHE B O 1
ATOM 5628 N N . ARG B 1 194 ? -0.514 11.273 23.547 1 90.62 194 ARG B N 1
ATOM 5629 C CA . ARG B 1 194 ? -0.756 10.852 22.172 1 90.62 194 ARG B CA 1
ATOM 5630 C C . ARG B 1 194 ? 0.035 9.586 21.844 1 90.62 194 ARG B C 1
ATOM 5632 O O . ARG B 1 194 ? -0.479 8.68 21.188 1 90.62 194 ARG B O 1
ATOM 5639 N N . ALA B 1 195 ? 1.279 9.555 22.266 1 88 195 ALA B N 1
ATOM 5640 C CA . ALA B 1 195 ? 2.133 8.398 22.016 1 88 195 ALA B CA 1
ATOM 5641 C C . ALA B 1 195 ? 1.553 7.141 22.672 1 88 195 ALA B C 1
ATOM 5643 O O . ALA B 1 195 ? 1.614 6.051 22.094 1 88 195 ALA B O 1
ATOM 5644 N N . GLU B 1 196 ? 1.026 7.328 23.844 1 93.31 196 GLU B N 1
ATOM 5645 C CA . GLU B 1 196 ? 0.434 6.188 24.547 1 93.31 196 GLU B CA 1
ATOM 5646 C C . GLU B 1 196 ? -0.832 5.711 23.844 1 93.31 196 GLU B C 1
ATOM 5648 O O . GLU B 1 196 ? -1.044 4.504 23.688 1 93.31 196 GLU B O 1
ATOM 5653 N N . MET B 1 197 ? -1.703 6.621 23.5 1 95 197 MET B N 1
ATOM 5654 C CA . MET B 1 197 ? -2.916 6.246 22.766 1 95 197 MET B CA 1
ATOM 5655 C C . MET B 1 197 ? -2.574 5.559 21.453 1 95 197 MET B C 1
ATOM 5657 O O . MET B 1 197 ? -3.215 4.574 21.078 1 95 197 MET B O 1
ATOM 5661 N N . PHE B 1 198 ? -1.543 6.07 20.797 1 92.62 198 PHE B N 1
ATOM 5662 C CA . PHE B 1 198 ? -1.097 5.496 19.531 1 92.62 198 PHE B CA 1
ATOM 5663 C C . PHE B 1 198 ? -0.589 4.07 19.734 1 92.62 198 PHE B C 1
ATOM 5665 O O . PHE B 1 198 ? -0.919 3.174 18.969 1 92.62 198 PHE B O 1
ATOM 5672 N N . SER B 1 199 ? 0.195 3.912 20.703 1 92.25 199 SER B N 1
ATOM 5673 C CA . SER B 1 199 ? 0.745 2.592 21 1 92.25 199 SER B CA 1
ATOM 5674 C C . SER B 1 199 ? -0.361 1.584 21.281 1 92.25 199 SER B C 1
ATOM 5676 O O . SER B 1 199 ? -0.298 0.438 20.828 1 92.25 199 SER B O 1
ATOM 5678 N N . ARG B 1 200 ? -1.362 2.014 22.016 1 96 200 ARG B N 1
ATOM 5679 C CA . ARG B 1 200 ? -2.494 1.141 22.312 1 96 200 ARG B CA 1
ATOM 5680 C C . ARG B 1 200 ? -3.26 0.785 21.047 1 96 200 ARG B C 1
ATOM 5682 O O . ARG B 1 200 ? -3.668 -0.364 20.859 1 96 200 ARG B O 1
ATOM 5689 N N . ALA B 1 201 ? -3.457 1.795 20.203 1 96.19 201 ALA B N 1
ATOM 5690 C CA . ALA B 1 201 ? -4.188 1.577 18.969 1 96.19 201 ALA B CA 1
ATOM 5691 C C . ALA B 1 201 ? -3.436 0.615 18.047 1 96.19 201 ALA B C 1
ATOM 5693 O O . ALA B 1 201 ? -4.035 -0.286 17.453 1 96.19 201 ALA B O 1
ATOM 5694 N N . VAL B 1 202 ? -2.115 0.816 17.922 1 94.44 202 VAL B N 1
ATOM 5695 C CA . VAL B 1 202 ? -1.296 -0.031 17.062 1 94.44 202 VAL B CA 1
ATOM 5696 C C . VAL B 1 202 ? -1.288 -1.46 17.609 1 94.44 202 VAL B C 1
ATOM 5698 O O . VAL B 1 202 ? -1.378 -2.42 16.844 1 94.44 202 VAL B O 1
ATOM 5701 N N . CYS B 1 203 ? -1.141 -1.581 18.891 1 95.62 203 CYS B N 1
ATOM 5702 C CA . CYS B 1 203 ? -1.172 -2.902 19.516 1 95.62 203 CYS B CA 1
ATOM 5703 C C . CYS B 1 203 ? -2.5 -3.6 19.234 1 95.62 203 CYS B C 1
ATOM 5705 O O . CYS B 1 203 ? -2.525 -4.773 18.875 1 95.62 203 CYS B O 1
ATOM 5707 N N . ALA B 1 204 ? -3.584 -2.883 19.422 1 96.69 204 ALA B N 1
ATOM 5708 C CA . ALA B 1 204 ? -4.902 -3.451 19.156 1 96.69 204 ALA B CA 1
ATOM 5709 C C . ALA B 1 204 ? -5.043 -3.834 17.688 1 96.69 204 ALA B C 1
ATOM 5711 O O . ALA B 1 204 ? -5.594 -4.891 17.359 1 96.69 204 ALA B O 1
ATOM 5712 N N . TYR B 1 205 ? -4.535 -3.027 16.812 1 96.31 205 TYR B N 1
ATOM 5713 C CA . TYR B 1 205 ? -4.648 -3.232 15.367 1 96.31 205 TYR B CA 1
ATOM 5714 C C . TYR B 1 205 ? -4 -4.547 14.953 1 96.31 205 TYR B C 1
ATOM 5716 O O . TYR B 1 205 ? -4.527 -5.262 14.094 1 96.31 205 TYR B O 1
ATOM 5724 N N . HIS B 1 206 ? -2.953 -4.91 15.578 1 93.5 206 HIS B N 1
ATOM 5725 C CA . HIS B 1 206 ? -2.176 -6.051 15.109 1 93.5 206 HIS B CA 1
ATOM 5726 C C . HIS B 1 206 ? -2.473 -7.301 15.938 1 93.5 206 HIS B C 1
ATOM 5728 O O . HIS B 1 206 ? -2.189 -8.422 15.5 1 93.5 206 HIS B O 1
ATOM 5734 N N . ASN B 1 207 ? -3.066 -7.1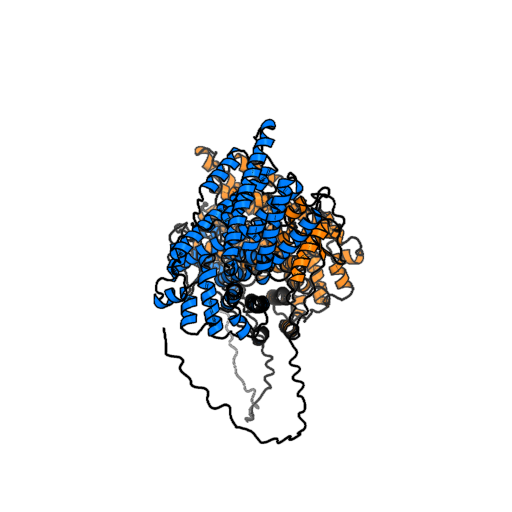48 17.109 1 93.56 207 ASN B N 1
ATOM 5735 C CA . ASN B 1 207 ? -3.062 -8.305 18 1 93.56 207 ASN B CA 1
ATOM 5736 C C . ASN B 1 207 ? -4.477 -8.68 18.422 1 93.56 207 ASN B C 1
ATOM 5738 O O . ASN B 1 207 ? -4.672 -9.672 19.141 1 93.56 207 ASN B O 1
ATOM 5742 N N . THR B 1 208 ? -5.516 -7.941 18.062 1 91.62 208 THR B N 1
ATOM 5743 C CA . THR B 1 208 ? -6.875 -8.289 18.453 1 91.62 208 THR B CA 1
ATOM 5744 C C . THR B 1 208 ? -7.469 -9.305 17.484 1 91.62 208 THR B C 1
ATOM 5746 O O . THR B 1 208 ? -8.523 -9.883 17.75 1 91.62 208 THR B O 1
ATOM 5749 N N . GLY B 1 209 ? -6.828 -9.523 16.359 1 86.81 209 GLY B N 1
ATOM 5750 C CA . GLY B 1 209 ? -7.332 -10.477 15.383 1 86.81 209 GLY B CA 1
ATOM 5751 C C . GLY B 1 209 ? -8.523 -9.953 14.602 1 86.81 209 GLY B C 1
ATOM 5752 O O . GLY B 1 209 ? -9.352 -10.727 14.133 1 86.81 209 GLY B O 1
ATOM 5753 N N . GLU B 1 210 ? -8.641 -8.602 14.5 1 89.25 210 GLU B N 1
ATOM 5754 C CA . GLU B 1 210 ? -9.727 -7.992 13.734 1 89.25 210 GLU B CA 1
ATOM 5755 C C . GLU B 1 210 ? -9.68 -8.414 12.273 1 89.25 210 GLU B C 1
ATOM 5757 O O . GLU B 1 210 ? -8.633 -8.352 11.633 1 89.25 210 GLU B O 1
ATOM 5762 N N . LYS B 1 211 ? -10.852 -8.922 11.805 1 85.31 211 LYS B N 1
ATOM 5763 C CA . LYS B 1 211 ? -10.891 -9.422 10.438 1 85.31 211 LYS B CA 1
ATOM 5764 C C . LYS B 1 211 ? -11.766 -8.531 9.555 1 85.31 211 LYS B C 1
ATOM 5766 O O . LYS B 1 211 ? -11.766 -8.688 8.328 1 85.31 211 LYS B O 1
ATOM 5771 N N . ASN B 1 212 ? -12.508 -7.664 10.18 1 89.06 212 ASN B N 1
ATOM 5772 C CA . ASN B 1 212 ? -13.336 -6.742 9.398 1 89.06 212 ASN B CA 1
ATOM 5773 C C . ASN B 1 212 ? -12.484 -5.688 8.703 1 89.06 212 ASN B C 1
ATOM 5775 O O . ASN B 1 212 ? -11.961 -4.773 9.344 1 89.06 212 ASN B O 1
ATOM 5779 N N . ASN B 1 213 ? -12.43 -5.824 7.359 1 90.38 213 ASN B N 1
ATOM 5780 C CA . ASN B 1 213 ? -11.578 -4.934 6.578 1 90.38 213 ASN B CA 1
ATOM 5781 C C . ASN B 1 213 ? -12.031 -3.482 6.688 1 90.38 213 ASN B C 1
ATOM 5783 O O . ASN B 1 213 ? -11.219 -2.562 6.562 1 90.38 213 ASN B O 1
ATOM 5787 N N . LEU B 1 214 ? -13.344 -3.234 6.902 1 92.38 214 LEU B N 1
ATOM 5788 C CA . LEU B 1 214 ? -13.844 -1.873 7.059 1 92.38 214 LEU B CA 1
ATOM 5789 C C . LEU B 1 214 ? -13.273 -1.229 8.32 1 92.38 214 LEU B C 1
ATOM 5791 O O . LEU B 1 214 ? -12.836 -0.076 8.289 1 92.38 214 LEU B O 1
ATOM 5795 N N . ILE B 1 215 ? -13.281 -1.968 9.383 1 94.69 215 ILE B N 1
ATOM 5796 C CA . ILE B 1 215 ? -12.75 -1.485 10.656 1 94.69 215 ILE B CA 1
ATOM 5797 C C . ILE B 1 215 ? -11.25 -1.25 10.531 1 94.69 215 ILE B C 1
ATOM 5799 O O . ILE B 1 215 ? -10.734 -0.231 11 1 94.69 215 ILE B O 1
ATOM 5803 N N . LEU B 1 216 ? -10.57 -2.184 9.914 1 94.94 216 LEU B N 1
ATOM 5804 C CA . LEU B 1 216 ? -9.125 -2.049 9.719 1 94.94 216 LEU B CA 1
ATOM 5805 C C . LEU B 1 216 ? -8.805 -0.824 8.867 1 94.94 216 LEU B C 1
ATOM 5807 O O . LEU B 1 216 ? -7.828 -0.12 9.133 1 94.94 216 LEU B O 1
ATOM 5811 N N . LEU B 1 217 ? -9.648 -0.612 7.852 1 96.62 217 LEU B N 1
ATOM 5812 C CA . LEU B 1 217 ? -9.477 0.558 6.996 1 96.62 217 LEU B CA 1
ATOM 5813 C C . LEU B 1 217 ? -9.648 1.845 7.797 1 96.62 217 LEU B C 1
ATOM 5815 O O . LEU B 1 217 ? -8.805 2.742 7.727 1 96.62 217 LEU B O 1
ATOM 5819 N N . GLN B 1 218 ? -10.695 1.942 8.555 1 97.88 218 GLN B N 1
ATOM 5820 C CA . GLN B 1 218 ? -10.938 3.111 9.391 1 97.88 218 GLN B CA 1
ATOM 5821 C C . GLN B 1 218 ? -9.812 3.312 10.398 1 97.88 218 GLN B C 1
ATOM 5823 O O . GLN B 1 218 ? -9.344 4.438 10.602 1 97.88 218 GLN B O 1
ATOM 5828 N N . GLY B 1 219 ? -9.422 2.199 11 1 97.44 219 GLY B N 1
ATOM 5829 C CA . GLY B 1 219 ? -8.32 2.268 11.945 1 97.44 219 GLY B CA 1
ATOM 5830 C C . GLY B 1 219 ? -7.031 2.762 11.32 1 97.44 219 GLY B C 1
ATOM 5831 O O . GLY B 1 219 ? -6.332 3.598 11.898 1 97.44 219 GLY B O 1
ATOM 5832 N N . ALA B 1 220 ? -6.703 2.254 10.133 1 96.88 220 ALA B N 1
ATOM 5833 C CA . ALA B 1 220 ? -5.488 2.664 9.438 1 96.88 220 ALA B CA 1
ATOM 5834 C C . ALA B 1 220 ? -5.512 4.16 9.125 1 96.88 220 ALA B C 1
ATOM 5836 O O . ALA B 1 220 ? -4.488 4.836 9.234 1 96.88 220 ALA B O 1
ATOM 5837 N N . LEU B 1 221 ? -6.609 4.707 8.75 1 96.56 221 LEU B N 1
ATOM 5838 C CA . LEU B 1 221 ? -6.746 6.125 8.445 1 96.56 221 LEU B CA 1
ATOM 5839 C C . LEU B 1 221 ? -6.566 6.973 9.695 1 96.56 221 LEU B C 1
ATOM 5841 O O . LEU B 1 221 ? -5.941 8.031 9.648 1 96.56 221 LEU B O 1
ATOM 5845 N N . LEU B 1 222 ? -7.086 6.488 10.789 1 95.75 222 LEU B N 1
ATOM 5846 C CA . LEU B 1 222 ? -6.949 7.219 12.047 1 95.75 222 LEU B CA 1
ATOM 5847 C C . LEU B 1 222 ? -5.496 7.254 12.5 1 95.75 222 LEU B C 1
ATOM 5849 O O . LEU B 1 222 ? -5.02 8.281 12.984 1 95.75 222 LEU B O 1
ATOM 5853 N N . LEU B 1 223 ? -4.805 6.16 12.273 1 92.56 223 LEU B N 1
ATOM 5854 C CA . LEU B 1 223 ? -3.43 6.039 12.742 1 92.56 223 LEU B CA 1
ATOM 5855 C C . LEU B 1 223 ? -2.463 6.734 11.789 1 92.56 223 LEU B C 1
ATOM 5857 O O . LEU B 1 223 ? -1.312 6.992 12.148 1 92.56 223 LEU B O 1
ATOM 5861 N N . GLY B 1 224 ? -2.893 7.07 10.609 1 88 224 GLY B N 1
ATOM 5862 C CA . GLY B 1 224 ? -2.031 7.645 9.586 1 88 224 GLY B CA 1
ATOM 5863 C C . GLY B 1 224 ? -1.663 9.086 9.859 1 88 224 GLY B C 1
ATOM 5864 O O . GLY B 1 224 ? -0.841 9.672 9.148 1 88 224 GLY B O 1
ATOM 5865 N N . PHE B 1 225 ? -2.145 9.711 10.852 1 77.06 225 PHE B N 1
ATOM 5866 C CA . PHE B 1 225 ? -1.829 11.102 11.148 1 77.06 225 PHE B CA 1
ATOM 5867 C C . PHE B 1 225 ? -0.753 11.203 12.219 1 77.06 225 PHE B C 1
ATOM 5869 O O . PHE B 1 225 ? -0.379 12.305 12.633 1 77.06 225 PHE B O 1
ATOM 5876 N N . TRP B 1 226 ? -0.298 10.078 12.586 1 64.38 226 TRP B N 1
ATOM 5877 C CA . TRP B 1 226 ? 0.77 10.031 13.578 1 64.38 226 TRP B CA 1
ATOM 5878 C C . TRP B 1 226 ? 2.129 10.273 12.922 1 64.38 226 TRP B C 1
ATOM 5880 O O . TRP B 1 226 ? 2.459 9.648 11.914 1 64.38 226 TRP B O 1
ATOM 5890 N N . ASN B 1 227 ? 2.848 11.336 13.289 1 61.19 227 ASN B N 1
ATOM 5891 C CA . ASN B 1 227 ? 4.172 11.617 12.742 1 61.19 227 ASN B CA 1
ATOM 5892 C C . ASN B 1 227 ? 5.242 11.609 13.828 1 61.19 227 ASN B C 1
ATOM 5894 O O . ASN B 1 227 ? 6.32 12.172 13.656 1 61.19 227 ASN B O 1
ATOM 5898 N N . SER B 1 228 ? 5.082 11.086 14.969 1 49.22 228 SER B N 1
ATOM 5899 C CA . SER B 1 228 ? 5.902 11.547 16.094 1 49.22 228 SER B CA 1
ATOM 5900 C C . SER B 1 228 ? 7.336 11.039 15.969 1 49.22 228 SER B C 1
ATOM 5902 O O . SER B 1 228 ? 8.281 11.734 16.359 1 49.22 228 SER B O 1
ATOM 5904 N N . ASP B 1 229 ? 7.691 9.727 15.758 1 49.66 229 ASP B N 1
ATOM 5905 C CA . ASP B 1 229 ? 9.039 9.297 16.125 1 49.66 229 ASP B CA 1
ATOM 5906 C C . ASP B 1 229 ? 10.008 9.492 14.961 1 49.66 229 ASP B C 1
ATOM 5908 O O . ASP B 1 229 ? 9.609 9.438 13.797 1 49.66 229 ASP B O 1
ATOM 5912 N N . ILE B 1 230 ? 11.094 10.25 15.195 1 49.69 230 ILE B N 1
ATOM 5913 C CA . ILE B 1 230 ? 12.172 10.445 14.234 1 49.69 230 ILE B CA 1
ATOM 5914 C C . ILE B 1 230 ? 12.219 9.273 13.258 1 49.69 230 ILE B C 1
ATOM 5916 O O . ILE B 1 230 ? 12.32 9.477 12.039 1 49.69 230 ILE B O 1
ATOM 5920 N N . GLU B 1 231 ? 12.359 8.109 13.781 1 51.47 231 GLU B N 1
ATOM 5921 C CA . GLU B 1 231 ? 12.5 6.91 12.969 1 51.47 231 GLU B CA 1
ATOM 5922 C C . GLU B 1 231 ? 11.18 6.531 12.297 1 51.47 231 GLU B C 1
ATOM 5924 O O . GLU B 1 231 ? 11.164 5.793 11.312 1 51.47 231 GLU B O 1
ATOM 5929 N N . ASP B 1 232 ? 10.227 7.27 12.742 1 59.66 232 ASP B N 1
ATOM 5930 C CA . ASP B 1 232 ? 8.883 6.84 12.375 1 59.66 232 ASP B CA 1
ATOM 5931 C C . ASP B 1 232 ? 8.18 7.891 11.516 1 59.66 232 ASP B C 1
ATOM 5933 O O . ASP B 1 232 ? 6.953 7.977 11.508 1 59.66 232 ASP B O 1
ATOM 5937 N N . HIS B 1 233 ? 9.031 8.641 10.836 1 68.38 233 HIS B N 1
ATOM 5938 C CA . HIS B 1 233 ? 8.391 9.727 10.109 1 68.38 233 HIS B CA 1
ATOM 5939 C C . HIS B 1 233 ? 7.652 9.203 8.883 1 68.38 233 HIS B C 1
ATOM 5941 O O . HIS B 1 233 ? 6.875 9.93 8.258 1 68.38 233 HIS B O 1
ATOM 5947 N N . MET B 1 234 ? 7.867 7.973 8.633 1 79 234 MET B N 1
ATOM 5948 C CA . MET B 1 234 ? 7.219 7.438 7.438 1 79 234 MET B CA 1
ATOM 5949 C C . MET B 1 234 ? 6 6.602 7.809 1 79 234 MET B C 1
ATOM 5951 O O . MET B 1 234 ? 5.41 5.938 6.949 1 79 234 MET B O 1
ATOM 5955 N N . GLN B 1 235 ? 5.566 6.73 9.039 1 84.5 235 GLN B N 1
ATOM 5956 C CA . GLN B 1 235 ? 4.402 5.973 9.492 1 84.5 235 GLN B CA 1
ATOM 5957 C C . GLN B 1 235 ? 3.143 6.402 8.75 1 84.5 235 GLN B C 1
ATOM 5959 O O . GLN B 1 235 ? 2.34 5.559 8.344 1 84.5 235 GLN B O 1
ATOM 5964 N N . PRO B 1 236 ? 3.035 7.746 8.594 1 88.38 236 PRO B N 1
ATOM 5965 C CA . PRO B 1 236 ? 1.836 8.141 7.848 1 88.38 236 PRO B CA 1
ATOM 5966 C C . PRO B 1 236 ? 1.775 7.523 6.453 1 88.38 236 PRO B C 1
ATOM 5968 O O . PRO B 1 236 ? 0.696 7.148 5.988 1 88.38 236 PRO B O 1
ATOM 5971 N N . TRP B 1 237 ? 2.922 7.395 5.797 1 91.38 237 TRP B N 1
ATOM 5972 C CA . TRP B 1 237 ? 2.973 6.777 4.477 1 91.38 237 TRP B CA 1
ATOM 5973 C C . TRP B 1 237 ? 2.559 5.312 4.543 1 91.38 237 TRP B C 1
ATOM 5975 O O . TRP B 1 237 ? 1.776 4.844 3.711 1 91.38 237 TRP B O 1
ATOM 5985 N N . GLN B 1 238 ? 3.053 4.641 5.539 1 92.06 238 GLN B N 1
ATOM 5986 C CA . GLN B 1 238 ? 2.77 3.217 5.688 1 92.06 238 GLN B CA 1
ATOM 5987 C C . GLN B 1 238 ? 1.292 2.977 5.988 1 92.06 238 GLN B C 1
ATOM 5989 O O . GLN B 1 238 ? 0.66 2.117 5.367 1 92.06 238 GLN B O 1
ATOM 5994 N N . TRP B 1 239 ? 0.761 3.734 6.902 1 94.56 239 TRP B N 1
ATOM 5995 C CA . TRP B 1 239 ? -0.638 3.555 7.273 1 94.56 239 TRP B CA 1
ATOM 5996 C C . TRP B 1 239 ? -1.563 3.951 6.129 1 94.56 239 TRP B C 1
ATOM 5998 O O . TRP B 1 239 ? -2.588 3.305 5.898 1 94.56 239 TRP B O 1
ATOM 6008 N N . SER B 1 240 ? -1.227 5.039 5.453 1 94.44 240 SER B N 1
ATOM 6009 C CA . SER B 1 240 ? -2.029 5.434 4.297 1 94.44 240 SER B CA 1
ATOM 6010 C C . SER B 1 240 ? -1.995 4.363 3.211 1 94.44 240 SER B C 1
ATOM 6012 O O . SER B 1 240 ? -3.004 4.113 2.545 1 94.44 240 SER B O 1
ATOM 6014 N N . GLY B 1 241 ? -0.807 3.814 2.998 1 95.88 241 GLY B N 1
ATOM 6015 C CA . GLY B 1 241 ? -0.711 2.719 2.047 1 95.88 241 GLY B CA 1
ATOM 6016 C C . GLY B 1 241 ? -1.578 1.53 2.418 1 95.88 241 GLY B C 1
ATOM 6017 O O . GLY B 1 241 ? -2.234 0.941 1.556 1 95.88 241 GLY B O 1
ATOM 6018 N N . LYS B 1 242 ? -1.521 1.204 3.658 1 95.62 242 LYS B N 1
ATOM 6019 C CA . LYS B 1 242 ? -2.369 0.12 4.145 1 95.62 242 LYS B CA 1
ATOM 6020 C C . LYS B 1 242 ? -3.846 0.43 3.916 1 95.62 242 LYS B C 1
ATOM 6022 O O . LYS B 1 242 ? -4.617 -0.451 3.533 1 95.62 242 LYS B O 1
ATOM 6027 N N . ALA B 1 243 ? -4.242 1.647 4.219 1 97.38 243 ALA B N 1
ATOM 6028 C CA . ALA B 1 243 ? -5.629 2.062 4.02 1 97.38 243 ALA B CA 1
ATOM 6029 C C . ALA B 1 243 ? -6.035 1.933 2.555 1 97.38 243 ALA B C 1
ATOM 6031 O O . ALA B 1 243 ? -7.125 1.443 2.248 1 97.38 243 ALA B O 1
ATOM 6032 N N . ILE B 1 244 ? -5.215 2.32 1.659 1 97.25 244 ILE B N 1
ATOM 6033 C CA . ILE B 1 244 ? -5.512 2.256 0.233 1 97.25 244 ILE B CA 1
ATOM 6034 C C . ILE B 1 244 ? -5.645 0.799 -0.203 1 97.25 244 ILE B C 1
ATOM 6036 O O . ILE B 1 244 ? -6.531 0.456 -0.985 1 97.25 244 ILE B O 1
ATOM 6040 N N . ASN B 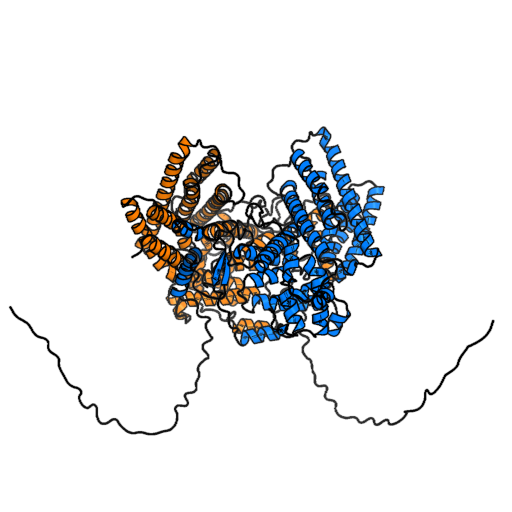1 245 ? -4.746 -0.022 0.3 1 95.31 245 ASN B N 1
ATOM 6041 C CA . ASN B 1 245 ? -4.852 -1.446 0.001 1 95.31 245 ASN B CA 1
ATOM 6042 C C . ASN B 1 245 ? -6.203 -2.01 0.435 1 95.31 245 ASN B C 1
ATOM 6044 O O . ASN B 1 245 ? -6.828 -2.775 -0.302 1 95.31 245 ASN B O 1
ATOM 6048 N N . LEU B 1 246 ? -6.609 -1.637 1.588 1 95.06 246 LEU B N 1
ATOM 6049 C CA . LEU B 1 246 ? -7.879 -2.119 2.119 1 95.06 246 LEU B CA 1
ATOM 6050 C C . LEU B 1 246 ? -9.047 -1.576 1.306 1 95.06 246 LEU B C 1
ATOM 6052 O O . LEU B 1 246 ? -10.039 -2.275 1.099 1 95.06 246 LEU B O 1
ATOM 6056 N N . CYS B 1 247 ? -8.953 -0.314 0.802 1 95.69 247 CYS B N 1
ATOM 6057 C CA . CYS B 1 247 ? -9.969 0.23 -0.092 1 95.69 247 CYS B CA 1
ATOM 6058 C C . CYS B 1 247 ? -10.117 -0.634 -1.338 1 95.69 247 CYS B C 1
ATOM 6060 O O . CYS B 1 247 ? -11.234 -0.899 -1.785 1 95.69 247 CYS B O 1
ATOM 6062 N N . GLN B 1 248 ? -9.031 -1.082 -1.833 1 93.31 248 GLN B N 1
ATOM 6063 C CA . GLN B 1 248 ? -9.039 -1.87 -3.061 1 93.31 248 GLN B CA 1
ATOM 6064 C C . GLN B 1 248 ? -9.555 -3.283 -2.805 1 93.31 248 GLN B C 1
ATOM 6066 O O . GLN B 1 248 ? -10.188 -3.885 -3.676 1 93.31 248 GLN B O 1
ATOM 6071 N N . ILE B 1 249 ? -9.25 -3.783 -1.608 1 91.06 249 ILE B N 1
ATOM 6072 C CA . ILE B 1 249 ? -9.789 -5.086 -1.229 1 91.06 249 ILE B CA 1
ATOM 6073 C C . ILE B 1 249 ? -11.312 -5.012 -1.14 1 91.06 249 ILE B C 1
ATOM 6075 O O . ILE B 1 249 ? -12.008 -5.898 -1.634 1 91.06 249 ILE B O 1
ATOM 6079 N N . LEU B 1 250 ? -11.82 -3.934 -0.588 1 91.19 250 LEU B N 1
ATOM 6080 C CA . LEU B 1 250 ? -13.25 -3.76 -0.393 1 91.19 250 LEU B CA 1
ATOM 6081 C C . LEU B 1 250 ? -13.922 -3.299 -1.682 1 91.19 250 LEU B C 1
ATOM 6083 O O . LEU B 1 250 ? -15.156 -3.324 -1.79 1 91.19 250 LEU B O 1
ATOM 6087 N N . GLY B 1 251 ? -13.133 -2.912 -2.672 1 92.38 251 GLY B N 1
ATOM 6088 C CA . GLY B 1 251 ? -13.672 -2.451 -3.943 1 92.38 251 GLY B CA 1
ATOM 6089 C C . GLY B 1 251 ? -14.266 -1.059 -3.871 1 92.38 251 GLY B C 1
ATOM 6090 O O . GLY B 1 251 ? -15.219 -0.747 -4.594 1 92.38 251 GLY B O 1
ATOM 6091 N N . LEU B 1 252 ? -13.719 -0.221 -2.979 1 95.19 252 LEU B N 1
ATOM 6092 C CA . LEU B 1 252 ? -14.289 1.11 -2.799 1 95.19 252 LEU B CA 1
ATOM 6093 C C . LEU B 1 252 ? -13.93 2.018 -3.969 1 95.19 252 LEU B C 1
ATOM 6095 O O . LEU B 1 252 ? -14.516 3.092 -4.133 1 95.19 252 LEU B O 1
ATOM 6099 N N . HIS B 1 253 ? -12.961 1.658 -4.789 1 94.44 253 HIS B N 1
ATOM 6100 C CA . HIS B 1 253 ? -12.586 2.43 -5.969 1 94.44 253 HIS B CA 1
ATOM 6101 C C . HIS B 1 253 ? -13.562 2.197 -7.113 1 94.44 253 HIS B C 1
ATOM 6103 O O . HIS B 1 253 ? -13.445 2.816 -8.172 1 94.44 253 HIS B O 1
ATOM 6109 N N . ARG B 1 254 ? -14.516 1.313 -6.852 1 92.06 254 ARG B N 1
ATOM 6110 C CA . ARG B 1 254 ? -15.508 1.005 -7.871 1 92.06 254 ARG B CA 1
ATOM 6111 C C . ARG B 1 254 ? -16.891 1.473 -7.445 1 92.06 254 ARG B C 1
ATOM 6113 O O . ARG B 1 254 ? -17.25 1.383 -6.27 1 92.06 254 ARG B O 1
ATOM 6120 N N . ASP B 1 255 ? -17.578 1.87 -8.438 1 90.06 255 ASP B N 1
ATOM 6121 C CA . ASP B 1 255 ? -18.953 2.26 -8.172 1 90.06 255 ASP B CA 1
ATOM 6122 C C . ASP B 1 255 ? -19.812 1.045 -7.828 1 90.06 255 ASP B C 1
ATOM 6124 O O . ASP B 1 255 ? -19.953 0.13 -8.641 1 90.06 255 ASP B O 1
ATOM 6128 N N . ILE B 1 256 ? -20.422 1.077 -6.746 1 85.19 256 ILE B N 1
ATOM 6129 C CA . ILE B 1 256 ? -21.203 -0.046 -6.246 1 85.19 256 ILE B CA 1
ATOM 6130 C C . ILE B 1 256 ? -22.453 -0.231 -7.113 1 85.19 256 ILE B C 1
ATOM 6132 O O . ILE B 1 256 ? -22.953 -1.347 -7.254 1 85.19 256 ILE B O 1
ATOM 6136 N N . ASP B 1 257 ? -22.891 0.812 -7.762 1 84.81 257 ASP B N 1
ATOM 6137 C CA . ASP B 1 257 ? -24.141 0.757 -8.516 1 84.81 257 ASP B CA 1
ATOM 6138 C C . ASP B 1 257 ? -23.875 0.854 -10.023 1 84.81 257 ASP B C 1
ATOM 6140 O O . ASP B 1 257 ? -24.766 1.247 -10.789 1 84.81 257 ASP B O 1
ATOM 6144 N N . SER B 1 258 ? -22.719 0.541 -10.453 1 79.69 258 SER B N 1
ATOM 6145 C CA . SER B 1 258 ? -22.375 0.68 -11.867 1 79.69 258 SER B CA 1
ATOM 6146 C C . SER B 1 258 ? -23.219 -0.229 -12.734 1 79.69 258 SER B C 1
ATOM 6148 O O . SER B 1 258 ? -23.609 0.147 -13.852 1 79.69 258 SER B O 1
ATOM 6150 N N . VAL B 1 259 ? -23.484 -1.44 -12.359 1 75.38 259 VAL B N 1
ATOM 6151 C CA . VAL B 1 259 ? -24.234 -2.406 -13.156 1 75.38 259 VAL B CA 1
ATOM 6152 C C . VAL B 1 259 ? -25.719 -2.377 -12.758 1 75.38 259 VAL B C 1
ATOM 6154 O O . VAL B 1 259 ? -26.562 -2.893 -13.484 1 75.38 259 VAL B O 1
ATOM 6157 N N . GLY B 1 260 ? -26.016 -1.71 -11.695 1 78.38 260 GLY B N 1
ATOM 6158 C CA . GLY B 1 260 ? -27.344 -1.616 -11.141 1 78.38 260 GLY B CA 1
ATOM 6159 C C . GLY B 1 260 ? -27.359 -1.34 -9.648 1 78.38 260 GLY B C 1
ATOM 6160 O O . GLY B 1 260 ? -26.375 -1.581 -8.961 1 78.38 260 GLY B O 1
ATOM 6161 N N . TYR B 1 261 ? -28.469 -0.874 -9.391 1 81.56 261 TYR B N 1
ATOM 6162 C CA . TYR B 1 261 ? -28.609 -0.548 -7.973 1 81.56 261 TYR B CA 1
ATOM 6163 C C . TYR B 1 261 ? -28.5 -1.803 -7.113 1 81.56 261 TYR B C 1
ATOM 6165 O O . TYR B 1 261 ? -29.25 -2.764 -7.316 1 81.56 261 TYR B O 1
ATOM 6173 N N . ASN B 1 262 ? -27.547 -1.856 -6.23 1 79.31 262 ASN B N 1
ATOM 6174 C CA . ASN B 1 262 ? -27.359 -2.982 -5.32 1 79.31 262 ASN B CA 1
ATOM 6175 C C . ASN B 1 262 ? -28.156 -2.805 -4.031 1 79.31 262 ASN B C 1
ATOM 6177 O O . ASN B 1 262 ? -27.719 -2.105 -3.117 1 79.31 262 ASN B O 1
ATOM 6181 N N . SER B 1 263 ? -29.172 -3.439 -3.85 1 79.31 263 SER B N 1
ATOM 6182 C CA . SER B 1 263 ? -30.094 -3.262 -2.732 1 79.31 263 SER B CA 1
ATOM 6183 C C . SER B 1 263 ? -29.531 -3.844 -1.445 1 79.31 263 SER B C 1
ATOM 6185 O O . SER B 1 263 ? -30.016 -3.555 -0.353 1 79.31 263 SER B O 1
ATOM 6187 N N . SER B 1 264 ? -28.469 -4.613 -1.574 1 77.69 264 SER B N 1
ATOM 6188 C CA . SER B 1 264 ? -27.875 -5.246 -0.398 1 77.69 264 SER B CA 1
ATOM 6189 C C . SER B 1 264 ? -27.031 -4.254 0.395 1 77.69 264 SER B C 1
ATOM 6191 O O . SER B 1 264 ? -26.703 -4.5 1.56 1 77.69 264 SER B O 1
ATOM 6193 N N . ILE B 1 265 ? -26.75 -3.209 -0.186 1 84.81 265 ILE B N 1
ATOM 6194 C CA . ILE B 1 265 ? -25.938 -2.191 0.472 1 84.81 265 ILE B CA 1
ATOM 6195 C C . ILE B 1 265 ? -26.812 -1.005 0.862 1 84.81 265 ILE B C 1
ATOM 6197 O O . ILE B 1 265 ? -27.516 -0.437 0.018 1 84.81 265 ILE B O 1
ATOM 6201 N N . THR B 1 266 ? -26.828 -0.708 2.104 1 88 266 THR B N 1
ATOM 6202 C CA . THR B 1 266 ? -27.672 0.382 2.604 1 88 266 THR B CA 1
ATOM 6203 C C . THR B 1 266 ? -27.109 1.732 2.156 1 88 266 THR B C 1
ATOM 6205 O O . THR B 1 266 ? -25.953 1.832 1.754 1 88 266 THR B O 1
ATOM 6208 N N . GLU B 1 267 ? -27.922 2.752 2.227 1 90.56 267 GLU B N 1
ATOM 6209 C CA . GLU B 1 267 ? -27.5 4.098 1.858 1 90.56 267 GLU B CA 1
ATOM 6210 C C . GLU B 1 267 ? -26.406 4.602 2.793 1 90.56 267 GLU B C 1
ATOM 6212 O O . GLU B 1 267 ? -25.5 5.336 2.369 1 90.56 267 GLU B O 1
ATOM 6217 N N . GLN B 1 268 ? -26.516 4.27 4.02 1 91.56 268 GLN B N 1
ATOM 6218 C CA . GLN B 1 268 ? -25.5 4.652 4.988 1 91.56 268 GLN B CA 1
ATOM 6219 C C . GLN B 1 268 ? -24.156 4.016 4.645 1 91.56 268 GLN B C 1
ATOM 6221 O O . GLN B 1 268 ? -23.109 4.656 4.762 1 91.56 268 GLN B O 1
ATOM 6226 N N . GLN B 1 269 ? -24.234 2.775 4.246 1 90.56 269 GLN B N 1
ATOM 6227 C CA . GLN B 1 269 ? -23.016 2.086 3.857 1 90.56 269 GLN B CA 1
ATOM 6228 C C . GLN B 1 269 ? -22.422 2.693 2.592 1 90.56 269 GLN B C 1
ATOM 6230 O O . GLN B 1 269 ? -21.203 2.848 2.486 1 90.56 269 GLN B O 1
ATOM 6235 N N . ARG B 1 270 ? -23.281 3.021 1.682 1 91.81 270 ARG B N 1
ATOM 6236 C CA . ARG B 1 270 ? -22.844 3.67 0.453 1 91.81 270 ARG B CA 1
ATOM 6237 C C . ARG B 1 270 ? -22.109 4.977 0.755 1 91.81 270 ARG B C 1
ATOM 6239 O O . ARG B 1 270 ? -21.062 5.254 0.178 1 91.81 270 ARG B O 1
ATOM 6246 N N . SER B 1 271 ? -22.734 5.727 1.6 1 95.25 271 SER B N 1
ATOM 6247 C CA . SER B 1 271 ? -22.141 7.004 1.993 1 95.25 271 SER B CA 1
ATOM 6248 C C . SER B 1 271 ? -20.797 6.797 2.695 1 95.25 271 SER B C 1
ATOM 6250 O O . SER B 1 271 ? -19.859 7.57 2.49 1 95.25 271 SER B O 1
ATOM 6252 N N . LEU B 1 272 ? -20.734 5.816 3.557 1 95.44 272 LEU B N 1
ATOM 6253 C CA . LEU B 1 272 ? -19.484 5.523 4.254 1 95.44 272 LEU B CA 1
ATOM 6254 C C . LEU B 1 272 ? -18.391 5.125 3.271 1 95.44 272 LEU B C 1
ATOM 6256 O O . LEU B 1 272 ? -17.25 5.551 3.406 1 95.44 272 LEU B O 1
ATOM 6260 N N . PHE B 1 273 ? -18.75 4.277 2.271 1 94.88 273 PHE B N 1
ATOM 6261 C CA . PHE B 1 273 ? -17.797 3.834 1.271 1 94.88 273 PHE B CA 1
ATOM 6262 C C . PHE B 1 273 ? -17.219 5.02 0.513 1 94.88 273 PHE B C 1
ATOM 6264 O O . PHE B 1 273 ? -16 5.098 0.305 1 94.88 273 PHE B O 1
ATOM 6271 N N . ARG B 1 274 ? -18.062 5.953 0.142 1 96.5 274 ARG B N 1
ATOM 6272 C CA . ARG B 1 274 ? -17.609 7.137 -0.578 1 96.5 274 ARG B CA 1
ATOM 6273 C C . ARG B 1 274 ? -16.703 7.996 0.301 1 96.5 274 ARG B C 1
ATOM 6275 O O . ARG B 1 274 ? -15.656 8.469 -0.149 1 96.5 274 ARG B O 1
ATOM 6282 N N . ARG B 1 275 ? -17.094 8.18 1.542 1 97.62 275 ARG B N 1
ATOM 6283 C CA . ARG B 1 275 ? -16.297 8.977 2.467 1 97.62 275 ARG B CA 1
ATOM 6284 C C . ARG B 1 275 ? -14.906 8.359 2.662 1 97.62 275 ARG B C 1
ATOM 6286 O O . ARG B 1 275 ? -13.898 9.07 2.646 1 97.62 275 ARG B O 1
ATOM 6293 N N . LEU B 1 276 ? -14.883 7.07 2.805 1 97.69 276 LEU B N 1
ATOM 6294 C CA . LEU B 1 276 ? -13.617 6.379 3.035 1 97.69 276 LEU B CA 1
ATOM 6295 C C . LEU B 1 276 ? -12.719 6.469 1.807 1 97.69 276 LEU B C 1
ATOM 6297 O O . LEU B 1 276 ? -11.531 6.773 1.924 1 97.69 276 LEU B O 1
ATOM 6301 N N . TRP B 1 277 ? -13.258 6.215 0.65 1 97.88 277 TRP B N 1
ATOM 6302 C CA . TRP B 1 277 ? -12.469 6.246 -0.58 1 97.88 277 TRP B CA 1
ATOM 6303 C C . TRP B 1 277 ? -11.867 7.629 -0.806 1 97.88 277 TRP B C 1
ATOM 6305 O O . TRP B 1 277 ? -10.664 7.754 -1.042 1 97.88 277 TRP B O 1
ATOM 6315 N N . TRP B 1 278 ? -12.656 8.648 -0.677 1 97.94 278 TRP B N 1
ATOM 6316 C CA . TRP B 1 278 ? -12.195 9.984 -1.019 1 97.94 278 TRP B CA 1
ATOM 6317 C C . TRP B 1 278 ? -11.281 10.539 0.068 1 97.94 278 TRP B C 1
ATOM 6319 O O . TRP B 1 278 ? -10.406 11.375 -0.208 1 97.94 278 TRP B O 1
ATOM 6329 N N . THR B 1 279 ? -11.5 10.094 1.319 1 96.81 279 THR B N 1
ATOM 6330 C CA . THR B 1 279 ? -10.531 10.453 2.354 1 96.81 279 THR B CA 1
ATOM 6331 C C . THR B 1 279 ? -9.172 9.828 2.055 1 96.81 279 THR B C 1
ATOM 6333 O O . THR B 1 279 ? -8.133 10.477 2.217 1 96.81 279 THR B O 1
ATOM 6336 N N . CYS B 1 280 ? -9.156 8.578 1.626 1 97.19 280 CYS B N 1
ATOM 6337 C CA . CYS B 1 280 ? -7.914 7.922 1.235 1 97.19 280 CYS B CA 1
ATOM 6338 C C . CYS B 1 280 ? -7.258 8.648 0.07 1 97.19 280 CYS B C 1
ATOM 6340 O O . CYS B 1 280 ? -6.035 8.828 0.053 1 97.19 280 CYS B O 1
ATOM 6342 N N . PHE B 1 281 ? -8.117 9.07 -0.883 1 97.12 281 PHE B N 1
ATOM 6343 C CA . PHE B 1 281 ? -7.637 9.812 -2.047 1 97.12 281 PHE B CA 1
ATOM 6344 C C . PHE B 1 281 ? -6.977 11.117 -1.625 1 97.12 281 PHE B C 1
ATOM 6346 O O . PHE B 1 281 ? -5.879 11.445 -2.084 1 97.12 281 PHE B O 1
ATOM 6353 N N . TRP B 1 282 ? -7.652 11.812 -0.726 1 94.81 282 TRP B N 1
ATOM 6354 C CA . TRP B 1 282 ? -7.141 13.078 -0.214 1 94.81 282 TRP B CA 1
ATOM 6355 C C . TRP B 1 282 ? -5.793 12.883 0.476 1 94.81 282 TRP B C 1
ATOM 6357 O O . TRP B 1 282 ? -4.84 13.617 0.202 1 94.81 282 TRP B O 1
ATOM 6367 N N . ARG B 1 283 ? -5.66 11.914 1.325 1 93.75 283 ARG B N 1
ATOM 6368 C CA . ARG B 1 283 ? -4.43 11.648 2.066 1 93.75 283 ARG B CA 1
ATOM 6369 C C . ARG B 1 283 ? -3.301 11.234 1.126 1 93.75 283 ARG B C 1
ATOM 6371 O O . ARG B 1 283 ? -2.148 11.625 1.322 1 93.75 283 ARG B O 1
ATOM 6378 N N . ASP B 1 284 ? -3.619 10.438 0.165 1 95 284 ASP B N 1
ATOM 6379 C CA . ASP B 1 284 ? -2.629 9.945 -0.787 1 95 284 ASP B CA 1
ATOM 6380 C C . ASP B 1 284 ? -1.936 11.102 -1.507 1 95 284 ASP B C 1
ATOM 6382 O O . ASP B 1 284 ? -0.706 11.141 -1.59 1 95 284 ASP B O 1
ATOM 6386 N N . ARG B 1 285 ? -2.676 12.094 -1.991 1 93.38 285 ARG B N 1
ATOM 6387 C CA . ARG B 1 285 ? -2.121 13.195 -2.775 1 93.38 285 ARG B CA 1
ATOM 6388 C C . ARG B 1 285 ? -1.271 14.109 -1.903 1 93.38 285 ARG B C 1
ATOM 6390 O O . ARG B 1 285 ? -0.155 14.477 -2.279 1 93.38 285 ARG B O 1
ATOM 6397 N N . TRP B 1 286 ? -1.765 14.43 -0.812 1 88.75 286 TRP B N 1
ATOM 6398 C CA . TRP B 1 286 ? -1.084 15.414 0.025 1 88.75 286 TRP B CA 1
ATOM 6399 C C . TRP B 1 286 ? 0.165 14.812 0.662 1 88.75 286 TRP B C 1
ATOM 6401 O O . TRP B 1 286 ? 1.173 15.5 0.834 1 88.75 286 TRP B O 1
ATOM 6411 N N . LEU B 1 287 ? 0.139 13.547 1.017 1 88.75 287 LEU B N 1
ATOM 6412 C CA . LEU B 1 287 ? 1.341 12.898 1.524 1 88.75 287 LEU B CA 1
ATOM 6413 C C . LEU B 1 287 ? 2.393 12.766 0.427 1 88.75 287 LEU B C 1
ATOM 6415 O O . LEU B 1 287 ? 3.59 12.883 0.691 1 88.75 287 LEU B O 1
ATOM 6419 N N . SER B 1 288 ? 1.893 12.445 -0.776 1 90.06 288 SER B N 1
ATOM 6420 C CA . SER B 1 288 ? 2.82 12.336 -1.897 1 90.06 288 SER B CA 1
ATOM 6421 C C . SER B 1 288 ? 3.568 13.648 -2.125 1 90.06 288 SER B C 1
ATOM 6423 O O . SER B 1 288 ? 4.785 13.648 -2.332 1 90.06 288 SER B O 1
ATOM 6425 N N . VAL B 1 289 ? 2.922 14.781 -2.002 1 85.31 289 VAL B N 1
ATOM 6426 C CA . VAL B 1 289 ? 3.541 16.094 -2.199 1 85.31 289 VAL B CA 1
ATOM 6427 C C . VAL B 1 289 ? 4.516 16.375 -1.06 1 85.31 289 VAL B C 1
ATOM 6429 O O . VAL B 1 289 ? 5.629 16.844 -1.293 1 85.31 289 VAL B O 1
ATOM 6432 N N . SER B 1 290 ? 4.055 16.062 0.086 1 82.19 290 SER B N 1
ATOM 6433 C CA . SER B 1 290 ? 4.836 16.406 1.27 1 82.19 290 SER B CA 1
ATOM 6434 C C . SER B 1 290 ? 6.09 15.539 1.37 1 82.19 290 SER B C 1
ATOM 6436 O O . SER B 1 290 ? 7.148 16.016 1.78 1 82.19 290 SER B O 1
ATOM 6438 N N . LEU B 1 291 ? 6.012 14.297 1.021 1 83.88 291 LEU B N 1
ATOM 6439 C CA . LEU B 1 291 ? 7.117 13.375 1.234 1 83.88 291 LEU B CA 1
ATOM 6440 C C . LEU B 1 291 ? 7.871 13.117 -0.068 1 83.88 291 LEU B C 1
ATOM 6442 O O . LEU B 1 291 ? 8.938 12.508 -0.061 1 83.88 291 LEU B O 1
ATOM 6446 N N . GLY B 1 292 ? 7.301 13.578 -1.177 1 86.62 292 GLY B N 1
ATOM 6447 C CA . GLY B 1 292 ? 7.957 13.383 -2.459 1 86.62 292 GLY B CA 1
ATOM 6448 C C . GLY B 1 292 ? 7.93 11.938 -2.928 1 86.62 292 GLY B C 1
ATOM 6449 O O . GLY B 1 292 ? 8.961 11.398 -3.336 1 86.62 292 GLY B O 1
ATOM 6450 N N . ARG B 1 293 ? 6.867 11.281 -2.771 1 90.44 293 ARG B N 1
ATOM 6451 C CA . ARG B 1 293 ? 6.688 9.891 -3.184 1 90.44 293 ARG B CA 1
ATOM 6452 C C . ARG B 1 293 ? 5.648 9.781 -4.297 1 90.44 293 ARG B C 1
ATOM 6454 O O . ARG B 1 293 ? 4.887 10.727 -4.535 1 90.44 293 ARG B O 1
ATOM 6461 N N . PRO B 1 294 ? 5.637 8.633 -5.055 1 91.94 294 PRO B N 1
ATOM 6462 C CA . PRO B 1 294 ? 4.684 8.484 -6.156 1 91.94 294 PRO B CA 1
ATOM 6463 C C . PRO B 1 294 ? 3.24 8.359 -5.672 1 91.94 294 PRO B C 1
ATOM 6465 O O . PRO B 1 294 ? 2.998 7.965 -4.531 1 91.94 294 PRO B O 1
ATOM 6468 N N . LEU B 1 295 ? 2.377 8.773 -6.551 1 93.44 295 LEU B N 1
ATOM 6469 C CA . LEU B 1 295 ? 0.958 8.602 -6.258 1 93.44 295 LEU B CA 1
ATOM 6470 C C . LEU B 1 295 ? 0.578 7.125 -6.242 1 93.44 295 LEU B C 1
ATOM 6472 O O . LEU B 1 295 ? 1.017 6.359 -7.102 1 93.44 295 LEU B O 1
ATOM 6476 N N . ARG B 1 296 ? -0.246 6.727 -5.289 1 94.38 296 ARG B N 1
ATOM 6477 C CA . ARG B 1 296 ? -0.632 5.324 -5.172 1 94.38 296 ARG B CA 1
ATOM 6478 C C . ARG B 1 296 ? -1.977 5.07 -5.844 1 94.38 296 ARG B C 1
ATOM 6480 O O . ARG B 1 296 ? -2.252 3.953 -6.289 1 94.38 296 ARG B O 1
ATOM 6487 N N . ILE B 1 297 ? -2.824 6.074 -5.816 1 96.12 297 ILE B N 1
ATOM 6488 C CA . ILE B 1 297 ? -4.156 5.906 -6.383 1 96.12 297 ILE B CA 1
ATOM 6489 C C . ILE B 1 297 ? -4.188 6.465 -7.805 1 96.12 297 ILE B C 1
ATOM 6491 O O . ILE B 1 297 ? -3.824 7.621 -8.031 1 96.12 297 ILE B O 1
ATOM 6495 N N . ASN B 1 298 ? -4.516 5.656 -8.742 1 93.31 298 ASN B N 1
ATOM 6496 C CA . ASN B 1 298 ? -4.777 6.051 -10.117 1 93.31 298 ASN B CA 1
ATOM 6497 C C . ASN B 1 298 ? -6.27 6.215 -10.383 1 93.31 298 ASN B C 1
ATOM 6499 O O . ASN B 1 298 ? -7.016 5.234 -10.398 1 93.31 298 ASN B O 1
ATOM 6503 N N . LEU B 1 299 ? -6.68 7.414 -10.664 1 92.94 299 LEU B N 1
ATOM 6504 C CA . LEU B 1 299 ? -8.102 7.695 -10.82 1 92.94 299 LEU B CA 1
ATOM 6505 C C . LEU B 1 299 ? -8.633 7.074 -12.109 1 92.94 299 LEU B C 1
ATOM 6507 O O . LEU B 1 299 ? -9.852 6.922 -12.273 1 92.94 299 LEU B O 1
ATOM 6511 N N . ASP B 1 300 ? -7.754 6.719 -12.969 1 91.5 300 ASP B N 1
ATOM 6512 C CA . ASP B 1 300 ? -8.195 6.062 -14.195 1 91.5 300 ASP B CA 1
ATOM 6513 C C . ASP B 1 300 ? -8.672 4.637 -13.914 1 91.5 300 ASP B C 1
ATOM 6515 O O . ASP B 1 300 ? -9.312 4.016 -14.766 1 91.5 300 ASP B O 1
ATOM 6519 N N . GLU B 1 301 ? -8.375 4.172 -12.758 1 91.56 301 GLU B N 1
ATOM 6520 C CA . GLU B 1 301 ? -8.812 2.84 -12.352 1 91.56 301 GLU B CA 1
ATOM 6521 C C . GLU B 1 301 ? -9.984 2.92 -11.375 1 91.56 301 GLU B C 1
ATOM 6523 O O . GLU B 1 301 ? -10.359 1.916 -10.766 1 91.56 301 GLU B O 1
ATOM 6528 N N . SER B 1 302 ? -10.539 4.082 -11.219 1 93.5 302 SER B N 1
ATOM 6529 C CA . SER B 1 302 ? -11.633 4.273 -10.266 1 93.5 302 SER B CA 1
ATOM 6530 C C . SER B 1 302 ? -12.859 4.883 -10.945 1 93.5 302 SER B C 1
ATOM 6532 O O . SER B 1 302 ? -12.727 5.738 -11.82 1 93.5 302 SER B O 1
ATOM 6534 N N . ASP B 1 303 ? -14.008 4.414 -10.633 1 93.25 303 ASP B N 1
ATOM 6535 C CA . ASP B 1 303 ? -15.242 5.008 -11.125 1 93.25 303 ASP B CA 1
ATOM 6536 C C . ASP B 1 303 ? -16.172 5.363 -9.969 1 93.25 303 ASP B C 1
ATOM 6538 O O . ASP B 1 303 ? -17.391 5.461 -10.156 1 93.25 303 ASP B O 1
ATOM 6542 N N . THR B 1 304 ? -15.617 5.48 -8.797 1 94.19 304 THR B N 1
ATOM 6543 C CA . THR B 1 304 ? -16.391 5.859 -7.625 1 94.19 304 THR B CA 1
ATOM 6544 C C . THR B 1 304 ? -17.016 7.242 -7.809 1 94.19 304 THR B C 1
ATOM 6546 O O . THR B 1 304 ? -16.359 8.156 -8.305 1 94.19 304 THR B O 1
ATOM 6549 N N . SER B 1 305 ? -18.25 7.383 -7.422 1 93.81 305 SER B N 1
ATOM 6550 C CA . SER B 1 305 ? -18.969 8.648 -7.57 1 93.81 305 SER B CA 1
ATOM 6551 C C . SER B 1 305 ? -18.359 9.727 -6.672 1 93.81 305 SER B C 1
ATOM 6553 O O . SER B 1 305 ? -17.781 9.422 -5.625 1 93.81 305 SER B O 1
ATOM 6555 N N . ASP B 1 306 ? -18.5 10.938 -7.066 1 95.06 306 ASP B N 1
ATOM 6556 C CA . ASP B 1 306 ? -18.016 12.078 -6.289 1 95.06 306 ASP B CA 1
ATOM 6557 C C . ASP B 1 306 ? -18.719 12.141 -4.93 1 95.06 306 ASP B C 1
ATOM 6559 O O . ASP B 1 306 ? -19.844 11.68 -4.781 1 95.06 306 ASP B O 1
ATOM 6563 N N . PRO B 1 307 ? -18.031 12.648 -3.996 1 95.44 307 PRO B N 1
ATOM 6564 C CA . PRO B 1 307 ? -18.656 12.773 -2.678 1 95.44 307 PRO B CA 1
ATOM 6565 C C . PRO B 1 307 ? -19.812 13.789 -2.66 1 95.44 307 PRO B C 1
ATOM 6567 O O . PRO B 1 307 ? -19.812 14.734 -3.445 1 95.44 307 PRO B O 1
ATOM 6570 N N . LEU B 1 308 ? -20.719 13.578 -1.767 1 95 308 LEU B N 1
ATOM 6571 C CA . LEU B 1 308 ? -21.891 14.438 -1.595 1 95 308 LEU B CA 1
ATOM 6572 C C . LEU B 1 308 ? -21.953 15 -0.176 1 95 308 LEU B C 1
ATOM 6574 O O . LEU B 1 308 ? -21.422 14.391 0.758 1 95 308 LEU B O 1
ATOM 6578 N N . VAL B 1 309 ? -22.609 16.141 -0.06 1 93.62 309 VAL B N 1
ATOM 6579 C CA . VAL B 1 309 ? -22.812 16.734 1.253 1 93.62 309 VAL B CA 1
ATOM 6580 C C . VAL B 1 309 ? -23.641 15.805 2.131 1 93.62 309 VAL B C 1
ATOM 6582 O O . VAL B 1 309 ? -23.406 15.695 3.336 1 93.62 309 VAL B O 1
ATOM 6585 N N . SER B 1 310 ? -24.469 15.094 1.545 1 94 310 SER B N 1
ATOM 6586 C CA . SER B 1 310 ? -25.359 14.195 2.26 1 94 310 SER B CA 1
ATOM 6587 C C . SER B 1 310 ? -24.609 13 2.834 1 94 310 SER B C 1
ATOM 6589 O O . SER B 1 310 ? -25.109 12.32 3.736 1 94 310 SER B O 1
ATOM 6591 N N . ASP B 1 311 ? -23.422 12.727 2.324 1 94.81 311 ASP B N 1
ATOM 6592 C CA . ASP B 1 311 ? -22.641 11.594 2.812 1 94.81 311 ASP B CA 1
ATOM 6593 C C . ASP B 1 311 ? -22.281 11.766 4.289 1 94.81 311 ASP B C 1
ATOM 6595 O O . ASP B 1 311 ? -22.141 10.781 5.016 1 94.81 311 ASP B O 1
ATOM 6599 N N . ILE B 1 312 ? -22.141 12.977 4.715 1 92.69 312 ILE B N 1
ATOM 6600 C CA . ILE B 1 312 ? -21.766 13.25 6.102 1 92.69 312 ILE B CA 1
ATOM 6601 C C . ILE B 1 312 ? -23.031 13.406 6.949 1 92.69 312 ILE B C 1
ATOM 6603 O O . ILE B 1 312 ? -23.062 12.961 8.102 1 92.69 312 ILE B O 1
ATOM 6607 N N . ALA B 1 313 ? -24.094 13.883 6.371 1 91 313 ALA B N 1
ATOM 6608 C CA . ALA B 1 313 ? -25.312 14.211 7.102 1 91 313 ALA B CA 1
ATOM 6609 C C . ALA B 1 313 ? -26.156 12.953 7.363 1 91 313 ALA B C 1
ATOM 6611 O O . ALA B 1 313 ? -26.906 12.898 8.328 1 91 313 ALA B O 1
ATOM 6612 N N . ILE B 1 314 ? -25.938 11.969 6.598 1 91.81 314 ILE B N 1
ATOM 6613 C CA . ILE B 1 314 ? -26.812 10.812 6.609 1 91.81 314 ILE B CA 1
ATOM 6614 C C . ILE B 1 314 ? -26.719 10.094 7.953 1 91.81 314 ILE B C 1
ATOM 6616 O O . ILE B 1 314 ? -27.703 9.539 8.445 1 91.81 314 ILE B O 1
ATOM 6620 N N . ASP B 1 315 ? -25.594 10.008 8.555 1 90.38 315 ASP B N 1
ATOM 6621 C CA . ASP B 1 315 ? -25.391 9.328 9.828 1 90.38 315 ASP B CA 1
ATOM 6622 C C . ASP B 1 315 ? -26.172 10.008 10.945 1 90.38 315 ASP B C 1
ATOM 6624 O O . ASP B 1 315 ? -26.438 9.398 11.984 1 90.38 315 ASP B O 1
ATOM 6628 N N . LEU B 1 316 ? -26.531 11.188 10.766 1 90.56 316 LEU B N 1
ATOM 6629 C CA . LEU B 1 316 ? -27.141 11.977 11.828 1 90.56 316 LEU B CA 1
ATOM 6630 C C . LEU B 1 316 ? -28.656 11.914 11.758 1 90.56 316 LEU B C 1
ATOM 6632 O O . LEU B 1 316 ? -29.344 12.383 12.664 1 90.56 316 LEU B O 1
ATOM 6636 N N . GLU B 1 317 ? -28.969 11.086 10.641 1 87.38 317 GLU B N 1
ATOM 6637 C CA . GLU B 1 317 ? -30.406 10.906 10.508 1 87.38 317 GLU B CA 1
ATOM 6638 C C . GLU B 1 317 ? -30.969 10.047 11.633 1 87.38 317 GLU B C 1
ATOM 6640 O O . GLU B 1 317 ? -30.5 8.922 11.852 1 87.38 317 GLU B O 1
ATOM 6645 N N . GLY B 1 318 ? -31.438 10.43 12.633 1 84.38 318 GLY B N 1
ATOM 6646 C CA . GLY B 1 318 ? -32.031 9.703 13.734 1 84.38 318 GLY B CA 1
ATOM 6647 C C . GLY B 1 318 ? -31.406 10.016 15.078 1 84.38 318 GLY B C 1
ATOM 6648 O O . GLY B 1 318 ? -31.844 9.508 16.109 1 84.38 318 GLY B O 1
ATOM 6649 N N . VAL B 1 319 ? -30.375 10.711 14.953 1 90.5 319 VAL B N 1
ATOM 6650 C CA . VAL B 1 319 ? -29.734 11.117 16.203 1 90.5 319 VAL B CA 1
ATOM 6651 C C . VAL B 1 319 ? -30.469 12.328 16.781 1 90.5 319 VAL B C 1
ATOM 6653 O O . VAL B 1 319 ? -30.719 13.297 16.078 1 90.5 319 VAL B O 1
ATOM 6656 N N . PRO B 1 320 ? -30.812 12.266 17.969 1 91 320 PRO B N 1
ATOM 6657 C CA . PRO B 1 320 ? -31.516 13.383 18.578 1 91 320 PRO B CA 1
ATOM 6658 C C . PRO B 1 320 ? -30.75 14.703 18.469 1 91 320 PRO B C 1
ATOM 6660 O O . PRO B 1 320 ? -29.531 14.719 18.578 1 91 320 PRO B O 1
ATOM 6663 N N . GLU B 1 321 ? -31.453 15.766 18.344 1 89.31 321 GLU B N 1
ATOM 6664 C CA . GLU B 1 321 ? -30.875 17.094 18.156 1 89.31 321 GLU B CA 1
ATOM 6665 C C . GLU B 1 321 ? -30.062 17.516 19.391 1 89.31 321 GLU B C 1
ATOM 6667 O O . GLU B 1 321 ? -29.062 18.234 19.25 1 89.31 321 GLU B O 1
ATOM 6672 N N . SER B 1 322 ? -30.484 17.109 20.5 1 90.31 322 SER B N 1
ATOM 6673 C CA . SER B 1 322 ? -29.781 17.438 21.719 1 90.31 322 SER B CA 1
ATOM 6674 C C . SER B 1 322 ? -28.359 16.906 21.703 1 90.31 322 SER B C 1
ATOM 6676 O O . SER B 1 322 ? -27.438 17.562 22.188 1 90.31 322 SER B O 1
ATOM 6678 N N . ILE B 1 323 ? -28.219 15.797 21.062 1 90.62 323 ILE B N 1
ATOM 6679 C CA . ILE B 1 323 ? -26.906 15.164 20.984 1 90.62 323 ILE B CA 1
ATOM 6680 C C . ILE B 1 323 ? -26.078 15.812 19.891 1 90.62 323 ILE B C 1
ATOM 6682 O O . ILE B 1 323 ? -24.906 16.125 20.078 1 90.62 323 ILE B O 1
ATOM 6686 N N . THR B 1 324 ? -26.734 16.031 18.766 1 90.31 324 THR B N 1
ATOM 6687 C CA . THR B 1 324 ? -26.016 16.609 17.641 1 90.31 324 THR B CA 1
ATOM 6688 C C . THR B 1 324 ? -25.531 18.016 17.984 1 90.31 324 THR B C 1
ATOM 6690 O O . THR B 1 324 ? -24.422 18.406 17.594 1 90.31 324 THR B O 1
ATOM 6693 N N . SER B 1 325 ? -26.312 18.719 18.734 1 90.31 325 SER B N 1
ATOM 6694 C CA . SER B 1 325 ? -25.938 20.078 19.094 1 90.31 325 SER B CA 1
ATOM 6695 C C . SER B 1 325 ? -24.812 20.078 20.125 1 90.31 325 SER B C 1
ATOM 6697 O O . SER B 1 325 ? -24.031 21.031 20.188 1 90.31 325 SER B O 1
ATOM 6699 N N . ALA B 1 326 ? -24.734 19.078 20.828 1 90.44 326 ALA B N 1
ATOM 6700 C CA . ALA B 1 326 ? -23.75 19 21.906 1 90.44 326 ALA B CA 1
ATOM 6701 C C . ALA B 1 326 ? -22.375 18.578 21.375 1 90.44 326 ALA B C 1
ATOM 6703 O O . ALA B 1 326 ? -21.344 19.016 21.875 1 90.44 326 ALA B O 1
ATOM 6704 N N . TYR B 1 327 ? -22.375 17.75 20.359 1 92.31 327 TYR B N 1
ATOM 6705 C CA . TYR B 1 327 ? -21.109 17.125 20 1 92.31 327 TYR B CA 1
ATOM 6706 C C . TYR B 1 327 ? -20.656 17.562 18.609 1 92.31 327 TYR B C 1
ATOM 6708 O O . TYR B 1 327 ? -19.469 17.484 18.266 1 92.31 327 TYR B O 1
ATOM 6716 N N . LEU B 1 328 ? -21.516 17.984 17.781 1 92.69 328 LEU B N 1
ATOM 6717 C CA . LEU B 1 328 ? -21.156 18.359 16.422 1 92.69 328 LEU B CA 1
ATOM 6718 C C . LEU B 1 328 ? -21.188 19.875 16.25 1 92.69 328 LEU B C 1
ATOM 6720 O O . LEU B 1 328 ? -21.938 20.562 16.953 1 92.69 328 LEU B O 1
ATOM 6724 N N . PRO B 1 329 ? -20.344 20.359 15.406 1 91.25 329 PRO B N 1
ATOM 6725 C CA . PRO B 1 329 ? -20.406 21.797 15.141 1 91.25 329 PRO B CA 1
ATOM 6726 C C . PRO B 1 329 ? -21.75 22.219 14.531 1 91.25 329 PRO B C 1
ATOM 6728 O O . PRO B 1 329 ? -22.328 21.484 13.727 1 91.25 329 PRO B O 1
ATOM 6731 N N . ARG B 1 330 ? -22.125 23.422 14.805 1 87.31 330 ARG B N 1
ATOM 6732 C CA . ARG B 1 330 ? -23.391 23.953 14.336 1 87.31 330 ARG B CA 1
ATOM 6733 C C . ARG B 1 330 ? -23.391 24.141 12.828 1 87.31 330 ARG B C 1
ATOM 6735 O O . ARG B 1 330 ? -24.422 24.031 12.172 1 87.31 330 ARG B O 1
ATOM 6742 N N . ASP B 1 331 ? -22.25 24.375 12.289 1 89.88 331 ASP B N 1
ATOM 6743 C CA . ASP B 1 331 ? -22.125 24.641 10.852 1 89.88 331 ASP B CA 1
ATOM 6744 C C . ASP B 1 331 ? -21.641 23.406 10.109 1 89.88 331 ASP B C 1
ATOM 6746 O O . ASP B 1 331 ? -20.859 23.516 9.156 1 89.88 331 ASP B O 1
ATOM 6750 N N . LEU B 1 332 ? -22.078 22.219 10.508 1 89.06 332 LEU B N 1
ATOM 6751 C CA . LEU B 1 332 ? -21.594 20.953 9.93 1 89.06 332 LEU B CA 1
ATOM 6752 C C . LEU B 1 332 ? -21.953 20.875 8.445 1 89.06 332 LEU B C 1
ATOM 6754 O O . LEU B 1 332 ? -21.141 20.422 7.637 1 89.06 332 LEU B O 1
ATOM 6758 N N . PRO B 1 333 ? -23.125 21.328 7.996 1 88.06 333 PRO B N 1
ATOM 6759 C CA . PRO B 1 333 ? -23.422 21.281 6.562 1 88.06 333 PRO B CA 1
ATOM 6760 C C . PRO B 1 333 ? -22.469 22.125 5.727 1 88.06 333 PRO B C 1
ATOM 6762 O O . PRO B 1 333 ? -22.094 21.734 4.621 1 88.06 333 PRO B O 1
ATOM 6765 N N . ARG B 1 334 ? -22.125 23.25 6.285 1 90.06 334 ARG B N 1
ATOM 6766 C CA . ARG B 1 334 ? -21.141 24.078 5.59 1 90.06 334 ARG B CA 1
ATOM 6767 C C . ARG B 1 334 ? -19.781 23.406 5.562 1 90.06 334 ARG B C 1
ATOM 6769 O O . ARG B 1 334 ? -19.078 23.453 4.551 1 90.06 334 ARG B O 1
ATOM 6776 N N . LEU B 1 335 ? -19.453 22.875 6.672 1 91.12 335 LEU B N 1
ATOM 6777 C CA . LEU B 1 335 ? -18.172 22.172 6.742 1 91.12 335 LEU B CA 1
ATOM 6778 C C . LEU B 1 335 ? -18.141 20.984 5.777 1 91.12 335 LEU B C 1
ATOM 6780 O O . LEU B 1 335 ? -17.094 20.656 5.215 1 91.12 335 LEU B O 1
ATOM 6784 N N . ALA B 1 336 ? -19.266 20.359 5.578 1 93.38 336 ALA B N 1
ATOM 6785 C CA . ALA B 1 336 ? -19.375 19.266 4.613 1 93.38 336 ALA B CA 1
ATOM 6786 C C . ALA B 1 336 ? -19.125 19.766 3.191 1 93.38 336 ALA B C 1
ATOM 6788 O O . ALA B 1 336 ? -18.516 19.062 2.377 1 93.38 336 ALA B O 1
ATOM 6789 N N . GLU B 1 337 ? -19.578 20.906 2.895 1 91.38 337 GLU B N 1
ATOM 6790 C CA . GLU B 1 337 ? -19.312 21.516 1.593 1 91.38 337 GLU B CA 1
ATOM 6791 C C . GLU B 1 337 ? -17.828 21.781 1.399 1 91.38 337 GLU B C 1
ATOM 6793 O O . GLU B 1 337 ? -17.297 21.609 0.297 1 91.38 337 GLU B O 1
ATOM 6798 N N . TYR B 1 338 ? -17.266 22.219 2.484 1 88.44 338 TYR B N 1
ATOM 6799 C CA . TYR B 1 338 ? -15.82 22.453 2.42 1 88.44 338 TYR B CA 1
ATOM 6800 C C . TYR B 1 338 ? -15.062 21.156 2.176 1 88.44 338 TYR B C 1
ATOM 6802 O O . TYR B 1 338 ? -14.031 21.156 1.505 1 88.44 338 TYR B O 1
ATOM 6810 N N . TRP B 1 339 ? -15.547 20.125 2.756 1 92.56 339 TRP B N 1
ATOM 6811 C CA . TRP B 1 339 ? -14.914 18.828 2.531 1 92.56 339 TRP B CA 1
ATOM 6812 C C . TRP B 1 339 ? -14.977 18.438 1.06 1 92.56 339 TRP B C 1
ATOM 6814 O O . TRP B 1 339 ? -14 17.938 0.501 1 92.56 339 TRP B O 1
ATOM 6824 N N . ILE B 1 340 ? -16.062 18.656 0.409 1 93.06 340 ILE B N 1
ATOM 6825 C CA . ILE B 1 340 ? -16.219 18.375 -1.013 1 93.06 340 ILE B CA 1
ATOM 6826 C C . ILE B 1 340 ? -15.25 19.234 -1.824 1 93.06 340 ILE B C 1
ATOM 6828 O O . ILE B 1 340 ? -14.625 18.734 -2.766 1 93.06 340 ILE B O 1
ATOM 6832 N N . GLN B 1 341 ? -15.125 20.453 -1.405 1 89.88 341 GLN B N 1
ATOM 6833 C CA . GLN B 1 341 ? -14.195 21.344 -2.09 1 89.88 341 GLN B CA 1
ATOM 6834 C C . GLN B 1 341 ? -12.75 20.875 -1.911 1 89.88 341 GLN B C 1
ATOM 6836 O O . GLN B 1 341 ? -11.93 21.031 -2.816 1 89.88 341 GLN B O 1
ATOM 6841 N N . LEU B 1 342 ? -12.523 20.422 -0.73 1 90.25 342 LEU B N 1
ATOM 6842 C CA . LEU B 1 342 ? -11.188 19.891 -0.459 1 90.25 342 LEU B CA 1
ATOM 6843 C C . LEU B 1 342 ? -10.867 18.734 -1.401 1 90.25 342 LEU B C 1
ATOM 6845 O O . LEU B 1 342 ? -9.75 18.641 -1.911 1 90.25 342 LEU B O 1
ATOM 6849 N N . ILE B 1 343 ? -11.805 17.859 -1.634 1 93.88 343 ILE B N 1
ATOM 6850 C CA . ILE B 1 343 ? -11.602 16.719 -2.525 1 93.88 343 ILE B CA 1
ATOM 6851 C C . ILE B 1 343 ? -11.414 17.219 -3.957 1 93.88 343 ILE B C 1
ATOM 6853 O O . ILE B 1 343 ? -10.562 16.703 -4.691 1 93.88 343 ILE B O 1
ATOM 6857 N N . ARG B 1 344 ? -12.156 18.188 -4.34 1 91.94 344 ARG B N 1
ATOM 6858 C CA . ARG B 1 344 ? -12.008 18.75 -5.672 1 91.94 344 ARG B CA 1
ATOM 6859 C C . ARG B 1 344 ? -10.617 19.344 -5.855 1 91.94 344 ARG B C 1
ATOM 6861 O O . ARG B 1 344 ? -9.992 19.172 -6.906 1 91.94 344 ARG B O 1
ATOM 6868 N N . MET B 1 345 ? -10.188 20.062 -4.859 1 90.69 345 MET B N 1
ATOM 6869 C CA . MET B 1 345 ? -8.844 20.641 -4.883 1 90.69 345 MET B CA 1
ATOM 6870 C C . MET B 1 345 ? -7.789 19.531 -4.977 1 90.69 345 MET B C 1
ATOM 6872 O O . MET B 1 345 ? -6.781 19.688 -5.668 1 90.69 345 MET B O 1
ATOM 6876 N N . THR B 1 346 ? -8.047 18.484 -4.258 1 93 346 THR B N 1
ATOM 6877 C CA . THR B 1 346 ? -7.121 17.359 -4.254 1 93 346 THR B CA 1
ATOM 6878 C C . THR B 1 346 ? -7.043 16.719 -5.633 1 93 346 THR B C 1
ATOM 6880 O O . THR B 1 346 ? -5.977 16.266 -6.055 1 93 346 THR B O 1
ATOM 6883 N N . LYS B 1 347 ? -8.141 16.641 -6.34 1 94.06 347 LYS B N 1
ATOM 6884 C CA . LYS B 1 347 ? -8.148 16.125 -7.711 1 94.06 347 LYS B CA 1
ATOM 6885 C C . LYS B 1 347 ? -7.246 16.969 -8.609 1 94.06 347 LYS B C 1
ATOM 6887 O O . LYS B 1 347 ? -6.477 16.438 -9.406 1 94.06 347 LYS B O 1
ATOM 6892 N N . LEU B 1 348 ? -7.312 18.281 -8.414 1 92.31 348 LEU B N 1
ATOM 6893 C CA . LEU B 1 348 ? -6.488 19.188 -9.211 1 92.31 348 LEU B CA 1
ATOM 6894 C C . LEU B 1 348 ? -5.02 19.062 -8.82 1 92.31 348 LEU B C 1
ATOM 6896 O O . LEU B 1 348 ? -4.137 19.219 -9.664 1 92.31 348 LEU B O 1
ATOM 6900 N N . LEU B 1 349 ? -4.809 18.906 -7.535 1 92.56 349 LEU B N 1
ATOM 6901 C CA . LEU B 1 349 ? -3.441 18.656 -7.094 1 92.56 349 LEU B CA 1
ATOM 6902 C C . LEU B 1 349 ? -2.857 17.438 -7.789 1 92.56 349 LEU B C 1
ATOM 6904 O O . LEU B 1 349 ? -1.704 17.453 -8.227 1 92.56 349 LEU B O 1
ATOM 6908 N N . GLY B 1 350 ? -3.672 16.375 -7.859 1 93.38 350 GLY B N 1
ATOM 6909 C CA . GLY B 1 350 ? -3.234 15.18 -8.562 1 93.38 350 GLY B CA 1
ATOM 6910 C C . GLY B 1 350 ? -2.879 15.445 -10.016 1 93.38 350 GLY B C 1
ATOM 6911 O O . GLY B 1 350 ? -1.861 14.953 -10.508 1 93.38 350 GLY B O 1
ATOM 6912 N N . LYS B 1 351 ? -3.656 16.203 -10.664 1 92.5 351 LYS B N 1
ATOM 6913 C CA . LYS B 1 351 ? -3.391 16.562 -12.047 1 92.5 351 LYS B CA 1
ATOM 6914 C C . LYS B 1 351 ? -2.094 17.359 -12.172 1 92.5 351 LYS B C 1
ATOM 6916 O O . LYS B 1 351 ? -1.324 17.172 -13.109 1 92.5 351 LYS B O 1
ATOM 6921 N N . THR B 1 352 ? -1.93 18.25 -11.227 1 91.38 352 THR B N 1
ATOM 6922 C CA . THR B 1 352 ? -0.715 19.062 -11.211 1 91.38 352 THR B CA 1
ATOM 6923 C C . THR B 1 352 ? 0.519 18.172 -11.039 1 91.38 352 THR B C 1
ATOM 6925 O O . THR B 1 352 ? 1.514 18.344 -11.75 1 91.38 352 THR B O 1
ATOM 6928 N N . LEU B 1 353 ? 0.47 17.266 -10.109 1 90.56 353 LEU B N 1
ATOM 6929 C CA . LEU B 1 353 ? 1.601 16.391 -9.836 1 90.56 353 LEU B CA 1
ATOM 6930 C C . LEU B 1 353 ? 1.917 15.508 -11.039 1 90.56 353 LEU B C 1
ATOM 6932 O O . LEU B 1 353 ? 3.086 15.297 -11.367 1 90.56 353 LEU B O 1
ATOM 6936 N N . THR B 1 354 ? 0.899 15.008 -11.703 1 90.44 354 THR B N 1
ATOM 6937 C CA . THR B 1 354 ? 1.088 14.133 -12.844 1 90.44 354 THR B CA 1
ATOM 6938 C C . THR B 1 354 ? 1.625 14.906 -14.047 1 90.44 354 THR B C 1
ATOM 6940 O O . THR B 1 354 ? 2.471 14.406 -14.789 1 90.44 354 THR B O 1
ATOM 6943 N N . THR B 1 355 ? 1.215 16.156 -14.211 1 89.44 355 THR B N 1
ATOM 6944 C CA . THR B 1 355 ? 1.58 16.953 -15.375 1 89.44 355 THR B CA 1
ATOM 6945 C C . THR B 1 355 ? 2.955 17.594 -15.188 1 89.44 355 THR B C 1
ATOM 6947 O O . THR B 1 355 ? 3.752 17.641 -16.125 1 89.44 355 THR B O 1
ATOM 6950 N N . CYS B 1 356 ? 3.242 17.969 -13.898 1 87.94 356 CYS B N 1
ATOM 6951 C CA . CYS B 1 356 ? 4.422 18.812 -13.711 1 87.94 356 CYS B CA 1
ATOM 6952 C C . CYS B 1 356 ? 5.531 18.047 -13.008 1 87.94 356 CYS B C 1
ATOM 6954 O O . CYS B 1 356 ? 6.703 18.406 -13.109 1 87.94 356 CYS B O 1
ATOM 6956 N N . TYR B 1 357 ? 5.199 17.016 -12.352 1 86.69 357 TYR B N 1
ATOM 6957 C CA . TYR B 1 357 ? 6.215 16.469 -11.453 1 86.69 357 TYR B CA 1
ATOM 6958 C C . TYR B 1 357 ? 6.496 15.008 -11.766 1 86.69 357 TYR B C 1
ATOM 6960 O O . TYR B 1 357 ? 7.461 14.438 -11.258 1 86.69 357 TYR B O 1
ATOM 6968 N N . GLN B 1 358 ? 5.707 14.352 -12.547 1 86.5 358 GLN B N 1
ATOM 6969 C CA . GLN B 1 358 ? 5.961 12.953 -12.867 1 86.5 358 GLN B CA 1
ATOM 6970 C C . GLN B 1 358 ? 7.344 12.773 -13.492 1 86.5 358 GLN B C 1
ATOM 6972 O O . GLN B 1 358 ? 7.777 13.602 -14.297 1 86.5 358 GLN B O 1
ATOM 6977 N N . LEU B 1 359 ? 8.07 11.719 -13.141 1 85.88 359 LEU B N 1
ATOM 6978 C CA . LEU B 1 359 ? 9.461 11.492 -13.539 1 85.88 359 LEU B CA 1
ATOM 6979 C C . LEU B 1 359 ? 9.57 11.344 -15.055 1 85.88 359 LEU B C 1
ATOM 6981 O O . LEU B 1 359 ? 10.336 12.055 -15.703 1 85.88 359 LEU B O 1
ATOM 6985 N N . ARG B 1 360 ? 8.836 10.266 -15.531 1 84.94 360 ARG B N 1
ATOM 6986 C CA . ARG B 1 360 ? 8.805 10.055 -16.969 1 84.94 360 ARG B CA 1
ATOM 6987 C C . ARG B 1 360 ? 7.562 10.688 -17.594 1 84.94 360 ARG B C 1
ATOM 6989 O O . ARG B 1 360 ? 6.465 10.141 -17.484 1 84.94 360 ARG B O 1
ATOM 6996 N N . ARG B 1 361 ? 7.785 11.953 -17.984 1 78.44 361 ARG B N 1
ATOM 6997 C CA . ARG B 1 361 ? 6.66 12.672 -18.594 1 78.44 361 ARG B CA 1
ATOM 6998 C C . ARG B 1 361 ? 7.113 13.492 -19.781 1 78.44 361 ARG B C 1
ATOM 7000 O O . ARG B 1 361 ? 8.266 13.93 -19.859 1 78.44 361 ARG B O 1
ATOM 7007 N N . PRO B 1 362 ? 6.195 13.531 -20.625 1 84 362 PRO B N 1
ATOM 7008 C CA . PRO B 1 362 ? 6.48 14.547 -21.641 1 84 362 PRO B CA 1
ATOM 7009 C C . PRO B 1 362 ? 6.402 15.969 -21.094 1 84 362 PRO B C 1
ATOM 7011 O O . PRO B 1 362 ? 5.641 16.234 -20.156 1 84 362 PRO B O 1
ATOM 7014 N N . LYS B 1 363 ? 7.266 16.844 -21.531 1 87 363 LYS B N 1
ATOM 7015 C CA . LYS B 1 363 ? 7.145 18.25 -21.141 1 87 363 LYS B CA 1
ATOM 7016 C C . LYS B 1 363 ? 5.766 18.797 -21.5 1 87 363 LYS B C 1
ATOM 7018 O O . LYS B 1 363 ? 5.27 18.594 -22.609 1 87 363 LYS B O 1
ATOM 7023 N N . PRO B 1 364 ? 5.176 19.422 -20.469 1 90.88 364 PRO B N 1
ATOM 7024 C CA . PRO B 1 364 ? 3.828 19.922 -20.734 1 90.88 364 PRO B CA 1
ATOM 7025 C C . PRO B 1 364 ? 3.82 21.078 -21.734 1 90.88 364 PRO B C 1
ATOM 7027 O O . PRO B 1 364 ? 4.785 21.828 -21.812 1 90.88 364 PRO B O 1
ATOM 7030 N N . THR B 1 365 ? 2.844 21.172 -22.484 1 92.31 365 THR B N 1
ATOM 7031 C CA . THR B 1 365 ? 2.643 22.281 -23.422 1 92.31 365 THR B CA 1
ATOM 7032 C C . THR B 1 365 ? 2.047 23.484 -22.703 1 92.31 365 THR B C 1
ATOM 7034 O O . THR B 1 365 ? 1.517 23.375 -21.594 1 92.31 365 THR B O 1
ATOM 7037 N N . ILE B 1 366 ? 2.18 24.625 -23.312 1 91.88 366 ILE B N 1
ATOM 7038 C CA . ILE B 1 366 ? 1.633 25.844 -22.734 1 91.88 366 ILE B CA 1
ATOM 7039 C C . ILE B 1 366 ? 0.117 25.719 -22.609 1 91.88 366 ILE B C 1
ATOM 7041 O O . ILE B 1 366 ? -0.473 26.234 -21.656 1 91.88 366 ILE B O 1
ATOM 7045 N N . SER B 1 367 ? -0.412 25.016 -23.531 1 92.5 367 SER B N 1
ATOM 7046 C CA . SER B 1 367 ? -1.858 24.828 -23.5 1 92.5 367 SER B CA 1
ATOM 7047 C C . SER B 1 367 ? -2.279 24 -22.297 1 92.5 367 SER B C 1
ATOM 7049 O O . SER B 1 367 ? -3.305 24.281 -21.672 1 92.5 367 SER B O 1
ATOM 7051 N N . GLN B 1 368 ? -1.581 23 -22 1 91.75 368 GLN B N 1
ATOM 7052 C CA . GLN B 1 368 ? -1.876 22.156 -20.844 1 91.75 368 GLN B CA 1
ATOM 7053 C C . GLN B 1 368 ? -1.725 22.938 -19.531 1 91.75 368 GLN B C 1
ATOM 7055 O O . GLN B 1 368 ? -2.529 22.781 -18.609 1 91.75 368 GLN B O 1
ATOM 7060 N N . ILE B 1 369 ? -0.705 23.766 -19.453 1 91.94 369 ILE B N 1
ATOM 7061 C CA . ILE B 1 369 ? -0.45 24.578 -18.25 1 91.94 369 ILE B CA 1
ATOM 7062 C C . ILE B 1 369 ? -1.56 25.609 -18.078 1 91.94 369 ILE B C 1
ATOM 7064 O O . ILE B 1 369 ? -2.07 25.797 -16.969 1 91.94 369 ILE B O 1
ATOM 7068 N N . ASP B 1 370 ? -1.924 26.172 -19.172 1 92.31 370 ASP B N 1
ATOM 7069 C CA . ASP B 1 370 ? -2.984 27.172 -19.125 1 92.31 370 ASP B CA 1
ATOM 7070 C C . ASP B 1 370 ? -4.316 26.531 -18.719 1 92.31 370 ASP B C 1
ATOM 7072 O O . ASP B 1 370 ? -5.098 27.141 -17.984 1 92.31 370 ASP B O 1
ATOM 7076 N N . ALA B 1 371 ? -4.582 25.406 -19.266 1 93.31 371 ALA B N 1
ATOM 7077 C CA . ALA B 1 371 ? -5.82 24.719 -18.922 1 93.31 371 ALA B CA 1
ATOM 7078 C C . ALA B 1 371 ? -5.867 24.359 -17.438 1 93.31 371 ALA B C 1
ATOM 7080 O O . ALA B 1 371 ? -6.906 24.5 -16.797 1 93.31 371 ALA B O 1
ATOM 7081 N N . LEU B 1 372 ? -4.805 23.891 -16.953 1 91.56 372 LEU B N 1
ATOM 7082 C CA . LEU B 1 372 ? -4.719 23.547 -15.547 1 91.56 372 LEU B CA 1
ATOM 7083 C C . LEU B 1 372 ? -4.848 24.781 -14.664 1 91.56 372 LEU B C 1
ATOM 7085 O O . LEU B 1 372 ? -5.512 24.734 -13.625 1 91.56 372 LEU B O 1
ATOM 7089 N N . GLU B 1 373 ? -4.188 25.859 -15.023 1 90.62 373 GLU B N 1
ATOM 7090 C CA . GLU B 1 373 ? -4.297 27.109 -14.273 1 90.62 373 GLU B CA 1
ATOM 7091 C C . GLU B 1 373 ? -5.738 27.609 -14.242 1 90.62 373 GLU B C 1
ATOM 7093 O O . GLU B 1 373 ? -6.215 28.078 -13.211 1 90.62 373 GLU B O 1
ATOM 7098 N N . ALA B 1 374 ? -6.324 27.5 -15.367 1 90.94 374 ALA B N 1
ATOM 7099 C CA . ALA B 1 374 ? -7.715 27.938 -15.445 1 90.94 374 ALA B CA 1
ATOM 7100 C C . ALA B 1 374 ? -8.602 27.141 -14.508 1 90.94 374 ALA B C 1
ATOM 7102 O O . ALA B 1 374 ? -9.508 27.688 -13.867 1 90.94 374 ALA B O 1
ATOM 7103 N N . GLU B 1 375 ? -8.406 25.859 -14.477 1 90.25 375 GLU B N 1
ATOM 7104 C CA . GLU B 1 375 ? -9.172 25.016 -13.57 1 90.25 375 GLU B CA 1
ATOM 7105 C C . GLU B 1 375 ? -8.914 25.375 -12.109 1 90.25 375 GLU B C 1
ATOM 7107 O O . GLU B 1 375 ? -9.828 25.344 -11.289 1 90.25 375 GLU B O 1
ATOM 7112 N N . LEU B 1 376 ? -7.703 25.703 -11.789 1 88.25 376 LEU B N 1
ATOM 7113 C CA . LEU B 1 376 ? -7.324 26.094 -10.438 1 88.25 376 LEU B CA 1
ATOM 7114 C C . LEU B 1 376 ? -7.992 27.406 -10.031 1 88.25 376 LEU B C 1
ATOM 7116 O O . LEU B 1 376 ? -8.453 27.547 -8.898 1 88.25 376 LEU B O 1
ATOM 7120 N N . MET B 1 377 ? -8.047 28.297 -10.945 1 86.19 377 MET B N 1
ATOM 7121 C CA . MET B 1 377 ? -8.602 29.625 -10.656 1 86.19 377 MET B CA 1
ATOM 7122 C C . MET B 1 377 ? -10.117 29.547 -10.5 1 86.19 377 MET B C 1
ATOM 7124 O O . MET B 1 377 ? -10.727 30.406 -9.844 1 86.19 377 MET B O 1
ATOM 7128 N N . ARG B 1 378 ? -10.672 28.5 -11.055 1 83.69 378 ARG B N 1
ATOM 7129 C CA . ARG B 1 378 ? -12.109 28.328 -10.938 1 83.69 378 ARG B CA 1
ATOM 7130 C C . ARG B 1 378 ? -12.492 27.812 -9.555 1 83.69 378 ARG B C 1
ATOM 7132 O O . ARG B 1 378 ? -13.633 27.953 -9.125 1 83.69 378 ARG B O 1
ATOM 7139 N N . LEU B 1 379 ? -11.516 27.172 -8.906 1 80 379 LEU B N 1
ATOM 7140 C CA . LEU B 1 379 ? -11.789 26.625 -7.582 1 80 379 LEU B CA 1
ATOM 7141 C C . LEU B 1 379 ? -11.945 27.75 -6.559 1 80 379 LEU B C 1
ATOM 7143 O O . LEU B 1 379 ? -10.945 28.25 -6.023 1 80 379 LEU B O 1
ATOM 7147 N N . ASN B 1 380 ? -12.75 28.766 -6.734 1 61.12 380 ASN B N 1
ATOM 7148 C CA . ASN B 1 380 ? -12.969 29.906 -5.852 1 61.12 380 ASN B CA 1
ATOM 7149 C C . ASN B 1 380 ? -13.281 29.469 -4.426 1 61.12 380 ASN B C 1
ATOM 7151 O O . ASN B 1 380 ? -14.375 28.969 -4.152 1 61.12 380 ASN B O 1
ATOM 7155 N N . MET B 1 381 ? -12.227 29.125 -3.637 1 61.16 381 MET B N 1
ATOM 7156 C CA . MET B 1 381 ? -12.586 28.828 -2.254 1 61.16 381 MET B CA 1
ATOM 7157 C C . MET B 1 381 ? -12.672 30.109 -1.426 1 61.16 381 MET B C 1
ATOM 7159 O O . MET B 1 381 ? -11.68 30.828 -1.298 1 61.16 381 MET B O 1
ATOM 7163 N N . PRO B 1 382 ? -13.859 30.656 -1.224 1 54.34 382 PRO B N 1
ATOM 7164 C CA . PRO B 1 382 ? -13.984 31.953 -0.55 1 54.34 382 PRO B CA 1
ATOM 7165 C C . PRO B 1 382 ? -13.148 32.031 0.724 1 54.34 382 PRO B C 1
ATOM 7167 O O . PRO B 1 382 ? -12.461 33.031 0.951 1 54.34 382 PRO B O 1
ATOM 7170 N N . ASP B 1 383 ? -13.297 31.062 1.887 1 51.44 383 ASP B N 1
ATOM 7171 C CA . ASP B 1 383 ? -12.961 31.359 3.273 1 51.44 383 ASP B CA 1
ATOM 7172 C C . ASP B 1 383 ? -11.688 30.656 3.703 1 51.44 383 ASP B C 1
ATOM 7174 O O . ASP B 1 383 ? -11.055 31.047 4.688 1 51.44 383 ASP B O 1
ATOM 7178 N N . HIS B 1 384 ? -11.367 29.547 3.281 1 55.38 384 HIS B N 1
ATOM 7179 C CA . HIS B 1 384 ? -10.25 28.812 3.863 1 55.38 384 HIS B CA 1
ATOM 7180 C C . HIS B 1 384 ? -9.266 28.375 2.789 1 55.38 384 HIS B C 1
ATOM 7182 O O . HIS B 1 384 ? -9.266 27.203 2.385 1 55.38 384 HIS B O 1
ATOM 7188 N N . PRO B 1 385 ? -8.281 29.5 2.467 1 60.25 385 PRO B N 1
ATOM 7189 C CA . PRO B 1 385 ? -7.582 29.359 1.188 1 60.25 385 PRO B CA 1
ATOM 7190 C C . PRO B 1 385 ? -6.273 28.578 1.316 1 60.25 385 PRO B C 1
ATOM 7192 O O . PRO B 1 385 ? -5.562 28.391 0.327 1 60.25 385 PRO B O 1
ATOM 7195 N N . ASP B 1 386 ? -6.055 27.797 2.611 1 67.19 386 ASP B N 1
ATOM 7196 C CA . ASP B 1 386 ? -4.68 27.375 2.852 1 67.19 386 ASP B CA 1
ATOM 7197 C C . ASP B 1 386 ? -4.281 26.25 1.898 1 67.19 386 ASP B C 1
ATOM 7199 O O . ASP B 1 386 ? -3.291 26.359 1.174 1 67.19 386 ASP B O 1
ATOM 7203 N N . PRO B 1 387 ? -5.074 25.234 1.744 1 68.31 387 PRO B N 1
ATOM 7204 C CA . PRO B 1 387 ? -4.633 24.172 0.839 1 68.31 387 PRO B CA 1
ATOM 7205 C C . PRO B 1 387 ? -4.562 24.625 -0.617 1 68.31 387 PRO B C 1
ATOM 7207 O O . PRO B 1 387 ? -3.693 24.172 -1.368 1 68.31 387 PRO B O 1
ATOM 7210 N N . MET B 1 388 ? -5.32 25.609 -0.827 1 72.12 388 MET B N 1
ATOM 7211 C CA . MET B 1 388 ? -5.328 26.141 -2.189 1 72.12 388 MET B CA 1
ATOM 7212 C C . MET B 1 388 ? -4.043 26.906 -2.486 1 72.12 388 MET B C 1
ATOM 7214 O O . MET B 1 388 ? -3.469 26.766 -3.568 1 72.12 388 MET B O 1
ATOM 7218 N N . LEU B 1 389 ? -3.648 27.594 -1.488 1 72.75 389 LEU B N 1
ATOM 7219 C CA . LEU B 1 389 ? -2.445 28.406 -1.695 1 72.75 389 LEU B CA 1
ATOM 7220 C C . LEU B 1 389 ? -1.212 27.516 -1.801 1 72.75 389 LEU B C 1
ATOM 7222 O O . LEU B 1 389 ? -0.32 27.766 -2.611 1 72.75 389 LEU B O 1
ATOM 7226 N N . ALA B 1 390 ? -1.229 26.5 -1.036 1 72.19 390 ALA B N 1
ATOM 7227 C CA . ALA B 1 390 ? -0.141 25.531 -1.153 1 72.19 390 ALA B CA 1
ATOM 7228 C C . ALA B 1 390 ? -0.16 24.844 -2.516 1 72.19 390 ALA B C 1
ATOM 7230 O O . ALA B 1 390 ? 0.892 24.625 -3.117 1 72.19 390 ALA B O 1
ATOM 7231 N N . LEU B 1 391 ? -1.299 24.562 -2.965 1 78.88 391 LEU B N 1
ATOM 7232 C CA . LEU B 1 391 ? -1.465 23.969 -4.285 1 78.88 391 LEU B CA 1
ATOM 7233 C C . LEU B 1 391 ? -0.979 24.922 -5.379 1 78.88 391 LEU B C 1
ATOM 7235 O O . LEU B 1 391 ? -0.303 24.484 -6.316 1 78.88 391 LEU B O 1
ATOM 7239 N N . LEU B 1 392 ? -1.266 26.156 -5.184 1 75.31 392 LEU B N 1
ATOM 7240 C CA . LEU B 1 392 ? -0.866 27.141 -6.188 1 75.31 392 LEU B CA 1
ATOM 7241 C C . LEU B 1 392 ? 0.652 27.25 -6.254 1 75.31 392 LEU B C 1
ATOM 7243 O O . LEU B 1 392 ? 1.229 27.281 -7.344 1 75.31 392 LEU B O 1
ATOM 7247 N N . VAL B 1 393 ? 1.238 27.25 -5.184 1 76.75 393 VAL B N 1
ATOM 7248 C CA . VAL B 1 393 ? 2.695 27.312 -5.168 1 76.75 393 VAL B CA 1
ATOM 7249 C C . VAL B 1 393 ? 3.277 26.047 -5.805 1 76.75 393 VAL B C 1
ATOM 7251 O O . VAL B 1 393 ? 4.219 26.125 -6.598 1 76.75 393 VAL B O 1
ATOM 7254 N N . THR B 1 394 ? 2.746 25 -5.461 1 78.5 394 THR B N 1
ATOM 7255 C CA . THR B 1 394 ? 3.191 23.734 -6.02 1 78.5 394 THR B CA 1
ATOM 7256 C C . THR B 1 394 ? 3.033 23.719 -7.535 1 78.5 394 THR B C 1
ATOM 7258 O O . THR B 1 394 ? 3.865 23.156 -8.25 1 78.5 394 THR B O 1
ATOM 7261 N N . PHE B 1 395 ? 2.027 24.312 -7.934 1 84.69 395 PHE B N 1
ATOM 7262 C CA . PHE B 1 395 ? 1.751 24.375 -9.367 1 84.69 395 PHE B CA 1
ATOM 7263 C C . PHE B 1 395 ? 2.721 25.312 -10.07 1 84.69 395 PHE B C 1
ATOM 7265 O O . PHE B 1 395 ? 3.279 24.969 -11.117 1 84.69 395 PHE B O 1
ATOM 7272 N N . TYR B 1 396 ? 3.053 26.438 -9.547 1 86.56 396 TYR B N 1
ATOM 7273 C CA . TYR B 1 396 ? 3.818 27.469 -10.234 1 86.56 396 TYR B CA 1
ATOM 7274 C C . TYR B 1 396 ? 5.316 27.219 -10.094 1 86.56 396 TYR B C 1
ATOM 7276 O O . TYR B 1 396 ? 6.102 27.641 -10.945 1 86.56 396 TYR B O 1
ATOM 7284 N N . ARG B 1 397 ? 5.723 26.516 -9.227 1 82.62 397 ARG B N 1
ATOM 7285 C CA . ARG B 1 397 ? 7.141 26.359 -8.93 1 82.62 397 ARG B CA 1
ATOM 7286 C C . ARG B 1 397 ? 7.867 25.672 -10.07 1 82.62 397 ARG B C 1
ATOM 7288 O O . ARG B 1 397 ? 8.883 26.172 -10.562 1 82.62 397 ARG B O 1
ATOM 7295 N N . PRO B 1 398 ? 7.367 24.547 -10.445 1 80.5 398 PRO B N 1
ATOM 7296 C CA . PRO B 1 398 ? 8.07 23.906 -11.555 1 80.5 398 PRO B CA 1
ATOM 7297 C C . PRO B 1 398 ? 8.078 24.766 -12.82 1 80.5 398 PRO B C 1
ATOM 7299 O O . PRO B 1 398 ? 9.016 24.688 -13.617 1 80.5 398 PRO B O 1
ATOM 7302 N N . CYS B 1 399 ? 7.094 25.562 -12.984 1 82 399 CYS B N 1
ATOM 7303 C CA . CYS B 1 399 ? 6.969 26.422 -14.156 1 82 399 CYS B CA 1
ATOM 7304 C C . CYS B 1 399 ? 7.98 27.562 -14.102 1 82 399 CYS B C 1
ATOM 7306 O O . CYS B 1 399 ? 8.32 28.141 -15.133 1 82 399 CYS B O 1
ATOM 7308 N N . SER B 1 400 ? 8.484 27.781 -12.945 1 79.44 400 SER B N 1
ATOM 7309 C CA . SER B 1 400 ? 9.469 28.844 -12.781 1 79.44 400 SER B CA 1
ATOM 7310 C C . SER B 1 400 ? 10.859 28.391 -13.219 1 79.44 400 SER B C 1
ATOM 7312 O O . SER B 1 400 ? 11.719 29.203 -13.539 1 79.44 400 SER B O 1
ATOM 7314 N N . VAL B 1 401 ? 11.07 27.078 -13.25 1 76.44 401 VAL B N 1
ATOM 7315 C CA . VAL B 1 401 ? 12.391 26.547 -13.547 1 76.44 401 VAL B CA 1
ATOM 7316 C C . VAL B 1 401 ? 12.398 25.953 -14.961 1 76.44 401 VAL B C 1
ATOM 7318 O O . VAL B 1 401 ? 13.383 26.094 -15.695 1 76.44 401 VAL B O 1
ATOM 7321 N N . GLU B 1 402 ? 11.297 25.297 -15.305 1 82.62 402 GLU B N 1
ATOM 7322 C CA . GLU B 1 402 ? 11.227 24.625 -16.594 1 82.62 402 GLU B CA 1
ATOM 7323 C C . GLU B 1 402 ? 10.102 25.203 -17.453 1 82.62 402 GLU B C 1
ATOM 7325 O O . GLU B 1 402 ? 8.953 25.266 -17.016 1 82.62 402 GLU B O 1
ATOM 7330 N N . ALA B 1 403 ? 10.5 25.609 -18.688 1 86.38 403 ALA B N 1
ATOM 7331 C CA . ALA B 1 403 ? 9.516 26.156 -19.625 1 86.38 403 ALA B CA 1
ATOM 7332 C C . ALA B 1 403 ? 8.828 25.047 -20.406 1 86.38 403 ALA B C 1
ATOM 7334 O O . ALA B 1 403 ? 9.391 23.969 -20.578 1 86.38 403 ALA B O 1
ATOM 7335 N N . PRO B 1 404 ? 7.617 25.297 -20.812 1 89.06 404 PRO B N 1
ATOM 7336 C CA . PRO B 1 404 ? 6.906 24.312 -21.625 1 89.06 404 PRO B CA 1
ATOM 7337 C C . PRO B 1 404 ? 7.633 23.984 -22.922 1 89.06 404 PRO B C 1
ATOM 7339 O O . PRO B 1 404 ? 8.461 24.766 -23.391 1 89.06 404 PRO B O 1
ATOM 7342 N N . SER B 1 405 ? 7.293 22.906 -23.453 1 86.5 405 SER B N 1
ATOM 7343 C CA . SER B 1 405 ? 8 22.375 -24.609 1 86.5 405 SER B CA 1
ATOM 7344 C C . SER B 1 405 ? 7.77 23.234 -25.844 1 86.5 405 SER B C 1
ATOM 7346 O O . SER B 1 405 ? 8.648 23.359 -26.703 1 86.5 405 SER B O 1
ATOM 7348 N N . ASP B 1 406 ? 6.645 23.844 -25.938 1 90.88 406 ASP B N 1
ATOM 7349 C CA . ASP B 1 406 ? 6.277 24.531 -27.172 1 90.88 406 ASP B CA 1
ATOM 7350 C C . ASP B 1 406 ? 6.457 26.047 -27.016 1 90.88 406 ASP B C 1
ATOM 7352 O O . ASP B 1 406 ? 6.027 26.812 -27.875 1 90.88 406 ASP B O 1
ATOM 7356 N N . LEU B 1 407 ? 7.062 26.484 -26 1 90.94 407 LEU B N 1
ATOM 7357 C CA . LEU B 1 407 ? 7.301 27.922 -25.812 1 90.94 407 LEU B CA 1
ATOM 7358 C C . LEU B 1 407 ? 8.602 28.344 -26.484 1 90.94 407 LEU B C 1
ATOM 7360 O O . LEU B 1 407 ? 9.656 27.75 -26.234 1 90.94 407 LEU B O 1
ATOM 7364 N N . PRO B 1 408 ? 8.477 29.297 -27.297 1 91.88 408 PRO B N 1
ATOM 7365 C CA . PRO B 1 408 ? 9.703 29.781 -27.953 1 91.88 408 PRO B CA 1
ATOM 7366 C C . PRO B 1 408 ? 10.758 30.25 -26.953 1 91.88 408 PRO B C 1
ATOM 7368 O O . PRO B 1 408 ? 10.414 30.828 -25.922 1 91.88 408 PRO B O 1
ATOM 7371 N N . THR B 1 409 ? 12 30.094 -27.281 1 90.12 409 THR B N 1
ATOM 7372 C CA . THR B 1 409 ? 13.133 30.359 -26.391 1 90.12 409 THR B CA 1
ATOM 7373 C C . THR B 1 409 ? 13.164 31.828 -25.969 1 90.12 409 THR B C 1
ATOM 7375 O O . THR B 1 409 ? 13.531 32.125 -24.844 1 90.12 409 THR B O 1
ATOM 7378 N N . TYR B 1 410 ? 12.766 32.688 -26.875 1 90.75 410 TYR B N 1
ATOM 7379 C CA . TYR B 1 410 ? 12.852 34.094 -26.578 1 90.75 410 TYR B CA 1
ATOM 7380 C C . TYR B 1 410 ? 11.789 34.531 -25.578 1 90.75 410 TYR B C 1
ATOM 7382 O O . TYR B 1 410 ? 11.922 35.562 -24.922 1 90.75 410 TYR B O 1
ATOM 7390 N N . ARG B 1 411 ? 10.789 33.75 -25.344 1 92.19 411 ARG B N 1
ATOM 7391 C CA . ARG B 1 411 ? 9.695 34.094 -24.438 1 92.19 411 ARG B CA 1
ATOM 7392 C C . ARG B 1 411 ? 9.828 33.312 -23.125 1 92.19 411 ARG B C 1
ATOM 7394 O O . ARG B 1 411 ? 9.078 33.562 -22.172 1 92.19 411 ARG B O 1
ATOM 7401 N N . GLN B 1 412 ? 10.758 32.469 -23.047 1 90.56 412 GLN B N 1
ATOM 7402 C CA . GLN B 1 412 ? 10.867 31.547 -21.906 1 90.56 412 GLN B CA 1
ATOM 7403 C C . GLN B 1 412 ? 11.219 32.312 -20.625 1 90.56 412 GLN B C 1
ATOM 7405 O O . GLN B 1 412 ? 10.625 32.062 -19.578 1 90.56 412 GLN B O 1
ATOM 7410 N N . ARG B 1 413 ? 12.109 33.219 -20.75 1 89.5 413 ARG B N 1
ATOM 7411 C CA . ARG B 1 413 ? 12.555 33.938 -19.578 1 89.5 413 ARG B CA 1
ATOM 7412 C C . ARG B 1 413 ? 11.43 34.812 -19 1 89.5 413 ARG B C 1
ATOM 7414 O O . ARG B 1 413 ? 11.211 34.812 -17.797 1 89.5 413 ARG B O 1
ATOM 7421 N N . GLU B 1 414 ? 10.781 35.469 -19.797 1 91.12 414 GLU B N 1
ATOM 7422 C CA . GLU B 1 414 ? 9.664 36.312 -19.359 1 91.12 414 GLU B CA 1
ATOM 7423 C C . GLU B 1 414 ? 8.555 35.469 -18.75 1 91.12 414 GLU B C 1
ATOM 7425 O O . GLU B 1 414 ? 7.961 35.844 -17.734 1 91.12 414 GLU B O 1
ATOM 7430 N N . TRP B 1 415 ? 8.25 34.438 -19.391 1 91.75 415 TRP B N 1
ATOM 7431 C CA . TRP B 1 415 ? 7.219 33.531 -18.906 1 91.75 415 TRP B CA 1
ATOM 7432 C C . TRP B 1 415 ? 7.594 32.969 -17.531 1 91.75 415 TRP B C 1
ATOM 7434 O O . TRP B 1 415 ? 6.754 32.906 -16.625 1 91.75 415 TRP B O 1
ATOM 7444 N N . GLN B 1 416 ? 8.773 32.594 -17.359 1 90.19 416 GLN B N 1
ATOM 7445 C CA . GLN B 1 416 ? 9.25 32.031 -16.094 1 90.19 416 GLN B CA 1
ATOM 7446 C C . GLN B 1 416 ? 9.203 33.094 -14.992 1 90.19 416 GLN B C 1
ATOM 7448 O O . GLN B 1 416 ? 8.875 32.781 -13.844 1 90.19 416 GLN B O 1
ATOM 7453 N N . GLN B 1 417 ? 9.508 34.281 -15.328 1 88.06 417 GLN B N 1
ATOM 7454 C CA . GLN B 1 417 ? 9.43 35.375 -14.367 1 88.06 417 GLN B CA 1
ATOM 7455 C C . GLN B 1 417 ? 7.984 35.625 -13.93 1 88.06 417 GLN B C 1
ATOM 7457 O O . GLN B 1 417 ? 7.727 35.938 -12.766 1 88.06 417 GLN B O 1
ATOM 7462 N N . GLU B 1 418 ? 7.16 35.5 -14.883 1 91.56 418 GLU B N 1
ATOM 7463 C CA . GLU B 1 418 ? 5.746 35.625 -14.562 1 91.56 418 GLU B CA 1
ATOM 7464 C C . GLU B 1 418 ? 5.281 34.531 -13.602 1 91.56 418 GLU B C 1
ATOM 7466 O O . GLU B 1 418 ? 4.539 34.812 -12.656 1 91.56 418 GLU B O 1
ATOM 7471 N N . MET B 1 419 ? 5.66 33.375 -13.93 1 90.94 419 MET B N 1
ATOM 7472 C CA . MET B 1 419 ? 5.297 32.281 -13.07 1 90.94 419 MET B CA 1
ATOM 7473 C C . MET B 1 419 ? 5.902 32.438 -11.68 1 90.94 419 MET B C 1
ATOM 7475 O O . MET B 1 419 ? 5.273 32.094 -10.68 1 90.94 419 MET B O 1
ATOM 7479 N N . GLN B 1 420 ? 7.086 32.906 -11.609 1 88.56 420 GLN B N 1
ATOM 7480 C CA . GLN B 1 420 ? 7.73 33.156 -10.328 1 88.56 420 GLN B CA 1
ATOM 7481 C C . GLN B 1 420 ? 6.965 34.219 -9.531 1 88.56 420 GLN B C 1
ATOM 7483 O O . GLN B 1 420 ? 6.855 34.094 -8.305 1 88.56 420 GLN B O 1
ATOM 7488 N N . GLY B 1 421 ? 6.543 35.188 -10.203 1 88.5 421 GLY B N 1
ATOM 7489 C CA . GLY B 1 421 ? 5.738 36.188 -9.555 1 88.5 421 GLY B CA 1
ATOM 7490 C C . GLY B 1 421 ? 4.445 35.656 -8.977 1 88.5 421 GLY B C 1
ATOM 7491 O O . GLY B 1 421 ? 4.031 36.062 -7.887 1 88.5 421 GLY B O 1
ATOM 7492 N N . LYS B 1 422 ? 3.848 34.812 -9.695 1 90 422 LYS B N 1
ATOM 7493 C CA . LYS B 1 422 ? 2.611 34.188 -9.227 1 90 422 LYS B CA 1
ATOM 7494 C C . LYS B 1 422 ? 2.869 33.312 -8.023 1 90 422 LYS B C 1
ATOM 7496 O O . LYS B 1 422 ? 2.068 33.25 -7.086 1 90 422 LYS B O 1
ATOM 7501 N N . ALA B 1 423 ? 3.938 32.594 -8.094 1 89.44 423 ALA B N 1
ATOM 7502 C CA . ALA B 1 423 ? 4.328 31.766 -6.953 1 89.44 423 ALA B CA 1
ATOM 7503 C C . ALA B 1 423 ? 4.578 32.625 -5.711 1 89.44 423 ALA B C 1
ATOM 7505 O O . ALA B 1 423 ? 4.176 32.25 -4.605 1 89.44 423 ALA B O 1
ATOM 7506 N N . MET B 1 424 ? 5.223 33.75 -5.871 1 88.75 424 MET B N 1
ATOM 7507 C CA . MET B 1 424 ? 5.52 34.656 -4.77 1 88.75 424 MET B CA 1
ATOM 7508 C C . MET B 1 424 ? 4.238 35.25 -4.188 1 88.75 424 MET B C 1
ATOM 7510 O O . MET B 1 424 ? 4.125 35.406 -2.975 1 88.75 424 MET B O 1
ATOM 7514 N N . SER B 1 425 ? 3.412 35.531 -5.035 1 88.94 425 SER B N 1
ATOM 7515 C CA . SER B 1 425 ? 2.131 36.062 -4.582 1 88.94 425 SER B CA 1
ATOM 7516 C C . SER B 1 425 ? 1.372 35.031 -3.744 1 88.94 425 SER B C 1
ATOM 7518 O O . SER B 1 425 ? 0.8 35.375 -2.707 1 88.94 425 SER B O 1
ATOM 7520 N N . ALA B 1 426 ? 1.318 33.812 -4.246 1 88.19 426 ALA B N 1
ATOM 7521 C CA . ALA B 1 426 ? 0.664 32.75 -3.502 1 88.19 426 ALA B CA 1
ATOM 7522 C C . ALA B 1 426 ? 1.347 32.5 -2.156 1 88.19 426 ALA B C 1
ATOM 7524 O O . ALA B 1 426 ? 0.678 32.281 -1.146 1 88.19 426 ALA B O 1
ATOM 7525 N N . ALA B 1 427 ? 2.654 32.531 -2.137 1 89.25 427 ALA B N 1
ATOM 7526 C CA . ALA B 1 427 ? 3.414 32.344 -0.9 1 89.25 427 ALA B CA 1
ATOM 7527 C C . ALA B 1 427 ? 3.104 33.469 0.096 1 89.25 427 ALA B C 1
ATOM 7529 O O . ALA B 1 427 ? 2.941 33.219 1.292 1 89.25 427 ALA B O 1
ATOM 7530 N N . SER B 1 428 ? 3.035 34.656 -0.399 1 88.12 428 SER B N 1
ATOM 7531 C CA . SER B 1 428 ? 2.74 35.781 0.455 1 88.12 428 SER B CA 1
ATOM 7532 C C . SER B 1 428 ? 1.346 35.688 1.063 1 88.12 428 SER B C 1
ATOM 7534 O O . SER B 1 428 ? 1.146 36 2.236 1 88.12 428 SER B O 1
ATOM 7536 N N . LYS B 1 429 ? 0.447 35.25 0.248 1 85.81 429 LYS B N 1
ATOM 7537 C CA . LYS B 1 429 ? -0.915 35.094 0.746 1 85.81 429 LYS B CA 1
ATOM 7538 C C . LYS B 1 429 ? -0.972 34 1.818 1 85.81 429 LYS B C 1
ATOM 7540 O O . LYS B 1 429 ? -1.728 34.125 2.785 1 85.81 429 LYS B O 1
ATOM 7545 N N . THR B 1 430 ? -0.289 32.938 1.609 1 85.44 430 THR B N 1
ATOM 7546 C CA . THR B 1 430 ? -0.212 31.891 2.605 1 85.44 430 THR B CA 1
ATOM 7547 C C . THR B 1 430 ? 0.299 32.438 3.938 1 85.44 430 THR B C 1
ATOM 7549 O O . THR B 1 430 ? -0.274 32.156 4.988 1 85.44 430 THR B O 1
ATOM 7552 N N . CYS B 1 431 ? 1.332 33.188 3.883 1 82.75 431 CYS B N 1
ATOM 7553 C CA . CYS B 1 431 ? 1.935 33.719 5.094 1 82.75 431 CYS B CA 1
ATOM 7554 C C . CYS B 1 431 ? 0.982 34.688 5.793 1 82.75 431 CYS B C 1
ATOM 7556 O O . CYS B 1 431 ? 0.95 34.75 7.023 1 82.75 431 CYS B O 1
ATOM 7558 N N . ASN B 1 432 ? 0.235 35.406 5.016 1 83.44 432 ASN B N 1
ATOM 7559 C CA . ASN B 1 432 ? -0.74 36.312 5.598 1 83.44 432 ASN B CA 1
ATOM 7560 C C . ASN B 1 432 ? -1.828 35.562 6.359 1 83.44 432 ASN B C 1
ATOM 7562 O O . ASN B 1 432 ? -2.264 36 7.422 1 83.44 432 ASN B O 1
ATOM 7566 N N . ILE B 1 433 ? -2.219 34.531 5.824 1 81.62 433 ILE B N 1
ATOM 7567 C CA . ILE B 1 433 ? -3.254 33.719 6.461 1 81.62 433 ILE B CA 1
ATOM 7568 C C . ILE B 1 433 ? -2.723 33.156 7.77 1 81.62 433 ILE B C 1
ATOM 7570 O O . ILE B 1 433 ? -3.402 33.188 8.797 1 81.62 433 ILE B O 1
ATOM 7574 N N . VAL B 1 434 ? -1.618 32.625 7.727 1 78.81 434 VAL B N 1
ATOM 7575 C CA . VAL B 1 434 ? -1.054 31.984 8.914 1 78.81 434 VAL B CA 1
ATOM 7576 C C . VAL B 1 434 ? -0.747 33.062 9.969 1 78.81 434 VAL B C 1
ATOM 7578 O O . VAL B 1 434 ? -0.877 32.781 11.172 1 78.81 434 VAL B O 1
ATOM 7581 N N . TYR B 1 435 ? -0.349 34.188 9.508 1 79.69 435 TYR B N 1
ATOM 7582 C CA . TYR B 1 435 ? -0.132 35.281 10.414 1 79.69 435 TYR B CA 1
ATOM 7583 C C . TYR B 1 435 ? -1.428 35.688 11.117 1 79.69 435 TYR B C 1
ATOM 7585 O O . TYR B 1 435 ? -1.434 35.969 12.32 1 79.69 435 TYR B O 1
ATOM 7593 N N . ALA B 1 436 ? -2.383 35.688 10.359 1 80.25 436 ALA B N 1
ATOM 7594 C CA . ALA B 1 436 ? -3.688 36 10.93 1 80.25 436 ALA B CA 1
ATOM 7595 C C . ALA B 1 436 ? -4.098 34.969 11.961 1 80.25 436 ALA B C 1
ATOM 7597 O O . ALA B 1 436 ? -4.711 35.281 12.984 1 80.25 436 ALA B O 1
ATOM 7598 N N . LEU B 1 437 ? -3.814 33.75 11.734 1 79.12 437 LEU B N 1
ATOM 7599 C CA . LEU B 1 437 ? -4.102 32.688 12.695 1 79.12 437 LEU B CA 1
ATOM 7600 C C . LEU B 1 437 ? -3.301 32.875 13.977 1 79.12 437 LEU B C 1
ATOM 7602 O O . LEU B 1 437 ? -3.809 32.656 15.07 1 79.12 437 LEU B O 1
ATOM 7606 N N . ALA B 1 438 ? -2.117 33.312 13.828 1 79.81 438 ALA B N 1
ATOM 7607 C CA . ALA B 1 438 ? -1.238 33.531 14.969 1 79.81 438 ALA B CA 1
ATOM 7608 C C . ALA B 1 438 ? -1.739 34.719 15.812 1 79.81 438 ALA B C 1
ATOM 7610 O O . ALA B 1 438 ? -1.702 34.656 17.047 1 79.81 438 ALA B O 1
ATOM 7611 N N . GLN B 1 439 ? -2.193 35.688 15.148 1 83.31 439 GLN B N 1
ATOM 7612 C CA . GLN B 1 439 ? -2.674 36.875 15.844 1 83.31 439 GLN B CA 1
ATOM 7613 C C . GLN B 1 439 ? -3.936 36.594 16.641 1 83.31 439 GLN B C 1
ATOM 7615 O O . GLN B 1 439 ? -4.133 37.125 17.734 1 83.31 439 GLN B O 1
ATOM 7620 N N . GLY B 1 440 ? -4.738 35.719 16.125 1 82 440 GLY B N 1
ATOM 7621 C CA . GLY B 1 440 ? -5.977 35.375 16.781 1 82 440 GLY B CA 1
ATOM 7622 C C . GLY B 1 440 ? -5.805 34.219 17.766 1 82 440 GLY B C 1
ATOM 7623 O O . GLY B 1 440 ? -6.762 33.812 18.422 1 82 440 GLY B O 1
ATOM 7624 N N . ASN B 1 441 ? -4.602 33.75 17.938 1 79.88 441 ASN B N 1
ATOM 7625 C CA . ASN B 1 441 ? -4.305 32.594 18.797 1 79.88 441 ASN B CA 1
ATOM 7626 C C . ASN B 1 441 ? -5.117 31.375 18.406 1 79.88 441 ASN B C 1
ATOM 7628 O O . ASN B 1 441 ? -5.703 30.719 19.281 1 79.88 441 ASN B O 1
ATOM 7632 N N . PHE B 1 442 ? -5.211 31.172 17.094 1 79 442 PHE B N 1
ATOM 7633 C CA . PHE B 1 442 ? -6.012 30.078 16.578 1 79 442 PHE B CA 1
ATOM 7634 C C . PHE B 1 442 ? -5.133 28.875 16.25 1 79 442 PHE B C 1
ATOM 7636 O O . PHE B 1 442 ? -5.547 27.969 15.516 1 79 442 PHE B O 1
ATOM 7643 N N . PHE B 1 443 ? -3.945 28.766 16.797 1 77.25 443 PHE B N 1
ATOM 7644 C CA . PHE B 1 443 ? -3.037 27.672 16.484 1 77.25 443 PHE B CA 1
ATOM 7645 C C . PHE B 1 443 ? -3.545 26.344 17.062 1 77.25 443 PHE B C 1
ATOM 7647 O O . PHE B 1 443 ? -3.189 25.266 16.594 1 77.25 443 PHE B O 1
ATOM 7654 N N . SER B 1 444 ? -4.395 26.562 18.031 1 75.56 444 SER B N 1
ATOM 7655 C CA . SER B 1 444 ? -4.957 25.359 18.641 1 75.56 444 SER B CA 1
ATOM 7656 C C . SER B 1 444 ? -5.883 24.641 17.656 1 75.56 444 SER B C 1
ATOM 7658 O O . SER B 1 444 ? -6.168 23.453 17.828 1 75.56 444 SER B O 1
ATOM 7660 N N . TYR B 1 445 ? -6.195 25.422 16.578 1 76.25 445 TYR B N 1
ATOM 7661 C CA . TYR B 1 445 ? -7.113 24.828 15.602 1 76.25 445 TYR B CA 1
ATOM 7662 C C . TYR B 1 445 ? -6.367 24.375 14.352 1 76.25 445 TYR B C 1
ATOM 7664 O O . TYR B 1 445 ? -6.969 23.844 13.422 1 76.25 445 TYR B O 1
ATOM 7672 N N . ALA B 1 446 ? -5.059 24.562 14.453 1 78 446 ALA B N 1
ATOM 7673 C CA . ALA B 1 446 ? -4.27 24.156 13.297 1 78 446 ALA B CA 1
ATOM 7674 C C . ALA B 1 446 ? -4.195 22.625 13.203 1 78 446 ALA B C 1
ATOM 7676 O O . ALA B 1 446 ? -3.965 21.953 14.203 1 78 446 ALA B O 1
ATOM 7677 N N . GLY B 1 447 ? -4.477 22.156 12.062 1 76.44 447 GLY B N 1
ATOM 7678 C CA . GLY B 1 447 ? -4.457 20.719 11.852 1 76.44 447 GLY B CA 1
ATOM 7679 C C . GLY B 1 447 ? -3.07 20.172 11.57 1 76.44 447 GLY B C 1
ATOM 7680 O O . GLY B 1 447 ? -2.111 20.938 11.445 1 76.44 447 GLY B O 1
ATOM 7681 N N . PRO B 1 448 ? -3.014 18.891 11.492 1 76.81 448 PRO B N 1
ATOM 7682 C CA . PRO B 1 448 ? -1.719 18.234 11.305 1 76.81 448 PRO B CA 1
ATOM 7683 C C . PRO B 1 448 ? -1.084 18.562 9.953 1 76.81 448 PRO B C 1
ATOM 7685 O O . PRO B 1 448 ? 0.131 18.422 9.789 1 76.81 448 PRO B O 1
ATOM 7688 N N . MET B 1 449 ? -1.737 19.094 9.07 1 79.12 449 MET B N 1
ATOM 7689 C CA . MET B 1 449 ? -1.203 19.359 7.738 1 79.12 449 MET B CA 1
ATOM 7690 C C . MET B 1 449 ? -0.667 20.781 7.637 1 79.12 449 MET B C 1
ATOM 7692 O O . MET B 1 449 ? 0.018 21.125 6.668 1 79.12 449 MET B O 1
ATOM 7696 N N . THR B 1 450 ? -0.917 21.562 8.594 1 81.25 450 THR B N 1
ATOM 7697 C CA . THR B 1 450 ? -0.578 22.984 8.539 1 81.25 450 THR B CA 1
ATOM 7698 C C . THR B 1 450 ? 0.921 23.172 8.328 1 81.25 450 THR B C 1
ATOM 7700 O O . THR B 1 450 ? 1.34 23.938 7.461 1 81.25 450 THR B O 1
ATOM 7703 N N . PRO B 1 451 ? 1.75 22.438 9.109 1 82.62 451 PRO B N 1
ATOM 7704 C CA . PRO B 1 451 ? 3.184 22.625 8.875 1 82.62 451 PRO B CA 1
ATOM 7705 C C . PRO B 1 451 ? 3.602 22.25 7.457 1 82.62 451 PRO B C 1
ATOM 7707 O O . PRO B 1 451 ? 4.398 22.953 6.836 1 82.62 451 PRO B O 1
ATOM 7710 N N . THR B 1 452 ? 3.055 21.234 6.98 1 80.69 452 THR B N 1
ATOM 7711 C CA . THR B 1 452 ? 3.395 20.75 5.645 1 80.69 452 THR B CA 1
ATOM 7712 C C . THR B 1 452 ? 2.926 21.734 4.578 1 80.69 452 THR B C 1
ATOM 7714 O O . THR B 1 452 ? 3.588 21.906 3.553 1 80.69 452 THR B O 1
ATOM 7717 N N . LEU B 1 453 ? 1.865 22.391 4.852 1 82.38 453 LEU B N 1
ATOM 7718 C CA . LEU B 1 453 ? 1.289 23.312 3.887 1 82.38 453 LEU B CA 1
ATOM 7719 C C . LEU B 1 453 ? 2.086 24.609 3.844 1 82.38 453 LEU B C 1
ATOM 7721 O O . LEU B 1 453 ? 1.964 25.391 2.895 1 82.38 453 LEU B O 1
ATOM 7725 N N . LEU B 1 454 ? 2.934 24.812 4.836 1 87.19 454 LEU B N 1
ATOM 7726 C CA . LEU B 1 454 ? 3.752 26.031 4.891 1 87.19 454 LEU B CA 1
ATOM 7727 C C . LEU B 1 454 ? 5.035 25.844 4.09 1 87.19 454 LEU B C 1
ATOM 7729 O O . LEU B 1 454 ? 5.668 26.828 3.695 1 87.19 454 LEU B O 1
ATOM 7733 N N . VAL B 1 455 ? 5.371 24.625 3.842 1 87.06 455 VAL B N 1
ATOM 7734 C CA . VAL B 1 455 ? 6.68 24.281 3.293 1 87.06 455 VAL B CA 1
ATOM 7735 C C . VAL B 1 455 ? 6.828 24.891 1.898 1 87.06 455 VAL B C 1
ATOM 7737 O O . VAL B 1 455 ? 7.84 25.531 1.597 1 87.06 455 VAL B O 1
ATOM 7740 N N . PRO B 1 456 ? 5.828 24.797 1.049 1 86.38 456 PRO B N 1
ATOM 7741 C CA . PRO B 1 456 ? 5.996 25.391 -0.281 1 86.38 456 PRO B CA 1
ATOM 7742 C C . PRO B 1 456 ? 6.227 26.906 -0.231 1 86.38 456 PRO B C 1
ATOM 7744 O O . PRO B 1 456 ? 7.059 27.422 -0.979 1 86.38 456 PRO B O 1
ATOM 7747 N N . ALA B 1 457 ? 5.547 27.578 0.586 1 89.25 457 ALA B N 1
ATOM 7748 C CA . ALA B 1 457 ? 5.754 29.016 0.731 1 89.25 457 ALA B CA 1
ATOM 7749 C C . ALA B 1 457 ? 7.148 29.328 1.266 1 89.25 457 ALA B C 1
ATOM 7751 O O . ALA B 1 457 ? 7.805 30.266 0.809 1 89.25 457 ALA B O 1
ATOM 7752 N N . MET B 1 458 ? 7.555 28.547 2.221 1 91 458 MET B N 1
ATOM 7753 C CA . MET B 1 458 ? 8.883 28.75 2.801 1 91 458 MET B CA 1
ATOM 7754 C C . MET B 1 458 ? 9.969 28.5 1.764 1 91 458 MET B C 1
ATOM 7756 O O . MET B 1 458 ? 11.008 29.156 1.777 1 91 458 MET B O 1
ATOM 7760 N N . GLN B 1 459 ? 9.742 27.609 0.904 1 88.25 459 GLN B N 1
ATOM 7761 C CA . GLN B 1 459 ? 10.703 27.328 -0.16 1 88.25 459 GLN B CA 1
ATOM 7762 C C . GLN B 1 459 ? 10.812 28.5 -1.13 1 88.25 459 GLN B C 1
ATOM 7764 O O . GLN B 1 459 ? 11.906 28.797 -1.623 1 88.25 459 GLN B O 1
ATOM 7769 N N . VAL B 1 460 ? 9.742 29.094 -1.453 1 88.69 460 VAL B N 1
ATOM 7770 C CA . VAL B 1 460 ? 9.75 30.25 -2.338 1 88.69 460 VAL B CA 1
ATOM 7771 C C . VAL B 1 460 ? 10.586 31.375 -1.717 1 88.69 460 VAL B C 1
ATOM 7773 O O . VAL B 1 460 ? 11.383 32.031 -2.404 1 88.69 460 VAL B O 1
ATOM 7776 N N . TYR B 1 461 ? 10.359 31.562 -0.476 1 90.06 461 TYR B N 1
ATOM 7777 C CA . TYR B 1 461 ? 11.117 32.594 0.208 1 90.06 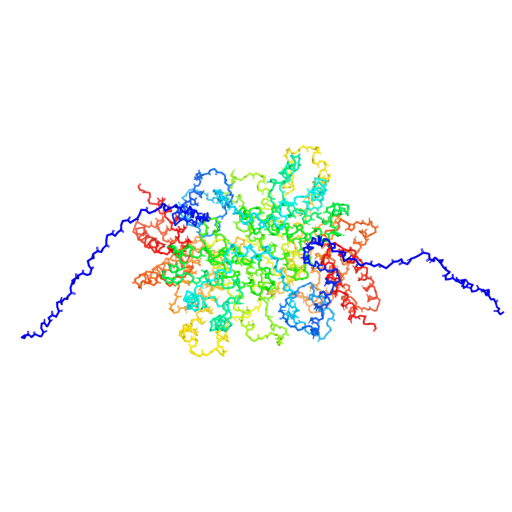461 TYR B CA 1
ATOM 7778 C C . TYR B 1 461 ? 12.602 32.25 0.276 1 90.06 461 TYR B C 1
ATOM 7780 O O . TYR B 1 461 ? 13.461 33.125 0.197 1 90.06 461 TYR B O 1
ATOM 7788 N N . LEU B 1 462 ? 12.844 31.016 0.466 1 89.06 462 LEU B N 1
ATOM 7789 C CA . LEU B 1 462 ? 14.234 30.578 0.452 1 89.06 462 LEU B CA 1
ATOM 7790 C C . LEU B 1 462 ? 14.875 30.844 -0.905 1 89.06 462 LEU B C 1
ATOM 7792 O O . LEU B 1 462 ? 16.047 31.234 -0.977 1 89.06 462 LEU B O 1
ATOM 7796 N N . LEU B 1 463 ? 14.195 30.609 -1.939 1 86.12 463 LEU B N 1
ATOM 7797 C CA . LEU B 1 463 ? 14.68 30.875 -3.291 1 86.12 463 LEU B CA 1
ATOM 7798 C C . LEU B 1 463 ? 14.961 32.375 -3.486 1 86.12 463 LEU B C 1
ATOM 7800 O O . LEU B 1 463 ? 15.945 32.719 -4.133 1 86.12 463 LEU B O 1
ATOM 7804 N N . ASN B 1 464 ? 14.094 33.094 -2.939 1 86.25 464 ASN B N 1
ATOM 7805 C CA . ASN B 1 464 ? 14.273 34.531 -3.02 1 86.25 464 ASN B CA 1
ATOM 7806 C C . ASN B 1 464 ? 15.508 35 -2.242 1 86.25 464 ASN B C 1
ATOM 7808 O O . ASN B 1 464 ? 16.156 35.969 -2.617 1 86.25 464 ASN B O 1
ATOM 7812 N N . CYS B 1 465 ? 15.758 34.375 -1.197 1 88.19 465 CYS B N 1
ATOM 7813 C CA . CYS B 1 465 ? 16.953 34.688 -0.415 1 88.19 465 CYS B CA 1
ATOM 7814 C C . CYS B 1 465 ? 18.219 34.344 -1.182 1 88.19 465 CYS B C 1
ATOM 7816 O O . CYS B 1 465 ? 19.234 35.031 -1.068 1 88.19 465 CYS B O 1
ATOM 7818 N N . LYS B 1 466 ? 18.156 33.312 -1.894 1 85.81 466 LYS B N 1
ATOM 7819 C CA . LYS B 1 466 ? 19.344 32.844 -2.611 1 85.81 466 LYS B CA 1
ATOM 7820 C C . LYS B 1 466 ? 19.547 33.656 -3.898 1 85.81 466 LYS B C 1
ATOM 7822 O O . LYS B 1 466 ? 20.688 34.031 -4.223 1 85.81 466 LYS B O 1
ATOM 7827 N N . PHE B 1 467 ? 18.484 33.938 -4.699 1 82.81 467 PHE B N 1
ATOM 7828 C CA . PHE B 1 467 ? 18.641 34.469 -6.051 1 82.81 467 PHE B CA 1
ATOM 7829 C C . PHE B 1 467 ? 18.141 35.906 -6.141 1 82.81 467 PHE B C 1
ATOM 7831 O O . PHE B 1 467 ? 18.375 36.594 -7.141 1 82.81 467 PHE B O 1
ATOM 7838 N N . GLY B 1 468 ? 17.531 36.375 -5.137 1 82.19 468 GLY B N 1
ATOM 7839 C CA . GLY B 1 468 ? 16.922 37.688 -5.184 1 82.19 468 GLY B CA 1
ATOM 7840 C C . GLY B 1 468 ? 17.938 38.812 -4.965 1 82.19 468 GLY B C 1
ATOM 7841 O O . GLY B 1 468 ? 19.078 38.562 -4.609 1 82.19 468 GLY B O 1
ATOM 7842 N N . ASP B 1 469 ? 17.438 40 -5.273 1 88.31 469 ASP B N 1
ATOM 7843 C CA . ASP B 1 469 ? 18.25 41.156 -4.992 1 88.31 469 ASP B CA 1
ATOM 7844 C C . ASP B 1 469 ? 18.344 41.438 -3.486 1 88.31 469 ASP B C 1
ATOM 7846 O O . ASP B 1 469 ? 17.75 40.688 -2.691 1 88.31 469 ASP B O 1
ATOM 7850 N N . ALA B 1 470 ? 19.109 42.438 -3.119 1 89.75 470 ALA B N 1
ATOM 7851 C CA . ALA B 1 470 ? 19.391 42.688 -1.71 1 89.75 470 ALA B CA 1
ATOM 7852 C C . ALA B 1 470 ? 18.109 42.906 -0.917 1 89.75 470 ALA B C 1
ATOM 7854 O O . ALA B 1 470 ? 17.969 42.406 0.196 1 89.75 470 ALA B O 1
ATOM 7855 N N . LEU B 1 471 ? 17.25 43.719 -1.452 1 88.94 471 LEU B N 1
ATOM 7856 C CA . LEU B 1 471 ? 16 43.969 -0.766 1 88.94 471 LEU B CA 1
ATOM 7857 C C . LEU B 1 471 ? 15.156 42.719 -0.67 1 88.94 471 LEU B C 1
ATOM 7859 O O . LEU B 1 471 ? 14.586 42.406 0.384 1 88.94 471 LEU B O 1
ATOM 7863 N N . SER B 1 472 ? 15.047 42.031 -1.763 1 85.75 472 SER B N 1
ATOM 7864 C CA . SER B 1 472 ? 14.281 40.781 -1.803 1 85.75 472 SER B CA 1
ATOM 7865 C C . SER B 1 472 ? 14.844 39.75 -0.833 1 85.75 472 SER B C 1
ATOM 7867 O O . SER B 1 472 ? 14.094 38.969 -0.231 1 85.75 472 SER B O 1
ATOM 7869 N N . ARG B 1 473 ? 16.078 39.688 -0.743 1 90.25 473 ARG B N 1
ATOM 7870 C CA . ARG B 1 473 ? 16.75 38.781 0.179 1 90.25 473 ARG B CA 1
ATOM 7871 C C . ARG B 1 473 ? 16.359 39.062 1.623 1 90.25 473 ARG B C 1
ATOM 7873 O O . ARG B 1 473 ? 16.094 38.156 2.402 1 90.25 473 ARG B O 1
ATOM 7880 N N . ARG B 1 474 ? 16.359 40.375 1.92 1 90.75 474 ARG B N 1
ATOM 7881 C CA . ARG B 1 474 ? 16.016 40.75 3.281 1 90.75 474 ARG B CA 1
ATOM 7882 C C . ARG B 1 474 ? 14.547 40.469 3.586 1 90.75 474 ARG B C 1
ATOM 7884 O O . ARG B 1 474 ? 14.219 40 4.676 1 90.75 474 ARG B O 1
ATOM 7891 N N . LEU B 1 475 ? 13.766 40.812 2.656 1 87.69 475 LEU B N 1
ATOM 7892 C CA . LEU B 1 475 ? 12.336 40.562 2.832 1 87.69 475 LEU B CA 1
ATOM 7893 C C . LEU B 1 475 ? 12.062 39.062 2.949 1 87.69 475 LEU B C 1
ATOM 7895 O O . LEU B 1 475 ? 11.242 38.656 3.771 1 87.69 475 LEU B O 1
ATOM 7899 N N . GLY B 1 476 ? 12.672 38.312 2.072 1 89.62 476 GLY B N 1
ATOM 7900 C CA . GLY B 1 476 ? 12.523 36.844 2.121 1 89.62 476 GLY B CA 1
ATOM 7901 C C . GLY B 1 476 ? 12.953 36.25 3.449 1 89.62 476 GLY B C 1
ATOM 7902 O O . GLY B 1 476 ? 12.281 35.375 3.988 1 89.62 476 GLY B O 1
ATOM 7903 N N . LEU B 1 477 ? 14.008 36.75 3.938 1 92.56 477 LEU B N 1
ATOM 7904 C CA . LEU B 1 477 ? 14.516 36.25 5.215 1 92.56 477 LEU B CA 1
ATOM 7905 C C . LEU B 1 477 ? 13.547 36.594 6.348 1 92.56 477 LEU B C 1
ATOM 7907 O O . LEU B 1 477 ? 13.344 35.781 7.254 1 92.56 477 LEU B O 1
ATOM 7911 N N . ASN B 1 478 ? 12.992 37.75 6.324 1 91.5 478 ASN B N 1
ATOM 7912 C CA . ASN B 1 478 ? 12.031 38.125 7.348 1 91.5 478 ASN B CA 1
ATOM 7913 C C . ASN B 1 478 ? 10.805 37.219 7.34 1 91.5 478 ASN B C 1
ATOM 7915 O O . ASN B 1 478 ? 10.297 36.844 8.398 1 91.5 478 ASN B O 1
ATOM 7919 N N . MET B 1 479 ? 10.352 37 6.172 1 90.5 479 MET B N 1
ATOM 7920 C CA . MET B 1 479 ? 9.18 36.156 6.062 1 90.5 479 MET B CA 1
ATOM 7921 C C . MET B 1 479 ? 9.516 34.719 6.52 1 90.5 479 MET B C 1
ATOM 7923 O O . MET B 1 479 ? 8.695 34.062 7.148 1 90.5 479 MET B O 1
ATOM 7927 N N . LEU B 1 480 ? 10.664 34.219 6.176 1 91.88 480 LEU B N 1
ATOM 7928 C CA . LEU B 1 480 ? 11.117 32.906 6.625 1 91.88 480 LEU B CA 1
ATOM 7929 C C . LEU B 1 480 ? 11.18 32.844 8.148 1 91.88 480 LEU B C 1
ATOM 7931 O O . LEU B 1 480 ? 10.789 31.844 8.75 1 91.88 480 LEU B O 1
ATOM 7935 N N . ASN B 1 481 ? 11.648 33.906 8.672 1 91.94 481 ASN B N 1
ATOM 7936 C CA . ASN B 1 481 ? 11.742 33.938 10.125 1 91.94 481 ASN B CA 1
ATOM 7937 C C . ASN B 1 481 ? 10.367 33.906 10.781 1 91.94 481 ASN B C 1
ATOM 7939 O O . ASN B 1 481 ? 10.188 33.312 11.844 1 91.94 481 ASN B O 1
ATOM 7943 N N . MET B 1 482 ? 9.523 34.562 10.195 1 91.5 482 MET B N 1
ATOM 7944 C CA . MET B 1 482 ? 8.156 34.531 10.695 1 91.5 482 MET B CA 1
ATOM 7945 C C . MET B 1 482 ? 7.605 33.125 10.656 1 91.5 482 MET B C 1
ATOM 7947 O O . MET B 1 482 ? 6.988 32.656 11.617 1 91.5 482 MET B O 1
ATOM 7951 N N . CYS B 1 483 ? 7.742 32.438 9.523 1 90.5 483 CYS B N 1
ATOM 7952 C CA . CYS B 1 483 ? 7.281 31.047 9.383 1 90.5 483 CYS B CA 1
ATOM 7953 C C . CYS B 1 483 ? 7.957 30.141 10.406 1 90.5 483 CYS B C 1
ATOM 7955 O O . CYS B 1 483 ? 7.328 29.234 10.953 1 90.5 483 CYS B O 1
ATOM 7957 N N . MET B 1 484 ? 9.227 30.453 10.672 1 92.69 484 MET B N 1
ATOM 7958 C CA . MET B 1 484 ? 9.969 29.672 11.656 1 92.69 484 MET B CA 1
ATOM 7959 C C . MET B 1 484 ? 9.367 29.828 13.047 1 92.69 484 MET B C 1
ATOM 7961 O O . MET B 1 484 ? 9.328 28.875 13.82 1 92.69 484 MET B O 1
ATOM 7965 N N . MET B 1 485 ? 8.914 30.984 13.352 1 91.5 485 MET B N 1
ATOM 7966 C CA . MET B 1 485 ? 8.266 31.234 14.633 1 91.5 485 MET B CA 1
ATOM 7967 C C . MET B 1 485 ? 6.945 30.484 14.734 1 91.5 485 MET B C 1
ATOM 7969 O O . MET B 1 485 ? 6.594 29.969 15.797 1 91.5 485 MET B O 1
ATOM 7973 N N . ILE B 1 486 ? 6.336 30.5 13.664 1 88.62 486 ILE B N 1
ATOM 7974 C CA . ILE B 1 486 ? 5.062 29.797 13.625 1 88.62 486 ILE B CA 1
ATOM 7975 C C . ILE B 1 486 ? 5.309 28.297 13.805 1 88.62 486 ILE B C 1
ATOM 7977 O O . ILE B 1 486 ? 4.594 27.625 14.562 1 88.62 486 ILE B O 1
ATOM 7981 N N . LEU B 1 487 ? 6.277 27.734 13.102 1 89.88 487 LEU B N 1
ATOM 7982 C CA . LEU B 1 487 ? 6.625 26.328 13.227 1 89.88 487 LEU B CA 1
ATOM 7983 C C . LEU B 1 487 ? 7.02 26 14.664 1 89.88 487 LEU B C 1
ATOM 7985 O O . LEU B 1 487 ? 6.762 24.891 15.141 1 89.88 487 LEU B O 1
ATOM 7989 N N . GLU B 1 488 ? 7.641 26.938 15.312 1 91 488 GLU B N 1
ATOM 7990 C CA . GLU B 1 488 ? 8.023 26.75 16.703 1 91 488 GLU B CA 1
ATOM 7991 C C . GLU B 1 488 ? 6.801 26.531 17.594 1 91 488 GLU B C 1
ATOM 7993 O O . GLU B 1 488 ? 6.828 25.703 18.516 1 91 488 GLU B O 1
ATOM 7998 N N . GLU B 1 489 ? 5.777 27.266 17.328 1 87.19 489 GLU B N 1
ATOM 7999 C CA . GLU B 1 489 ? 4.539 27.094 18.078 1 87.19 489 GLU B CA 1
ATOM 8000 C C . GLU B 1 489 ? 3.871 25.766 17.734 1 87.19 489 GLU B C 1
ATOM 8002 O O . GLU B 1 489 ? 3.301 25.109 18.625 1 87.19 489 GLU B O 1
ATOM 8007 N N . LEU B 1 490 ? 3.891 25.438 16.484 1 85.38 490 LEU B N 1
ATOM 8008 C CA . LEU B 1 490 ? 3.225 24.219 16.031 1 85.38 490 LEU B CA 1
ATOM 8009 C C . LEU B 1 490 ? 3.99 22.969 16.469 1 85.38 490 LEU B C 1
ATOM 8011 O O . LEU B 1 490 ? 3.416 21.891 16.578 1 85.38 490 LEU B O 1
ATOM 8015 N N . GLN B 1 491 ? 5.316 23.078 16.719 1 86.94 491 GLN B N 1
ATOM 8016 C CA . GLN B 1 491 ? 6.145 21.922 17.047 1 86.94 491 GLN B CA 1
ATOM 8017 C C . GLN B 1 491 ? 5.77 21.359 18.406 1 86.94 491 GLN B C 1
ATOM 8019 O O . GLN B 1 491 ? 6.113 20.203 18.719 1 86.94 491 GLN B O 1
ATOM 8024 N N . LYS B 1 492 ? 5.074 22.125 19.188 1 81.69 492 LYS B N 1
ATOM 8025 C CA . LYS B 1 492 ? 4.605 21.641 20.484 1 81.69 492 LYS B CA 1
ATOM 8026 C C . LYS B 1 492 ? 3.59 20.516 20.312 1 81.69 492 LYS B C 1
ATOM 8028 O O . LYS B 1 492 ? 3.475 19.641 21.172 1 81.69 492 LYS B O 1
ATOM 8033 N N . THR B 1 493 ? 2.951 20.547 19.172 1 80.81 493 THR B N 1
ATOM 8034 C CA . THR B 1 493 ? 1.909 19.562 18.938 1 80.81 493 THR B CA 1
ATOM 8035 C C . THR B 1 493 ? 2.34 18.578 17.844 1 80.81 493 THR B C 1
ATOM 8037 O O . THR B 1 493 ? 2.096 17.375 17.953 1 80.81 493 THR B O 1
ATOM 8040 N N . TYR B 1 494 ? 2.986 19.125 16.844 1 82.94 494 TYR B N 1
ATOM 8041 C CA . TYR B 1 494 ? 3.273 18.312 15.672 1 82.94 494 TYR B CA 1
ATOM 8042 C C . TYR B 1 494 ? 4.777 18.109 15.492 1 82.94 494 TYR B C 1
ATOM 8044 O O . TYR B 1 494 ? 5.512 19.078 15.297 1 82.94 494 TYR B O 1
ATOM 8052 N N . SER B 1 495 ? 5.195 16.891 15.445 1 81.44 495 SER B N 1
ATOM 8053 C CA . SER B 1 495 ? 6.613 16.578 15.305 1 81.44 495 SER B CA 1
ATOM 8054 C C . SER B 1 495 ? 7.141 16.984 13.938 1 81.44 495 SER B C 1
ATOM 8056 O O . SER B 1 495 ? 8.32 17.328 13.797 1 81.44 495 SER B O 1
ATOM 8058 N N . VAL B 1 496 ? 6.336 17 12.945 1 82.19 496 VAL B N 1
ATOM 8059 C CA . VAL B 1 496 ? 6.742 17.375 11.602 1 82.19 496 VAL B CA 1
ATOM 8060 C C . VAL B 1 496 ? 7.215 18.828 11.586 1 82.19 496 VAL B C 1
ATOM 8062 O O . VAL B 1 496 ? 8.133 19.188 10.844 1 82.19 496 VAL B O 1
ATOM 8065 N N . ALA B 1 497 ? 6.586 19.641 12.383 1 86.88 497 ALA B N 1
ATOM 8066 C CA . ALA B 1 497 ? 6.996 21.031 12.477 1 86.88 497 ALA B CA 1
ATOM 8067 C C . ALA B 1 497 ? 8.422 21.156 12.992 1 86.88 497 ALA B C 1
ATOM 8069 O O . ALA B 1 497 ? 9.172 22.047 12.57 1 86.88 497 ALA B O 1
ATOM 8070 N N . SER B 1 498 ? 8.789 20.234 13.867 1 87.44 498 SER B N 1
ATOM 8071 C CA . SER B 1 498 ? 10.156 20.234 14.383 1 87.44 498 SER B CA 1
ATOM 8072 C C . SER B 1 498 ? 11.156 19.859 13.297 1 87.44 498 SER B C 1
ATOM 8074 O O . SER B 1 498 ? 12.227 20.469 13.203 1 87.44 498 SER B O 1
ATOM 8076 N N . VAL B 1 499 ? 10.828 18.938 12.578 1 83.56 499 VAL B N 1
ATOM 8077 C CA . VAL B 1 499 ? 11.711 18.5 11.5 1 83.56 499 VAL B CA 1
ATOM 8078 C C . VAL B 1 499 ? 11.859 19.625 10.469 1 83.56 499 VAL B C 1
ATOM 8080 O O . VAL B 1 499 ? 12.961 19.891 10 1 83.56 499 VAL B O 1
ATOM 8083 N N . CYS B 1 500 ? 10.766 20.234 10.133 1 86.62 500 CYS B N 1
ATOM 8084 C CA . CYS B 1 500 ? 10.797 21.344 9.188 1 86.62 500 CYS B CA 1
ATOM 8085 C C . CYS B 1 500 ? 11.664 22.484 9.711 1 86.62 500 CYS B C 1
ATOM 8087 O O . CYS B 1 500 ? 12.414 23.109 8.953 1 86.62 500 CYS B O 1
ATOM 8089 N N . ARG B 1 501 ? 11.508 22.672 10.969 1 90.62 501 ARG B N 1
ATOM 8090 C CA . ARG B 1 501 ? 12.312 23.734 11.57 1 90.62 501 ARG B CA 1
ATOM 8091 C C . ARG B 1 501 ? 13.797 23.406 11.477 1 90.62 501 ARG B C 1
ATOM 8093 O O . ARG B 1 501 ? 14.625 24.297 11.25 1 90.62 501 ARG B O 1
ATOM 8100 N N . GLY B 1 502 ? 14.094 22.172 11.688 1 88.38 502 GLY B N 1
ATOM 8101 C CA . GLY B 1 502 ? 15.477 21.766 11.539 1 88.38 502 GLY B CA 1
ATOM 8102 C C . GLY B 1 502 ? 16 21.922 10.125 1 88.38 502 GLY B C 1
ATOM 8103 O O . GLY B 1 502 ? 17.125 22.406 9.922 1 88.38 502 GLY B O 1
ATOM 8104 N N . ILE B 1 503 ? 15.266 21.578 9.164 1 87.25 503 ILE B N 1
ATOM 8105 C CA . ILE B 1 503 ? 15.664 21.625 7.762 1 87.25 503 ILE B CA 1
ATOM 8106 C C . ILE B 1 503 ? 15.852 23.078 7.324 1 87.25 503 ILE B C 1
ATOM 8108 O O . ILE B 1 503 ? 16.906 23.438 6.793 1 87.25 503 ILE B O 1
ATOM 8112 N N . PHE B 1 504 ? 14.883 23.906 7.582 1 91.12 504 PHE B N 1
ATOM 8113 C CA . PHE B 1 504 ? 14.938 25.281 7.137 1 91.12 504 PHE B CA 1
ATOM 8114 C C . PHE B 1 504 ? 15.922 26.094 7.977 1 91.12 504 PHE B C 1
ATOM 8116 O O . PHE B 1 504 ? 16.547 27.031 7.484 1 91.12 504 PHE B O 1
ATOM 8123 N N . GLY B 1 505 ? 16 25.656 9.273 1 90.06 505 GLY B N 1
ATOM 8124 C CA . GLY B 1 505 ? 17.016 26.297 10.094 1 90.06 505 GLY B CA 1
ATOM 8125 C C . GLY B 1 505 ? 18.422 26.141 9.539 1 90.06 505 GLY B C 1
ATOM 8126 O O . GLY B 1 505 ? 19.172 27.109 9.469 1 90.06 505 GLY B O 1
ATOM 8127 N N . LYS B 1 506 ? 18.672 25.016 9.188 1 88.44 506 LYS B N 1
ATOM 8128 C CA . LYS B 1 506 ? 20 24.734 8.617 1 88.44 506 LYS B CA 1
ATOM 8129 C C . LYS B 1 506 ? 20.141 25.391 7.242 1 88.44 506 LYS B C 1
ATOM 8131 O O . LYS B 1 506 ? 21.234 25.828 6.871 1 88.44 506 LYS B O 1
ATOM 8136 N N . ALA B 1 507 ? 19.141 25.391 6.48 1 87.06 507 ALA B N 1
ATOM 8137 C CA . ALA B 1 507 ? 19.156 26.016 5.164 1 87.06 507 ALA B CA 1
ATOM 8138 C C . ALA B 1 507 ? 19.422 27.516 5.281 1 87.06 507 ALA B C 1
ATOM 8140 O O . ALA B 1 507 ? 20.203 28.078 4.508 1 87.06 507 ALA B O 1
ATOM 8141 N N . ILE B 1 508 ? 18.766 28.125 6.23 1 89.19 508 ILE B N 1
ATOM 8142 C CA . ILE B 1 508 ? 18.938 29.547 6.457 1 89.19 508 ILE B CA 1
ATOM 8143 C C . ILE B 1 508 ? 20.375 29.828 6.902 1 89.19 508 ILE B C 1
ATOM 8145 O O . ILE B 1 508 ? 21 30.797 6.461 1 89.19 508 ILE B O 1
ATOM 8149 N N . GLN B 1 509 ? 20.859 28.922 7.68 1 88.69 509 GLN B N 1
ATOM 8150 C CA . GLN B 1 509 ? 22.234 29.062 8.156 1 88.69 509 GLN B CA 1
ATOM 8151 C C . GLN B 1 509 ? 23.219 28.969 7.004 1 88.69 509 GLN B C 1
ATOM 8153 O O . GLN B 1 509 ? 24.266 29.625 7.012 1 88.69 509 GLN B O 1
ATOM 8158 N N . GLN B 1 510 ? 22.984 28.172 6.074 1 84.69 510 GLN B N 1
ATOM 8159 C CA . GLN B 1 510 ? 23.859 28 4.918 1 84.69 510 GLN B CA 1
ATOM 8160 C C . GLN B 1 510 ? 23.844 29.234 4.027 1 84.69 510 GLN B C 1
ATOM 8162 O O . GLN B 1 510 ? 24.875 29.609 3.447 1 84.69 510 GLN B O 1
ATOM 8167 N N . LEU B 1 511 ? 22.719 29.844 3.896 1 85.44 511 LEU B N 1
ATOM 8168 C CA . LEU B 1 511 ? 22.594 31.016 3.033 1 85.44 511 LEU B CA 1
ATOM 8169 C C . LEU B 1 511 ? 23.078 32.281 3.744 1 85.44 511 LEU B C 1
ATOM 8171 O O . LEU B 1 511 ? 23.562 33.188 3.1 1 85.44 511 LEU B O 1
ATOM 8175 N N . PHE B 1 512 ? 22.859 32.219 5.055 1 86.5 512 PHE B N 1
ATOM 8176 C CA . PHE B 1 512 ? 23.281 33.375 5.855 1 86.5 512 PHE B CA 1
ATOM 8177 C C . PHE B 1 512 ? 24.203 32.938 6.992 1 86.5 512 PHE B C 1
ATOM 8179 O O . PHE B 1 512 ? 23.797 32.938 8.156 1 86.5 512 PHE B O 1
ATOM 8186 N N . PRO B 1 513 ? 25.438 32.5 6.496 1 78.81 513 PRO B N 1
ATOM 8187 C CA . PRO B 1 513 ? 26.359 32.062 7.547 1 78.81 513 PRO B CA 1
ATOM 8188 C C . PRO B 1 513 ? 26.703 33.156 8.539 1 78.81 513 PRO B C 1
ATOM 8190 O O . PRO B 1 513 ? 26.688 34.344 8.188 1 78.81 513 PRO B O 1
ATOM 8193 N N . ASP B 1 514 ? 26.859 32.969 9.812 1 62.25 514 ASP B N 1
ATOM 8194 C CA . ASP B 1 514 ? 27.297 34 10.773 1 62.25 514 ASP B CA 1
ATOM 8195 C C . ASP B 1 514 ? 28.656 34.562 10.383 1 62.25 514 ASP B C 1
ATOM 8197 O O . ASP B 1 514 ? 29.516 33.844 9.852 1 62.25 514 ASP B O 1
#

Secondary structure (DSSP, 8-state):
-------------------------------------------HHHHHHHHHHHHHHHTT---SSSEEEEE--SSTHHHHHHHH-SS-PPPSEEEEEPPPPPPPPHHHHHHHHHTTTT-PPPHHHHHHHHHHIIIIITTT---S-HHHHHHHHHTT-GGGS-HHHHHHHHHHHGGG--HHHHHHTT-SSHHHHHHHHHHHHHHHHHHS----HHHHHHHHHHHTT----GGGTTHHHHHHHHHHHHHHHHTTTS-TTSSS--TTS-HHHHHHHHHHHHHHHHHHHHHHHHHT------GGG--PPPP-THHHHGGGTTS-HHHHHHHS-TTHHHHHHHHHHHHHHHHHHHHHIIIII-SS-PPPPHHHHHHHHHHHHH---SS--HHHHHHHHHHHHHHHHS--TTS-HHHHHHHHHHHHHHHHHHHHHHHHHHHHHHHTT-GGG--TTHHHHHHHHHHHHHHHHHHS-HHHHHHHHHHHHHHHHHHHHHTTT-HHHHHHHHHHHHHHHHHS--/-------------------------------------------HHHHHHHHHHHHHHHTT---SSSEEEEE--SSTHHHHHHHH-SS-PPPSEEEEEPPPPPPPPHHHHHHHHHTTTT-PPPHHHHHHHHHHIIIIITTT---S-HHHHHHHHHTT-GGGS-HHHHHHHHHHHGGG--HHHHHHTT-SSHHHHHHHHHHHHHHHHHHS----HHHHHHHHHHHTT----GGGTTHHHHHHHHHHHHHHHHTTTS-TTSSS--TTS-HHHHHHHHHHHHHHHHHHHHHHHHHT------GGG--PPPP-THHHHGGGTTS-HHHHHHHS-TTHHHHHHHHHHHHHHHHHHHHHIIIII-SS-PPPPHHHHHHHHHHHHH----S--HHHHHHHHHHHHHHHHS--TTS-HHHHHHHHHHHHHHHHHHHHHHHHHHHHHHHTT-GGG--TTHHHHHHHHHHHHHHHHHHS-HHHHHHHHHHHHHHHHHHHHHTTT-HHHHHHHHHHHHHHHHHS--

Sequence (1028 aa):
MSTRRYRSAIACQTCRVRKVRCSPPLGTPDTRVSAASSSSNPSTADEEQLGVEMVEAALGHPRREGRVPYYIGKRGPTSTMHICSTDHVIPKHLLMPAAKQTILTDDEKAFLRSKGVYSFLSEASADSLIRAYFHHVHPIMPILEADKLLEYHRLKRLNEYNLILLWGLYTIASNYMPAEVYENEGFASRKAFRAEMFSRAVCAYHNTGEKNNLILLQGALLLGFWNSDIEDHMQPWQWSGKAINLCQILGLHRDIDSVGYNSSITEQQRSLFRRLWWTCFWRDRWLSVSLGRPLRINLDESDTSDPLVSDIAIDLEGVPESITSAYLPRDLPRLAEYWIQLIRMTKLLGKTLTTCYQLRRPKPTISQIDALEAELMRLNMPDHPDPMLALLVTFYRPCSVEAPSDLPTYRQREWQQEMQGKAMSAASKTCNIVYALAQGNFFSYAGPMTPTLLVPAMQVYLLNCKFGDALSRRLGLNMLNMCMMILEELQKTYSVASVCRGIFGKAIQQLFPDMSTRRYRSAIACQTCRVRKVRCSPPLGTPDTRVSAASSSSNPSTADEEQLGVEMVEAALGHPRREGRVPYYIGKRGPTSTMHICSTDHVIPKHLLMPAAKQTILTDDEKAFLRSKGVYSFLSEASADSLIRAYFHHVHPIMPILEADKLLEYHRLKRLNEYNLILLWGLYTIASNYMPAEVYENEGFASRKAFRAEMFSRAVCAYHNTGEKNNLILLQGALLLGFWNSDIEDHMQPWQWSGKAINLCQILGLHRDIDSVGYNSSITEQQRSLFRRLWWTCFWRDRWLSVSLGRPLRINLDESDTSDPLVSDIAIDLEGVPESITSAYLPRDLPRLAEYWIQLIRM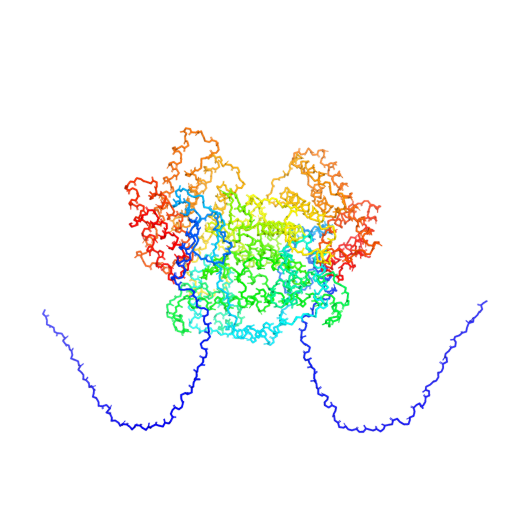TKLLGKTLTTCYQLRRPKPTISQIDALEAELMRLNMPDHPDPMLALLVTFYRPCSVEAPSDLPTYRQREWQQEMQGKAMSAASKTCNIVYALAQGNFFSYAGPMTPTLLVPAMQVYLLNCKFGDALSRRLGLNMLNMCMMILEELQKTYSVASVCRGIFGKAIQQLFPD

Nearest PDB structures (foldseek):
  5wby-assembly1_B  TM=2.275E-01  e=1.090E+00  Homo sapiens
  7yyg-assembly1_A  TM=2.266E-01  e=9.398E+00  Bordetella pertussis Tohama I
  7r5j-assembly1_00  TM=1.899E-01  e=8.319E+00  Homo sapiens
  5wby-assembly1_B  TM=2.326E-01  e=7.841E-01  Homo sapiens
  5w0v-assembly2_B  TM=2.891E-01  e=2.856E+00  Kluyveromyces lactis

Foldseek 3Di:
DDDDDDDDDDDDDDPDPDDDDDDDDPPPPCVVPPPPPPPPPDDPVNVVVVLVQVLCQQQPNNPDPAWDKFFPDPDDSVVVSVVVRPDDDGFRIGTDHDDDFDDADPVLVVVLVVLCLQVDADLVLLQQLLLLCQAAPCLQQVQDLPLVCLVCNVVVNCSVPQSLLSLLSSLQSLLQGDPVSVVVVPDPASVRVNVSSLSSNVSSLVRSRDDRLSSNLNSLLSSLLDCADPVCNCSNVVSLVSNVVSLVRSPLLEARAPSHDDPVADPLNLLSSQSSVLSSLLSQLLVCVLVVHDRDDDNVSGDHDQHDLVSNVVSCVPPDPVSCPVRHDPCSSVSSVVSSLSSVLSVLSVVLCVQQPDPDDAFAAPVSLVVSVVSLVVSCPPPDCLLSLLSLLSNLVSLLVDPGPPDDPVCSNVRSVVSLVSNQVSLVVNLVVLVVCVVVVVLSSDHSCSLSSNLSSLVSLLVCLQPNDPVSVVVSVVSNVSNLVSLVVNCSSYVVSVVSNVVVVVSVCVSPPD/DDDDPDDDDDDPDDPDDDDDPDDDDPPPPCCCVPPPPPPPPDDPVNVVVVLVQVLCQQQPNNPDDAWDKFFPDPDDSVVVSVVVRDPDDGFRIGTDHDDDFDDADPVLVVVLVVLCLQVDADLVLLQQLLLLCQAAPCLQQVQDLPLVCLVCNVVVNCSPPQSLLSLLSSLQSLLQGDPCSVVVVPDPASVRSNVSSLSSNVSSLVRSRDDRLSSNLSSLLSSLLDCADPVCNCSNVVSLVSNVVSLVRSPLLEARAPSHDDPVADPLNLLSSQSSNLSSLLSQLLVCVLVVHDRDDDNVSGDHDQHDLVSNVVSCVPPDPVSCPVRHDPCSSVSSVVSSLSSVLSVLSVVLCVQQPDPDDAFAAPVSLVVSVVSLVVSCPPPDCLLSLLSLLSNLVSLLVDPGPPDDPVCSNVRSVVSLVSNQVSLVVNLVVLVVCVVVVVLSSDHSCSLSSNLSSLVSLLVQLQPNDPVSVVVSVVSNVSNLVSLVVNCSSYVVSVVSNVVVVVSVCVSPPD

InterPro domains:
  IPR001138 Zn(2)Cys(6) fungal-type DNA-binding domain [cd00067] (7-23)
  IPR007219 Xylanolytic transcriptional activator, regulatory domain [PF04082] (131-366)
  IPR007219 Xylanolytic transcriptional activator, regulatory domain [SM00906] (236-313)
  IPR036864 Zn(2)-C6 fungal-type DNA-binding domain superfamily [SSF57701] (3-27)
  IPR052761 Fungal Detoxification and Toxin Biosynthesis TFs [PTHR47425] (62-360)